Protein AF-0000000072905328 (afdb_homodimer)

Solvent-accessible surface area (backbone atoms only — not comparable to full-atom values): 63061 Å² total; per-residue (Å²): 120,47,77,48,78,42,77,59,81,60,21,40,37,37,37,38,32,49,63,63,34,45,45,54,24,75,35,46,38,36,38,40,32,35,24,63,40,64,42,49,45,56,19,30,41,36,38,36,53,57,36,56,66,81,63,55,36,60,49,29,56,39,65,44,51,59,70,41,43,29,25,42,48,71,50,39,85,79,60,77,48,44,69,48,79,46,72,36,63,63,89,68,86,43,66,69,54,66,68,38,40,53,22,30,29,32,39,36,45,31,27,73,31,56,34,53,54,65,41,42,41,37,36,41,37,26,34,30,54,48,77,65,40,72,18,69,27,47,66,12,58,50,48,54,78,34,65,39,86,89,57,30,52,48,53,52,46,47,27,40,17,52,46,95,47,87,64,66,43,77,63,82,72,63,72,65,27,36,40,38,54,56,67,77,38,31,36,42,40,45,50,62,43,50,48,58,70,76,41,80,44,68,50,48,71,36,40,11,10,67,46,59,14,49,42,81,82,61,76,76,78,73,53,31,31,42,31,34,72,81,80,65,49,71,44,78,41,93,55,57,52,51,66,44,82,61,74,46,40,35,35,43,44,65,72,64,94,48,52,68,43,50,20,39,30,35,24,50,88,91,61,75,35,53,48,40,22,19,72,33,19,31,43,50,84,15,33,76,36,43,76,42,44,54,75,73,51,60,64,40,24,55,46,26,20,48,64,60,53,56,39,40,32,41,22,48,27,32,45,22,56,43,39,44,81,48,61,67,58,21,45,16,71,68,52,51,52,50,45,32,51,54,29,55,72,62,40,34,75,75,67,28,27,44,28,31,42,29,26,40,50,25,74,64,44,42,31,36,33,43,34,44,52,65,51,84,81,48,77,80,60,62,76,38,61,39,70,67,47,48,52,64,72,49,60,97,53,63,48,36,36,29,45,42,70,75,57,35,40,43,83,54,88,71,75,47,72,50,42,70,52,66,76,52,80,47,74,78,64,62,67,77,81,55,91,38,49,26,35,31,40,33,29,28,60,58,57,31,75,28,50,44,89,83,54,88,69,72,31,44,28,71,29,77,55,86,71,61,24,50,36,45,40,42,74,72,64,51,76,48,15,37,31,12,10,14,51,24,72,78,37,48,32,51,71,14,11,25,23,34,28,42,23,90,46,55,31,48,60,38,44,41,49,14,52,67,53,11,29,21,25,21,18,40,49,70,75,62,49,76,48,50,28,49,72,83,38,47,33,30,34,77,42,52,46,91,78,51,74,54,44,44,34,39,37,39,39,44,38,69,52,45,28,39,36,41,31,37,28,47,74,76,36,80,72,45,77,48,78,65,76,32,38,65,47,77,46,80,45,77,44,55,44,90,81,52,61,80,68,35,37,36,31,44,39,36,35,32,70,73,63,32,41,37,39,46,8,33,32,33,28,72,121,47,78,48,80,42,75,59,80,61,21,41,37,38,38,38,32,49,61,62,34,46,45,53,26,74,36,46,39,36,39,40,32,35,23,63,40,65,42,47,45,56,19,30,40,35,39,38,52,57,38,52,60,80,62,56,39,58,49,31,56,40,64,45,49,60,68,41,44,29,24,42,48,73,51,39,84,79,60,75,49,46,67,48,78,47,72,37,62,63,90,70,86,43,66,70,55,65,67,37,42,53,22,31,30,31,38,36,44,30,27,72,31,57,35,52,55,65,42,43,40,39,38,41,36,27,34,30,54,48,77,64,40,72,17,69,27,45,66,13,59,49,51,54,78,34,64,41,86,90,57,30,51,49,53,53,47,46,27,37,17,52,47,95,46,87,64,67,43,80,63,82,72,64,72,66,28,36,41,38,52,56,67,75,38,31,34,43,40,45,50,62,43,50,48,57,69,77,42,80,46,68,50,47,68,36,40,12,12,68,46,60,15,50,41,80,82,62,76,76,78,73,54,32,31,42,30,33,72,82,81,65,51,72,45,79,41,93,55,58,53,50,67,45,82,60,75,46,41,33,34,43,44,63,74,66,93,49,52,68,44,50,20,41,29,36,24,52,88,90,59,75,34,52,47,41,21,18,72,32,19,30,44,50,83,14,33,76,36,44,76,40,43,55,74,73,51,60,64,38,24,56,46,27,20,48,64,60,54,56,39,40,33,41,22,49,27,33,44,22,56,44,38,44,81,49,58,67,59,20,44,16,71,68,51,52,52,51,45,32,52,55,30,54,72,61,41,34,76,75,67,29,28,43,28,32,42,30,26,39,51,24,74,65,45,42,30,36,33,43,33,45,52,65,51,84,80,48,77,82,60,61,76,39,61,39,70,66,47,48,53,64,72,49,61,97,54,62,48,37,36,28,45,42,70,74,55,34,42,40,84,54,87,71,74,47,71,52,42,68,57,59,77,53,80,47,74,77,65,62,67,76,82,55,93,38,49,28,37,30,40,34,29,29,59,60,52,31,76,30,52,43,89,84,54,90,76,76,32,35,30,74,29,78,56,86,71,63,24,50,37,44,40,42,74,73,65,50,76,48,14,37,30,11,10,14,51,23,74,78,35,50,33,51,72,14,8,25,23,33,29,42,22,89,48,54,32,46,62,38,42,40,50,14,54,68,52,11,28,21,26,21,19,41,49,68,74,62,48,77,48,50,29,48,73,83,38,47,33,28,37,76,42,52,45,91,78,50,74,54,43,44,33,39,39,39,39,43,39,70,51,46,29,38,36,42,33,37,29,47,75,78,36,82,72,45,77,48,77,62,75,34,39,68,46,76,47,81,45,77,43,56,42,91,79,52,62,79,68,35,38,36,31,43,39,36,35,31,69,74,65,35,43,36,38,46,10,33,33,32,30,73

Structure (mmCIF, N/CA/C/O backbone):
data_AF-0000000072905328-model_v1
#
loop_
_entity.id
_entity.type
_entity.pdbx_description
1 polymer 'DUF3604 domain-containing protein'
#
loop_
_atom_site.group_PDB
_atom_site.id
_atom_site.type_symbol
_atom_site.label_atom_id
_atom_site.label_alt_id
_atom_site.label_comp_id
_atom_site.label_asym_id
_atom_site.label_entity_id
_atom_site.label_seq_id
_atom_site.pdbx_PDB_ins_code
_atom_site.Cartn_x
_atom_site.Cartn_y
_atom_site.Cartn_z
_atom_site.occupancy
_atom_site.B_iso_or_equiv
_atom_site.auth_seq_id
_atom_site.auth_comp_id
_atom_site.auth_asym_id
_atom_site.auth_atom_id
_atom_site.pdbx_PDB_model_num
ATOM 1 N N . MET A 1 1 ? 15.164 1.699 16.25 1 87.31 1 MET A N 1
ATOM 2 C CA . MET A 1 1 ? 16.047 2.297 15.25 1 87.31 1 MET A CA 1
ATOM 3 C C . MET A 1 1 ? 17.469 2.424 15.781 1 87.31 1 MET A C 1
ATOM 5 O O . MET A 1 1 ? 17.672 2.711 16.969 1 87.31 1 MET A O 1
ATOM 9 N N . GLU A 1 2 ? 18.469 2.102 14.961 1 93.75 2 GLU A N 1
ATOM 10 C CA . GLU A 1 2 ? 19.891 2.271 15.234 1 93.75 2 GLU A CA 1
ATOM 11 C C . GLU A 1 2 ? 20.438 3.525 14.562 1 93.75 2 GLU A C 1
ATOM 13 O O . GLU A 1 2 ? 19.812 4.07 13.648 1 93.75 2 GLU A O 1
ATOM 18 N N . SER A 1 3 ? 21.578 3.99 15.125 1 96.94 3 SER A N 1
ATOM 19 C CA . SER A 1 3 ? 22.25 5.156 14.57 1 96.94 3 SER A CA 1
ATOM 20 C C . SER A 1 3 ? 23.703 4.852 14.25 1 96.94 3 SER A C 1
ATOM 22 O O . SER A 1 3 ? 24.391 4.207 15.047 1 96.94 3 SER A O 1
ATOM 24 N N . ILE A 1 4 ? 24.172 5.219 13.102 1 97.56 4 ILE A N 1
ATOM 25 C CA . ILE A 1 4 ? 25.578 5.113 12.75 1 97.56 4 ILE A CA 1
ATOM 26 C C . ILE A 1 4 ? 26.109 6.477 12.32 1 97.56 4 ILE A C 1
ATOM 28 O O . ILE A 1 4 ? 25.359 7.309 11.812 1 97.56 4 ILE A O 1
ATOM 32 N N . LYS A 1 5 ? 27.375 6.652 12.539 1 97.88 5 LYS A N 1
ATOM 33 C CA . LYS A 1 5 ? 28.047 7.898 12.188 1 97.88 5 LYS A CA 1
ATOM 34 C C . LYS A 1 5 ? 29.188 7.656 11.203 1 97.88 5 LYS A C 1
ATOM 36 O O . LYS A 1 5 ? 30.016 6.762 11.406 1 97.88 5 LYS A O 1
ATOM 41 N N . LYS A 1 6 ? 29.172 8.336 10.109 1 97.69 6 LYS A N 1
ATOM 42 C CA . LYS A 1 6 ? 30.25 8.344 9.117 1 97.69 6 LYS A CA 1
ATOM 43 C C . LYS A 1 6 ? 30.719 9.766 8.828 1 97.69 6 LYS A C 1
ATOM 45 O O . LYS A 1 6 ? 29.922 10.695 8.773 1 97.69 6 LYS A O 1
ATOM 50 N N . ILE A 1 7 ? 32.094 9.898 8.695 1 97.75 7 ILE A N 1
ATOM 51 C CA . ILE A 1 7 ? 32.656 11.227 8.445 1 97.75 7 ILE A CA 1
ATOM 52 C C . ILE A 1 7 ? 33.5 11.195 7.176 1 97.75 7 ILE A C 1
ATOM 54 O O . ILE A 1 7 ? 34.25 10.25 6.953 1 97.75 7 ILE A O 1
ATOM 58 N N . ASN A 1 8 ? 33.312 12.117 6.293 1 96.75 8 ASN A N 1
ATOM 59 C CA . ASN A 1 8 ? 34.156 12.32 5.129 1 96.75 8 ASN A CA 1
ATOM 60 C C . ASN A 1 8 ? 34.375 13.805 4.848 1 96.75 8 ASN A C 1
ATOM 62 O O . ASN A 1 8 ? 34.156 14.641 5.723 1 96.75 8 ASN A O 1
ATOM 66 N N . GLU A 1 9 ? 34.906 14.148 3.719 1 96.56 9 GLU A N 1
ATOM 67 C CA . GLU A 1 9 ? 35.281 15.523 3.424 1 96.56 9 GLU A CA 1
ATOM 68 C C . GLU A 1 9 ? 34.062 16.422 3.312 1 96.56 9 GLU A C 1
ATOM 70 O O . GLU A 1 9 ? 34.156 17.641 3.512 1 96.56 9 GLU A O 1
ATOM 75 N N . PHE A 1 10 ? 32.906 15.82 3.057 1 97 10 PHE A N 1
ATOM 76 C CA . PHE A 1 10 ? 31.703 16.625 2.801 1 97 10 PHE A CA 1
ATOM 77 C C . PHE A 1 10 ? 30.938 16.875 4.09 1 97 10 PHE A C 1
ATOM 79 O O . PHE A 1 10 ? 30.219 17.875 4.211 1 97 10 PHE A O 1
ATOM 86 N N . GLY A 1 11 ? 31.062 15.922 5 1 97.56 11 GLY A N 1
ATOM 87 C CA . GLY A 1 11 ? 30.312 16.172 6.227 1 97.56 11 GLY A CA 1
ATOM 88 C C . GLY A 1 11 ? 30.312 14.977 7.168 1 97.56 11 GLY A C 1
ATOM 89 O O . GLY A 1 11 ? 30.953 13.961 6.895 1 97.56 11 GLY A O 1
ATOM 90 N N . GLU A 1 12 ? 29.734 15.242 8.289 1 98.38 12 GLU A N 1
ATOM 91 C CA . GLU A 1 12 ? 29.391 14.203 9.25 1 98.38 12 GLU A CA 1
ATOM 92 C C . GLU A 1 12 ? 27.969 13.68 9.016 1 98.38 12 GLU A C 1
ATOM 94 O O . GLU A 1 12 ? 27 14.43 9.141 1 98.38 12 GLU A O 1
ATOM 99 N N . PHE A 1 13 ? 27.859 12.375 8.672 1 98.38 13 PHE A N 1
ATOM 100 C CA . PHE A 1 13 ? 26.594 11.727 8.367 1 98.38 13 PHE A CA 1
ATOM 101 C C . PHE A 1 13 ? 26.125 10.875 9.547 1 98.38 13 PHE A C 1
ATOM 103 O O . PHE A 1 13 ? 26.812 9.93 9.945 1 98.38 13 PHE A O 1
ATOM 110 N N . ILE A 1 14 ? 25.031 11.25 10.094 1 98.5 14 ILE A N 1
ATOM 111 C CA . ILE A 1 14 ? 24.359 10.406 11.07 1 98.5 14 ILE A CA 1
ATOM 112 C C . ILE A 1 14 ? 23.125 9.758 10.43 1 98.5 14 ILE A C 1
ATOM 114 O O . ILE A 1 14 ? 22.203 10.453 10.016 1 98.5 14 ILE A O 1
ATOM 118 N N . ILE A 1 15 ? 23.109 8.477 10.344 1 98.25 15 ILE A N 1
ATOM 119 C CA . ILE A 1 15 ? 22.031 7.742 9.703 1 98.25 15 ILE A CA 1
ATOM 120 C C . ILE A 1 15 ? 21.25 6.949 10.75 1 98.25 15 ILE A C 1
ATOM 122 O O . ILE A 1 15 ? 21.828 6.141 11.484 1 98.25 15 ILE A O 1
ATOM 126 N N . ASN A 1 16 ? 20 7.227 10.875 1 98.31 16 ASN A N 1
ATOM 127 C CA . ASN A 1 16 ? 19.078 6.449 11.695 1 98.31 16 ASN A CA 1
ATOM 128 C C . ASN A 1 16 ? 18.25 5.488 10.859 1 98.31 16 ASN A C 1
ATOM 130 O O . ASN A 1 16 ? 17.609 5.902 9.883 1 98.31 16 ASN A O 1
ATOM 134 N N . TYR A 1 17 ? 18.281 4.203 11.148 1 97.75 17 TYR A N 1
ATOM 135 C CA . TYR A 1 17 ? 17.609 3.176 10.352 1 97.75 17 TYR A CA 1
ATOM 136 C C . TYR A 1 17 ? 17.391 1.914 11.18 1 97.75 17 TYR A C 1
ATOM 138 O O . TYR A 1 17 ? 17.891 1.796 12.297 1 97.75 17 TYR A O 1
ATOM 146 N N . ASN A 1 18 ? 16.531 1.029 10.773 1 97.44 18 ASN A N 1
ATOM 147 C CA . ASN A 1 18 ? 16.422 -0.316 11.32 1 97.44 18 ASN A CA 1
ATOM 148 C C . ASN A 1 18 ? 17.344 -1.299 10.602 1 97.44 18 ASN A C 1
ATOM 150 O O . ASN A 1 18 ? 17.203 -1.506 9.391 1 97.44 18 ASN A O 1
ATOM 154 N N . LYS A 1 19 ? 18.234 -1.873 11.344 1 97.31 19 LYS A N 1
ATOM 155 C CA . LYS A 1 19 ? 19.203 -2.795 10.766 1 97.31 19 LYS A CA 1
ATOM 156 C C . LYS A 1 19 ? 18.516 -3.992 10.117 1 97.31 19 LYS A C 1
ATOM 158 O O . LYS A 1 19 ? 18.969 -4.516 9.102 1 97.31 19 LYS A O 1
ATOM 163 N N . GLU A 1 20 ? 17.469 -4.441 10.742 1 97.62 20 GLU A N 1
ATOM 164 C CA . GLU A 1 20 ? 16.656 -5.551 10.25 1 97.62 20 GLU A CA 1
ATOM 165 C C . GLU A 1 20 ? 15.172 -5.18 10.211 1 97.62 20 GLU A C 1
ATOM 167 O O . GLU A 1 20 ? 14.672 -4.523 11.125 1 97.62 20 GLU A O 1
ATOM 172 N N . ILE A 1 21 ? 14.562 -5.516 9.172 1 97.19 21 ILE A N 1
ATOM 173 C CA . ILE A 1 21 ? 13.125 -5.316 9.023 1 97.19 21 ILE A CA 1
ATOM 174 C C . ILE A 1 21 ? 12.461 -6.625 8.594 1 97.19 21 ILE A C 1
ATOM 176 O O . ILE A 1 21 ? 13 -7.352 7.75 1 97.19 21 ILE A O 1
ATOM 180 N N . ILE A 1 22 ? 11.391 -6.984 9.172 1 97.5 22 ILE A N 1
ATOM 181 C CA . ILE A 1 22 ? 10.641 -8.172 8.781 1 97.5 22 ILE A CA 1
ATOM 182 C C . ILE A 1 22 ? 9.961 -7.934 7.438 1 97.5 22 ILE A C 1
ATOM 184 O O . ILE A 1 22 ? 9.539 -6.816 7.133 1 97.5 22 ILE A O 1
ATOM 188 N N . ALA A 1 23 ? 9.82 -9 6.605 1 96.44 23 ALA A N 1
ATOM 189 C CA . ALA A 1 23 ? 9.141 -8.914 5.316 1 96.44 23 ALA A CA 1
ATOM 190 C C . ALA A 1 23 ? 7.801 -8.188 5.453 1 96.44 23 ALA A C 1
ATOM 192 O O . ALA A 1 23 ? 7.012 -8.492 6.352 1 96.44 23 ALA A O 1
ATOM 193 N N . ASP A 1 24 ? 7.559 -7.195 4.539 1 94.94 24 ASP A N 1
ATOM 194 C CA . ASP A 1 24 ? 6.352 -6.375 4.531 1 94.94 24 ASP A CA 1
ATOM 195 C C . ASP A 1 24 ? 6.281 -5.488 5.773 1 94.94 24 ASP A C 1
ATOM 197 O O . ASP A 1 24 ? 5.199 -5.059 6.18 1 94.94 24 ASP A O 1
ATOM 201 N N . GLY A 1 25 ? 7.406 -5.277 6.402 1 95.62 25 GLY A N 1
ATOM 202 C CA . GLY A 1 25 ? 7.477 -4.422 7.574 1 95.62 25 GLY A CA 1
ATOM 203 C C . GLY A 1 25 ? 7.605 -2.949 7.23 1 95.62 25 GLY A C 1
ATOM 204 O O . GLY A 1 25 ? 7.824 -2.594 6.07 1 95.62 25 GLY A O 1
ATOM 205 N N . GLU A 1 26 ? 7.465 -2.129 8.188 1 95.75 26 GLU A N 1
ATOM 206 C CA . GLU A 1 26 ? 7.555 -0.684 8.008 1 95.75 26 GLU A CA 1
ATOM 207 C C . GLU A 1 26 ? 9 -0.243 7.789 1 95.75 26 GLU A C 1
ATOM 209 O O . GLU A 1 26 ? 9.914 -0.753 8.438 1 95.75 26 GLU A O 1
ATOM 214 N N . LEU A 1 27 ? 9.148 0.641 6.84 1 96.69 27 LEU A N 1
ATOM 215 C CA . LEU A 1 27 ? 10.469 1.124 6.434 1 96.69 27 LEU A CA 1
ATOM 216 C C . LEU A 1 27 ? 10.578 2.633 6.629 1 96.69 27 LEU A C 1
ATOM 218 O O . LEU A 1 27 ? 9.727 3.389 6.148 1 96.69 27 LEU A O 1
ATOM 222 N N . GLU A 1 28 ? 11.578 3.062 7.355 1 97.38 28 GLU A N 1
ATOM 223 C CA . GLU A 1 28 ? 11.898 4.473 7.535 1 97.38 28 GLU A CA 1
ATOM 224 C C . GLU A 1 28 ? 13.383 4.668 7.828 1 97.38 28 GLU A C 1
ATOM 226 O O . GLU A 1 28 ? 14.023 3.805 8.438 1 97.38 28 GLU A O 1
ATOM 231 N N . TRP A 1 29 ? 13.922 5.707 7.371 1 98.12 29 TRP A N 1
ATOM 232 C CA . TRP A 1 29 ? 15.266 6.125 7.766 1 98.12 29 TRP A CA 1
ATOM 233 C C . TRP A 1 29 ? 15.422 7.637 7.625 1 98.12 29 TRP A C 1
ATOM 235 O O . TRP A 1 29 ? 14.602 8.297 6.984 1 98.12 29 TRP A O 1
ATOM 245 N N . ASN A 1 30 ? 16.375 8.203 8.227 1 98 30 ASN A N 1
ATOM 246 C CA . ASN A 1 30 ? 16.75 9.602 8.023 1 98 30 ASN A CA 1
ATOM 247 C C . ASN A 1 30 ? 18.266 9.789 8.102 1 98 30 ASN A C 1
ATOM 249 O O . ASN A 1 30 ? 18.969 8.969 8.688 1 98 30 ASN A O 1
ATOM 253 N N . ILE A 1 31 ? 18.75 10.758 7.465 1 98.25 31 ILE A N 1
ATOM 254 C CA . ILE A 1 31 ? 20.156 11.156 7.422 1 98.25 31 ILE A CA 1
ATOM 255 C C . ILE A 1 31 ? 20.297 12.602 7.902 1 98.25 31 ILE A C 1
ATOM 257 O O . ILE A 1 31 ? 19.641 13.5 7.383 1 98.25 31 ILE A O 1
ATOM 261 N N . ARG A 1 32 ? 21.109 12.797 8.852 1 98.06 32 ARG A N 1
ATOM 262 C CA . ARG A 1 32 ? 21.531 14.125 9.289 1 98.06 32 ARG A CA 1
ATOM 263 C C . ARG A 1 32 ? 22.953 14.414 8.852 1 98.06 32 ARG A C 1
ATOM 265 O O . ARG A 1 32 ? 23.891 13.703 9.242 1 98.06 32 ARG A O 1
ATOM 272 N N . ILE A 1 33 ? 23.156 15.422 8.055 1 98.44 33 ILE A N 1
ATOM 273 C CA . ILE A 1 33 ? 24.469 15.758 7.516 1 98.44 33 ILE A CA 1
ATOM 274 C C . ILE A 1 33 ? 24.922 17.125 8.047 1 98.44 33 ILE A C 1
ATOM 276 O O . ILE A 1 33 ? 24.344 18.156 7.695 1 98.44 33 ILE A O 1
ATOM 280 N N . LYS A 1 34 ? 25.875 17.109 8.852 1 98.31 34 LYS A N 1
ATOM 281 C CA . LYS A 1 34 ? 26.578 18.344 9.172 1 98.31 34 LYS A CA 1
ATOM 282 C C . LYS A 1 34 ? 27.703 18.609 8.172 1 98.31 34 LYS A C 1
ATOM 284 O O . LYS A 1 34 ? 28.688 17.875 8.133 1 98.31 34 LYS A O 1
ATOM 289 N N . LEU A 1 35 ? 27.609 19.672 7.406 1 98.19 35 LEU A N 1
ATOM 290 C CA . LEU A 1 35 ? 28.562 19.938 6.336 1 98.19 35 LEU A CA 1
ATOM 291 C C . LEU A 1 35 ? 29.922 20.344 6.898 1 98.19 35 LEU A C 1
ATOM 293 O O . LEU A 1 35 ? 30 21.188 7.797 1 98.19 35 LEU A O 1
ATOM 297 N N . ASN A 1 36 ? 30.969 19.781 6.355 1 97.94 36 ASN A N 1
ATOM 298 C CA . ASN A 1 36 ? 32.344 20.094 6.797 1 97.94 36 ASN A CA 1
ATOM 299 C C . ASN A 1 36 ? 32.969 21.172 5.934 1 97.94 36 ASN A C 1
ATOM 301 O O . ASN A 1 36 ? 34.031 21.688 6.266 1 97.94 36 ASN A O 1
ATOM 305 N N . LYS A 1 37 ? 32.375 21.5 4.844 1 97.38 37 LYS A N 1
ATOM 306 C CA . LYS A 1 37 ? 32.781 22.578 3.967 1 97.38 37 LYS A CA 1
ATOM 307 C C . LYS A 1 37 ? 31.609 23.219 3.254 1 97.38 37 LYS A C 1
ATOM 309 O O . LYS A 1 37 ? 30.5 22.672 3.277 1 97.38 37 LYS A O 1
ATOM 314 N N . SER A 1 38 ? 31.875 24.312 2.73 1 97.81 38 SER A N 1
ATOM 315 C CA . SER A 1 38 ? 30.844 24.953 1.923 1 97.81 38 SER A CA 1
ATOM 316 C C . SER A 1 38 ? 30.672 24.234 0.586 1 97.81 38 SER A C 1
ATOM 318 O O . SER A 1 38 ? 31.641 23.781 -0.017 1 97.81 38 SER A O 1
ATOM 320 N N . LEU A 1 39 ? 29.484 24.156 0.172 1 97.94 39 LEU A N 1
ATOM 321 C CA . LEU A 1 39 ? 29.141 23.578 -1.126 1 97.94 39 LEU A CA 1
ATOM 322 C C . LEU A 1 39 ? 28.438 24.609 -2.008 1 97.94 39 LEU A C 1
ATOM 324 O O . LEU A 1 39 ? 27.484 25.25 -1.581 1 97.94 39 LEU A O 1
ATOM 328 N N . LYS A 1 40 ? 28.891 24.703 -3.15 1 97.94 40 LYS A N 1
ATOM 329 C CA . LYS A 1 40 ? 28.406 25.75 -4.047 1 97.94 40 LYS A CA 1
ATOM 330 C C . LYS A 1 40 ? 27.031 25.391 -4.617 1 97.94 40 LYS A C 1
ATOM 332 O O . LYS A 1 40 ? 26.688 24.219 -4.723 1 97.94 40 LYS A O 1
ATOM 337 N N . LYS A 1 41 ? 26.312 26.453 -5.012 1 97.5 41 LYS A N 1
ATOM 338 C CA . LYS A 1 41 ? 25.078 26.266 -5.758 1 97.5 41 LYS A CA 1
ATOM 339 C C . LYS A 1 41 ? 25.266 25.312 -6.93 1 97.5 41 LYS A C 1
ATOM 341 O O . LYS A 1 41 ? 26.266 25.391 -7.648 1 97.5 41 LYS A O 1
ATOM 346 N N . GLY A 1 42 ? 24.281 24.375 -7.074 1 97.06 42 GLY A N 1
ATOM 347 C CA . GLY A 1 42 ? 24.375 23.391 -8.148 1 97.06 42 GLY A CA 1
ATOM 348 C C . GLY A 1 42 ? 24.891 22.047 -7.68 1 97.06 42 GLY A C 1
ATOM 349 O O . GLY A 1 42 ? 24.781 21.062 -8.398 1 97.06 42 GLY A O 1
ATOM 350 N N . THR A 1 43 ? 25.438 22.031 -6.434 1 98.06 43 THR A N 1
ATOM 351 C CA . THR A 1 43 ? 25.828 20.75 -5.867 1 98.06 43 THR A CA 1
ATOM 352 C C . THR A 1 43 ? 24.609 19.844 -5.695 1 98.06 43 THR A C 1
ATOM 354 O O . THR A 1 43 ? 23.547 20.312 -5.309 1 98.06 43 THR A O 1
ATOM 357 N N . LYS A 1 44 ? 24.812 18.562 -5.984 1 97.94 44 LYS A N 1
ATOM 358 C CA . LYS A 1 44 ? 23.719 17.609 -5.926 1 97.94 44 LYS A CA 1
ATOM 359 C C . LYS A 1 44 ? 24.078 16.391 -5.078 1 97.94 44 LYS A C 1
ATOM 361 O O . LYS A 1 44 ? 25.156 15.805 -5.246 1 97.94 44 LYS A O 1
ATOM 366 N N . PHE A 1 45 ? 23.266 16.109 -4.102 1 98.06 45 PHE A N 1
ATOM 367 C CA . PHE A 1 45 ? 23.25 14.766 -3.514 1 98.06 45 PHE A CA 1
ATOM 368 C C . PHE A 1 45 ? 22.266 13.867 -4.246 1 98.06 45 PHE A C 1
ATOM 370 O 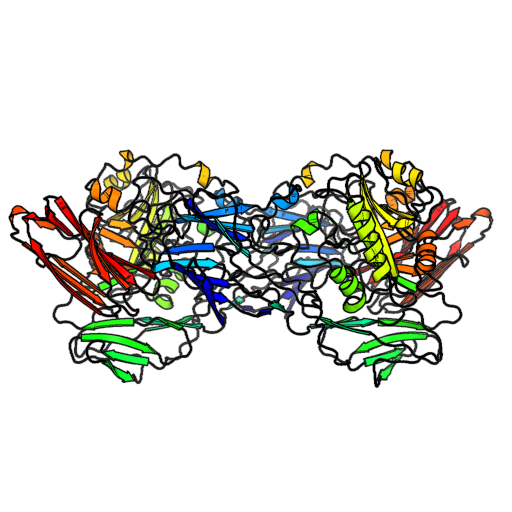O . PHE A 1 45 ? 21.109 14.242 -4.461 1 98.06 45 PHE A O 1
ATOM 377 N N . LYS A 1 46 ? 22.703 12.75 -4.648 1 98.06 46 LYS A N 1
ATOM 378 C CA . LYS A 1 46 ? 21.891 11.766 -5.344 1 98.06 46 LYS A CA 1
ATOM 379 C C . LYS A 1 46 ? 21.703 10.5 -4.504 1 98.06 46 LYS A C 1
ATOM 381 O O . LYS A 1 46 ? 22.688 9.914 -4.035 1 98.06 46 LYS A O 1
ATOM 386 N N . ILE A 1 47 ? 20.484 10.148 -4.238 1 98.31 47 ILE A N 1
ATOM 387 C CA . ILE A 1 47 ? 20.172 8.906 -3.547 1 98.31 47 ILE A CA 1
ATOM 388 C C . ILE A 1 47 ? 19.484 7.941 -4.512 1 98.31 47 ILE A C 1
ATOM 390 O O . ILE A 1 47 ? 18.422 8.242 -5.051 1 98.31 47 ILE A O 1
ATOM 394 N N . THR A 1 48 ? 20.062 6.828 -4.754 1 96.75 48 THR A N 1
ATOM 395 C CA . THR A 1 48 ? 19.453 5.773 -5.555 1 96.75 48 THR A CA 1
ATOM 396 C C . THR A 1 48 ? 18.812 4.711 -4.664 1 96.75 48 THR A C 1
ATOM 398 O O . THR A 1 48 ? 19.5 4.105 -3.828 1 96.75 48 THR A O 1
ATOM 401 N N . PHE A 1 49 ? 17.594 4.551 -4.855 1 96.19 49 PHE A N 1
ATOM 402 C CA . PHE A 1 49 ? 16.812 3.596 -4.074 1 96.19 49 PHE A CA 1
ATOM 403 C C . PHE A 1 49 ? 16.844 2.215 -4.715 1 96.19 49 PHE A C 1
ATOM 405 O O . PHE A 1 49 ? 16.969 2.094 -5.934 1 96.19 49 PHE A O 1
ATOM 412 N N . PRO A 1 50 ? 16.75 1.185 -3.83 1 93.81 50 PRO A N 1
ATOM 413 C CA . PRO A 1 50 ? 16.688 -0.167 -4.391 1 93.81 50 PRO A CA 1
ATOM 414 C C . PRO A 1 50 ? 15.367 -0.438 -5.117 1 93.81 50 PRO A C 1
ATOM 416 O O . PRO A 1 50 ? 14.367 0.244 -4.871 1 93.81 50 PRO A O 1
ATOM 419 N N . ALA A 1 51 ? 15.414 -1.428 -5.996 1 89.62 51 ALA A N 1
ATOM 420 C CA . ALA A 1 51 ? 14.18 -1.868 -6.641 1 89.62 51 ALA A CA 1
ATOM 421 C C . ALA A 1 51 ? 13.266 -2.576 -5.648 1 89.62 51 ALA A C 1
ATOM 423 O O . ALA A 1 51 ? 13.734 -3.33 -4.789 1 89.62 51 ALA A O 1
ATOM 424 N N . TYR A 1 52 ? 12.039 -2.242 -5.555 1 77.06 52 TYR A N 1
ATOM 425 C CA . TYR A 1 52 ? 11.062 -2.855 -4.656 1 77.06 52 TYR A CA 1
ATOM 426 C C . TYR A 1 52 ? 10.531 -4.16 -5.238 1 77.06 52 TYR A C 1
ATOM 428 O O . TYR A 1 52 ? 10.289 -5.121 -4.5 1 77.06 52 TYR A O 1
ATOM 436 N N . ALA A 1 53 ? 10.656 -4.398 -6.352 1 64.56 53 ALA A N 1
ATOM 437 C CA . ALA A 1 53 ? 10.078 -5.527 -7.074 1 64.56 53 ALA A CA 1
ATOM 438 C C . ALA A 1 53 ? 8.57 -5.617 -6.828 1 64.56 53 ALA A C 1
ATOM 440 O O . ALA A 1 53 ? 8.133 -6.227 -5.848 1 64.56 53 ALA A O 1
ATOM 441 N N . HIS A 1 54 ? 7.715 -4.969 -7.48 1 71.06 54 HIS A N 1
ATOM 442 C CA . HIS A 1 54 ? 6.258 -4.984 -7.488 1 71.06 54 HIS A CA 1
ATOM 443 C C . HIS A 1 54 ? 5.691 -4.031 -6.438 1 71.06 54 HIS A C 1
ATOM 445 O O . HIS A 1 54 ? 4.973 -4.457 -5.531 1 71.06 54 HIS A O 1
ATOM 451 N N . GLN A 1 55 ? 5.938 -2.826 -6.605 1 76.12 55 GLN A N 1
ATOM 452 C CA . GLN A 1 55 ? 5.461 -1.765 -5.723 1 76.12 55 GLN A CA 1
ATOM 453 C C . GLN A 1 55 ? 3.936 -1.76 -5.645 1 76.12 55 GLN A C 1
ATOM 455 O O . GLN A 1 55 ? 3.256 -1.846 -6.668 1 76.12 55 GLN A O 1
ATOM 460 N N . ARG A 1 56 ? 3.465 -1.685 -4.434 1 80.62 56 ARG A N 1
ATOM 461 C CA . ARG A 1 56 ? 2.031 -1.771 -4.18 1 80.62 56 ARG A CA 1
ATOM 462 C C . ARG A 1 56 ? 1.413 -0.383 -4.051 1 80.62 56 ARG A C 1
ATOM 464 O O . ARG A 1 56 ? 0.211 -0.21 -4.262 1 80.62 56 ARG A O 1
ATOM 471 N N . SER A 1 57 ? 2.27 0.498 -3.787 1 85.62 57 SER A N 1
ATOM 472 C CA . SER A 1 57 ? 1.771 1.855 -3.592 1 85.62 57 SER A CA 1
ATOM 473 C C . SER A 1 57 ? 1.561 2.564 -4.926 1 85.62 57 SER A C 1
ATOM 475 O O . SER A 1 57 ? 2.131 2.168 -5.941 1 85.62 57 SER A O 1
ATOM 477 N N . ILE A 1 58 ? 0.806 3.564 -4.891 1 83.12 58 ILE A N 1
ATOM 478 C CA . ILE A 1 58 ? 0.516 4.375 -6.066 1 83.12 58 ILE A CA 1
ATOM 479 C C . ILE A 1 58 ? 1.812 4.953 -6.629 1 83.12 58 ILE A C 1
ATOM 481 O O . ILE A 1 58 ? 1.95 5.121 -7.844 1 83.12 58 ILE A O 1
ATOM 485 N N . GLU A 1 59 ? 2.688 5.258 -5.754 1 86.94 59 GLU A N 1
ATOM 486 C CA . GLU A 1 59 ? 4.023 5.758 -6.07 1 86.94 59 GLU A CA 1
ATOM 487 C C . GLU A 1 59 ? 5.086 5.078 -5.215 1 86.94 59 GLU A C 1
ATOM 489 O O . GLU A 1 59 ? 4.785 4.562 -4.137 1 86.94 59 GLU A O 1
ATOM 494 N N . TYR A 1 60 ? 6.273 5.102 -5.824 1 92.06 60 TYR A N 1
ATOM 495 C CA . TYR A 1 60 ? 7.41 4.699 -5.004 1 92.06 60 TYR A CA 1
ATOM 496 C C . TYR A 1 60 ? 8.078 5.91 -4.363 1 92.06 60 TYR A C 1
ATOM 498 O O . TYR A 1 60 ? 7.441 6.645 -3.602 1 92.06 60 TYR A O 1
ATOM 506 N N . VAL A 1 61 ? 9.234 6.285 -4.773 1 94.62 61 VAL A N 1
ATOM 507 C CA . VAL A 1 61 ? 9.836 7.461 -4.152 1 94.62 61 VAL A CA 1
ATOM 508 C C . VAL A 1 61 ? 9.148 8.727 -4.66 1 94.62 61 VAL A C 1
ATOM 510 O O . VAL A 1 61 ? 9.055 8.945 -5.871 1 94.62 61 VAL A O 1
ATOM 513 N N . GLN A 1 62 ? 8.602 9.539 -3.738 1 90.81 62 GLN A N 1
ATOM 514 C CA . GLN A 1 62 ? 7.91 10.766 -4.121 1 90.81 62 GLN A CA 1
ATOM 515 C C . GLN A 1 62 ? 8.094 11.852 -3.066 1 90.81 62 GLN A C 1
ATOM 517 O O . GLN A 1 62 ? 8.352 11.555 -1.897 1 90.81 62 GLN A O 1
ATOM 522 N N . ASN A 1 63 ? 8.062 13.039 -3.5 1 89.75 63 ASN A N 1
ATOM 523 C CA . ASN A 1 63 ? 8.25 14.18 -2.604 1 89.75 63 ASN A CA 1
ATOM 524 C C . ASN A 1 63 ? 7.121 15.195 -2.738 1 89.75 63 ASN A C 1
ATOM 526 O O . ASN A 1 63 ? 7.301 16.375 -2.426 1 89.75 63 ASN A O 1
ATOM 530 N N . ILE A 1 64 ? 5.949 14.719 -3.174 1 83.62 64 ILE A N 1
ATOM 531 C CA . ILE A 1 64 ? 4.879 15.656 -3.49 1 83.62 64 ILE A CA 1
ATOM 532 C C . ILE A 1 64 ? 3.787 15.57 -2.428 1 83.62 64 ILE A C 1
ATOM 534 O O . ILE A 1 64 ? 3.316 16.594 -1.929 1 83.62 64 ILE A O 1
ATOM 538 N N . ASP A 1 65 ? 3.371 14.359 -2.156 1 85.75 65 ASP A N 1
ATOM 539 C CA . ASP A 1 65 ? 2.244 14.18 -1.245 1 85.75 65 ASP A CA 1
ATOM 540 C C . ASP A 1 65 ? 2.695 13.539 0.064 1 85.75 65 ASP A C 1
ATOM 542 O O . ASP A 1 65 ? 2.801 12.312 0.155 1 85.75 65 ASP A O 1
ATOM 546 N N . TYR A 1 66 ? 2.809 14.32 1.105 1 87.81 66 TYR A N 1
ATOM 547 C CA . TYR A 1 66 ? 3.322 13.797 2.369 1 87.81 66 TYR A CA 1
ATOM 548 C C . TYR A 1 66 ? 2.271 12.953 3.078 1 87.81 66 TYR A C 1
ATOM 550 O O . TYR A 1 66 ? 2.555 12.336 4.109 1 87.81 66 TYR A O 1
ATOM 558 N N . TRP A 1 67 ? 1.002 12.875 2.537 1 87.62 67 TRP A N 1
ATOM 559 C CA . TRP A 1 67 ? -0.039 12.016 3.094 1 87.62 67 TRP A CA 1
ATOM 560 C C . TRP A 1 67 ? 0.056 10.609 2.523 1 87.62 67 TRP A C 1
ATOM 562 O O . TRP A 1 67 ? -0.729 9.727 2.889 1 87.62 67 TRP A O 1
ATOM 572 N N . LYS A 1 68 ? 0.96 10.391 1.639 1 89.94 68 LYS A N 1
ATOM 573 C CA . LYS A 1 68 ? 1.122 9.086 1.008 1 89.94 68 LYS A CA 1
ATOM 574 C C . LYS A 1 68 ? 2.424 8.422 1.445 1 89.94 68 LYS A C 1
ATOM 576 O O . LYS A 1 68 ? 3.332 9.086 1.942 1 89.94 68 LYS A O 1
ATOM 581 N N . PRO A 1 69 ? 2.514 7.086 1.258 1 92.81 69 PRO A N 1
ATOM 582 C CA . PRO A 1 69 ? 3.768 6.406 1.588 1 92.81 69 PRO A CA 1
ATOM 583 C C . PRO A 1 69 ? 4.906 6.773 0.637 1 92.81 69 PRO A C 1
ATOM 585 O O . PRO A 1 69 ? 4.676 7.426 -0.384 1 92.81 69 PRO A O 1
ATOM 588 N N . HIS A 1 70 ? 6.113 6.367 1.009 1 94.19 70 HIS A N 1
ATOM 589 C CA . HIS A 1 70 ? 7.32 6.508 0.2 1 94.19 70 HIS A CA 1
ATOM 590 C C . HIS A 1 70 ? 7.668 7.977 -0.021 1 94.19 70 HIS A C 1
ATOM 592 O O . HIS A 1 70 ? 8.086 8.359 -1.115 1 94.19 70 HIS A O 1
ATOM 598 N N . PHE A 1 71 ? 7.379 8.758 0.954 1 94 71 PHE A N 1
ATOM 599 C CA . PHE A 1 71 ? 7.645 10.195 0.913 1 94 71 PHE A CA 1
ATOM 600 C C . PHE A 1 71 ? 9.078 10.492 1.353 1 94 71 PHE A C 1
ATOM 602 O O . PHE A 1 71 ? 9.539 9.961 2.361 1 94 71 PHE A O 1
ATOM 609 N N . ILE A 1 72 ? 9.781 11.336 0.547 1 95.75 72 ILE A N 1
ATOM 610 C CA . ILE A 1 72 ? 11.109 11.82 0.908 1 95.75 72 ILE A CA 1
ATOM 611 C C . ILE A 1 72 ? 11.102 13.344 0.977 1 95.75 72 ILE A C 1
ATOM 613 O O . ILE A 1 72 ? 10.453 14.008 0.158 1 95.75 72 ILE A O 1
ATOM 617 N N . TYR A 1 73 ? 11.781 13.867 1.95 1 93.88 73 TYR A N 1
ATOM 618 C CA . TYR A 1 73 ? 11.953 15.312 2.008 1 93.88 73 TYR A CA 1
ATOM 619 C C . TYR A 1 73 ? 13.266 15.68 2.68 1 93.88 73 TYR A C 1
ATOM 621 O O . TYR A 1 73 ? 13.836 14.883 3.428 1 93.88 73 TYR A O 1
ATOM 629 N N . ALA A 1 74 ? 13.773 16.844 2.322 1 95.31 74 ALA A N 1
ATOM 630 C CA . ALA A 1 74 ? 15.031 17.375 2.838 1 95.31 74 ALA A CA 1
ATOM 631 C C . ALA A 1 74 ? 14.875 18.844 3.238 1 95.31 74 ALA A C 1
ATOM 633 O O . ALA A 1 74 ? 14.086 19.578 2.639 1 95.31 74 ALA A O 1
ATOM 634 N N . TYR A 1 75 ? 15.57 19.234 4.262 1 93.5 75 TYR A N 1
ATOM 635 C CA . TYR A 1 75 ? 15.531 20.609 4.723 1 93.5 75 TYR A CA 1
ATOM 636 C C . TYR A 1 75 ? 16.75 20.938 5.578 1 93.5 75 TYR A C 1
ATOM 638 O O . TYR A 1 75 ? 17.438 20.031 6.047 1 93.5 75 TYR A O 1
ATOM 646 N N . PHE A 1 76 ? 17.047 22.234 5.723 1 94.25 76 PHE A N 1
ATOM 647 C CA . PHE A 1 76 ? 18.062 22.703 6.648 1 94.25 76 PHE A CA 1
ATOM 648 C C . PHE A 1 76 ? 17.438 23.141 7.969 1 94.25 76 PHE A C 1
ATOM 650 O O . PHE A 1 76 ? 16.391 23.781 7.98 1 94.25 76 PHE A O 1
ATOM 657 N N . ASP A 1 77 ? 18.047 22.859 9.062 1 90 77 ASP A N 1
ATOM 658 C CA . ASP A 1 77 ? 17.531 23.109 10.398 1 90 77 ASP A CA 1
ATOM 659 C C . ASP A 1 77 ? 17.156 24.594 10.562 1 90 77 ASP A C 1
ATOM 661 O O . ASP A 1 77 ? 16.141 24.906 11.18 1 90 77 ASP A O 1
ATOM 665 N N . TYR A 1 78 ? 17.953 25.469 9.969 1 88.5 78 TYR A N 1
ATOM 666 C CA . TYR A 1 78 ? 17.734 26.891 10.172 1 88.5 78 TYR A CA 1
ATOM 667 C C . TYR A 1 78 ? 17.203 27.547 8.906 1 88.5 78 TYR A C 1
ATOM 669 O O . TYR A 1 78 ? 17 28.75 8.859 1 88.5 78 TYR A O 1
ATOM 677 N N . GLU A 1 79 ? 16.969 26.812 7.875 1 86.88 79 GLU A N 1
ATOM 678 C CA . GLU A 1 79 ? 16.328 27.203 6.625 1 86.88 79 GLU A CA 1
ATOM 679 C C . GLU A 1 79 ? 17.062 28.359 5.949 1 86.88 79 GLU A C 1
ATOM 681 O O . GLU A 1 79 ? 16.453 29.156 5.254 1 86.88 79 GLU A O 1
ATOM 686 N N . LYS A 1 80 ? 18.281 28.531 6.281 1 87.62 80 LYS A N 1
ATOM 687 C CA . LYS A 1 80 ? 19.078 29.594 5.66 1 87.62 80 LYS A CA 1
ATOM 688 C C . LYS A 1 80 ? 19.516 29.203 4.25 1 87.62 80 LYS A C 1
ATOM 690 O O . LYS A 1 80 ? 19.391 30 3.314 1 87.62 80 LYS A O 1
ATOM 695 N N . SER A 1 81 ? 20.047 28 4.219 1 91.94 81 SER A N 1
ATOM 696 C CA . SER A 1 81 ? 20.406 27.453 2.914 1 91.94 81 SER A CA 1
ATOM 697 C C . SER A 1 81 ? 19.172 26.875 2.213 1 91.94 81 SER A C 1
ATOM 699 O O . SER A 1 81 ? 18.25 26.391 2.867 1 91.94 81 SER A O 1
ATOM 701 N N . LYS A 1 82 ? 19.219 27.016 0.901 1 91.94 82 LYS A N 1
ATOM 702 C CA . LYS A 1 82 ? 18.062 26.578 0.13 1 91.94 82 LYS A CA 1
ATOM 703 C C . LYS A 1 82 ? 18.406 25.375 -0.741 1 91.94 82 LYS A C 1
ATOM 705 O O . LYS A 1 82 ? 19.531 25.25 -1.221 1 91.94 82 LYS A O 1
ATOM 710 N N . LEU A 1 83 ? 17.391 24.531 -0.834 1 93.62 83 LEU A N 1
ATOM 711 C CA . LEU A 1 83 ? 17.562 23.328 -1.64 1 93.62 83 LEU A CA 1
ATOM 712 C C . LEU A 1 83 ? 16.281 23 -2.406 1 93.62 83 LEU A C 1
ATOM 714 O O . LEU A 1 83 ? 15.242 23.609 -2.166 1 93.62 83 LEU A O 1
ATOM 718 N N . LYS A 1 84 ? 16.391 22.172 -3.379 1 90.19 84 LYS A N 1
ATOM 719 C CA . LYS A 1 84 ? 15.266 21.562 -4.086 1 90.19 84 LYS A CA 1
ATOM 720 C C . LYS A 1 84 ? 15.43 20.047 -4.176 1 90.19 84 LYS A C 1
ATOM 722 O O . LYS A 1 84 ? 16.547 19.547 -4.371 1 90.19 84 LYS A O 1
ATOM 727 N N . THR A 1 85 ? 14.367 19.375 -3.908 1 91.94 85 THR A N 1
ATOM 728 C CA . THR A 1 85 ? 14.352 17.922 -4.035 1 91.94 85 THR A CA 1
ATOM 729 C C . THR A 1 85 ? 13.57 17.484 -5.277 1 91.94 85 THR A C 1
ATOM 731 O O . THR A 1 85 ? 12.438 17.922 -5.488 1 91.94 85 THR A O 1
ATOM 734 N N . LYS A 1 86 ? 14.172 16.688 -6.078 1 91.19 86 LYS A N 1
ATOM 735 C CA . LYS A 1 86 ? 13.539 16.172 -7.297 1 91.19 86 LYS A CA 1
ATOM 736 C C . LYS A 1 86 ? 13.617 14.648 -7.359 1 91.19 86 LYS A C 1
ATOM 738 O O . LYS A 1 86 ? 14.562 14.047 -6.855 1 91.19 86 LYS A O 1
ATOM 743 N N . ILE A 1 87 ? 12.609 14.102 -7.969 1 93.5 87 ILE A N 1
ATOM 744 C CA . ILE A 1 87 ? 12.57 12.664 -8.18 1 93.5 87 ILE A CA 1
ATOM 745 C C . ILE A 1 87 ? 12.75 12.352 -9.664 1 93.5 87 ILE A C 1
ATOM 747 O O . ILE A 1 87 ? 12.188 13.039 -10.516 1 93.5 87 ILE A O 1
ATOM 751 N N . GLU A 1 88 ? 13.57 11.391 -9.945 1 93.94 88 GLU A N 1
ATOM 752 C CA . GLU A 1 88 ? 13.82 10.961 -11.312 1 93.94 88 GLU A CA 1
ATOM 753 C C . GLU A 1 88 ? 13.625 9.461 -11.469 1 93.94 88 GLU A C 1
ATOM 755 O O . GLU A 1 88 ? 13.703 8.711 -10.492 1 93.94 88 GLU A O 1
ATOM 760 N N . LYS A 1 89 ? 13.312 9.078 -12.68 1 92.31 89 LYS A N 1
ATOM 761 C CA . LYS A 1 89 ? 13.227 7.66 -13.016 1 92.31 89 LYS A CA 1
ATOM 762 C C . LYS A 1 89 ? 14.609 7.082 -13.32 1 92.31 89 LYS A C 1
ATOM 764 O O . LYS A 1 89 ? 15.523 7.816 -13.695 1 92.31 89 LYS A O 1
ATOM 769 N N . ILE A 1 90 ? 14.68 5.816 -13.117 1 90.19 90 ILE A N 1
ATOM 770 C CA . ILE A 1 90 ? 15.883 5.121 -13.57 1 90.19 90 ILE A CA 1
ATOM 771 C C . ILE A 1 90 ? 15.914 5.098 -15.102 1 90.19 90 ILE A C 1
ATOM 773 O O . ILE A 1 90 ? 14.922 5.438 -15.758 1 90.19 90 ILE A O 1
ATOM 777 N N . ASN A 1 91 ? 17.062 4.77 -15.57 1 86.56 91 ASN A N 1
ATOM 778 C CA . ASN A 1 91 ? 17.172 4.551 -17.016 1 86.56 91 ASN A CA 1
ATOM 779 C C . ASN A 1 91 ? 16.875 3.104 -17.391 1 86.56 91 ASN A C 1
ATOM 781 O O . ASN A 1 91 ? 17.375 2.174 -16.766 1 86.56 91 ASN A O 1
ATOM 785 N N . SER A 1 92 ? 15.891 2.92 -18.266 1 86.12 92 SER A N 1
ATOM 786 C CA . SER A 1 92 ? 15.562 1.6 -18.797 1 86.12 92 SER A CA 1
ATOM 787 C C . SER A 1 92 ? 15.109 1.68 -20.25 1 86.12 92 SER A C 1
ATOM 789 O O . SER A 1 92 ? 14.5 2.668 -20.656 1 86.12 92 SER A O 1
ATOM 791 N N . GLU A 1 93 ? 15.469 0.656 -21.047 1 82.88 93 GLU A N 1
ATOM 792 C CA . GLU A 1 93 ? 15.008 0.576 -22.438 1 82.88 93 GLU A CA 1
ATOM 793 C C . GLU A 1 93 ? 13.594 0.004 -22.5 1 82.88 93 GLU A C 1
ATOM 795 O O . GLU A 1 93 ? 13 -0.05 -23.578 1 82.88 93 GLU A O 1
ATOM 800 N N . PHE A 1 94 ? 13.18 -0.406 -21.391 1 82.31 94 PHE A N 1
ATOM 801 C CA . PHE A 1 94 ? 11.859 -1.028 -21.344 1 82.31 94 PHE A CA 1
ATOM 802 C C . PHE A 1 94 ? 10.812 -0.036 -20.859 1 82.31 94 PHE A C 1
ATOM 804 O O . PHE A 1 94 ? 10.789 0.338 -19.688 1 82.31 94 PHE A O 1
ATOM 811 N N . SER A 1 95 ? 9.93 0.216 -21.719 1 78.94 95 SER A N 1
ATOM 812 C CA . SER A 1 95 ? 8.922 1.231 -21.438 1 78.94 95 SER A CA 1
ATOM 813 C C . SER A 1 95 ? 8.016 0.812 -20.281 1 78.94 95 SER A C 1
ATOM 815 O O . SER A 1 95 ? 7.559 1.654 -19.516 1 78.94 95 SER A O 1
ATOM 817 N N . HIS A 1 96 ? 7.738 -0.493 -20.219 1 77.44 96 HIS A N 1
ATOM 818 C CA . HIS A 1 96 ? 6.852 -0.933 -19.156 1 77.44 96 HIS A CA 1
ATOM 819 C C . HIS A 1 96 ? 7.496 -0.737 -17.781 1 77.44 96 HIS A C 1
ATOM 821 O O . HIS A 1 96 ? 6.812 -0.433 -16.812 1 77.44 96 HIS A O 1
ATOM 827 N N . VAL A 1 97 ? 8.781 -0.854 -17.734 1 80.06 97 VAL A N 1
ATOM 828 C CA . VAL A 1 97 ? 9.5 -0.601 -16.5 1 80.06 97 VAL A CA 1
ATOM 829 C C . VAL A 1 97 ? 9.375 0.873 -16.109 1 80.06 97 VAL A C 1
ATOM 831 O O . VAL A 1 97 ? 9.133 1.203 -14.953 1 80.06 97 VAL A O 1
ATOM 834 N N . LEU A 1 98 ? 9.445 1.677 -17.094 1 84.38 98 LEU A N 1
ATOM 835 C CA . LEU A 1 98 ? 9.391 3.115 -16.859 1 84.38 98 LEU A CA 1
ATOM 836 C C . LEU A 1 98 ? 7.988 3.541 -16.438 1 84.38 98 LEU A C 1
ATOM 838 O O . LEU A 1 98 ? 7.809 4.613 -15.852 1 84.38 98 LEU A O 1
ATOM 842 N N . ARG A 1 99 ? 7.082 2.707 -16.672 1 79.62 99 ARG A N 1
ATOM 843 C CA . ARG A 1 99 ? 5.703 3.037 -16.312 1 79.62 99 ARG A CA 1
ATOM 844 C C . ARG A 1 99 ? 5.367 2.539 -14.914 1 79.62 99 ARG A C 1
ATOM 846 O O . ARG A 1 99 ? 4.383 2.979 -14.312 1 79.62 99 ARG A O 1
ATOM 853 N N . TRP A 1 100 ? 6.125 1.658 -14.438 1 83.06 100 TRP A N 1
ATOM 854 C CA . TRP A 1 100 ? 5.891 1.154 -13.094 1 83.06 100 TRP A CA 1
ATOM 855 C C . TRP A 1 100 ? 6.238 2.211 -12.047 1 83.06 100 TRP A C 1
ATOM 857 O O . TRP A 1 100 ? 7.172 2.992 -12.234 1 83.06 100 TRP A O 1
ATOM 867 N N . PRO A 1 101 ? 5.496 2.207 -10.969 1 83 101 PRO A N 1
ATOM 868 C CA . PRO A 1 101 ? 5.789 3.172 -9.906 1 83 101 PRO A CA 1
ATOM 869 C C . PRO A 1 101 ? 7.219 3.057 -9.383 1 83 101 PRO A C 1
ATOM 871 O O . PRO A 1 101 ? 7.824 4.062 -9 1 83 101 PRO A O 1
ATOM 874 N N . ASP A 1 102 ? 7.73 1.852 -9.375 1 85.38 102 ASP A N 1
ATOM 875 C CA . ASP A 1 102 ? 9.031 1.675 -8.734 1 85.38 102 ASP A CA 1
ATOM 876 C C . ASP A 1 102 ? 10.156 2.143 -9.656 1 85.38 102 ASP A C 1
ATOM 878 O O . ASP A 1 102 ? 11.336 1.953 -9.352 1 85.38 102 ASP A O 1
ATOM 882 N N . SER A 1 103 ? 9.797 2.77 -10.797 1 88.88 103 SER A N 1
ATOM 883 C CA . SER A 1 103 ? 10.844 3.332 -11.648 1 88.88 103 SER A CA 1
ATOM 884 C C . SER A 1 103 ? 11.359 4.652 -11.086 1 88.88 103 SER A C 1
ATOM 886 O O . SER A 1 103 ? 12.453 5.098 -11.445 1 88.88 103 SER A O 1
ATOM 888 N N . THR A 1 104 ? 10.586 5.301 -10.328 1 91.62 104 THR A N 1
ATOM 889 C CA . THR A 1 104 ? 11.023 6.527 -9.672 1 91.62 104 THR A CA 1
ATOM 890 C C . THR A 1 104 ? 11.914 6.215 -8.477 1 91.62 104 THR A C 1
ATOM 892 O O . THR A 1 104 ? 11.461 6.285 -7.328 1 91.62 104 THR A O 1
ATOM 895 N N . ARG A 1 105 ? 13.273 5.988 -8.789 1 95 105 ARG A N 1
ATOM 896 C CA . ARG A 1 105 ? 14.156 5.449 -7.762 1 95 105 ARG A CA 1
ATOM 897 C C . ARG A 1 105 ? 15.32 6.395 -7.488 1 95 105 ARG A C 1
ATOM 899 O O . ARG A 1 105 ? 16.25 6.047 -6.766 1 95 105 ARG A O 1
ATOM 906 N N . ILE A 1 106 ? 15.242 7.594 -8.031 1 96.5 106 ILE A N 1
ATOM 907 C CA . ILE A 1 106 ? 16.344 8.516 -7.828 1 96.5 106 ILE A CA 1
ATOM 908 C C . ILE A 1 106 ? 15.836 9.812 -7.199 1 96.5 106 ILE A C 1
ATOM 910 O O . ILE A 1 106 ? 14.938 10.461 -7.75 1 96.5 106 ILE A O 1
ATOM 914 N N . ALA A 1 107 ? 16.359 10.109 -6.113 1 97.06 107 ALA A N 1
ATOM 915 C CA . ALA A 1 107 ? 16.109 11.414 -5.5 1 97.06 107 ALA A CA 1
ATOM 916 C C . ALA A 1 107 ? 17.344 12.312 -5.582 1 97.06 107 ALA A C 1
ATOM 918 O O . ALA A 1 107 ? 18.453 11.875 -5.273 1 97.06 107 ALA A O 1
ATOM 919 N N . ILE A 1 108 ? 17.141 13.531 -6.012 1 96.94 108 ILE A N 1
ATOM 920 C CA . ILE A 1 108 ? 18.219 14.523 -6.09 1 96.94 108 ILE A CA 1
ATOM 921 C C . ILE A 1 108 ? 17.922 15.672 -5.133 1 96.94 108 ILE A C 1
ATOM 923 O O . ILE A 1 108 ? 16.875 16.312 -5.23 1 96.94 108 ILE A O 1
ATOM 927 N N . VAL A 1 109 ? 18.766 15.875 -4.207 1 97 109 VAL A N 1
ATOM 928 C CA . VAL A 1 109 ? 18.75 17.078 -3.377 1 97 109 VAL A CA 1
ATOM 929 C C . VAL A 1 109 ? 19.781 18.078 -3.895 1 97 109 VAL A C 1
ATOM 931 O O . VAL A 1 109 ? 20.984 17.875 -3.738 1 97 109 VAL A O 1
ATOM 934 N N . GLU A 1 110 ? 19.312 19.141 -4.445 1 96.56 110 GLU A N 1
ATOM 935 C CA . GLU A 1 110 ? 20.172 20.094 -5.152 1 96.56 110 GLU A CA 1
ATOM 936 C C . GLU A 1 110 ? 20.281 21.406 -4.402 1 96.56 110 GLU A C 1
ATOM 938 O O . GLU A 1 110 ? 19.266 21.938 -3.916 1 96.56 110 GLU A O 1
ATOM 943 N N . ALA A 1 111 ? 21.5 21.938 -4.359 1 97.06 111 ALA A N 1
ATOM 944 C CA . ALA A 1 111 ? 21.719 23.25 -3.773 1 97.06 111 ALA A CA 1
ATOM 945 C C . ALA A 1 111 ? 21.25 24.359 -4.711 1 97.06 111 ALA A C 1
ATOM 947 O O . ALA A 1 111 ? 21.781 24.516 -5.812 1 97.06 111 ALA A O 1
ATOM 948 N N . ILE A 1 112 ? 20.359 25.172 -4.188 1 94 112 ILE A N 1
ATOM 949 C CA . ILE A 1 112 ? 19.891 26.297 -4.996 1 94 112 ILE A CA 1
ATOM 950 C C . ILE A 1 112 ? 20.578 27.578 -4.535 1 94 112 ILE A C 1
ATOM 952 O O . ILE A 1 112 ? 20.5 28.609 -5.215 1 94 112 ILE A O 1
ATOM 956 N N . THR A 1 113 ? 21.172 27.578 -3.41 1 95.38 113 THR A N 1
ATOM 957 C CA . THR A 1 113 ? 22.125 28.547 -2.906 1 95.38 113 THR A CA 1
ATOM 958 C C . THR A 1 113 ? 23.406 27.859 -2.443 1 95.38 113 THR A C 1
ATOM 960 O O . THR A 1 113 ? 23.469 26.625 -2.393 1 95.38 113 THR A O 1
ATOM 963 N N . ASP A 1 114 ? 24.391 28.688 -2.213 1 97.69 114 ASP A N 1
ATOM 964 C CA . ASP A 1 114 ? 25.547 28.078 -1.539 1 97.69 114 ASP A CA 1
ATOM 965 C C . ASP A 1 114 ? 25.156 27.562 -0.155 1 97.69 114 ASP A C 1
ATOM 967 O O . ASP A 1 114 ? 24.391 28.203 0.565 1 97.69 114 ASP A O 1
ATOM 971 N N . TRP A 1 115 ? 25.625 26.375 0.096 1 97.88 115 TRP A N 1
ATOM 972 C CA . TRP A 1 115 ? 25.453 25.812 1.433 1 97.88 115 TRP A CA 1
ATOM 973 C C . TRP A 1 115 ? 26.672 26.094 2.301 1 97.88 115 TRP A C 1
ATOM 975 O O . TRP A 1 115 ? 27.812 25.891 1.871 1 97.88 115 TRP A O 1
ATOM 985 N N . ALA A 1 116 ? 26.438 26.531 3.475 1 97.12 116 ALA A N 1
ATOM 986 C CA . ALA A 1 116 ? 27.531 26.969 4.332 1 97.12 116 ALA A CA 1
ATOM 987 C C . ALA A 1 116 ? 28.109 25.797 5.121 1 97.12 116 ALA A C 1
ATOM 989 O O . ALA A 1 116 ? 27.406 24.828 5.41 1 97.12 116 ALA A O 1
ATOM 990 N N . LYS A 1 117 ? 29.406 25.953 5.426 1 97.19 117 LYS A N 1
ATOM 991 C CA . LYS A 1 117 ? 30.016 25.031 6.387 1 97.19 117 LYS A CA 1
ATOM 992 C C . LYS A 1 117 ? 29.234 25.016 7.695 1 97.19 117 LYS A C 1
ATOM 994 O O . LYS A 1 117 ? 28.719 26.047 8.141 1 97.19 117 LYS A O 1
ATOM 999 N N . ASP A 1 118 ? 28.984 23.812 8.234 1 96.06 118 ASP A N 1
ATOM 1000 C CA . ASP A 1 118 ? 28.375 23.562 9.539 1 96.06 118 ASP A CA 1
ATOM 1001 C C . ASP A 1 118 ? 26.844 23.609 9.445 1 96.06 118 ASP A C 1
ATOM 1003 O O . ASP A 1 118 ? 26.156 23.359 10.43 1 96.06 118 ASP A O 1
ATOM 1007 N N . ASP A 1 119 ? 26.328 23.969 8.203 1 96.25 119 ASP A N 1
ATOM 1008 C CA . ASP A 1 119 ? 24.891 23.766 8.023 1 96.25 119 ASP A CA 1
ATOM 1009 C C . ASP A 1 119 ? 24.5 22.312 8.25 1 96.25 119 ASP A C 1
ATOM 1011 O O . ASP A 1 119 ? 25.281 21.406 7.984 1 96.25 119 ASP A O 1
ATOM 1015 N N . ILE A 1 120 ? 23.344 22.141 8.75 1 96.81 120 ILE A N 1
ATOM 1016 C CA . ILE A 1 120 ? 22.859 20.781 9 1 96.81 120 ILE A CA 1
ATOM 1017 C C . ILE A 1 120 ? 21.734 20.453 8.023 1 96.81 120 ILE A C 1
ATOM 1019 O O . ILE A 1 120 ? 20.641 21.031 8.117 1 96.81 120 ILE A O 1
ATOM 1023 N N . LEU A 1 121 ? 21.953 19.516 7.148 1 97.19 121 LEU A N 1
ATOM 1024 C CA . LEU A 1 121 ? 20.969 19.016 6.188 1 97.19 121 LEU A CA 1
ATOM 1025 C C . LEU A 1 121 ? 20.297 17.75 6.711 1 97.19 121 LEU A C 1
ATOM 1027 O O . LEU A 1 121 ? 20.984 16.797 7.086 1 97.19 121 LEU A O 1
ATOM 1031 N N . ASN A 1 122 ? 18.984 17.797 6.746 1 96.5 122 ASN A N 1
ATOM 1032 C CA . ASN A 1 122 ? 18.203 16.625 7.125 1 96.5 122 ASN A CA 1
ATOM 1033 C C . ASN A 1 122 ? 17.484 16.031 5.926 1 96.5 122 ASN A C 1
ATOM 1035 O O . ASN A 1 122 ? 16.859 16.75 5.145 1 96.5 122 ASN A O 1
ATOM 1039 N N . ILE A 1 123 ? 17.594 14.766 5.762 1 97.31 123 ILE A N 1
ATOM 1040 C CA . ILE A 1 123 ? 16.844 14.016 4.754 1 97.31 123 ILE A CA 1
ATOM 1041 C C . ILE A 1 123 ? 16.047 12.898 5.422 1 97.31 123 ILE A C 1
ATOM 1043 O O . ILE A 1 123 ? 16.609 12.102 6.184 1 97.31 123 ILE A O 1
ATOM 1047 N N . TYR A 1 124 ? 14.773 12.852 5.168 1 96.69 124 TYR A N 1
ATOM 1048 C CA . TYR A 1 124 ? 13.891 11.836 5.727 1 96.69 124 TYR A CA 1
ATOM 1049 C C . TYR A 1 124 ? 13.227 11.023 4.621 1 96.69 124 TYR A C 1
ATOM 1051 O O . TYR A 1 124 ? 12.852 11.578 3.582 1 96.69 124 TYR A O 1
ATOM 1059 N N . TYR A 1 125 ? 13.109 9.695 4.855 1 97.31 125 TYR A N 1
ATOM 1060 C CA . TYR A 1 125 ? 12.359 8.852 3.938 1 97.31 125 TYR A CA 1
ATOM 1061 C C . TYR A 1 125 ? 11.477 7.867 4.699 1 97.31 125 TYR A C 1
ATOM 1063 O O . TYR A 1 125 ? 11.93 7.23 5.656 1 97.31 125 TYR A O 1
ATOM 1071 N N . GLY A 1 126 ? 10.242 7.773 4.164 1 96.06 126 GLY A N 1
ATOM 1072 C CA . GLY A 1 126 ? 9.312 6.762 4.645 1 96.06 126 GLY A CA 1
ATOM 1073 C C . GLY A 1 126 ? 8.75 7.07 6.02 1 96.06 126 GLY A C 1
ATOM 1074 O O . GLY A 1 126 ? 8.539 8.234 6.359 1 96.06 126 GLY A O 1
ATOM 1075 N N . GLY A 1 127 ? 8.391 6.023 6.75 1 95.12 127 GLY A N 1
ATOM 1076 C CA . GLY A 1 127 ? 7.789 6.168 8.062 1 95.12 127 GLY A CA 1
ATOM 1077 C C . GLY A 1 127 ? 6.375 6.723 8.016 1 95.12 127 GLY A C 1
ATOM 1078 O O . GLY A 1 127 ? 5.781 6.816 6.941 1 95.12 127 GLY A O 1
ATOM 1079 N N . ILE A 1 128 ? 5.832 6.98 9.195 1 95.19 128 ILE A N 1
ATOM 1080 C CA . ILE A 1 128 ? 4.461 7.469 9.297 1 95.19 128 ILE A CA 1
ATOM 1081 C C . ILE A 1 128 ? 4.461 8.914 9.773 1 95.19 128 ILE A C 1
ATOM 1083 O O . ILE A 1 128 ? 3.406 9.547 9.859 1 95.19 128 ILE A O 1
ATOM 1087 N N . ASN A 1 129 ? 5.625 9.43 10.141 1 94.06 129 ASN A N 1
ATOM 1088 C CA . ASN A 1 129 ? 5.77 10.797 10.625 1 94.06 129 ASN A CA 1
ATOM 1089 C C . ASN A 1 129 ? 6.242 11.734 9.523 1 94.06 129 ASN A C 1
ATOM 1091 O O . ASN A 1 129 ? 7.086 11.367 8.703 1 94.06 129 ASN A O 1
ATOM 1095 N N . ARG A 1 130 ? 5.66 12.914 9.516 1 92.25 130 ARG A N 1
ATOM 1096 C CA . ARG A 1 130 ? 6.113 14.031 8.703 1 92.25 130 ARG A CA 1
ATOM 1097 C C . ARG A 1 130 ? 6.598 15.188 9.578 1 92.25 130 ARG A C 1
ATOM 1099 O O . ARG A 1 130 ? 6.551 15.102 10.805 1 92.25 130 ARG A O 1
ATOM 1106 N N . MET A 1 131 ? 7.082 16.172 8.914 1 88.44 131 MET A N 1
ATOM 1107 C CA . MET A 1 131 ? 7.656 17.281 9.664 1 88.44 131 MET A CA 1
ATOM 1108 C C . MET A 1 131 ? 6.645 17.859 10.648 1 88.44 131 MET A C 1
ATOM 1110 O O . MET A 1 131 ? 6.945 18.031 11.828 1 88.44 131 MET A O 1
ATOM 1114 N N . TRP A 1 132 ? 5.391 18.125 10.219 1 89.81 132 TRP A N 1
ATOM 1115 C CA . TRP A 1 132 ? 4.406 18.766 11.078 1 89.81 132 TRP A CA 1
ATOM 1116 C C . TRP A 1 132 ? 3.191 17.875 11.289 1 89.81 132 TRP A C 1
ATOM 1118 O O . TRP A 1 132 ? 2.135 18.344 11.727 1 89.81 132 TRP A O 1
ATOM 1128 N N . LEU A 1 133 ? 3.279 16.625 10.859 1 89.19 133 LEU A N 1
ATOM 1129 C CA . LEU A 1 133 ? 2.201 15.648 10.969 1 89.19 133 LEU A CA 1
ATOM 1130 C C . LEU A 1 133 ? 2.734 14.305 11.445 1 89.19 133 LEU A C 1
ATOM 1132 O O . LEU A 1 133 ? 2.967 13.398 10.633 1 89.19 133 LEU A O 1
ATOM 1136 N N . LYS A 1 134 ? 2.742 14.125 12.727 1 91.31 134 LYS A N 1
ATOM 1137 C CA . LYS A 1 134 ? 3.297 12.891 13.273 1 91.31 134 LYS A CA 1
ATOM 1138 C C . LYS A 1 134 ? 2.209 11.836 13.484 1 91.31 134 LYS A C 1
ATOM 1140 O O . LYS A 1 134 ? 1.238 12.078 14.203 1 91.31 134 LYS A O 1
ATOM 1145 N N . GLY A 1 135 ? 2.369 10.742 12.797 1 92.5 135 GLY A N 1
ATOM 1146 C CA . GLY A 1 135 ? 1.508 9.602 13.055 1 92.5 135 GLY A CA 1
ATOM 1147 C C . GLY A 1 135 ? 0.257 9.594 12.195 1 92.5 135 GLY A C 1
ATOM 1148 O O . GLY A 1 135 ? -0.715 8.898 12.508 1 92.5 135 GLY A O 1
ATOM 1149 N N . TYR A 1 136 ? 0.202 10.305 11.109 1 91.94 136 TYR A N 1
ATOM 1150 C CA . TYR A 1 136 ? -1.063 10.414 10.391 1 91.94 136 TYR A CA 1
ATOM 1151 C C . TYR A 1 136 ? -0.94 9.836 8.984 1 91.94 136 TYR A C 1
ATOM 1153 O O . TYR A 1 136 ? -1.946 9.516 8.344 1 91.94 136 TYR A O 1
ATOM 1161 N N . ALA A 1 137 ? 0.234 9.734 8.477 1 92 137 ALA A N 1
ATOM 1162 C CA . ALA A 1 137 ? 0.422 9.156 7.148 1 92 137 ALA A CA 1
ATOM 1163 C C . ALA A 1 137 ? 0.479 7.633 7.219 1 92 137 ALA A C 1
ATOM 1165 O O . ALA A 1 137 ? 0.865 7.066 8.25 1 92 137 ALA A O 1
ATOM 1166 N N . PRO A 1 138 ? 0.051 6.988 6.168 1 92.5 138 PRO A N 1
ATOM 1167 C CA . PRO A 1 138 ? 0.239 5.535 6.137 1 92.5 138 PRO A CA 1
ATOM 1168 C C . PRO A 1 138 ? 1.712 5.133 6.086 1 92.5 138 PRO A C 1
ATOM 1170 O O . PRO A 1 138 ? 2.549 5.898 5.605 1 92.5 138 PRO A O 1
ATOM 1173 N N . ALA A 1 139 ? 1.97 3.975 6.5 1 92.88 139 ALA A N 1
ATOM 1174 C CA . ALA A 1 139 ? 3.348 3.502 6.613 1 92.88 139 ALA A CA 1
ATOM 1175 C C . ALA A 1 139 ? 3.93 3.178 5.238 1 92.88 139 ALA A C 1
ATOM 1177 O O . ALA A 1 139 ? 3.227 2.662 4.367 1 92.88 139 ALA A O 1
ATOM 1178 N N . THR A 1 140 ? 5.188 3.5 5.012 1 94.81 140 THR A N 1
ATOM 1179 C CA . THR A 1 140 ? 5.996 2.908 3.951 1 94.81 140 THR A CA 1
ATOM 1180 C C . THR A 1 140 ? 6.461 1.509 4.34 1 94.81 140 THR A C 1
ATOM 1182 O O . THR A 1 140 ? 6.918 1.292 5.465 1 94.81 140 THR A O 1
ATOM 1185 N N . ARG A 1 141 ? 6.309 0.569 3.459 1 94.12 141 ARG A N 1
ATOM 1186 C CA . ARG A 1 141 ? 6.672 -0.807 3.779 1 94.12 141 ARG A CA 1
ATOM 1187 C C . ARG A 1 141 ? 7.664 -1.362 2.762 1 94.12 141 ARG A C 1
ATOM 1189 O O . ARG A 1 141 ? 7.684 -0.93 1.607 1 94.12 141 ARG A O 1
ATOM 1196 N N . CYS A 1 142 ? 8.508 -2.287 3.238 1 94.25 142 CYS A N 1
ATOM 1197 C CA . CYS A 1 142 ? 9.445 -2.961 2.352 1 94.25 142 CYS A CA 1
ATOM 1198 C C . CYS A 1 142 ? 8.789 -4.137 1.644 1 94.25 142 CYS A C 1
ATOM 1200 O O . CYS A 1 142 ? 7.574 -4.336 1.76 1 94.25 142 CYS A O 1
ATOM 1202 N N . MET A 1 143 ? 9.5 -4.836 0.834 1 93.19 143 MET A N 1
ATOM 1203 C CA . MET A 1 143 ? 9 -5.922 -0.002 1 93.19 143 MET A CA 1
ATOM 1204 C C . MET A 1 143 ? 8.562 -7.105 0.851 1 93.19 143 MET A C 1
ATOM 1206 O O . MET A 1 143 ? 9.055 -7.293 1.963 1 93.19 143 MET A O 1
ATOM 1210 N N . ASN A 1 144 ? 7.68 -7.91 0.335 1 93.75 144 ASN A N 1
ATOM 1211 C CA . ASN A 1 144 ? 7.219 -9.086 1.062 1 93.75 144 ASN A CA 1
ATOM 1212 C C . ASN A 1 144 ? 8.016 -10.328 0.678 1 93.75 144 ASN A C 1
ATOM 1214 O O . ASN A 1 144 ? 7.977 -11.344 1.38 1 93.75 144 ASN A O 1
ATOM 1218 N N . HIS A 1 145 ? 8.781 -10.32 -0.442 1 94.75 145 HIS A N 1
ATOM 1219 C CA . HIS A 1 145 ? 9.57 -11.469 -0.869 1 94.75 145 HIS A CA 1
ATOM 1220 C C . HIS A 1 145 ? 11.031 -11.312 -0.471 1 94.75 145 HIS A C 1
ATOM 1222 O O . HIS A 1 145 ? 11.719 -10.414 -0.959 1 94.75 145 HIS A O 1
ATOM 1228 N N . VAL A 1 146 ? 11.477 -12.156 0.384 1 95.06 146 VAL A N 1
ATOM 1229 C CA . VAL A 1 146 ? 12.836 -12.172 0.909 1 95.06 146 VAL A CA 1
ATOM 1230 C C . VAL A 1 146 ? 13.406 -13.586 0.836 1 95.06 146 VAL A C 1
ATOM 1232 O O . VAL A 1 146 ? 13.602 -14.234 1.864 1 95.06 146 VAL A O 1
ATOM 1235 N N . THR A 1 147 ? 13.875 -13.961 -0.318 1 95 147 THR A N 1
ATOM 1236 C CA . THR A 1 147 ? 14.023 -15.398 -0.558 1 95 147 THR A CA 1
ATOM 1237 C C . THR A 1 147 ? 15.492 -15.773 -0.682 1 95 147 THR A C 1
ATOM 1239 O O . THR A 1 147 ? 15.828 -16.953 -0.83 1 95 147 THR A O 1
ATOM 1242 N N . PHE A 1 148 ? 16.438 -14.805 -0.601 1 96.38 148 PHE A N 1
ATOM 1243 C CA . PHE A 1 148 ? 17.828 -15.102 -0.892 1 96.38 148 PHE A CA 1
ATOM 1244 C C . PHE A 1 148 ? 18.5 -15.773 0.302 1 96.38 148 PHE A C 1
ATOM 1246 O O . PHE A 1 148 ? 18.391 -15.289 1.431 1 96.38 148 PHE A O 1
ATOM 1253 N N . LYS A 1 149 ? 19.219 -16.812 0.03 1 95.56 149 LYS A N 1
ATOM 1254 C CA . LYS A 1 149 ? 19.875 -17.609 1.062 1 95.56 149 LYS A CA 1
ATOM 1255 C C . LYS A 1 149 ? 20.906 -16.781 1.829 1 95.56 149 LYS A C 1
ATOM 1257 O O . LYS A 1 149 ? 21.078 -16.969 3.035 1 95.56 149 LYS A O 1
ATOM 1262 N N . ASN A 1 150 ? 21.578 -15.914 1.127 1 94.62 150 ASN A N 1
ATOM 1263 C CA . ASN A 1 150 ? 22.609 -15.094 1.763 1 94.62 150 ASN A CA 1
ATOM 1264 C C . ASN A 1 150 ? 22.031 -13.781 2.291 1 94.62 150 ASN A C 1
ATOM 1266 O O . ASN A 1 150 ? 22.766 -12.883 2.691 1 94.62 150 ASN A O 1
ATOM 1270 N N . GLY A 1 151 ? 20.781 -13.711 2.256 1 94.69 151 GLY A N 1
ATOM 1271 C CA . GLY A 1 151 ? 20.094 -12.539 2.789 1 94.69 151 GLY A CA 1
ATOM 1272 C C . GLY A 1 151 ? 19.609 -11.586 1.71 1 94.69 151 GLY A C 1
ATOM 1273 O O . GLY A 1 151 ? 20.203 -11.516 0.628 1 94.69 151 GLY A O 1
ATOM 1274 N N . THR A 1 152 ? 18.531 -10.977 1.976 1 94.56 152 THR A N 1
ATOM 1275 C CA . THR A 1 152 ? 17.984 -9.906 1.143 1 94.56 152 THR A CA 1
ATOM 1276 C C . THR A 1 152 ? 18.234 -8.547 1.782 1 94.56 152 THR A C 1
ATOM 1278 O O . THR A 1 152 ? 17.891 -8.328 2.949 1 94.56 152 THR A O 1
ATOM 1281 N N . TYR A 1 153 ? 18.781 -7.637 1.002 1 96.06 153 TYR A N 1
ATOM 1282 C CA . TYR A 1 153 ? 19.203 -6.367 1.579 1 96.06 153 TYR A CA 1
ATOM 1283 C C . TYR A 1 153 ? 18.703 -5.191 0.753 1 96.06 153 TYR A C 1
ATOM 1285 O O . TYR A 1 153 ? 18.672 -5.25 -0.478 1 96.06 153 TYR A O 1
ATOM 1293 N N . LEU A 1 154 ? 18.203 -4.211 1.404 1 95.69 154 LEU A N 1
ATOM 1294 C CA . LEU A 1 154 ? 17.984 -2.902 0.791 1 95.69 154 LEU A CA 1
ATOM 1295 C C . LEU A 1 154 ? 19.281 -2.09 0.78 1 95.69 154 LEU A C 1
ATOM 1297 O O . LEU A 1 154 ? 19.828 -1.778 1.838 1 95.69 154 LEU A O 1
ATOM 1301 N N . LYS A 1 155 ? 19.734 -1.786 -0.416 1 95.38 155 LYS A N 1
ATOM 1302 C CA . LYS A 1 155 ? 20.984 -1.042 -0.581 1 95.38 155 LYS A CA 1
ATOM 1303 C C . LYS A 1 155 ? 20.719 0.338 -1.179 1 95.38 155 LYS A C 1
ATOM 1305 O O . LYS A 1 155 ? 20.281 0.451 -2.322 1 95.38 155 LYS A O 1
ATOM 1310 N N . TYR A 1 156 ? 20.938 1.323 -0.437 1 96.56 156 TYR A N 1
ATOM 1311 C CA . TYR A 1 156 ? 20.844 2.705 -0.891 1 96.56 156 TYR A CA 1
ATOM 1312 C C . TYR A 1 156 ? 22.203 3.242 -1.297 1 96.56 156 TYR A C 1
ATOM 1314 O O . TYR A 1 156 ? 23.203 3.01 -0.607 1 96.56 156 TYR A O 1
ATOM 1322 N N . LYS A 1 157 ? 22.281 3.885 -2.428 1 96.12 157 LYS A N 1
ATOM 1323 C CA . LYS A 1 157 ? 23.516 4.527 -2.875 1 96.12 157 LYS A CA 1
ATOM 1324 C C . LYS A 1 157 ? 23.422 6.047 -2.74 1 96.12 157 LYS A C 1
ATOM 1326 O O . LYS A 1 157 ? 22.531 6.672 -3.314 1 96.12 157 LYS A O 1
ATOM 1331 N N . ILE A 1 158 ? 24.234 6.578 -2 1 97.88 158 ILE A N 1
ATOM 1332 C CA . ILE A 1 158 ? 24.312 8.031 -1.856 1 97.88 158 ILE A CA 1
ATOM 1333 C C . ILE A 1 158 ? 25.562 8.547 -2.572 1 97.88 158 ILE A C 1
ATOM 1335 O O . ILE A 1 158 ? 26.688 8.109 -2.287 1 97.88 158 ILE A O 1
ATOM 1339 N N . GLU A 1 159 ? 25.328 9.453 -3.477 1 98.19 159 GLU A N 1
ATOM 1340 C CA . GLU A 1 159 ? 26.406 10.055 -4.273 1 98.19 159 GLU A CA 1
ATOM 1341 C C . GLU A 1 159 ? 26.328 11.578 -4.234 1 98.19 159 GLU A C 1
ATOM 1343 O O . GLU A 1 159 ? 25.312 12.148 -3.848 1 98.19 159 GLU A O 1
ATOM 13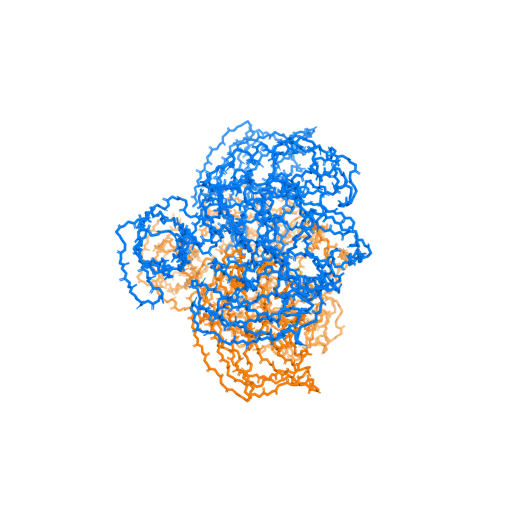48 N N . ILE A 1 160 ? 27.438 12.203 -4.605 1 98.12 160 ILE A N 1
ATOM 1349 C CA . ILE A 1 160 ? 27.469 13.656 -4.645 1 98.12 160 ILE A CA 1
ATOM 1350 C C . ILE A 1 160 ? 28.172 14.125 -5.918 1 98.12 160 ILE A C 1
ATOM 1352 O O . ILE A 1 160 ? 29.125 13.484 -6.375 1 98.12 160 ILE A O 1
ATOM 1356 N N . ALA A 1 161 ? 27.641 15.141 -6.523 1 98 161 ALA A N 1
ATOM 1357 C CA . ALA A 1 161 ? 28.281 15.891 -7.598 1 98 161 ALA A CA 1
ATOM 1358 C C . ALA A 1 161 ? 28.375 17.375 -7.246 1 98 161 ALA A C 1
ATOM 1360 O O . ALA A 1 161 ? 27.359 18.062 -7.148 1 98 161 ALA A O 1
ATOM 1361 N N . GLU A 1 162 ? 29.562 17.844 -7.082 1 96.94 162 GLU A N 1
ATOM 1362 C CA . GLU A 1 162 ? 29.75 19.25 -6.773 1 96.94 162 GLU A CA 1
ATOM 1363 C C . GLU A 1 162 ? 29.406 20.125 -7.98 1 96.94 162 GLU A C 1
ATOM 1365 O O . GLU A 1 162 ? 29.391 19.656 -9.117 1 96.94 162 GLU A O 1
ATOM 1370 N N . SER A 1 163 ? 29.25 21.344 -7.652 1 95.06 163 SER A N 1
ATOM 1371 C CA . SER A 1 163 ? 28.859 22.297 -8.688 1 95.06 163 SER A CA 1
ATOM 1372 C C . SER A 1 163 ? 29.797 22.219 -9.891 1 95.06 163 SER A C 1
ATOM 1374 O O . SER A 1 163 ? 31.016 22.234 -9.727 1 95.06 163 SER A O 1
ATOM 1376 N N . GLY A 1 164 ? 29.203 22.188 -11.047 1 90.38 164 GLY A N 1
ATOM 1377 C CA . GLY A 1 164 ? 29.969 22.188 -12.281 1 90.38 164 GLY A CA 1
ATOM 1378 C C . GLY A 1 164 ? 30.438 20.797 -12.68 1 90.38 164 GLY A C 1
ATOM 1379 O O . GLY A 1 164 ? 30.922 20.594 -13.797 1 90.38 164 GLY A O 1
ATOM 1380 N N . ASN A 1 165 ? 30.359 19.828 -11.766 1 88.5 165 ASN A N 1
ATOM 1381 C CA . ASN A 1 165 ? 30.734 18.453 -12.055 1 88.5 165 ASN A CA 1
ATOM 1382 C C . ASN A 1 165 ? 29.531 17.609 -12.422 1 88.5 165 ASN A C 1
ATOM 1384 O O . ASN A 1 165 ? 28.469 17.734 -11.797 1 88.5 165 ASN A O 1
ATOM 1388 N N . GLU A 1 166 ? 29.609 16.906 -13.445 1 87.44 166 GLU A N 1
ATOM 1389 C CA . GLU A 1 166 ? 28.516 16.031 -13.852 1 87.44 166 GLU A CA 1
ATOM 1390 C C . GLU A 1 166 ? 28.688 14.625 -13.289 1 87.44 166 GLU A C 1
ATOM 1392 O O . GLU A 1 166 ? 27.734 13.844 -13.25 1 87.44 166 GLU A O 1
ATOM 1397 N N . GLU A 1 167 ? 29.859 14.336 -12.859 1 93 167 GLU A N 1
ATOM 1398 C CA . GLU A 1 167 ? 30.125 12.984 -12.383 1 93 167 GLU A CA 1
ATOM 1399 C C . GLU A 1 167 ? 29.844 12.859 -10.891 1 93 167 GLU A C 1
ATOM 1401 O O . GLU A 1 167 ? 30.312 13.672 -10.086 1 93 167 GLU A O 1
ATOM 1406 N N . PHE A 1 168 ? 29.094 11.875 -10.547 1 96.44 168 PHE A N 1
ATOM 1407 C CA . PHE A 1 168 ? 28.75 11.602 -9.156 1 96.44 168 PHE A CA 1
ATOM 1408 C C . PHE A 1 168 ? 29.797 10.711 -8.5 1 96.44 168 PHE A C 1
ATOM 1410 O O . PHE A 1 168 ? 30.25 9.742 -9.102 1 96.44 168 PHE A O 1
ATOM 1417 N N . LYS A 1 169 ? 30.156 11.078 -7.328 1 96.5 169 LYS A N 1
ATOM 1418 C CA . LYS A 1 169 ? 31.047 10.289 -6.492 1 96.5 169 LYS A CA 1
ATOM 1419 C C . LYS A 1 169 ? 30.281 9.547 -5.402 1 96.5 169 LYS A C 1
ATOM 1421 O O . LYS A 1 169 ? 29.484 10.148 -4.688 1 96.5 169 LYS A O 1
ATOM 1426 N N . GLN A 1 170 ? 30.578 8.305 -5.277 1 96.88 170 GLN A N 1
ATOM 1427 C CA . GLN A 1 170 ? 29.922 7.504 -4.246 1 96.88 170 GLN A CA 1
ATOM 1428 C C . GLN A 1 170 ? 30.469 7.832 -2.863 1 96.88 170 GLN A C 1
ATOM 1430 O O . GLN A 1 170 ? 31.688 7.902 -2.684 1 96.88 170 GLN A O 1
ATOM 1435 N N . LEU A 1 171 ? 29.609 8.031 -1.906 1 97.06 171 LEU A N 1
ATOM 1436 C CA . LEU A 1 171 ? 30.031 8.43 -0.568 1 97.06 171 LEU A CA 1
ATOM 1437 C C . LEU A 1 171 ? 30.125 7.223 0.356 1 97.06 171 LEU A C 1
ATOM 1439 O O . LEU A 1 171 ? 30.828 7.27 1.375 1 97.06 171 LEU A O 1
ATOM 1443 N N . ASN A 1 172 ? 29.484 6.109 0.104 1 95.75 172 ASN A N 1
ATOM 1444 C CA . ASN A 1 172 ? 29.484 4.859 0.861 1 95.75 172 ASN A CA 1
ATOM 1445 C C . ASN A 1 172 ? 29.188 5.102 2.338 1 95.75 172 ASN A C 1
ATOM 1447 O O . ASN A 1 172 ? 29.922 4.613 3.209 1 95.75 172 ASN A O 1
ATOM 1451 N N . VAL A 1 173 ? 28.188 5.848 2.648 1 96.44 173 VAL A N 1
ATOM 1452 C CA . VAL A 1 173 ? 27.891 6.227 4.027 1 96.44 173 VAL A CA 1
ATOM 1453 C C . VAL A 1 173 ? 26.641 5.488 4.516 1 96.44 173 VAL A C 1
ATOM 1455 O O . VAL A 1 173 ? 26.422 5.387 5.723 1 96.44 173 VAL A O 1
ATOM 1458 N N . PHE A 1 174 ? 25.844 5.004 3.686 1 96.62 174 PHE A N 1
ATOM 1459 C CA . PHE A 1 174 ? 24.594 4.391 4.09 1 96.62 174 PHE A CA 1
ATOM 1460 C C . PHE A 1 174 ? 24.75 2.883 4.25 1 96.62 174 PHE A C 1
ATOM 1462 O O . PHE A 1 174 ? 25.219 2.201 3.34 1 96.62 174 PHE A O 1
ATOM 1469 N N . PRO A 1 175 ? 24.312 2.328 5.363 1 96.81 175 PRO A N 1
ATOM 1470 C CA . PRO A 1 175 ? 24.406 0.882 5.578 1 96.81 175 PRO A CA 1
ATOM 1471 C C . PRO A 1 175 ? 23.328 0.099 4.84 1 96.81 175 PRO A C 1
ATOM 1473 O O . PRO A 1 175 ? 22.328 0.677 4.406 1 96.81 175 PRO A O 1
ATOM 1476 N N . GLU A 1 176 ? 23.594 -1.146 4.68 1 96 176 GLU A N 1
ATOM 1477 C CA . GLU A 1 176 ? 22.562 -2.031 4.148 1 96 176 GLU A CA 1
ATOM 1478 C C . GLU A 1 176 ? 21.5 -2.344 5.207 1 96 176 GLU A C 1
ATOM 1480 O O . GLU A 1 176 ? 21.812 -2.445 6.395 1 96 176 GLU A O 1
ATOM 1485 N N . ILE A 1 177 ? 20.297 -2.453 4.785 1 97.12 177 ILE A N 1
ATOM 1486 C CA . ILE A 1 177 ? 19.203 -2.889 5.648 1 97.12 177 ILE A CA 1
ATOM 1487 C C . ILE A 1 177 ? 18.797 -4.316 5.289 1 97.12 177 ILE A C 1
ATOM 1489 O O . ILE A 1 177 ? 18.422 -4.594 4.145 1 97.12 177 ILE A O 1
ATOM 1493 N N . LYS A 1 178 ? 18.891 -5.195 6.23 1 97.06 178 LYS A N 1
ATOM 1494 C CA . LYS A 1 178 ? 18.516 -6.582 5.984 1 97.06 178 LYS A CA 1
ATOM 1495 C C . LYS A 1 178 ? 17 -6.777 6.156 1 97.06 178 LYS A C 1
ATOM 1497 O O . LYS A 1 178 ? 16.422 -6.336 7.152 1 97.06 178 LYS A O 1
ATOM 1502 N N . VAL A 1 179 ? 16.375 -7.34 5.188 1 96.88 179 VAL A N 1
ATOM 1503 C CA . VAL A 1 179 ? 14.984 -7.746 5.316 1 96.88 179 VAL A CA 1
ATOM 1504 C C . VAL A 1 179 ? 14.906 -9.25 5.586 1 96.88 179 VAL A C 1
ATOM 1506 O O . VAL A 1 179 ? 15.508 -10.047 4.867 1 96.88 179 VAL A O 1
ATOM 1509 N N . ILE A 1 180 ? 14.195 -9.656 6.633 1 97.81 180 ILE A N 1
ATOM 1510 C CA . ILE A 1 180 ? 14.188 -11.047 7.059 1 97.81 180 ILE A CA 1
ATOM 1511 C C . ILE A 1 180 ? 12.773 -11.609 6.98 1 97.81 180 ILE A C 1
ATOM 1513 O O . ILE A 1 180 ? 11.797 -10.852 7 1 97.81 180 ILE A O 1
ATOM 1517 N N . PRO A 1 181 ? 12.625 -12.93 6.824 1 97.75 181 PRO A N 1
ATOM 1518 C CA . PRO A 1 181 ? 11.297 -13.531 6.867 1 97.75 181 PRO A CA 1
ATOM 1519 C C . PRO A 1 181 ? 10.602 -13.336 8.211 1 97.75 181 PRO A C 1
ATOM 1521 O O . PRO A 1 181 ? 11.258 -13.109 9.227 1 97.75 181 PRO A O 1
ATOM 1524 N N . ASP A 1 182 ? 9.281 -13.391 8.211 1 96.38 182 ASP A N 1
ATOM 1525 C CA . ASP A 1 182 ? 8.492 -13.461 9.438 1 96.38 182 ASP A CA 1
ATOM 1526 C C . ASP A 1 182 ? 8.617 -14.836 10.094 1 96.38 182 ASP A C 1
ATOM 1528 O O . ASP A 1 182 ? 9.445 -15.656 9.68 1 96.38 182 ASP A O 1
ATOM 1532 N N . LYS A 1 183 ? 7.84 -15.078 11.141 1 96.75 183 LYS A N 1
ATOM 1533 C CA . LYS A 1 183 ? 7.836 -16.375 11.82 1 96.75 183 LYS A CA 1
ATOM 1534 C C . LYS A 1 183 ? 7.301 -17.469 10.914 1 96.75 183 LYS A C 1
ATOM 1536 O O . LYS A 1 183 ? 6.582 -17.203 9.953 1 96.75 183 LYS A O 1
ATOM 1541 N N . GLU A 1 184 ? 7.676 -18.688 11.211 1 97.56 184 GLU A N 1
ATOM 1542 C CA . GLU A 1 184 ? 7.258 -19.828 10.406 1 97.56 184 GLU A CA 1
ATOM 1543 C C . GLU A 1 184 ? 5.738 -19.984 10.398 1 97.56 184 GLU A C 1
ATOM 1545 O O . GLU A 1 184 ? 5.094 -19.859 11.445 1 97.56 184 GLU A O 1
ATOM 1550 N N . LYS A 1 185 ? 5.27 -20.203 9.273 1 97.75 185 LYS A N 1
ATOM 1551 C CA . LYS A 1 185 ? 3.84 -20.438 9.078 1 97.75 185 LYS A CA 1
ATOM 1552 C C . LYS A 1 185 ? 3.59 -21.688 8.25 1 97.75 185 LYS A C 1
ATOM 1554 O O . LYS A 1 185 ? 2.564 -22.359 8.414 1 97.75 185 LYS A O 1
ATOM 1559 N N . TYR A 1 186 ? 4.547 -22.031 7.41 1 97.75 186 TYR A N 1
ATOM 1560 C CA . TYR A 1 186 ? 4.402 -23.172 6.504 1 97.75 186 TYR A CA 1
ATOM 1561 C C . TYR A 1 186 ? 5.543 -24.156 6.688 1 97.75 186 TYR A C 1
ATOM 1563 O O . TYR A 1 186 ? 6.641 -23.781 7.102 1 97.75 186 TYR A O 1
ATOM 1571 N N . LEU A 1 187 ? 5.227 -25.406 6.414 1 98.38 187 LEU A N 1
ATOM 1572 C CA . LEU A 1 187 ? 6.199 -26.484 6.309 1 98.38 187 LEU A CA 1
ATOM 1573 C C . LEU A 1 187 ? 6.004 -27.281 5.016 1 98.38 187 LEU A C 1
ATOM 1575 O O . LEU A 1 187 ? 4.934 -27.844 4.781 1 98.38 187 LEU A O 1
ATOM 1579 N N . LEU A 1 188 ? 6.996 -27.266 4.152 1 97.94 188 LEU A N 1
ATOM 1580 C CA . LEU A 1 188 ? 6.977 -28.047 2.922 1 97.94 188 LEU A CA 1
ATOM 1581 C C . LEU A 1 188 ? 7.781 -29.344 3.08 1 97.94 188 LEU A C 1
ATOM 1583 O O . LEU A 1 188 ? 8.938 -29.312 3.502 1 97.94 188 LEU A O 1
ATOM 1587 N N . ILE A 1 189 ? 7.16 -30.484 2.764 1 98.38 189 ILE A N 1
ATOM 1588 C CA . ILE A 1 189 ? 7.812 -31.781 2.842 1 98.38 189 ILE A CA 1
ATOM 1589 C C . ILE A 1 189 ? 7.957 -32.375 1.441 1 98.38 189 ILE A C 1
ATOM 1591 O O . ILE A 1 189 ? 7.031 -32.281 0.628 1 98.38 189 ILE A O 1
ATOM 1595 N N . LYS A 1 190 ? 9.109 -32.969 1.147 1 98.12 190 LYS A N 1
ATOM 1596 C CA . LYS A 1 190 ? 9.352 -33.562 -0.164 1 98.12 190 LYS A CA 1
ATOM 1597 C C . LYS A 1 190 ? 9.945 -34.969 -0.031 1 98.12 190 LYS A C 1
ATOM 1599 O O . LYS A 1 190 ? 10.953 -35.156 0.661 1 98.12 190 LYS A O 1
ATOM 1604 N N . THR A 1 191 ? 9.344 -35.938 -0.614 1 98.38 191 THR A N 1
ATOM 1605 C CA . THR A 1 191 ? 9.867 -37.281 -0.873 1 98.38 191 THR A CA 1
ATOM 1606 C C . THR A 1 191 ? 9.812 -37.594 -2.363 1 98.38 191 THR A C 1
ATOM 1608 O O . THR A 1 191 ? 9.117 -36.938 -3.125 1 98.38 191 THR A O 1
ATOM 1611 N N . PRO A 1 192 ? 10.602 -38.594 -2.779 1 97.62 192 PRO A N 1
ATOM 1612 C CA . PRO A 1 192 ? 10.391 -39.031 -4.164 1 97.62 192 PRO A CA 1
ATOM 1613 C C . PRO A 1 192 ? 8.977 -39.531 -4.418 1 97.62 192 PRO A C 1
ATOM 1615 O O . PRO A 1 192 ? 8.406 -40.219 -3.561 1 97.62 192 PRO A O 1
ATOM 1618 N N . LEU A 1 193 ? 8.469 -39.25 -5.574 1 98 193 LEU A N 1
ATOM 1619 C CA . LEU A 1 193 ? 7.113 -39.688 -5.914 1 98 193 LEU A CA 1
ATOM 1620 C C . LEU A 1 193 ? 7.051 -41.219 -6.059 1 98 193 LEU A C 1
ATOM 1622 O O . LEU A 1 193 ? 6.027 -41.812 -5.75 1 98 193 LEU A O 1
ATOM 1626 N N . VAL A 1 194 ? 8.062 -41.781 -6.629 1 98.19 194 VAL A N 1
ATOM 1627 C CA . VAL A 1 194 ? 8.141 -43.219 -6.828 1 98.19 194 VAL A CA 1
ATOM 1628 C C . VAL A 1 194 ? 9.289 -43.781 -6.004 1 98.19 194 VAL A C 1
ATOM 1630 O O . VAL A 1 194 ? 10.43 -43.344 -6.125 1 98.19 194 VAL A O 1
ATOM 1633 N N . ILE A 1 195 ? 8.969 -44.781 -5.207 1 97.69 195 ILE A N 1
ATOM 1634 C CA . ILE A 1 195 ? 9.969 -45.375 -4.332 1 97.69 195 ILE A CA 1
ATOM 1635 C C . ILE A 1 195 ? 9.961 -46.906 -4.492 1 97.69 195 ILE A C 1
ATOM 1637 O O . ILE A 1 195 ? 9.078 -47.469 -5.156 1 97.69 195 ILE A O 1
ATOM 1641 N N . GLU A 1 196 ? 10.969 -47.531 -3.908 1 96.56 196 GLU A N 1
ATOM 1642 C CA . GLU A 1 196 ? 11.125 -49 -3.969 1 96.56 196 GLU A CA 1
ATOM 1643 C C . GLU A 1 196 ? 11.086 -49.625 -2.574 1 96.56 196 GLU A C 1
ATOM 1645 O O . GLU A 1 196 ? 11.438 -48.969 -1.591 1 96.56 196 GLU A O 1
ATOM 1650 N N . LYS A 1 197 ? 10.719 -50.875 -2.584 1 95.88 197 LYS A N 1
ATOM 1651 C CA . LYS A 1 197 ? 10.695 -51.625 -1.32 1 95.88 197 LYS A CA 1
ATOM 1652 C C . LYS A 1 197 ? 12.109 -51.781 -0.766 1 95.88 197 LYS A C 1
ATOM 1654 O O . LYS A 1 197 ? 13.055 -52 -1.523 1 95.88 197 LYS A O 1
ATOM 1659 N N . ASN A 1 198 ? 12.18 -51.688 0.537 1 96.31 198 ASN A N 1
ATOM 1660 C CA . ASN A 1 198 ? 13.391 -52 1.288 1 96.31 198 ASN A CA 1
ATOM 1661 C C . ASN A 1 198 ? 14.523 -51.031 0.967 1 96.31 198 ASN A C 1
ATOM 1663 O O . ASN A 1 198 ? 15.703 -51.375 1.089 1 96.31 198 ASN A O 1
ATOM 1667 N N . LYS A 1 199 ? 14.242 -49.938 0.464 1 96.81 199 LYS A N 1
ATOM 1668 C CA . LYS A 1 199 ? 15.211 -48.875 0.235 1 96.81 199 LYS A CA 1
ATOM 1669 C C . LYS A 1 199 ? 14.93 -47.656 1.126 1 96.81 199 LYS A C 1
ATOM 1671 O O . LYS A 1 199 ? 13.773 -47.281 1.318 1 96.81 199 LYS A O 1
ATOM 1676 N N . GLU A 1 200 ? 15.977 -47.125 1.672 1 97.5 200 GLU A N 1
ATOM 1677 C CA . GLU A 1 200 ? 15.82 -45.969 2.537 1 97.5 200 GLU A CA 1
ATOM 1678 C C . GLU A 1 200 ? 15.82 -44.688 1.727 1 97.5 200 GLU A C 1
ATOM 1680 O O . GLU A 1 200 ? 16.641 -44.5 0.826 1 97.5 200 GLU A O 1
ATOM 1685 N N . TYR A 1 201 ? 14.922 -43.781 2.047 1 97.94 201 TYR A N 1
ATOM 1686 C CA . TYR A 1 201 ? 14.812 -42.5 1.384 1 97.94 201 TYR A CA 1
ATOM 1687 C C . TYR A 1 201 ? 14.891 -41.375 2.395 1 97.94 201 TYR A C 1
ATOM 1689 O O . TYR A 1 201 ? 14.461 -41.5 3.539 1 97.94 201 TYR A O 1
ATOM 1697 N N . GLU A 1 202 ? 15.461 -40.281 1.964 1 97.5 202 GLU A N 1
ATOM 1698 C CA . GLU A 1 202 ? 15.523 -39.062 2.771 1 97.5 202 GLU A CA 1
ATOM 1699 C C . GLU A 1 202 ? 14.281 -38.219 2.566 1 97.5 202 GLU A C 1
ATOM 1701 O O . GLU A 1 202 ? 13.789 -38.094 1.443 1 97.5 202 GLU A O 1
ATOM 1706 N N . ILE A 1 203 ? 13.742 -37.656 3.688 1 98.31 203 ILE A N 1
ATOM 1707 C CA . ILE A 1 203 ? 12.664 -36.656 3.65 1 98.31 203 ILE A CA 1
ATOM 1708 C C . ILE A 1 203 ? 13.25 -35.25 3.754 1 98.31 203 ILE A C 1
ATOM 1710 O O . ILE A 1 203 ? 13.891 -34.906 4.746 1 98.31 203 ILE A O 1
ATOM 1714 N N . LYS A 1 204 ? 13.062 -34.469 2.715 1 98 204 LYS A N 1
ATOM 1715 C CA . LYS A 1 204 ? 13.461 -33.062 2.76 1 98 204 LYS A CA 1
ATOM 1716 C C . LYS A 1 204 ? 12.32 -32.156 3.262 1 98 204 LYS A C 1
ATOM 1718 O O . LYS A 1 204 ? 11.148 -32.531 3.131 1 98 204 LYS A O 1
ATOM 1723 N N . TYR A 1 205 ? 12.641 -31.062 3.924 1 98.31 205 TYR A N 1
ATOM 1724 C CA . TYR A 1 205 ? 11.633 -30.141 4.434 1 98.31 205 TYR A CA 1
ATOM 1725 C C . TYR A 1 205 ? 12.156 -28.719 4.438 1 98.31 205 TYR A C 1
ATOM 1727 O O . TYR A 1 205 ? 13.367 -28.484 4.461 1 98.31 205 TYR A O 1
ATOM 1735 N N . MET A 1 206 ? 11.297 -27.703 4.379 1 98.25 206 MET A N 1
ATOM 1736 C CA . MET A 1 206 ? 11.617 -26.281 4.398 1 98.25 206 MET A CA 1
ATOM 1737 C C . MET A 1 206 ? 10.555 -25.5 5.164 1 98.25 206 MET A C 1
ATOM 1739 O O . MET A 1 206 ? 9.367 -25.578 4.84 1 98.25 206 MET A O 1
ATOM 1743 N N . TYR A 1 207 ? 10.984 -24.828 6.234 1 98.5 207 TYR A N 1
ATOM 1744 C CA . TYR A 1 207 ? 10.125 -23.875 6.93 1 98.5 207 TYR A CA 1
ATOM 1745 C C . TYR A 1 207 ? 10.047 -22.562 6.176 1 98.5 207 TYR A C 1
ATOM 1747 O O . TYR A 1 207 ? 11.047 -22.094 5.633 1 98.5 207 TYR A O 1
ATOM 1755 N N . SER A 1 208 ? 8.898 -21.969 6.086 1 98.31 208 SER A N 1
ATOM 1756 C CA . SER A 1 208 ? 8.742 -20.672 5.457 1 98.31 208 SER A CA 1
ATOM 1757 C C . SER A 1 208 ? 7.742 -19.797 6.215 1 98.31 208 SER A C 1
ATOM 1759 O O . SER A 1 208 ? 6.949 -20.312 7.012 1 98.31 208 SER A O 1
ATOM 1761 N N . ASP A 1 209 ? 7.824 -18.531 6.039 1 98 209 ASP A N 1
ATOM 1762 C CA . ASP A 1 209 ? 6.887 -17.625 6.691 1 98 209 ASP A CA 1
ATOM 1763 C C . ASP A 1 209 ? 5.59 -17.516 5.895 1 98 209 ASP A C 1
ATOM 1765 O O . ASP A 1 209 ? 5.34 -18.312 4.988 1 98 209 ASP A O 1
ATOM 1769 N N . LYS A 1 210 ? 4.727 -16.594 6.199 1 96.88 210 LYS A N 1
ATOM 1770 C CA . LYS A 1 210 ? 3.398 -16.484 5.605 1 96.88 210 LYS A CA 1
ATOM 1771 C C . LYS A 1 210 ? 3.488 -16.094 4.129 1 96.88 210 LYS A C 1
ATOM 1773 O O . LYS A 1 210 ? 2.549 -16.328 3.365 1 96.88 210 LYS A O 1
ATOM 1778 N N . PHE A 1 211 ? 4.605 -15.469 3.676 1 96.56 211 PHE A N 1
ATOM 1779 C CA . PHE A 1 211 ? 4.805 -15.102 2.281 1 96.56 211 PHE A CA 1
ATOM 1780 C C . PHE A 1 211 ? 5.652 -16.141 1.56 1 96.56 211 PHE A C 1
ATOM 1782 O O . PHE A 1 211 ? 6.227 -15.859 0.507 1 96.56 211 PHE A O 1
ATOM 1789 N N . LYS A 1 212 ? 5.809 -17.281 2.188 1 96.94 212 LYS A N 1
ATOM 1790 C CA . LYS A 1 212 ? 6.57 -18.406 1.646 1 96.94 212 LYS A CA 1
ATOM 1791 C C . LYS A 1 212 ? 8.055 -18.062 1.534 1 96.94 212 LYS A C 1
ATOM 1793 O O . LYS A 1 212 ? 8.758 -18.625 0.692 1 96.94 212 LYS A O 1
ATOM 1798 N N . ASN A 1 213 ? 8.484 -17.078 2.26 1 97.81 213 ASN A N 1
ATOM 1799 C CA . ASN A 1 213 ? 9.922 -16.859 2.379 1 97.81 213 ASN A CA 1
ATOM 1800 C C . ASN A 1 213 ? 10.602 -17.984 3.158 1 97.81 213 ASN A C 1
ATOM 1802 O O . ASN A 1 213 ? 10.211 -18.281 4.289 1 97.81 213 ASN A O 1
ATOM 1806 N N . PRO A 1 214 ? 11.609 -18.594 2.539 1 98.25 214 PRO A N 1
ATOM 1807 C CA . PRO A 1 214 ? 12.281 -19.672 3.266 1 98.25 214 PRO A CA 1
ATOM 1808 C C . PRO A 1 214 ? 13.016 -19.188 4.508 1 98.25 214 PRO A C 1
ATOM 1810 O O . PRO A 1 214 ? 13.656 -18.141 4.477 1 98.25 214 PRO A O 1
ATOM 1813 N N . ILE A 1 215 ? 12.867 -19.906 5.551 1 98.38 215 ILE A N 1
ATOM 1814 C CA . ILE A 1 215 ? 13.688 -19.672 6.734 1 98.38 215 ILE A CA 1
ATOM 1815 C C . ILE A 1 215 ? 14.922 -20.578 6.703 1 98.38 215 ILE A C 1
ATOM 1817 O O . ILE A 1 215 ? 14.953 -21.609 7.371 1 98.38 215 ILE A O 1
ATOM 1821 N N . TRP A 1 216 ? 15.914 -20.125 6.004 1 97.75 216 TRP A N 1
ATOM 1822 C CA . TRP A 1 216 ? 17.078 -20.922 5.602 1 97.75 216 TRP A CA 1
ATOM 1823 C C . TRP A 1 216 ? 17.797 -21.469 6.824 1 97.75 216 TRP A C 1
ATOM 1825 O O . TRP A 1 216 ? 18.391 -22.562 6.766 1 97.75 216 TRP A O 1
ATOM 1835 N N . ASP A 1 217 ? 17.734 -20.797 7.938 1 95.38 217 ASP A N 1
ATOM 1836 C CA . ASP A 1 217 ? 18.531 -21.156 9.102 1 95.38 217 ASP A CA 1
ATOM 1837 C C . ASP A 1 217 ? 17.797 -22.141 9.992 1 95.38 217 ASP A C 1
ATOM 1839 O O . ASP A 1 217 ? 18.391 -22.734 10.898 1 95.38 217 ASP A O 1
ATOM 1843 N N . ASN A 1 218 ? 16.562 -22.344 9.758 1 95 218 ASN A N 1
ATOM 1844 C CA . ASN A 1 218 ? 15.82 -23.344 10.531 1 95 218 ASN A CA 1
ATOM 1845 C C . ASN A 1 218 ? 16.031 -24.75 9.984 1 95 218 ASN A C 1
ATOM 1847 O O . ASN A 1 218 ? 15.445 -25.125 8.969 1 95 218 ASN A O 1
ATOM 1851 N N . LYS A 1 219 ? 16.828 -25.531 10.734 1 91.56 219 LYS A N 1
ATOM 1852 C CA . LYS A 1 219 ? 17.141 -26.891 10.312 1 91.56 219 LYS A CA 1
ATOM 1853 C C . LYS A 1 219 ? 16.516 -27.906 11.242 1 91.56 219 LYS A C 1
ATOM 1855 O O . LYS A 1 219 ? 16.844 -29.094 11.188 1 91.56 219 LYS A O 1
ATOM 1860 N N . GLU A 1 220 ? 15.648 -27.453 12.086 1 95.5 220 GLU A N 1
ATOM 1861 C CA . GLU A 1 220 ? 15.008 -28.375 13.016 1 95.5 220 GLU A CA 1
ATOM 1862 C C . GLU A 1 220 ? 14.148 -29.391 12.281 1 95.5 220 GLU A C 1
ATOM 1864 O O . GLU A 1 220 ? 13.266 -29.016 11.508 1 95.5 220 GLU A O 1
ATOM 1869 N N . CYS A 1 221 ? 14.438 -30.609 12.523 1 97.19 221 CYS A N 1
ATOM 1870 C CA . CYS A 1 221 ? 13.633 -31.656 11.906 1 97.19 221 CYS A CA 1
ATOM 1871 C C . CYS A 1 221 ? 12.227 -31.688 12.5 1 97.19 221 CYS A C 1
ATOM 1873 O O . CYS A 1 221 ? 12.062 -31.812 13.711 1 97.19 221 CYS A O 1
ATOM 1875 N N . PRO A 1 222 ? 11.266 -31.594 11.703 1 97.69 222 PRO A N 1
ATOM 1876 C CA . PRO A 1 222 ? 9.898 -31.703 12.234 1 97.69 222 PRO A CA 1
ATOM 1877 C C . PRO A 1 222 ? 9.555 -33.125 12.672 1 97.69 222 PRO A C 1
ATOM 1879 O O . PRO A 1 222 ? 10.242 -34.062 12.297 1 97.69 222 PRO A O 1
ATOM 1882 N N . LYS A 1 223 ? 8.531 -33.219 13.578 1 97.94 223 LYS A N 1
ATOM 1883 C CA . LYS A 1 223 ? 7.984 -34.562 13.898 1 97.94 223 LYS A CA 1
ATOM 1884 C C . LYS A 1 223 ? 7.199 -35.125 12.719 1 97.94 223 LYS A C 1
ATOM 1886 O O . LYS A 1 223 ? 6.074 -34.688 12.453 1 97.94 223 LYS A O 1
ATOM 1891 N N . LEU A 1 224 ? 7.777 -36.125 12.125 1 98.38 224 LEU A N 1
ATOM 1892 C CA . LEU A 1 224 ? 7.234 -36.656 10.875 1 98.38 224 LEU A CA 1
ATOM 1893 C C . LEU A 1 224 ? 6.445 -37.938 11.117 1 98.38 224 LEU A C 1
ATOM 1895 O O . LEU A 1 224 ? 6.699 -38.656 12.086 1 98.38 224 LEU A O 1
ATOM 1899 N N . MET A 1 225 ? 5.516 -38.188 10.25 1 98.25 225 MET A N 1
ATOM 1900 C CA . MET A 1 225 ? 4.711 -39.406 10.258 1 98.25 225 MET A CA 1
ATOM 1901 C C . MET A 1 225 ? 4.582 -39.969 8.852 1 98.25 225 MET A C 1
ATOM 1903 O O . MET A 1 225 ? 4.535 -39.219 7.871 1 98.25 225 MET A O 1
ATOM 1907 N N . LEU A 1 226 ? 4.547 -41.25 8.781 1 98.12 226 LEU A N 1
ATOM 1908 C CA . LEU A 1 226 ? 4.297 -42 7.555 1 98.12 226 LEU A CA 1
ATOM 1909 C C . LEU A 1 226 ? 2.945 -42.688 7.605 1 98.12 226 LEU A C 1
ATOM 1911 O O . LEU A 1 226 ? 2.652 -43.406 8.562 1 98.12 226 LEU A O 1
ATOM 1915 N N . LYS A 1 227 ? 2.143 -42.438 6.625 1 97.75 227 LYS A N 1
ATOM 1916 C CA . LYS A 1 227 ? 0.813 -43.062 6.555 1 97.75 227 LYS A CA 1
ATOM 1917 C C . LYS A 1 227 ? 0.655 -43.875 5.285 1 97.75 227 LYS A C 1
ATOM 1919 O O . LYS A 1 227 ? 0.978 -43.406 4.191 1 97.75 227 LYS A O 1
ATOM 1924 N N . ASN A 1 228 ? 0.238 -45.094 5.441 1 96.94 228 ASN A N 1
ATOM 1925 C CA . ASN A 1 228 ? -0.193 -45.906 4.309 1 96.94 228 ASN A CA 1
ATOM 1926 C C . ASN A 1 228 ? -1.63 -45.594 3.906 1 96.94 228 ASN A C 1
ATOM 1928 O O . ASN A 1 228 ? -2.566 -45.875 4.656 1 96.94 228 ASN A O 1
ATOM 1932 N N . LEU A 1 229 ? -1.817 -45.094 2.723 1 96.62 229 LEU A N 1
ATOM 1933 C CA . LEU A 1 229 ? -3.123 -44.562 2.314 1 96.62 229 LEU A CA 1
ATOM 1934 C C . LEU A 1 229 ? -4.078 -45.719 2.006 1 96.62 229 LEU A C 1
ATOM 1936 O O . LEU A 1 229 ? -5.293 -45.531 1.934 1 96.62 229 LEU A O 1
ATOM 1940 N N . LEU A 1 230 ? -3.555 -46.906 1.804 1 93.81 230 LEU A N 1
ATOM 1941 C CA . LEU A 1 230 ? -4.398 -48.094 1.548 1 93.81 230 LEU A CA 1
ATOM 1942 C C . LEU A 1 230 ? -4.945 -48.656 2.852 1 93.81 230 LEU A C 1
ATOM 1944 O O . LEU A 1 230 ? -6.133 -48.969 2.947 1 93.81 230 LEU A O 1
ATOM 1948 N N . THR A 1 231 ? -4.098 -48.812 3.877 1 93.69 231 THR A N 1
ATOM 1949 C CA . THR A 1 231 ? -4.473 -49.469 5.113 1 93.69 231 THR A CA 1
ATOM 1950 C C . THR A 1 231 ? -4.875 -48.469 6.184 1 93.69 231 THR A C 1
ATOM 1952 O O . THR A 1 231 ? -5.559 -48.812 7.148 1 93.69 231 THR A O 1
ATOM 1955 N N . GLY A 1 232 ? -4.395 -47.281 6.09 1 93.81 232 GLY A N 1
ATOM 1956 C CA . GLY A 1 232 ? -4.648 -46.281 7.102 1 93.81 232 GLY A CA 1
ATOM 1957 C C . GLY A 1 232 ? -3.645 -46.281 8.234 1 93.81 232 GLY A C 1
ATOM 1958 O O . GLY A 1 232 ? -3.686 -45.438 9.133 1 93.81 232 GLY A O 1
ATOM 1959 N N . GLU A 1 233 ? -2.688 -47.156 8.148 1 95.31 233 GLU A N 1
ATOM 1960 C CA . GLU A 1 233 ? -1.693 -47.312 9.203 1 95.31 233 GLU A CA 1
ATOM 1961 C C . GLU A 1 233 ? -0.775 -46.094 9.258 1 95.31 233 GLU A C 1
ATOM 1963 O O . GLU A 1 233 ? -0.3 -45.625 8.227 1 95.31 233 GLU A O 1
ATOM 1968 N N . ILE A 1 234 ? -0.616 -45.594 10.484 1 96.44 234 ILE A N 1
ATOM 1969 C CA . ILE A 1 234 ? 0.235 -44.438 10.703 1 96.44 234 ILE A CA 1
ATOM 1970 C C . ILE A 1 234 ? 1.404 -44.812 11.609 1 96.44 234 ILE A C 1
ATOM 1972 O O . ILE A 1 234 ? 1.221 -45.5 12.617 1 96.44 234 ILE A O 1
ATOM 1976 N N . SER A 1 235 ? 2.578 -44.406 11.258 1 95.69 235 SER A N 1
ATOM 1977 C CA . SER A 1 235 ? 3.77 -44.625 12.078 1 95.69 235 SER A CA 1
ATOM 1978 C C . SER A 1 235 ? 4.555 -43.312 12.219 1 95.69 235 SER A C 1
ATOM 1980 O O . SER A 1 235 ? 4.742 -42.594 11.25 1 95.69 235 SER A O 1
ATOM 1982 N N . GLU A 1 236 ? 5.016 -43.062 13.391 1 96.31 236 GLU A N 1
ATOM 1983 C CA . GLU A 1 236 ? 5.895 -41.938 13.617 1 96.31 236 GLU A CA 1
ATOM 1984 C C . GLU A 1 236 ? 7.328 -42.219 13.195 1 96.31 236 GLU A C 1
ATOM 1986 O O . GLU A 1 236 ? 7.824 -43.344 13.422 1 96.31 236 GLU A O 1
ATOM 1991 N N . LEU A 1 237 ? 7.879 -41.25 12.578 1 96.56 237 LEU A N 1
ATOM 1992 C CA . LEU A 1 237 ? 9.258 -41.438 12.133 1 96.56 237 LEU A CA 1
ATOM 1993 C C . LEU A 1 237 ? 10.234 -40.844 13.141 1 96.56 237 LEU A C 1
ATOM 1995 O O . LEU A 1 237 ? 9.969 -39.781 13.719 1 96.56 237 LEU A O 1
ATOM 1999 N N . VAL A 1 238 ? 11.391 -41.438 13.289 1 92.12 238 VAL A N 1
ATOM 2000 C CA . VAL A 1 238 ? 12.383 -41.062 14.289 1 92.12 238 VAL A CA 1
ATOM 2001 C C . VAL A 1 238 ? 13.281 -39.969 13.719 1 92.12 238 VAL A C 1
ATOM 2003 O O . VAL A 1 238 ? 13.852 -39.156 14.469 1 92.12 238 VAL A O 1
ATOM 2006 N N . ASN A 1 239 ? 13.484 -40 12.516 1 94.81 239 ASN A N 1
ATOM 2007 C CA . ASN A 1 239 ? 14.281 -39 11.797 1 94.81 239 ASN A CA 1
ATOM 2008 C C . ASN A 1 239 ? 13.688 -38.688 10.422 1 94.81 239 ASN A C 1
ATOM 2010 O O . ASN A 1 239 ? 12.516 -38.969 10.172 1 94.81 239 ASN A O 1
ATOM 2014 N N . ASN A 1 240 ? 14.461 -38 9.625 1 97.75 240 ASN A N 1
ATOM 2015 C CA . ASN A 1 240 ? 13.93 -37.594 8.336 1 97.75 240 ASN A CA 1
ATOM 2016 C C . ASN A 1 240 ? 14.211 -38.625 7.254 1 97.75 240 ASN A C 1
ATOM 2018 O O . ASN A 1 240 ? 14.469 -38.281 6.102 1 97.75 240 ASN A O 1
ATOM 2022 N N . LYS A 1 241 ? 14.25 -39.906 7.617 1 97.81 241 LYS A N 1
ATOM 2023 C CA . LYS A 1 241 ? 14.391 -41.031 6.695 1 97.81 241 LYS A CA 1
ATOM 2024 C C . LYS A 1 241 ? 13.25 -42.031 6.871 1 97.81 241 LYS A C 1
ATOM 2026 O O . LYS A 1 241 ? 12.641 -42.094 7.938 1 97.81 241 LYS A O 1
ATOM 2031 N N . PHE A 1 242 ? 13 -42.781 5.832 1 97.56 242 PHE A N 1
ATOM 2032 C CA . PHE A 1 242 ? 11.961 -43.781 5.945 1 97.56 242 PHE A CA 1
ATOM 2033 C C . PHE A 1 242 ? 12.203 -44.938 4.965 1 97.56 242 PHE A C 1
ATOM 2035 O O . PHE A 1 242 ? 12.93 -44.75 3.982 1 97.56 242 PHE A O 1
ATOM 2042 N N . THR A 1 243 ? 11.711 -46.094 5.242 1 97.19 243 THR A N 1
ATOM 2043 C CA . THR A 1 243 ? 11.711 -47.281 4.418 1 97.19 243 THR A CA 1
ATOM 2044 C C . THR A 1 243 ? 10.32 -47.938 4.398 1 97.19 243 THR A C 1
ATOM 2046 O O . THR A 1 243 ? 9.633 -47.938 5.418 1 97.19 243 THR A O 1
ATOM 2049 N N . VAL A 1 244 ? 9.93 -48.344 3.287 1 96.94 244 VAL A N 1
ATOM 2050 C CA . VAL A 1 244 ? 8.672 -49.062 3.215 1 96.94 244 VAL A CA 1
ATOM 2051 C C . VAL A 1 244 ? 8.945 -50.5 2.803 1 96.94 244 VAL A C 1
ATOM 2053 O O . VAL A 1 244 ? 9.883 -50.781 2.053 1 96.94 244 VAL A O 1
ATOM 2056 N N . TYR A 1 245 ? 8.062 -51.406 3.209 1 94.94 245 TYR A N 1
ATOM 2057 C CA . TYR A 1 245 ? 8.336 -52.812 3.004 1 94.94 245 TYR A CA 1
ATOM 2058 C C . TYR A 1 245 ? 7.25 -53.469 2.146 1 94.94 245 TYR A C 1
ATOM 2060 O O . TYR A 1 245 ? 7.406 -54.594 1.692 1 94.94 245 TYR A O 1
ATOM 2068 N N . ASN A 1 246 ? 6.23 -52.812 1.935 1 94.88 246 ASN A N 1
ATOM 2069 C CA . ASN A 1 246 ? 5.129 -53.281 1.107 1 94.88 246 ASN A CA 1
ATOM 2070 C C . ASN A 1 246 ? 4.777 -52.281 0.008 1 94.88 246 ASN A C 1
ATOM 2072 O O . ASN A 1 246 ? 4.949 -51.062 0.181 1 94.88 246 ASN A O 1
ATOM 2076 N N . SER A 1 247 ? 4.297 -52.875 -1.104 1 95.69 247 SER A N 1
ATOM 2077 C CA . SER A 1 247 ? 3.727 -52 -2.117 1 95.69 247 SER A CA 1
ATOM 2078 C C . SER A 1 247 ? 2.531 -51.219 -1.568 1 95.69 247 SER A C 1
ATOM 2080 O O . SER A 1 247 ? 1.811 -51.719 -0.7 1 95.69 247 SER A O 1
ATOM 2082 N N . GLY A 1 248 ? 2.432 -50 -2.07 1 96.38 248 GLY A N 1
ATOM 2083 C CA . GLY A 1 248 ? 1.328 -49.188 -1.591 1 96.38 248 GLY A CA 1
ATOM 2084 C C . GLY A 1 248 ? 1.486 -47.719 -1.923 1 96.38 248 GLY A C 1
ATOM 2085 O O . GLY A 1 248 ? 2.301 -47.344 -2.773 1 96.38 248 GLY A O 1
ATOM 2086 N N . TYR A 1 249 ? 0.579 -46.969 -1.412 1 98.12 249 TYR A N 1
ATOM 2087 C CA . TYR A 1 249 ? 0.558 -45.5 -1.501 1 98.12 249 TYR A CA 1
ATOM 2088 C C . TYR A 1 249 ? 0.803 -44.875 -0.137 1 98.12 249 TYR A C 1
ATOM 2090 O O . TYR A 1 249 ? 0.084 -45.156 0.824 1 98.12 249 TYR A O 1
ATOM 2098 N N . TYR A 1 250 ? 1.836 -44 -0.063 1 98.38 250 TYR A N 1
ATOM 2099 C CA . TYR A 1 250 ? 2.271 -43.5 1.232 1 98.38 250 TYR A CA 1
ATOM 2100 C C . TYR A 1 250 ? 2.232 -41.969 1.262 1 98.38 250 TYR A C 1
ATOM 2102 O O . TYR A 1 250 ? 2.477 -41.312 0.244 1 98.38 250 TYR A O 1
ATOM 2110 N N . GLU A 1 251 ? 1.901 -41.438 2.412 1 98.5 251 GLU A N 1
ATOM 2111 C CA . GLU A 1 251 ? 1.913 -40.031 2.703 1 98.5 251 GLU A CA 1
ATOM 2112 C C . GLU A 1 251 ? 2.863 -39.688 3.854 1 98.5 251 GLU A C 1
ATOM 2114 O O . GLU A 1 251 ? 2.885 -40.406 4.863 1 98.5 251 GLU A O 1
ATOM 2119 N N . VAL A 1 252 ? 3.73 -38.75 3.645 1 98.5 252 VAL A N 1
ATOM 2120 C CA . VAL A 1 252 ? 4.527 -38.188 4.742 1 98.5 252 VAL A CA 1
ATOM 2121 C C . VAL A 1 252 ? 3.957 -36.844 5.184 1 98.5 252 VAL A C 1
ATOM 2123 O O . VAL A 1 252 ? 3.781 -35.938 4.363 1 98.5 252 VAL A O 1
ATOM 2126 N N . ASP A 1 253 ? 3.641 -36.75 6.41 1 97.88 253 ASP A N 1
ATOM 2127 C CA . ASP A 1 253 ? 3.08 -35.562 7.059 1 97.88 253 ASP A CA 1
ATOM 2128 C C . ASP A 1 253 ? 3.865 -35.219 8.32 1 97.88 253 ASP A C 1
ATOM 2130 O O . ASP A 1 253 ? 4.875 -35.844 8.625 1 97.88 253 ASP A O 1
ATOM 2134 N N . ALA A 1 254 ? 3.557 -34.094 8.93 1 98 254 ALA A N 1
ATOM 2135 C CA . ALA A 1 254 ? 4.211 -33.688 10.164 1 98 254 ALA A CA 1
ATOM 2136 C C . ALA A 1 254 ? 3.182 -33.344 11.242 1 98 254 ALA A C 1
ATOM 2138 O O . ALA A 1 254 ? 2.076 -32.906 10.938 1 98 254 ALA A O 1
ATOM 2139 N N . ILE A 1 255 ? 3.506 -33.625 12.461 1 96.81 255 ILE A N 1
ATOM 2140 C CA . ILE A 1 255 ? 2.75 -33.156 13.617 1 96.81 255 ILE A CA 1
ATOM 2141 C C . ILE A 1 255 ? 3.178 -31.719 13.961 1 96.81 255 ILE A C 1
ATOM 2143 O O . ILE A 1 255 ? 4.168 -31.516 14.664 1 96.81 255 ILE A O 1
ATOM 2147 N N . THR A 1 256 ? 2.449 -30.828 13.539 1 96.31 256 THR A N 1
ATOM 2148 C CA . THR A 1 256 ? 2.818 -29.422 13.688 1 96.31 256 THR A CA 1
ATOM 2149 C C . THR A 1 256 ? 1.579 -28.531 13.68 1 96.31 256 THR A C 1
ATOM 2151 O O . THR A 1 256 ? 0.499 -28.969 13.273 1 96.31 256 THR A O 1
ATOM 2154 N N . ASP A 1 257 ? 1.68 -27.312 14.219 1 96.38 257 ASP A N 1
ATOM 2155 C CA . ASP A 1 257 ? 0.621 -26.312 14.141 1 96.38 257 ASP A CA 1
ATOM 2156 C C . ASP A 1 257 ? 0.742 -25.484 12.867 1 96.38 257 ASP A C 1
ATOM 2158 O O . ASP A 1 257 ? -0.125 -24.656 12.57 1 96.38 257 ASP A O 1
ATOM 2162 N N . LEU A 1 258 ? 1.839 -25.75 12.109 1 97.62 258 LEU A N 1
ATOM 2163 C CA . LEU A 1 258 ? 2.049 -25.047 10.844 1 97.62 258 LEU A CA 1
ATOM 2164 C C . LEU A 1 258 ? 1.161 -25.641 9.75 1 97.62 258 LEU A C 1
ATOM 2166 O O . LEU A 1 258 ? 0.642 -26.75 9.891 1 97.62 258 LEU A O 1
ATOM 2170 N N . ILE A 1 259 ? 0.939 -24.828 8.773 1 96.56 259 ILE A N 1
ATOM 2171 C CA . ILE A 1 259 ? 0.319 -25.375 7.566 1 96.56 259 ILE A CA 1
ATOM 2172 C C . ILE A 1 259 ? 1.319 -26.266 6.824 1 96.56 259 ILE A C 1
ATOM 2174 O O . ILE A 1 259 ? 2.33 -25.781 6.312 1 96.56 259 ILE A O 1
ATOM 2178 N N . CYS A 1 260 ? 1.001 -27.5 6.707 1 97.56 260 CYS A N 1
ATOM 2179 C CA . CYS A 1 260 ? 1.944 -28.469 6.16 1 97.56 260 CYS A CA 1
ATOM 2180 C C . CYS A 1 260 ? 1.555 -28.859 4.742 1 97.56 260 CYS A C 1
ATOM 2182 O O . CYS A 1 260 ? 0.417 -29.266 4.5 1 97.56 260 CYS A O 1
ATOM 2184 N N . GLU A 1 261 ? 2.453 -28.703 3.834 1 96.75 261 GLU A N 1
ATOM 2185 C CA . GLU A 1 261 ? 2.334 -29.328 2.52 1 96.75 261 GLU A CA 1
ATOM 2186 C C . GLU A 1 261 ? 2.936 -30.719 2.518 1 96.75 261 GLU A C 1
ATOM 2188 O O . GLU A 1 261 ? 4.148 -30.891 2.365 1 96.75 261 GLU A O 1
ATOM 2193 N N . LYS A 1 262 ? 2.102 -31.688 2.539 1 97.69 262 LYS A N 1
ATOM 2194 C CA . LYS A 1 262 ? 2.484 -33.094 2.672 1 97.69 262 LYS A CA 1
ATOM 2195 C C . LYS A 1 262 ? 3.059 -33.625 1.365 1 97.69 262 LYS A C 1
ATOM 2197 O O . LYS A 1 262 ? 2.947 -33 0.319 1 97.69 262 LYS A O 1
ATOM 2202 N N . SER A 1 263 ? 3.693 -34.75 1.525 1 98.25 263 SER A N 1
ATOM 2203 C CA . SER A 1 263 ? 4.246 -35.438 0.348 1 98.25 263 SER A CA 1
ATOM 2204 C C . SER A 1 263 ? 3.641 -36.812 0.164 1 98.25 263 SER A C 1
ATOM 2206 O O . SER A 1 263 ? 3.209 -37.438 1.133 1 98.25 263 SER A O 1
ATOM 2208 N N . ILE A 1 264 ? 3.594 -37.25 -1.084 1 98.31 264 ILE A N 1
ATOM 2209 C CA . ILE A 1 264 ? 3.113 -38.594 -1.396 1 98.31 264 ILE A CA 1
ATOM 2210 C C . ILE A 1 264 ? 4.223 -39.406 -2.074 1 98.31 264 ILE A C 1
ATOM 2212 O O . ILE A 1 264 ? 5.043 -38.844 -2.807 1 98.31 264 ILE A O 1
ATOM 2216 N N . SER A 1 265 ? 4.23 -40.719 -1.837 1 98.56 265 SER A N 1
ATOM 2217 C CA . SER A 1 265 ? 5.129 -41.656 -2.486 1 98.56 265 SER A CA 1
ATOM 2218 C C . SER A 1 265 ? 4.402 -42.938 -2.867 1 98.56 265 SER A C 1
ATOM 2220 O O . SER A 1 265 ? 3.613 -43.469 -2.08 1 98.56 265 SER A O 1
ATOM 2222 N N . VAL A 1 266 ? 4.68 -43.375 -4.012 1 98.44 266 VAL A N 1
ATOM 2223 C CA . VAL A 1 266 ? 4.051 -44.594 -4.508 1 98.44 266 VAL A CA 1
ATOM 2224 C C . VAL A 1 266 ? 5.098 -45.688 -4.633 1 98.44 266 VAL A C 1
ATOM 2226 O O . VAL A 1 266 ? 6.148 -45.5 -5.25 1 98.44 266 VAL A O 1
ATOM 2229 N N . CYS A 1 267 ? 4.832 -46.812 -4.055 1 97.62 267 CYS A N 1
ATOM 2230 C CA . CYS A 1 267 ? 5.668 -48 -4.156 1 97.62 267 CYS A CA 1
ATOM 2231 C C . CYS A 1 267 ? 4.953 -49.125 -4.926 1 97.62 267 CYS A C 1
ATOM 2233 O O . CYS A 1 267 ? 4.074 -49.781 -4.387 1 97.62 267 CYS A O 1
ATOM 2235 N N . LYS A 1 268 ? 5.309 -49.25 -6.098 1 94.56 268 LYS A N 1
ATOM 2236 C CA . LYS A 1 268 ? 4.758 -50.25 -6.988 1 94.56 268 LYS A CA 1
ATOM 2237 C C . LYS A 1 268 ? 5.859 -50.938 -7.801 1 94.56 268 LYS A C 1
ATOM 2239 O O . LYS A 1 268 ? 6.801 -50.281 -8.25 1 94.56 268 LYS A O 1
ATOM 2244 N N . ASP A 1 269 ? 5.609 -52.188 -8.047 1 90.5 269 ASP A N 1
ATOM 2245 C CA . ASP A 1 269 ? 6.594 -52.938 -8.828 1 90.5 269 ASP A CA 1
ATOM 2246 C C . ASP A 1 269 ? 6.668 -52.406 -10.258 1 90.5 269 ASP A C 1
ATOM 2248 O O . ASP A 1 269 ? 5.641 -52.156 -10.898 1 90.5 269 ASP A O 1
ATOM 2252 N N . ASN A 1 270 ? 7.801 -52.188 -10.789 1 88.12 270 ASN A N 1
ATOM 2253 C CA . ASN A 1 270 ? 8.086 -51.781 -12.164 1 88.12 270 ASN A CA 1
ATOM 2254 C C . ASN A 1 270 ? 7.504 -50.406 -12.484 1 88.12 270 ASN A C 1
ATOM 2256 O O . ASN A 1 270 ? 7.207 -50.125 -13.641 1 88.12 270 ASN A O 1
ATOM 2260 N N . GLN A 1 271 ? 7.23 -49.688 -11.477 1 92.19 271 GLN A N 1
ATOM 2261 C CA . GLN A 1 271 ? 6.75 -48.312 -11.695 1 92.19 271 GLN A CA 1
ATOM 2262 C C . GLN A 1 271 ? 7.867 -47.406 -12.195 1 92.19 271 GLN A C 1
ATOM 2264 O O . GLN A 1 271 ? 8.93 -47.312 -11.57 1 92.19 271 GLN A O 1
ATOM 2269 N N . LYS A 1 272 ? 7.605 -46.75 -13.367 1 94.5 272 LYS A N 1
ATOM 2270 C CA . LYS A 1 272 ? 8.57 -45.781 -13.883 1 94.5 272 LYS A CA 1
ATOM 2271 C C . LYS A 1 272 ? 8.703 -44.594 -12.953 1 94.5 272 LYS A C 1
ATOM 2273 O O . LYS A 1 272 ? 7.711 -44.125 -12.367 1 94.5 272 LYS A O 1
ATOM 2278 N N . LYS A 1 273 ? 9.906 -44.094 -12.875 1 97.44 273 LYS A N 1
ATOM 2279 C CA . LYS A 1 273 ? 10.141 -42.906 -12.031 1 97.44 273 LYS A CA 1
ATOM 2280 C C . LYS A 1 273 ? 9.508 -41.656 -12.641 1 97.44 273 LYS A C 1
ATOM 2282 O O . LYS A 1 273 ? 9.328 -41.594 -13.859 1 97.44 273 LYS A O 1
ATOM 2287 N N . ILE A 1 274 ? 9.094 -40.781 -11.789 1 98.62 274 ILE A N 1
ATOM 2288 C CA . ILE A 1 274 ? 8.508 -39.5 -12.164 1 98.62 274 ILE A CA 1
ATOM 2289 C C . ILE A 1 274 ? 9.219 -38.375 -11.43 1 98.62 274 ILE A C 1
ATOM 2291 O O . ILE A 1 274 ? 9.414 -38.438 -10.211 1 98.62 274 ILE A O 1
ATOM 2295 N N . TYR A 1 275 ? 9.648 -37.375 -12.125 1 98.75 275 TYR A N 1
ATOM 2296 C CA . TYR A 1 275 ? 10.266 -36.188 -11.57 1 98.75 275 TYR A CA 1
ATOM 2297 C C . TYR A 1 275 ? 9.445 -34.938 -11.922 1 98.75 275 TYR A C 1
ATOM 2299 O O . TYR A 1 275 ? 8.648 -34.969 -12.859 1 98.75 275 TYR A O 1
ATOM 2307 N N . PHE A 1 276 ? 9.516 -33.938 -11.125 1 98.62 276 PHE A N 1
ATOM 2308 C CA . PHE A 1 276 ? 8.758 -32.719 -11.406 1 98.62 276 PHE A CA 1
ATOM 2309 C C . PHE A 1 276 ? 9.648 -31.5 -11.273 1 98.62 276 PHE A C 1
ATOM 2311 O O . PHE A 1 276 ? 10.609 -31.5 -10.508 1 98.62 276 PHE A O 1
ATOM 2318 N N . GLY A 1 277 ? 9.375 -30.516 -12.07 1 98.69 277 GLY A N 1
ATOM 2319 C CA . GLY A 1 277 ? 10.164 -29.297 -12.117 1 98.69 277 GLY A CA 1
ATOM 2320 C C . GLY A 1 277 ? 9.453 -28.141 -12.805 1 98.69 277 GLY A C 1
ATOM 2321 O O . GLY A 1 277 ? 8.227 -28.141 -12.898 1 98.69 277 GLY A O 1
ATOM 2322 N N . ASP A 1 278 ? 10.18 -27.078 -13.078 1 98.69 278 ASP A N 1
ATOM 2323 C CA . ASP A 1 278 ? 9.727 -25.828 -13.672 1 98.69 278 ASP A CA 1
ATOM 2324 C C . ASP A 1 278 ? 10.398 -25.594 -15.023 1 98.69 278 ASP A C 1
ATOM 2326 O O . ASP A 1 278 ? 11.617 -25.391 -15.094 1 98.69 278 ASP A O 1
ATOM 2330 N N . THR A 1 279 ? 9.594 -25.516 -16.078 1 98.69 279 THR A N 1
ATOM 2331 C CA . THR A 1 279 ? 10.133 -25.469 -17.438 1 98.69 279 THR A CA 1
ATOM 2332 C C . THR A 1 279 ? 10.234 -24.031 -17.922 1 98.69 279 THR A C 1
ATOM 2334 O O . THR A 1 279 ? 10.703 -23.781 -19.031 1 98.69 279 THR A O 1
ATOM 2337 N N . HIS A 1 280 ? 9.781 -23.078 -17.156 1 98.44 280 HIS A N 1
ATOM 2338 C CA . HIS A 1 280 ? 9.703 -21.688 -17.609 1 98.44 280 HIS A CA 1
ATOM 2339 C C . HIS A 1 280 ? 9.875 -20.719 -16.453 1 98.44 280 HIS A C 1
ATOM 2341 O O . HIS A 1 280 ? 8.906 -20.422 -15.75 1 98.44 280 HIS A O 1
ATOM 2347 N N . ALA A 1 281 ? 11.039 -20.203 -16.266 1 98.06 281 ALA A N 1
ATOM 2348 C CA . ALA A 1 281 ? 11.367 -19.156 -15.312 1 98.06 281 ALA A CA 1
ATOM 2349 C C . ALA A 1 281 ? 12.523 -18.297 -15.82 1 98.06 281 ALA A C 1
ATOM 2351 O O . ALA A 1 281 ? 13.227 -18.672 -16.766 1 98.06 281 ALA A O 1
ATOM 2352 N N . HIS A 1 282 ? 12.688 -17.156 -15.203 1 97.19 282 HIS A N 1
ATOM 2353 C CA . HIS A 1 282 ? 13.711 -16.219 -15.664 1 97.19 282 HIS A CA 1
ATOM 2354 C C . HIS A 1 282 ? 14.641 -15.82 -14.523 1 97.19 282 HIS A C 1
ATOM 2356 O O . HIS A 1 282 ? 14.344 -16.062 -13.359 1 97.19 282 HIS A O 1
ATOM 2362 N N . SER A 1 283 ? 15.758 -15.297 -14.891 1 96.69 283 SER A N 1
ATOM 2363 C CA . SER A 1 283 ? 16.719 -14.75 -13.93 1 96.69 283 SER A CA 1
ATOM 2364 C C . SER A 1 283 ? 17.094 -13.312 -14.289 1 96.69 283 SER A C 1
ATOM 2366 O O . SER A 1 283 ? 16.453 -12.688 -15.133 1 96.69 283 SER A O 1
ATOM 2368 N N . ILE A 1 284 ? 18.109 -12.805 -13.617 1 94.5 284 ILE A N 1
ATOM 2369 C CA . ILE A 1 284 ? 18.531 -11.422 -13.781 1 94.5 284 ILE A CA 1
ATOM 2370 C C . ILE A 1 284 ? 19.266 -11.258 -15.109 1 94.5 284 ILE A C 1
ATOM 2372 O O . ILE A 1 284 ? 19.578 -10.133 -15.516 1 94.5 284 ILE A O 1
ATOM 2376 N N . LEU A 1 285 ? 19.5 -12.352 -15.812 1 95.62 285 LEU A N 1
ATOM 2377 C CA . LEU A 1 285 ? 20.141 -12.258 -17.125 1 95.62 285 LEU A CA 1
ATOM 2378 C C . LEU A 1 285 ? 19.172 -11.695 -18.156 1 95.62 285 LEU A C 1
ATOM 2380 O O . LEU A 1 285 ? 19.578 -11.273 -19.234 1 95.62 285 LEU A O 1
ATOM 2384 N N . THR A 1 286 ? 17.859 -11.781 -17.828 1 92.44 286 THR A N 1
ATOM 2385 C CA . THR A 1 286 ? 16.875 -11.062 -18.609 1 92.44 286 THR A CA 1
ATOM 2386 C C . THR A 1 286 ? 16.953 -9.555 -18.344 1 92.44 286 THR A C 1
ATOM 2388 O O . THR A 1 286 ? 16.844 -9.117 -17.203 1 92.44 286 THR A O 1
ATOM 2391 N N . PRO A 1 287 ? 17.031 -8.758 -19.344 1 86.69 287 PRO A N 1
ATOM 2392 C CA . PRO A 1 287 ? 17.328 -7.336 -19.141 1 86.69 287 PRO A CA 1
ATOM 2393 C C . PRO A 1 287 ? 16.25 -6.613 -18.344 1 86.69 287 PRO A C 1
ATOM 2395 O O . PRO A 1 287 ? 16.562 -5.801 -17.469 1 86.69 287 PRO A O 1
ATOM 2398 N N . ASN A 1 288 ? 15.016 -6.867 -18.625 1 84.94 288 ASN A N 1
ATOM 2399 C CA . ASN A 1 288 ? 13.977 -6.16 -17.891 1 84.94 288 ASN A CA 1
ATOM 2400 C C . ASN A 1 288 ? 13.969 -6.547 -16.422 1 84.94 288 ASN A C 1
ATOM 2402 O O . ASN A 1 288 ? 13.57 -5.75 -15.562 1 84.94 288 ASN A O 1
ATOM 2406 N N . ILE A 1 289 ? 14.336 -7.734 -16.141 1 90.25 289 ILE A N 1
ATOM 2407 C CA . ILE A 1 289 ? 14.438 -8.18 -14.75 1 90.25 289 ILE A CA 1
ATOM 2408 C C . ILE A 1 289 ? 15.68 -7.578 -14.102 1 90.25 289 ILE A C 1
ATOM 2410 O O . ILE A 1 289 ? 15.641 -7.184 -12.93 1 90.25 289 ILE A O 1
ATOM 2414 N N . LYS A 1 290 ? 16.672 -7.438 -14.828 1 88.44 290 LYS A N 1
ATOM 2415 C CA . LYS A 1 290 ? 17.906 -6.82 -14.352 1 88.44 290 LYS A CA 1
ATOM 2416 C C . LYS A 1 290 ? 17.672 -5.383 -13.906 1 88.44 290 LYS A C 1
ATOM 2418 O O . LYS A 1 290 ? 18.188 -4.949 -12.875 1 88.44 290 LYS A O 1
ATOM 2423 N N . ASP A 1 291 ? 16.828 -4.699 -14.633 1 84.56 291 ASP A N 1
ATOM 2424 C CA . ASP A 1 291 ? 16.562 -3.289 -14.359 1 84.56 291 ASP A CA 1
ATOM 2425 C C . ASP A 1 291 ? 15.758 -3.119 -13.078 1 84.56 291 ASP A C 1
ATOM 2427 O O . ASP A 1 291 ? 15.75 -2.043 -12.477 1 84.56 291 ASP A O 1
ATOM 2431 N N . ASN A 1 292 ? 15.102 -4.195 -12.617 1 84.12 292 ASN A N 1
ATOM 2432 C CA . ASN A 1 292 ? 14.273 -4.141 -11.414 1 84.12 292 ASN A CA 1
ATOM 2433 C C . ASN A 1 292 ? 14.703 -5.184 -10.391 1 84.12 292 ASN A C 1
ATOM 2435 O O . ASN A 1 292 ? 13.883 -5.684 -9.625 1 84.12 292 ASN A O 1
ATOM 2439 N N . ASN A 1 293 ? 15.945 -5.395 -10.43 1 83.38 293 ASN A N 1
ATOM 2440 C CA . ASN A 1 293 ? 16.516 -6.434 -9.578 1 83.38 293 ASN A CA 1
ATOM 2441 C C . ASN A 1 293 ? 16.688 -5.945 -8.148 1 83.38 293 ASN A C 1
ATOM 2443 O O . ASN A 1 293 ? 17.234 -4.859 -7.918 1 83.38 293 ASN A O 1
ATOM 2447 N N . LYS A 1 294 ? 16.203 -6.758 -7.207 1 81.75 294 LYS A N 1
ATOM 2448 C CA . LYS A 1 294 ? 16.281 -6.371 -5.801 1 81.75 294 LYS A CA 1
ATOM 2449 C C . LYS A 1 294 ? 17.562 -6.879 -5.16 1 81.75 294 LYS A C 1
ATOM 2451 O O . LYS A 1 294 ? 17.578 -7.215 -3.975 1 81.75 294 LYS A O 1
ATOM 2456 N N . GLY A 1 295 ? 18.547 -7.105 -5.984 1 88.38 295 GLY A N 1
ATOM 2457 C CA . GLY A 1 295 ? 19.859 -7.473 -5.449 1 88.38 295 GLY A CA 1
ATOM 2458 C C . GLY A 1 295 ? 20.172 -8.945 -5.598 1 88.38 295 GLY A C 1
ATOM 2459 O O . GLY A 1 295 ? 21.141 -9.445 -5.016 1 88.38 295 GLY A O 1
ATOM 2460 N N . GLY A 1 296 ? 19.406 -9.656 -6.305 1 92.81 296 GLY A N 1
ATOM 2461 C CA . GLY A 1 296 ? 19.641 -11.078 -6.496 1 92.81 296 GLY A CA 1
ATOM 2462 C C . GLY A 1 296 ? 20.562 -11.391 -7.656 1 92.81 296 GLY A C 1
ATOM 2463 O O . GLY A 1 296 ? 20.906 -10.492 -8.438 1 92.81 296 GLY A O 1
ATOM 2464 N N . CYS A 1 297 ? 21.078 -12.547 -7.648 1 95.62 297 CYS A N 1
ATOM 2465 C CA . CYS A 1 297 ? 21.891 -13.055 -8.742 1 95.62 297 CYS A CA 1
ATOM 2466 C C . CYS A 1 297 ? 21.328 -14.367 -9.281 1 95.62 297 CYS A C 1
ATOM 2468 O O . CYS A 1 297 ? 20.297 -14.844 -8.797 1 95.62 297 CYS A O 1
ATOM 2470 N N . VAL A 1 298 ? 21.938 -14.875 -10.352 1 97.19 298 VAL A N 1
ATOM 2471 C CA . VAL A 1 298 ? 21.438 -16.078 -11.016 1 97.19 298 VAL A CA 1
ATOM 2472 C C . VAL A 1 298 ? 21.422 -17.234 -10.031 1 97.19 298 VAL A C 1
ATOM 2474 O O . VAL A 1 298 ? 20.5 -18.062 -10.039 1 97.19 298 VAL A O 1
ATOM 2477 N N . ASP A 1 299 ? 22.406 -17.297 -9.109 1 97.88 299 ASP A N 1
ATOM 2478 C CA . ASP A 1 299 ? 22.5 -18.344 -8.102 1 97.88 299 ASP A CA 1
ATOM 2479 C C . ASP A 1 299 ? 21.234 -18.422 -7.258 1 97.88 299 ASP A C 1
ATOM 2481 O O . ASP A 1 299 ? 20.781 -19.516 -6.91 1 97.88 299 ASP A O 1
ATOM 2485 N N . ASP A 1 300 ? 20.719 -17.312 -6.977 1 97.5 300 ASP A N 1
ATOM 2486 C CA . ASP A 1 300 ? 19.562 -17.234 -6.086 1 97.5 300 ASP A CA 1
ATOM 2487 C C . ASP A 1 300 ? 18.359 -17.969 -6.68 1 97.5 300 ASP A C 1
ATOM 2489 O O . ASP A 1 300 ? 17.594 -18.578 -5.953 1 97.5 300 ASP A O 1
ATOM 2493 N N . ALA A 1 301 ? 18.203 -17.875 -7.953 1 97.75 301 ALA A N 1
ATOM 2494 C CA . ALA A 1 301 ? 17.109 -18.562 -8.609 1 97.75 301 ALA A CA 1
ATOM 2495 C C . ALA A 1 301 ? 17.266 -20.078 -8.523 1 97.75 301 ALA A C 1
ATOM 2497 O O . ALA A 1 301 ? 16.328 -20.797 -8.164 1 97.75 301 ALA A O 1
ATOM 2498 N N . TYR A 1 302 ? 18.453 -20.594 -8.844 1 98.5 302 TYR A N 1
ATOM 2499 C CA . TYR A 1 302 ? 18.734 -22.016 -8.781 1 98.5 302 TYR A CA 1
ATOM 2500 C C . TYR A 1 302 ? 18.609 -22.531 -7.355 1 98.5 302 TYR A C 1
ATOM 2502 O O . TYR A 1 302 ? 18.031 -23.594 -7.121 1 98.5 302 TYR A O 1
ATOM 2510 N N . GLU A 1 303 ? 19.125 -21.75 -6.418 1 98 303 GLU A N 1
ATOM 2511 C CA . GLU A 1 303 ? 19.094 -22.156 -5.02 1 98 303 GLU A CA 1
ATOM 2512 C C . GLU A 1 303 ? 17.672 -22.203 -4.484 1 98 303 GLU A C 1
ATOM 2514 O O . GLU A 1 303 ? 17.297 -23.109 -3.74 1 98 303 GLU A O 1
ATOM 2519 N N . PHE A 1 304 ? 16.938 -21.219 -4.844 1 97.88 304 PHE A N 1
ATOM 2520 C CA . PHE A 1 304 ? 15.555 -21.203 -4.402 1 97.88 304 PHE A CA 1
ATOM 2521 C C . PHE A 1 304 ? 14.805 -22.422 -4.93 1 97.88 304 PHE A C 1
ATOM 2523 O O . PHE A 1 304 ? 14.109 -23.094 -4.176 1 97.88 304 PHE A O 1
ATOM 2530 N N . ALA A 1 305 ? 14.945 -22.719 -6.191 1 98.44 305 ALA A N 1
ATOM 2531 C CA . ALA A 1 305 ? 14.258 -23.828 -6.82 1 98.44 305 ALA A CA 1
ATOM 2532 C C . ALA A 1 305 ? 14.695 -25.156 -6.207 1 98.44 305 ALA A C 1
ATOM 2534 O O . ALA A 1 305 ? 13.859 -25.984 -5.844 1 98.44 305 ALA A O 1
ATOM 2535 N N . ARG A 1 306 ? 15.945 -25.328 -6.082 1 98.25 306 ARG A N 1
ATOM 2536 C CA . ARG A 1 306 ? 16.531 -26.594 -5.637 1 98.25 306 ARG A CA 1
ATOM 2537 C C . ARG A 1 306 ? 16.281 -26.812 -4.148 1 98.25 306 ARG A C 1
ATOM 2539 O O . ARG A 1 306 ? 15.891 -27.906 -3.73 1 98.25 306 ARG A O 1
ATOM 2546 N N . ASP A 1 307 ? 16.484 -25.75 -3.328 1 97.88 307 ASP A N 1
ATOM 2547 C CA . ASP A 1 307 ? 16.578 -25.953 -1.886 1 97.88 307 ASP A CA 1
ATOM 2548 C C . ASP A 1 307 ? 15.289 -25.531 -1.182 1 97.88 307 ASP A C 1
ATOM 2550 O O . ASP A 1 307 ? 14.914 -26.125 -0.162 1 97.88 307 ASP A O 1
ATOM 2554 N N . ALA A 1 308 ? 14.648 -24.531 -1.655 1 97.62 308 ALA A N 1
ATOM 2555 C CA . ALA A 1 308 ? 13.445 -24.031 -0.989 1 97.62 308 ALA A CA 1
ATOM 2556 C C . ALA A 1 308 ? 12.195 -24.703 -1.535 1 97.62 308 ALA A C 1
ATOM 2558 O O . ALA A 1 308 ? 11.336 -25.156 -0.769 1 97.62 308 ALA A O 1
ATOM 2559 N N . ARG A 1 309 ? 12.148 -24.812 -2.816 1 97.75 309 ARG A N 1
ATOM 2560 C CA . ARG A 1 309 ? 10.984 -25.438 -3.432 1 97.75 309 ARG A CA 1
ATOM 2561 C C . ARG A 1 309 ? 11.234 -26.922 -3.672 1 97.75 309 ARG A C 1
ATOM 2563 O O . ARG A 1 309 ? 10.289 -27.688 -3.912 1 97.75 309 ARG A O 1
ATOM 2570 N N . MET A 1 310 ? 12.422 -27.328 -3.717 1 98.06 310 MET A N 1
ATOM 2571 C CA . MET A 1 310 ? 12.859 -28.719 -3.787 1 98.06 310 MET A CA 1
ATOM 2572 C C . MET A 1 310 ? 12.266 -29.422 -5 1 98.06 310 MET A C 1
ATOM 2574 O O . MET A 1 310 ? 11.727 -30.516 -4.883 1 98.06 310 MET A O 1
ATOM 2578 N N . ILE A 1 311 ? 12.32 -28.766 -6.133 1 98.5 311 ILE A N 1
ATOM 2579 C CA . ILE A 1 311 ? 11.93 -29.406 -7.391 1 98.5 311 ILE A CA 1
ATOM 2580 C C . ILE A 1 311 ? 13.117 -30.156 -7.98 1 98.5 311 ILE A C 1
ATOM 2582 O O . ILE A 1 311 ? 14.25 -29.969 -7.543 1 98.5 311 ILE A O 1
ATOM 2586 N N . ASP A 1 312 ? 12.867 -30.969 -8.961 1 98.75 312 ASP A N 1
ATOM 2587 C CA . ASP A 1 312 ? 13.891 -31.891 -9.477 1 98.75 312 ASP A CA 1
ATOM 2588 C C . ASP A 1 312 ? 14.633 -31.266 -10.648 1 98.75 312 ASP A C 1
ATOM 2590 O O . ASP A 1 312 ? 15.797 -31.594 -10.906 1 98.75 312 ASP A O 1
ATOM 2594 N N . PHE A 1 313 ? 14 -30.391 -11.375 1 98.88 313 PHE A N 1
ATOM 2595 C CA . PHE A 1 313 ? 14.672 -29.781 -12.516 1 98.88 313 PHE A CA 1
ATOM 2596 C C . PHE A 1 313 ? 14.133 -28.375 -12.766 1 98.88 313 PHE A C 1
ATOM 2598 O O . PHE A 1 313 ? 13.016 -28.047 -12.367 1 98.88 313 PHE A O 1
ATOM 2605 N N . LEU A 1 314 ? 14.945 -27.547 -13.367 1 98.88 314 LEU A N 1
ATOM 2606 C CA . LEU A 1 314 ? 14.594 -26.156 -13.656 1 98.88 314 LEU A CA 1
ATOM 2607 C C . LEU A 1 314 ? 15.172 -25.719 -15 1 98.88 314 LEU A C 1
ATOM 2609 O O . LEU A 1 314 ? 16.328 -26.016 -15.312 1 98.88 314 LEU A O 1
ATOM 2613 N N . ALA A 1 315 ? 14.305 -25.109 -15.781 1 98.69 315 ALA A N 1
ATOM 2614 C CA . ALA A 1 315 ? 14.781 -24.391 -16.953 1 98.69 315 ALA A CA 1
ATOM 2615 C C . ALA A 1 315 ? 14.766 -22.891 -16.719 1 98.69 315 ALA A C 1
ATOM 2617 O O . ALA A 1 315 ? 13.703 -22.297 -16.469 1 98.69 315 ALA A O 1
ATOM 2618 N N . LEU A 1 316 ? 15.891 -22.234 -16.688 1 98.31 316 LEU A N 1
ATOM 2619 C CA . LEU A 1 316 ? 15.945 -20.781 -16.766 1 98.31 316 LEU A CA 1
ATOM 2620 C C . LEU A 1 316 ? 16.062 -20.328 -18.219 1 98.31 316 LEU A C 1
ATOM 2622 O O . LEU A 1 316 ? 17.078 -20.531 -18.859 1 98.31 316 LEU A O 1
ATOM 2626 N N . VAL A 1 317 ? 14.977 -19.734 -18.688 1 98 317 VAL A N 1
ATOM 2627 C CA . VAL A 1 317 ? 14.844 -19.375 -20.094 1 98 317 VAL A CA 1
ATOM 2628 C C . VAL A 1 317 ? 14.734 -17.844 -20.234 1 98 317 VAL A C 1
ATOM 2630 O O . VAL A 1 317 ? 13.641 -17.297 -20.156 1 98 317 VAL A O 1
ATOM 2633 N N . GLU A 1 318 ? 15.82 -17.219 -20.578 1 97.56 318 GLU A N 1
ATOM 2634 C CA . GLU A 1 318 ? 15.914 -15.758 -20.562 1 97.56 318 GLU A CA 1
ATOM 2635 C C . GLU A 1 318 ? 15.172 -15.141 -21.75 1 97.56 318 GLU A C 1
ATOM 2637 O O . GLU A 1 318 ? 15.203 -15.688 -22.844 1 97.56 318 GLU A O 1
ATOM 2642 N N . GLN A 1 319 ? 14.602 -14.008 -21.547 1 95.81 319 GLN A N 1
ATOM 2643 C CA . GLN A 1 319 ? 13.766 -13.359 -22.562 1 95.81 319 GLN A CA 1
ATOM 2644 C C . GLN A 1 319 ? 14.625 -12.68 -23.625 1 95.81 319 GLN A C 1
ATOM 2646 O O . GLN A 1 319 ? 15.656 -12.086 -23.312 1 95.81 319 GLN A O 1
ATOM 2651 N N . THR A 1 320 ? 14.133 -12.734 -24.812 1 95.56 320 THR A N 1
ATOM 2652 C CA . THR A 1 320 ? 14.789 -12.031 -25.922 1 95.56 320 THR A CA 1
ATOM 2653 C C . THR A 1 320 ? 13.805 -11.766 -27.047 1 95.56 320 THR A C 1
ATOM 2655 O O . THR A 1 320 ? 12.883 -12.555 -27.281 1 95.56 320 THR A O 1
ATOM 2658 N N . PHE A 1 321 ? 13.961 -10.664 -27.719 1 93.19 321 PHE A N 1
ATOM 2659 C CA . PHE A 1 321 ? 13.172 -10.328 -28.891 1 93.19 321 PHE A CA 1
ATOM 2660 C C . PHE A 1 321 ? 13.938 -10.672 -30.172 1 93.19 321 PHE A C 1
ATOM 2662 O O . PHE A 1 321 ? 13.336 -10.992 -31.188 1 93.19 321 PHE A O 1
ATOM 2669 N N . LEU A 1 322 ? 15.18 -10.438 -30.078 1 95 322 LEU A N 1
ATOM 2670 C CA . LEU A 1 322 ? 16.156 -10.742 -31.125 1 95 322 LEU A CA 1
ATOM 2671 C C . LEU A 1 322 ? 17.422 -11.336 -30.516 1 95 322 LEU A C 1
ATOM 2673 O O . LEU A 1 322 ? 17.562 -11.422 -29.297 1 95 322 LEU A O 1
ATOM 2677 N N . PHE A 1 323 ? 18.203 -11.789 -31.406 1 96.69 323 PHE A N 1
ATOM 2678 C CA . PHE A 1 323 ? 19.531 -12.234 -31.016 1 96.69 323 PHE A CA 1
ATOM 2679 C C . PHE A 1 323 ? 20.609 -11.344 -31.625 1 96.69 323 PHE A C 1
ATOM 2681 O O . PHE A 1 323 ? 21.125 -11.633 -32.688 1 96.69 323 PHE A O 1
ATOM 2688 N N . ASP A 1 324 ? 20.891 -10.273 -30.891 1 95.56 324 ASP A N 1
ATOM 2689 C CA . ASP A 1 324 ? 21.906 -9.312 -31.281 1 95.56 324 ASP A CA 1
ATOM 2690 C C . ASP A 1 324 ? 22.688 -8.805 -30.062 1 95.56 324 ASP A C 1
ATOM 2692 O O . ASP A 1 324 ? 22.609 -9.406 -28.984 1 95.56 324 ASP A O 1
ATOM 2696 N N . GLU A 1 325 ? 23.484 -7.824 -30.203 1 94.44 325 GLU A N 1
ATOM 2697 C CA . GLU A 1 325 ? 24.406 -7.43 -29.141 1 94.44 325 GLU A CA 1
ATOM 2698 C C . GLU A 1 325 ? 23.844 -6.273 -28.328 1 94.44 325 GLU A C 1
ATOM 2700 O O . GLU A 1 325 ? 24.578 -5.594 -27.609 1 94.44 325 GLU A O 1
ATOM 2705 N N . ASN A 1 326 ? 22.516 -6.098 -28.453 1 92.38 326 ASN A N 1
ATOM 2706 C CA . ASN A 1 326 ? 21.859 -5.137 -27.578 1 92.38 326 ASN A CA 1
ATOM 2707 C C . ASN A 1 326 ? 21.562 -5.742 -26.203 1 92.38 326 ASN A C 1
ATOM 2709 O O . ASN A 1 326 ? 20.469 -6.281 -25.984 1 92.38 326 ASN A O 1
ATOM 2713 N N . GLU A 1 327 ? 22.406 -5.512 -25.266 1 88.56 327 GLU A N 1
ATOM 2714 C CA . GLU A 1 327 ? 22.328 -6.125 -23.938 1 88.56 327 GLU A CA 1
ATOM 2715 C C . GLU A 1 327 ? 21.172 -5.547 -23.141 1 88.56 327 GLU A C 1
ATOM 2717 O O . GLU A 1 327 ? 20.734 -6.145 -22.156 1 88.56 327 GLU A O 1
ATOM 2722 N N . ARG A 1 328 ? 20.625 -4.48 -23.547 1 88 328 ARG A N 1
ATOM 2723 C CA . ARG A 1 328 ? 19.547 -3.824 -22.812 1 88 328 ARG A CA 1
ATOM 2724 C C . ARG A 1 328 ? 18.203 -4.438 -23.156 1 88 328 ARG A C 1
ATOM 2726 O O . ARG A 1 328 ? 17.219 -4.219 -22.438 1 88 328 ARG A O 1
ATOM 2733 N N . GLN A 1 329 ? 18.234 -5.305 -24.156 1 88.44 329 GLN A N 1
ATOM 2734 C CA . GLN A 1 329 ? 16.922 -5.797 -24.578 1 88.44 329 GLN A CA 1
ATOM 2735 C C . GLN A 1 329 ? 16.953 -7.301 -24.828 1 88.44 329 GLN A C 1
ATOM 2737 O O . GLN A 1 329 ? 15.93 -7.977 -24.734 1 88.44 329 GLN A O 1
ATOM 2742 N N . ASN A 1 330 ? 18.156 -7.766 -25.219 1 94.44 330 ASN A N 1
ATOM 2743 C CA . ASN A 1 330 ? 18.188 -9.109 -25.781 1 94.44 330 ASN A CA 1
ATOM 2744 C C . ASN A 1 330 ? 19.281 -9.969 -25.156 1 94.44 330 ASN A C 1
ATOM 2746 O O . ASN A 1 330 ? 20.141 -9.453 -24.453 1 94.44 330 ASN A O 1
ATOM 2750 N N . VAL A 1 331 ? 19.156 -11.258 -25.406 1 96.06 331 VAL A N 1
ATOM 2751 C CA . VAL A 1 331 ? 20.234 -12.203 -25.078 1 96.06 331 VAL A CA 1
ATOM 2752 C C . VAL A 1 331 ? 21.391 -12.008 -26.047 1 96.06 331 VAL A C 1
ATOM 2754 O O . VAL A 1 331 ? 21.297 -12.375 -27.219 1 96.06 331 VAL A O 1
ATOM 2757 N N . THR A 1 332 ? 22.469 -11.492 -25.594 1 96.62 332 THR A N 1
ATOM 2758 C CA . THR A 1 332 ? 23.688 -11.328 -26.375 1 96.62 332 THR A CA 1
ATOM 2759 C C . THR A 1 332 ? 24.5 -12.617 -26.375 1 96.62 332 THR A C 1
ATOM 2761 O O . THR A 1 332 ? 24.188 -13.57 -25.656 1 96.62 332 THR A O 1
ATOM 2764 N N . LYS A 1 333 ? 25.516 -12.57 -27.203 1 96.62 333 LYS A N 1
ATOM 2765 C CA . LYS A 1 333 ? 26.422 -13.719 -27.203 1 96.62 333 LYS A CA 1
ATOM 2766 C C . LYS A 1 333 ? 27.031 -13.945 -25.828 1 96.62 333 LYS A C 1
ATOM 2768 O O . LYS A 1 333 ? 27.188 -15.094 -25.406 1 96.62 333 LYS A O 1
ATOM 2773 N N . LYS A 1 334 ? 27.406 -12.852 -25.219 1 96.25 334 LYS A N 1
ATOM 2774 C CA . LYS A 1 334 ? 27.969 -12.945 -23.875 1 96.25 334 LYS A CA 1
ATOM 2775 C C . LYS A 1 334 ? 26.969 -13.555 -22.906 1 96.25 334 LYS A C 1
ATOM 2777 O O . LYS A 1 334 ? 27.328 -14.445 -22.125 1 96.25 334 LYS A O 1
ATOM 2782 N N . ILE A 1 335 ? 25.781 -13.086 -22.922 1 96.5 335 ILE A N 1
ATOM 2783 C CA . ILE A 1 335 ? 24.734 -13.609 -22.031 1 96.5 335 ILE A CA 1
ATOM 2784 C C . ILE A 1 335 ? 24.484 -15.078 -22.344 1 96.5 335 ILE A C 1
ATOM 2786 O O . ILE A 1 335 ? 24.281 -15.891 -21.438 1 96.5 335 ILE A O 1
ATOM 2790 N N . TRP A 1 336 ? 24.516 -15.383 -23.656 1 97.31 336 TRP A N 1
ATOM 2791 C CA . TRP A 1 336 ? 24.375 -16.766 -24.125 1 97.31 336 TRP A CA 1
ATOM 2792 C C . TRP A 1 336 ? 25.375 -17.672 -23.422 1 97.31 336 TRP A C 1
ATOM 2794 O O . TRP A 1 336 ? 25 -18.734 -22.906 1 97.31 336 TRP A O 1
ATOM 2804 N N . GLU A 1 337 ? 26.562 -17.25 -23.297 1 97.19 337 GLU A N 1
ATOM 2805 C CA . GLU A 1 337 ? 27.625 -18.016 -22.656 1 97.19 337 GLU A CA 1
ATOM 2806 C C . GLU A 1 337 ? 27.406 -18.109 -21.156 1 97.19 337 GLU A C 1
ATOM 2808 O O . GLU A 1 337 ? 27.609 -19.172 -20.547 1 97.19 337 GLU A O 1
ATOM 2813 N N . VAL A 1 338 ? 26.984 -17.031 -20.562 1 97.5 338 VAL A N 1
ATOM 2814 C CA . VAL A 1 338 ? 26.766 -16.984 -19.125 1 97.5 338 VAL A CA 1
ATOM 2815 C C . VAL A 1 338 ? 25.609 -17.906 -18.734 1 97.5 338 VAL A C 1
ATOM 2817 O O . VAL A 1 338 ? 25.672 -18.578 -17.703 1 97.5 338 VAL A O 1
ATOM 2820 N N . MET A 1 339 ? 24.594 -17.938 -19.562 1 97.75 339 MET A N 1
ATOM 2821 C CA . MET A 1 339 ? 23.469 -18.859 -19.344 1 97.75 339 MET A CA 1
ATOM 2822 C C . MET A 1 339 ? 23.969 -20.297 -19.25 1 97.75 339 MET A C 1
ATOM 2824 O O . MET A 1 339 ? 23.562 -21.031 -18.344 1 97.75 339 MET A O 1
ATOM 2828 N N . GLY A 1 340 ? 24.797 -20.656 -20.203 1 97.5 340 GLY A N 1
ATOM 2829 C CA . GLY A 1 340 ? 25.344 -22 -20.203 1 97.5 340 GLY A CA 1
ATOM 2830 C C . GLY A 1 340 ? 26.188 -22.297 -18.969 1 97.5 340 GLY A C 1
ATOM 2831 O O . GLY A 1 340 ? 26.078 -23.375 -18.375 1 97.5 340 GLY A O 1
ATOM 2832 N N . LYS A 1 341 ? 27 -21.328 -18.609 1 97.75 341 LYS A N 1
ATOM 2833 C CA . LYS A 1 341 ? 27.891 -21.484 -17.469 1 97.75 341 LYS A CA 1
ATOM 2834 C C . LYS A 1 341 ? 27.094 -21.781 -16.203 1 97.75 341 LYS A C 1
ATOM 2836 O O . LYS A 1 341 ? 27.375 -22.75 -15.492 1 97.75 341 LYS A O 1
ATOM 2841 N N . TYR A 1 342 ? 26.109 -21.031 -15.914 1 97.88 342 TYR A N 1
ATOM 2842 C CA . TYR A 1 342 ? 25.344 -21.203 -14.688 1 97.88 342 TYR A CA 1
ATOM 2843 C C . TYR A 1 342 ? 24.516 -22.484 -14.734 1 97.88 342 TYR A C 1
ATOM 2845 O O . TYR A 1 342 ? 24.375 -23.188 -13.727 1 97.88 342 TYR A O 1
ATOM 2853 N N . SER A 1 343 ? 23.922 -22.781 -15.898 1 98.25 343 SER A N 1
ATOM 2854 C CA . SER A 1 343 ? 23.188 -24.031 -16.031 1 98.25 343 SER A CA 1
ATOM 2855 C C . SER A 1 343 ? 24.078 -25.234 -15.695 1 98.25 343 SER A C 1
ATOM 2857 O O . SER A 1 343 ? 23.656 -26.141 -14.992 1 98.25 343 SER A O 1
ATOM 2859 N N . ASN A 1 344 ? 25.297 -25.203 -16.109 1 98.19 344 ASN A N 1
ATOM 2860 C CA . ASN A 1 344 ? 26.219 -26.312 -15.883 1 98.19 344 ASN A CA 1
ATOM 2861 C C . ASN A 1 344 ? 26.688 -26.359 -14.43 1 98.19 344 ASN A C 1
ATOM 2863 O O . ASN A 1 344 ? 26.875 -27.453 -13.875 1 98.19 344 ASN A O 1
ATOM 2867 N N . ILE A 1 345 ? 26.891 -25.219 -13.867 1 98.06 345 ILE A N 1
ATOM 2868 C CA . ILE A 1 345 ? 27.344 -25.156 -12.477 1 98.06 345 ILE A CA 1
ATOM 2869 C C . ILE A 1 345 ? 26.312 -25.859 -11.578 1 98.06 345 ILE A C 1
ATOM 2871 O O . ILE A 1 345 ? 26.688 -26.562 -10.641 1 98.06 345 ILE A O 1
ATOM 2875 N N . TYR A 1 346 ? 25.078 -25.781 -11.828 1 98.38 346 TYR A N 1
ATOM 2876 C CA . TYR A 1 346 ? 24.047 -26.25 -10.906 1 98.38 346 TYR A CA 1
ATOM 2877 C C . TYR A 1 346 ? 23.5 -27.594 -11.336 1 98.38 346 TYR A C 1
ATOM 2879 O O . TYR A 1 346 ? 22.75 -28.234 -10.594 1 98.38 346 TYR A O 1
ATOM 2887 N N . ASN A 1 347 ? 23.828 -28 -12.562 1 98.56 347 ASN A N 1
ATOM 2888 C CA . ASN A 1 347 ? 23.359 -29.312 -13.016 1 98.56 347 ASN A CA 1
ATOM 2889 C C . ASN A 1 347 ? 24.094 -30.438 -12.297 1 98.56 347 ASN A C 1
ATOM 2891 O O . ASN A 1 347 ? 25.328 -30.562 -12.391 1 98.56 347 ASN A O 1
ATOM 2895 N N . GLU A 1 348 ? 23.375 -31.219 -11.586 1 98.12 348 GLU A N 1
ATOM 2896 C CA . GLU A 1 348 ? 23.938 -32.344 -10.852 1 98.12 348 GLU A CA 1
ATOM 2897 C C . GLU A 1 348 ? 23.094 -33.594 -11.039 1 98.12 348 GLU A C 1
ATOM 2899 O O . GLU A 1 348 ? 21.953 -33.656 -10.555 1 98.12 348 GLU A O 1
ATOM 2904 N N . ASP A 1 349 ? 23.656 -34.656 -11.594 1 97.69 349 ASP A N 1
ATOM 2905 C CA . ASP A 1 349 ? 22.953 -35.906 -11.82 1 97.69 349 ASP A CA 1
ATOM 2906 C C . ASP A 1 349 ? 22.453 -36.5 -10.508 1 97.69 349 ASP A C 1
ATOM 2908 O O . ASP A 1 349 ? 23.156 -36.438 -9.484 1 97.69 349 ASP A O 1
ATOM 2912 N N . ASP A 1 350 ? 21.219 -36.938 -10.547 1 96.81 350 ASP A N 1
ATOM 2913 C CA . ASP A 1 350 ? 20.562 -37.656 -9.461 1 96.81 350 ASP A CA 1
ATOM 2914 C C . ASP A 1 350 ? 20.234 -36.719 -8.305 1 96.81 350 ASP A C 1
ATOM 2916 O O . ASP A 1 350 ? 19.922 -37.156 -7.203 1 96.81 350 ASP A O 1
ATOM 2920 N N . LYS A 1 351 ? 20.375 -35.438 -8.539 1 97 351 LYS A N 1
ATOM 2921 C CA . LYS A 1 351 ? 20.047 -34.469 -7.492 1 97 351 LYS A CA 1
ATOM 2922 C C . LYS A 1 351 ? 19.203 -33.312 -8.039 1 97 351 LYS A C 1
ATOM 2924 O O . LYS A 1 351 ? 18.125 -33.031 -7.512 1 97 351 LYS A O 1
ATOM 2929 N N . PHE A 1 352 ? 19.719 -32.656 -9.031 1 98.56 352 PHE A N 1
ATOM 2930 C CA . PHE A 1 352 ? 19.062 -31.469 -9.594 1 98.56 352 PHE A CA 1
ATOM 2931 C C . PHE A 1 352 ? 19.469 -31.25 -11.039 1 98.56 352 PHE A C 1
ATOM 2933 O O . PHE A 1 352 ? 20.656 -31.094 -11.336 1 98.56 352 PHE A O 1
ATOM 2940 N N . VAL A 1 353 ? 18.484 -31.203 -11.914 1 98.75 353 VAL A N 1
ATOM 2941 C CA . VAL A 1 353 ? 18.766 -31.078 -13.344 1 98.75 353 VAL A CA 1
ATOM 2942 C C . VAL A 1 353 ? 18.422 -29.656 -13.812 1 98.75 353 VAL A C 1
ATOM 2944 O O . VAL A 1 353 ? 17.406 -29.094 -13.398 1 98.75 353 VAL A O 1
ATOM 2947 N N . THR A 1 354 ? 19.297 -29.094 -14.656 1 98.69 354 THR A N 1
ATOM 2948 C CA . THR A 1 354 ? 19.047 -27.75 -15.188 1 98.69 354 THR A CA 1
ATOM 2949 C C . THR A 1 354 ? 19.016 -27.766 -16.719 1 98.69 354 THR A C 1
ATOM 2951 O O . THR A 1 354 ? 19.672 -28.609 -17.328 1 98.69 354 THR A O 1
ATOM 2954 N N . PHE A 1 355 ? 18.266 -26.922 -17.281 1 98.62 355 PHE A N 1
ATOM 2955 C CA . PHE A 1 355 ? 18.219 -26.688 -18.719 1 98.62 355 PHE A CA 1
ATOM 2956 C C . PHE A 1 355 ? 18.422 -25.219 -19.047 1 98.62 355 PHE A C 1
ATOM 2958 O O . PHE A 1 355 ? 17.672 -24.359 -18.562 1 98.62 355 PHE A O 1
ATOM 2965 N N . PRO A 1 356 ? 19.438 -24.875 -19.812 1 98.12 356 PRO A N 1
ATOM 2966 C CA . PRO A 1 356 ? 19.469 -23.516 -20.359 1 98.12 356 PRO A CA 1
ATOM 2967 C C . PRO A 1 356 ? 18.484 -23.312 -21.5 1 98.12 356 PRO A C 1
ATOM 2969 O O . PRO A 1 356 ? 17.969 -24.297 -22.062 1 98.12 356 PRO A O 1
ATOM 2972 N N . GLY A 1 357 ? 18.188 -22.094 -21.812 1 98.12 357 GLY A N 1
ATOM 2973 C CA . GLY A 1 357 ? 17.281 -21.781 -22.906 1 98.12 357 GLY A CA 1
ATOM 2974 C C . GLY A 1 357 ? 16.859 -20.328 -22.938 1 98.12 357 GLY A C 1
ATOM 2975 O O . GLY A 1 357 ? 17.516 -19.469 -22.344 1 98.12 357 GLY A O 1
ATOM 2976 N N . PHE A 1 358 ? 15.836 -20.031 -23.734 1 98 358 PHE A N 1
ATOM 2977 C CA . PHE A 1 358 ? 15.367 -18.656 -23.875 1 98 358 PHE A CA 1
ATOM 2978 C C . PHE A 1 358 ? 13.875 -18.625 -24.172 1 98 358 PHE A C 1
ATOM 2980 O O . PHE A 1 358 ? 13.305 -19.609 -24.641 1 98 358 PHE A O 1
ATOM 2987 N N . GLU A 1 359 ? 13.273 -17.609 -23.75 1 97.38 359 GLU A N 1
ATOM 2988 C CA . GLU A 1 359 ? 11.93 -17.281 -24.219 1 97.38 359 GLU A CA 1
ATOM 2989 C C . GLU A 1 359 ? 11.969 -16.281 -25.359 1 97.38 359 GLU A C 1
ATOM 2991 O O . GLU A 1 359 ? 12.359 -15.125 -25.172 1 97.38 359 GLU A O 1
ATOM 2996 N N . PHE A 1 360 ? 11.516 -16.703 -26.469 1 95.88 360 PHE A N 1
ATOM 2997 C CA . PHE A 1 360 ? 11.578 -15.891 -27.688 1 95.88 360 PHE A CA 1
ATOM 2998 C C . PHE A 1 360 ? 10.273 -15.125 -27.891 1 95.88 360 PHE A C 1
ATOM 3000 O O . PHE A 1 360 ? 9.219 -15.734 -28.078 1 95.88 360 PHE A O 1
ATOM 3007 N N . HIS A 1 361 ? 10.414 -13.836 -27.781 1 91.62 361 HIS A N 1
ATOM 3008 C CA . HIS A 1 361 ? 9.297 -12.969 -28.125 1 91.62 361 HIS A CA 1
ATOM 3009 C C . HIS A 1 361 ? 9.234 -12.695 -29.625 1 91.62 361 HIS A C 1
ATOM 3011 O O . HIS A 1 361 ? 9.703 -11.656 -30.078 1 91.62 361 HIS A O 1
ATOM 3017 N N . SER A 1 362 ? 8.602 -13.555 -30.328 1 88.75 362 SER A N 1
ATOM 3018 C CA . SER A 1 362 ? 8.586 -13.461 -31.781 1 88.75 362 SER A CA 1
ATOM 3019 C C . SER A 1 362 ? 7.219 -13.016 -32.281 1 88.75 362 SER A C 1
ATOM 3021 O O . SER A 1 362 ? 6.258 -12.953 -31.516 1 88.75 362 SER A O 1
ATOM 3023 N N . PRO A 1 363 ? 7.082 -12.727 -33.562 1 84.44 363 PRO A N 1
ATOM 3024 C CA . PRO A 1 363 ? 5.812 -12.266 -34.125 1 84.44 363 PRO A CA 1
ATOM 3025 C C . PRO A 1 363 ? 4.68 -13.266 -33.906 1 84.44 363 PRO A C 1
ATOM 3027 O O . PRO A 1 363 ? 3.512 -12.875 -33.844 1 84.44 363 PRO A O 1
ATOM 3030 N N . ARG A 1 364 ? 4.973 -14.531 -33.812 1 86.62 364 ARG A N 1
ATOM 3031 C CA . ARG A 1 364 ? 3.924 -15.523 -33.594 1 86.62 364 ARG A CA 1
ATOM 3032 C C . ARG A 1 364 ? 3.383 -15.445 -32.188 1 86.62 364 ARG A C 1
ATOM 3034 O O . ARG A 1 364 ? 2.225 -15.781 -31.938 1 86.62 364 ARG A O 1
ATOM 3041 N N . GLY A 1 365 ? 4.141 -15.023 -31.328 1 87.31 365 GLY A N 1
ATOM 3042 C CA . GLY A 1 365 ? 3.904 -15.07 -29.891 1 87.31 365 GLY A CA 1
ATOM 3043 C C . GLY A 1 365 ? 5.09 -15.602 -29.109 1 87.31 365 GLY A C 1
ATOM 3044 O O . GLY A 1 365 ? 6.156 -15.852 -29.672 1 87.31 365 GLY A O 1
ATOM 3045 N N . ASP A 1 366 ? 4.871 -15.805 -27.891 1 91.31 366 ASP A N 1
ATOM 3046 C CA . ASP A 1 366 ? 5.988 -16.188 -27.031 1 91.31 366 ASP A CA 1
ATOM 3047 C C . ASP A 1 366 ? 6.176 -17.703 -27.047 1 91.31 366 ASP A C 1
ATOM 3049 O O . ASP A 1 366 ? 5.199 -18.469 -27.016 1 91.31 366 ASP A O 1
ATOM 3053 N N . THR A 1 367 ? 7.379 -18.078 -27.172 1 95.88 367 THR A N 1
ATOM 3054 C CA . THR A 1 367 ? 7.742 -19.5 -27.172 1 95.88 367 THR A CA 1
ATOM 3055 C C . THR A 1 367 ? 8.961 -19.734 -26.281 1 95.88 367 THR A C 1
ATOM 3057 O O . THR A 1 367 ? 9.977 -19.047 -26.422 1 95.88 367 THR A O 1
ATOM 3060 N N . VAL A 1 368 ? 8.852 -20.672 -25.406 1 97.88 368 VAL A N 1
ATOM 3061 C CA . VAL A 1 368 ? 9.969 -21.109 -24.562 1 97.88 368 VAL A CA 1
ATOM 3062 C C . VAL A 1 368 ? 10.789 -22.156 -25.297 1 97.88 368 VAL A C 1
ATOM 3064 O O . VAL A 1 368 ? 10.242 -23.125 -25.828 1 97.88 368 VAL A O 1
ATOM 3067 N N . VAL A 1 369 ? 12.055 -21.953 -25.359 1 98.44 369 VAL A N 1
ATOM 3068 C CA . VAL A 1 369 ? 12.953 -22.938 -25.953 1 98.44 369 VAL A CA 1
ATOM 3069 C C . VAL A 1 369 ? 13.891 -23.484 -24.875 1 98.44 369 VAL A C 1
ATOM 3071 O O . VAL A 1 369 ? 14.617 -22.719 -24.219 1 98.44 369 VAL A O 1
ATOM 3074 N N . ILE A 1 370 ? 13.828 -24.75 -24.703 1 98.19 370 ILE A N 1
ATOM 3075 C CA . ILE A 1 370 ? 14.688 -25.453 -23.75 1 98.19 370 ILE A CA 1
ATOM 3076 C C . ILE A 1 370 ? 15.766 -26.219 -24.516 1 98.19 370 ILE A C 1
ATOM 3078 O O . ILE A 1 370 ? 15.461 -26.969 -25.438 1 98.19 370 ILE A O 1
ATOM 3082 N N . LEU A 1 371 ? 17.031 -26.031 -24.109 1 98.44 371 LEU A N 1
ATOM 3083 C CA . LEU A 1 371 ? 18.141 -26.766 -24.719 1 98.44 371 LEU A CA 1
ATOM 3084 C C . LEU A 1 371 ? 18.484 -28 -23.906 1 98.44 371 LEU A C 1
ATOM 3086 O O . LEU A 1 371 ? 18.812 -27.891 -22.719 1 98.44 371 LEU A O 1
ATOM 3090 N N . GLY A 1 372 ? 18.453 -29.141 -24.547 1 97.69 372 GLY A N 1
ATOM 3091 C CA . GLY A 1 372 ? 18.578 -30.406 -23.875 1 97.69 372 GLY A CA 1
ATOM 3092 C C . GLY A 1 372 ? 20.031 -30.812 -23.625 1 97.69 372 GLY A C 1
ATOM 3093 O O . GLY A 1 372 ? 20.297 -31.844 -23.016 1 97.69 372 GLY A O 1
ATOM 3094 N N . GLU A 1 373 ? 20.953 -30.031 -24.109 1 95.06 373 GLU A N 1
ATOM 3095 C CA . GLU A 1 373 ? 22.391 -30.203 -23.906 1 95.06 373 GLU A CA 1
ATOM 3096 C C . GLU A 1 373 ? 23.062 -28.875 -23.578 1 95.06 373 GLU A C 1
ATOM 3098 O O . GLU A 1 373 ? 22.406 -27.859 -23.422 1 95.06 373 GLU A O 1
ATOM 3103 N N . ASP A 1 374 ? 24.344 -29 -23.375 1 95.06 374 ASP A N 1
ATOM 3104 C CA . ASP A 1 374 ? 25.109 -27.781 -23.094 1 95.06 374 ASP A CA 1
ATOM 3105 C C . ASP A 1 374 ? 24.891 -26.75 -24.203 1 95.06 374 ASP A C 1
ATOM 3107 O O . ASP A 1 374 ? 24.922 -27.078 -25.391 1 95.06 374 ASP A O 1
ATOM 3111 N N . ILE A 1 375 ? 24.672 -25.547 -23.766 1 95.44 375 ILE A N 1
ATOM 3112 C CA . ILE A 1 375 ? 24.344 -24.469 -24.688 1 95.44 375 ILE A CA 1
ATOM 3113 C C . ILE A 1 375 ? 25.5 -24.266 -25.656 1 95.44 375 ILE A C 1
ATOM 3115 O O . ILE A 1 375 ? 25.312 -23.75 -26.766 1 95.44 375 ILE A O 1
ATOM 3119 N N . GLU A 1 376 ? 26.688 -24.656 -25.297 1 94.12 376 GLU A N 1
ATOM 3120 C CA . GLU A 1 376 ? 27.859 -24.547 -26.172 1 94.12 376 GLU A CA 1
ATOM 3121 C C . GLU A 1 376 ? 27.688 -25.359 -27.438 1 94.12 376 GLU A C 1
ATOM 3123 O O . GLU A 1 376 ? 28.344 -25.078 -28.453 1 94.12 376 GLU A O 1
ATOM 3128 N N . ASN A 1 377 ? 26.844 -26.312 -27.406 1 95.5 377 ASN A N 1
ATOM 3129 C CA . ASN A 1 377 ? 26.609 -27.156 -28.562 1 95.5 377 ASN A CA 1
ATOM 3130 C C . ASN A 1 377 ? 25.609 -26.531 -29.531 1 95.5 377 ASN A C 1
ATOM 3132 O O . ASN A 1 377 ? 25.328 -27.094 -30.594 1 95.5 377 ASN A O 1
ATOM 3136 N N . PHE A 1 378 ? 25.094 -25.406 -29.203 1 97 378 PHE A N 1
ATOM 3137 C CA . PHE A 1 378 ? 24.156 -24.688 -30.062 1 97 378 PHE A CA 1
ATOM 3138 C C . PHE A 1 378 ? 24.766 -23.375 -30.562 1 97 378 PHE A C 1
ATOM 3140 O O . PHE A 1 378 ? 25.328 -22.609 -29.766 1 97 378 PHE A O 1
ATOM 3147 N N . GLU A 1 379 ? 24.672 -23.172 -31.828 1 95.81 379 GLU A N 1
ATOM 3148 C CA . GLU A 1 379 ? 25.125 -21.906 -32.375 1 95.81 379 GLU A CA 1
ATOM 3149 C C . GLU A 1 379 ? 24.234 -20.75 -31.922 1 95.81 379 GLU A C 1
ATOM 3151 O O . GLU A 1 379 ? 23 -20.891 -31.906 1 95.81 379 GLU A O 1
ATOM 3156 N N . TYR A 1 380 ? 24.875 -19.672 -31.469 1 97.19 380 TYR A N 1
ATOM 3157 C CA . TYR A 1 380 ? 24.109 -18.469 -31.172 1 97.19 380 TYR A CA 1
ATOM 3158 C C . TYR A 1 380 ? 23.234 -18.078 -32.375 1 97.19 380 TYR A C 1
ATOM 3160 O O . TYR A 1 380 ? 23.75 -17.891 -33.469 1 97.19 380 TYR A O 1
ATOM 3168 N N . PRO A 1 381 ? 21.953 -17.984 -32.188 1 96.94 381 PRO A N 1
ATOM 3169 C CA . PRO A 1 381 ? 21.078 -17.875 -33.375 1 96.94 381 PRO A CA 1
ATOM 3170 C C . PRO A 1 381 ? 20.922 -16.438 -33.844 1 96.94 381 PRO A C 1
ATOM 3172 O O . PRO A 1 381 ? 19.797 -15.953 -34 1 96.94 381 PRO A O 1
ATOM 3175 N N . LYS A 1 382 ? 21.969 -15.867 -34.188 1 95.81 382 LYS A N 1
ATOM 3176 C CA . LYS A 1 382 ? 21.969 -14.5 -34.719 1 95.81 382 LYS A CA 1
ATOM 3177 C C . LYS A 1 382 ? 21.031 -14.352 -35.906 1 95.81 382 LYS A C 1
ATOM 3179 O O . LYS A 1 382 ? 20.969 -15.219 -36.75 1 95.81 382 LYS A O 1
ATOM 3184 N N . GLY A 1 383 ? 20.25 -13.336 -35.906 1 92.69 383 GLY A N 1
ATOM 3185 C CA . GLY A 1 383 ? 19.406 -13.008 -37.062 1 92.69 383 GLY A CA 1
ATOM 3186 C C . GLY A 1 383 ? 18.062 -13.695 -37 1 92.69 383 GLY A C 1
ATOM 3187 O O . GLY A 1 383 ? 17.203 -13.438 -37.875 1 92.69 383 GLY A O 1
ATOM 3188 N N . ALA A 1 384 ? 17.844 -14.609 -36.094 1 96 384 ALA A N 1
ATOM 3189 C CA . ALA A 1 384 ? 16.531 -15.25 -36 1 96 384 ALA A CA 1
ATOM 3190 C C . ALA A 1 384 ? 15.438 -14.227 -35.75 1 96 384 ALA A C 1
ATOM 3192 O O . ALA A 1 384 ? 15.586 -13.328 -34.906 1 96 384 ALA A O 1
ATOM 3193 N N . ILE A 1 385 ? 14.32 -14.352 -36.469 1 94.44 385 ILE A N 1
ATOM 3194 C CA . ILE A 1 385 ? 13.227 -13.398 -36.406 1 94.44 385 ILE A CA 1
ATOM 3195 C C . ILE A 1 385 ? 12.008 -14.062 -35.75 1 94.44 385 ILE A C 1
ATOM 3197 O O . ILE A 1 385 ? 11.289 -13.43 -34.969 1 94.44 385 ILE A O 1
ATOM 3201 N N . ASP A 1 386 ? 11.82 -15.312 -36.125 1 94.25 386 ASP A N 1
ATOM 3202 C CA . ASP A 1 386 ? 10.688 -16.062 -35.625 1 94.25 386 ASP A CA 1
ATOM 3203 C C . ASP A 1 386 ? 11.109 -17.469 -35.188 1 94.25 386 ASP A C 1
ATOM 3205 O O . ASP A 1 386 ? 12.234 -17.891 -35.469 1 94.25 386 ASP A O 1
ATOM 3209 N N . ILE A 1 387 ? 10.227 -18.203 -34.562 1 95.44 387 ILE A N 1
ATOM 3210 C CA . ILE A 1 387 ? 10.555 -19.5 -34 1 95.44 387 ILE A CA 1
ATOM 3211 C C . ILE A 1 387 ? 10.953 -20.469 -35.094 1 95.44 387 ILE A C 1
ATOM 3213 O O . ILE A 1 387 ? 11.781 -21.359 -34.906 1 95.44 387 ILE A O 1
ATOM 3217 N N . GLY A 1 388 ? 10.414 -20.281 -36.312 1 95.69 388 GLY A N 1
ATOM 3218 C CA . GLY A 1 388 ? 10.781 -21.109 -37.438 1 95.69 388 GLY A CA 1
ATOM 3219 C C . GLY A 1 388 ? 12.258 -21.047 -37.781 1 95.69 388 GLY A C 1
ATOM 3220 O O . GLY A 1 388 ? 12.859 -22.031 -38.219 1 95.69 388 GLY A O 1
ATOM 3221 N N . ASP A 1 389 ? 12.844 -19.844 -37.625 1 96.75 389 ASP A N 1
ATOM 3222 C CA . ASP A 1 389 ? 14.273 -19.688 -37.844 1 96.75 389 ASP A CA 1
ATOM 3223 C C . ASP A 1 389 ? 15.086 -20.516 -36.844 1 96.75 389 ASP A C 1
ATOM 3225 O O . ASP A 1 389 ? 16.141 -21.047 -37.188 1 96.75 389 ASP A O 1
ATOM 3229 N N . ILE A 1 390 ? 14.602 -20.609 -35.656 1 97.44 390 ILE A N 1
ATOM 3230 C CA . ILE A 1 390 ? 15.266 -21.406 -34.625 1 97.44 390 ILE A CA 1
ATOM 3231 C C . ILE A 1 390 ? 15.18 -22.891 -35 1 97.44 390 ILE A C 1
ATOM 3233 O O . ILE A 1 390 ? 16.172 -23.609 -34.906 1 97.44 390 ILE A O 1
ATOM 3237 N N . TRP A 1 391 ? 14.031 -23.312 -35.469 1 97.19 391 TRP A N 1
ATOM 3238 C CA . TRP A 1 391 ? 13.844 -24.703 -35.875 1 97.19 391 TRP A CA 1
ATOM 3239 C C . TRP A 1 391 ? 14.828 -25.078 -37 1 97.19 391 TRP A C 1
ATOM 3241 O O . TRP A 1 391 ? 15.406 -26.172 -36.969 1 97.19 391 TRP A O 1
ATOM 3251 N N . ASP A 1 392 ? 14.992 -24.172 -37.875 1 96.81 392 ASP A N 1
ATOM 3252 C CA . ASP A 1 392 ? 15.906 -24.422 -38.969 1 96.81 392 ASP A CA 1
ATOM 3253 C C . ASP A 1 392 ? 17.359 -24.484 -38.5 1 96.81 392 ASP A C 1
ATOM 3255 O O . ASP A 1 392 ? 18.125 -25.359 -38.906 1 96.81 392 ASP A O 1
ATOM 3259 N N . LYS A 1 393 ? 17.672 -23.609 -37.625 1 96.38 393 LYS A N 1
ATOM 3260 C CA . LYS A 1 393 ? 19.047 -23.484 -37.156 1 96.38 393 LYS A CA 1
ATOM 3261 C C . LYS A 1 393 ? 19.438 -24.656 -36.25 1 96.38 393 LYS A C 1
ATOM 3263 O O . LYS A 1 393 ? 20.594 -25.078 -36.25 1 96.38 393 LYS A O 1
ATOM 3268 N N . PHE A 1 394 ? 18.516 -25.094 -35.438 1 97.25 394 PHE A N 1
ATOM 3269 C CA . PHE A 1 394 ? 18.812 -26.125 -34.469 1 97.25 394 PHE A CA 1
ATOM 3270 C C . PHE A 1 394 ? 18.344 -27.484 -34.938 1 97.25 394 PHE A C 1
ATOM 3272 O O . PHE A 1 394 ? 18.141 -28.406 -34.156 1 97.25 394 PHE A O 1
ATOM 3279 N N . LYS A 1 395 ? 18.188 -27.625 -36.219 1 93.69 395 LYS A N 1
ATOM 3280 C CA . LYS A 1 395 ? 17.734 -28.891 -36.781 1 93.69 395 LYS A CA 1
ATOM 3281 C C . LYS A 1 395 ? 18.609 -30.062 -36.344 1 93.69 395 LYS A C 1
ATOM 3283 O O . LYS A 1 395 ? 19.844 -29.953 -36.344 1 93.69 395 LYS A O 1
ATOM 3288 N N . ASN A 1 396 ? 18.031 -31.188 -35.844 1 91.75 396 ASN A N 1
ATOM 3289 C CA . ASN A 1 396 ? 18.672 -32.438 -35.469 1 91.75 396 ASN A CA 1
ATOM 3290 C C . ASN A 1 396 ? 19.422 -32.281 -34.125 1 91.75 396 ASN A C 1
ATOM 3292 O O . ASN A 1 396 ? 20.281 -33.094 -33.781 1 91.75 396 ASN A O 1
ATOM 3296 N N . LYS A 1 397 ? 19.188 -31.219 -33.438 1 95.69 397 LYS A N 1
ATOM 3297 C CA . LYS A 1 397 ? 19.75 -31.047 -32.094 1 95.69 397 LYS A CA 1
ATOM 3298 C C . LYS A 1 397 ? 18.719 -31.375 -31.016 1 95.69 397 LYS A C 1
ATOM 3300 O O . LYS A 1 397 ? 17.562 -31.609 -31.328 1 95.69 397 LYS A O 1
ATOM 3305 N N . LYS A 1 398 ? 19.219 -31.453 -29.812 1 96.94 398 LYS A N 1
ATOM 3306 C CA . LYS A 1 398 ? 18.344 -31.766 -28.688 1 96.94 398 LYS A CA 1
ATOM 3307 C C . LYS A 1 398 ? 17.812 -30.5 -28.031 1 96.94 398 LYS A C 1
ATOM 3309 O O . LYS A 1 398 ? 18.375 -30.016 -27.047 1 96.94 398 LYS A O 1
ATOM 3314 N N . TYR A 1 399 ? 16.703 -30.078 -28.531 1 98 399 TYR A N 1
ATOM 3315 C CA . TYR A 1 399 ? 16.016 -28.922 -27.953 1 98 399 TYR A CA 1
ATOM 3316 C C . TYR A 1 399 ? 14.508 -29.078 -28.094 1 98 399 TYR A C 1
ATOM 3318 O O . TYR A 1 399 ? 14.023 -29.953 -28.812 1 98 399 TYR A O 1
ATOM 3326 N N . LEU A 1 400 ? 13.805 -28.281 -27.297 1 98.31 400 LEU A N 1
ATOM 3327 C CA . LEU A 1 400 ? 12.344 -28.234 -27.344 1 98.31 400 LEU A CA 1
ATOM 3328 C C . LEU A 1 400 ? 11.852 -26.797 -27.469 1 98.31 400 LEU A C 1
ATOM 3330 O O . LEU A 1 400 ? 12.484 -25.875 -26.953 1 98.31 400 LEU A O 1
ATOM 3334 N N . SER A 1 401 ? 10.805 -26.594 -28.219 1 98 401 SER A N 1
ATOM 3335 C CA . SER A 1 401 ? 10.047 -25.344 -28.219 1 98 401 SER A CA 1
ATOM 3336 C C . SER A 1 401 ? 8.664 -25.547 -27.594 1 98 401 SER A C 1
ATOM 3338 O O . SER A 1 401 ? 7.945 -26.469 -27.953 1 98 401 SER A O 1
ATOM 3340 N N . ILE A 1 402 ? 8.336 -24.75 -26.609 1 98.31 402 ILE A N 1
ATOM 3341 C CA . ILE A 1 402 ? 7.098 -24.859 -25.859 1 98.31 402 ILE A CA 1
ATOM 3342 C C . ILE A 1 402 ? 6.309 -23.547 -25.953 1 98.31 402 ILE A C 1
ATOM 3344 O O . ILE A 1 402 ? 6.633 -22.578 -25.281 1 98.31 402 ILE A O 1
ATOM 3348 N N . PRO A 1 403 ? 5.25 -23.531 -26.781 1 95.19 403 PRO A N 1
ATOM 3349 C CA . PRO A 1 403 ? 4.41 -22.328 -26.828 1 95.19 403 PRO A CA 1
ATOM 3350 C C . PRO A 1 403 ? 3.9 -21.906 -25.453 1 95.19 403 PRO A C 1
ATOM 3352 O O . PRO A 1 403 ? 3.443 -22.734 -24.672 1 95.19 403 PRO A O 1
ATOM 3355 N N . HIS A 1 404 ? 4.102 -20.75 -25.188 1 89.12 404 HIS A N 1
ATOM 3356 C CA . HIS A 1 404 ? 3.578 -20.062 -24.016 1 89.12 404 HIS A CA 1
ATOM 3357 C C . HIS A 1 404 ? 2.445 -19.109 -24.406 1 89.12 404 HIS A C 1
ATOM 3359 O O . HIS A 1 404 ? 2.68 -18.078 -25.031 1 89.12 404 HIS A O 1
ATOM 3365 N N . PHE A 1 405 ? 1.262 -19.5 -24 1 82.81 405 PHE A N 1
ATOM 3366 C CA . PHE A 1 405 ? 0.097 -18.719 -24.391 1 82.81 405 PHE A CA 1
ATOM 3367 C C . PHE A 1 405 ? -0.045 -17.484 -23.516 1 82.81 405 PHE A C 1
ATOM 3369 O O . PHE A 1 405 ? 0.295 -17.516 -22.328 1 82.81 405 PHE A O 1
ATOM 3376 N N . HIS A 1 406 ? -0.169 -16.422 -24.094 1 72.69 406 HIS A N 1
ATOM 3377 C CA . HIS A 1 406 ? -0.349 -15.219 -23.312 1 72.69 406 HIS A CA 1
ATOM 3378 C C . HIS A 1 406 ? -1.593 -14.453 -23.75 1 72.69 406 HIS A C 1
ATOM 3380 O O . HIS A 1 406 ? -2.119 -14.68 -24.828 1 72.69 406 HIS A O 1
ATOM 3386 N N . ARG A 1 407 ? -2.074 -13.797 -22.734 1 65.88 407 ARG A N 1
ATOM 3387 C CA . ARG A 1 407 ? -3.256 -12.969 -22.953 1 65.88 407 ARG A CA 1
ATOM 3388 C C . ARG A 1 407 ? -2.887 -11.492 -23 1 65.88 407 ARG A C 1
ATOM 3390 O O . ARG A 1 407 ? -1.756 -11.117 -22.688 1 65.88 407 ARG A O 1
ATOM 3397 N N . TYR A 1 408 ? -3.689 -10.859 -23.781 1 60.84 408 TYR A N 1
ATOM 3398 C CA . TYR A 1 408 ? -3.535 -9.406 -23.719 1 60.84 408 TYR A CA 1
ATOM 3399 C C . TYR A 1 408 ? -4.379 -8.812 -22.594 1 60.84 408 TYR A C 1
ATOM 3401 O O . TYR A 1 408 ? -5.48 -9.289 -22.328 1 60.84 408 TYR A O 1
ATOM 3409 N N . CYS A 1 409 ? -3.643 -8.117 -21.719 1 55.38 409 CYS A N 1
ATOM 3410 C CA . CYS A 1 409 ? -4.355 -7.461 -20.625 1 55.38 409 CYS A CA 1
ATOM 3411 C C . CYS A 1 409 ? -5.512 -6.621 -21.156 1 55.38 409 CYS A C 1
ATOM 3413 O O . CYS A 1 409 ? -5.336 -5.82 -22.078 1 55.38 409 CYS A O 1
ATOM 3415 N N . GLY A 1 410 ? -6.809 -7.199 -21.078 1 59.19 410 GLY A N 1
ATOM 3416 C CA . GLY A 1 410 ? -8.008 -6.426 -21.375 1 59.19 410 GLY A CA 1
ATOM 3417 C C . GLY A 1 410 ? -8.883 -6.203 -20.156 1 59.19 410 GLY A C 1
ATOM 3418 O O . GLY A 1 410 ? -8.688 -6.848 -19.125 1 59.19 410 GLY A O 1
ATOM 3419 N N . GLY A 1 411 ? -9.555 -5.082 -20.016 1 58 411 GLY A N 1
ATOM 3420 C CA . GLY A 1 411 ? -10.617 -4.82 -19.062 1 58 411 GLY A CA 1
ATOM 3421 C C . GLY A 1 411 ? -10.219 -3.832 -17.984 1 58 411 GLY A C 1
ATOM 3422 O O . GLY A 1 411 ? -11.008 -3.521 -17.094 1 58 411 GLY A O 1
ATOM 3423 N N . ARG A 1 412 ? -8.945 -3.439 -18.125 1 60.09 412 ARG A N 1
ATOM 3424 C CA . ARG A 1 412 ? -8.609 -2.432 -17.125 1 60.09 412 ARG A CA 1
ATOM 3425 C C . ARG A 1 412 ? -9.375 -1.137 -17.375 1 60.09 412 ARG A C 1
ATOM 3427 O O . ARG A 1 412 ? -9.609 -0.756 -18.531 1 60.09 412 ARG A O 1
ATOM 3434 N N . LEU A 1 413 ? -9.836 -0.694 -16.328 1 54.38 413 LEU A N 1
ATOM 3435 C CA . LEU A 1 413 ? -10.477 0.609 -16.438 1 54.38 413 LEU A CA 1
ATOM 3436 C C . LEU A 1 413 ? -9.523 1.636 -17.031 1 54.38 413 LEU A C 1
ATOM 3438 O O . LEU A 1 413 ? -9.93 2.469 -17.844 1 54.38 413 LEU A O 1
ATOM 3442 N N . HIS A 1 414 ? -8.281 1.571 -16.531 1 52.03 414 HIS A N 1
ATOM 3443 C CA . HIS A 1 414 ? -7.273 2.43 -17.141 1 52.03 414 HIS A CA 1
ATOM 3444 C C . HIS A 1 414 ? -6.434 1.656 -18.156 1 52.03 414 HIS A C 1
ATOM 3446 O O . HIS A 1 414 ? -5.793 0.662 -17.812 1 52.03 414 HIS A O 1
ATOM 3452 N N . LYS A 1 415 ? -6.824 1.824 -19.484 1 50.38 415 LYS A N 1
ATOM 3453 C CA . LYS A 1 415 ? -6.227 1.102 -20.609 1 50.38 415 LYS A CA 1
ATOM 3454 C C . LYS A 1 415 ? -4.703 1.195 -20.562 1 50.38 415 LYS A C 1
ATOM 3456 O O . LYS A 1 415 ? -4.148 2.271 -20.344 1 50.38 415 LYS A O 1
ATOM 3461 N N . ASP A 1 416 ? -4.137 0.118 -20.281 1 50.84 416 ASP A N 1
ATOM 3462 C CA . ASP A 1 416 ? -2.689 0.114 -20.469 1 50.84 416 ASP A CA 1
ATOM 3463 C C . ASP A 1 416 ? -2.311 -0.378 -21.859 1 50.84 416 ASP A C 1
ATOM 3465 O O . ASP A 1 416 ? -3.184 -0.715 -22.672 1 50.84 416 ASP A O 1
ATOM 3469 N N . GLU A 1 417 ? -1.153 -0.079 -22.25 1 46.25 417 GLU A N 1
ATOM 3470 C CA . GLU A 1 417 ? -0.629 -0.382 -23.578 1 46.25 417 GLU A CA 1
ATOM 3471 C C . GLU A 1 417 ? -0.887 -1.839 -23.953 1 46.25 417 GLU A C 1
ATOM 3473 O O . GLU A 1 417 ? -1.099 -2.154 -25.125 1 46.25 417 GLU A O 1
ATOM 3478 N N . GLN A 1 418 ? -0.925 -2.592 -23.031 1 49.09 418 GLN A N 1
ATOM 3479 C CA . GLN A 1 418 ? -1.088 -4.008 -23.344 1 49.09 418 GLN A CA 1
ATOM 3480 C C . GLN A 1 418 ? -2.498 -4.301 -23.844 1 49.09 418 GLN A C 1
ATOM 3482 O O . GLN A 1 418 ? -2.707 -5.254 -24.609 1 49.09 418 GLN A O 1
ATOM 3487 N N . ASP A 1 419 ? -3.43 -3.471 -23.328 1 50.69 419 ASP A N 1
ATOM 3488 C CA . ASP A 1 419 ? -4.805 -3.6 -23.797 1 50.69 419 ASP A CA 1
ATOM 3489 C C . ASP A 1 419 ? -4.926 -3.191 -25.266 1 50.69 419 ASP A C 1
ATOM 3491 O O . ASP A 1 419 ? -5.832 -3.639 -25.969 1 50.69 419 ASP A O 1
ATOM 3495 N N . GLN A 1 420 ? -4.129 -2.312 -25.625 1 48.19 420 GLN A N 1
ATOM 3496 C CA . GLN A 1 420 ? -4.246 -1.795 -26.984 1 48.19 420 GLN A CA 1
ATOM 3497 C C . GLN A 1 420 ? -3.713 -2.799 -28 1 48.19 420 GLN A C 1
ATOM 3499 O O . GLN A 1 420 ? -3.939 -2.652 -29.203 1 48.19 420 GLN A O 1
ATOM 3504 N N . LYS A 1 421 ? -2.766 -3.504 -27.594 1 46.66 421 LYS A N 1
ATOM 3505 C CA . LYS A 1 421 ? -2.039 -4.254 -28.609 1 46.66 421 LYS A CA 1
ATOM 3506 C C . LYS A 1 421 ? -2.707 -5.602 -28.875 1 46.66 421 LYS A C 1
ATOM 3508 O O . LYS A 1 421 ? -2.193 -6.648 -28.484 1 46.66 421 LYS A O 1
ATOM 3513 N N . ASN A 1 422 ? -3.939 -5.762 -28.578 1 48.56 422 ASN A N 1
ATOM 3514 C CA . ASN A 1 422 ? -4.523 -7.016 -29.031 1 48.56 422 ASN A CA 1
ATOM 3515 C C . ASN A 1 422 ? -4.016 -7.402 -30.422 1 48.56 422 ASN A C 1
ATOM 3517 O O . ASN A 1 422 ? -4.613 -8.242 -31.094 1 48.56 422 ASN A O 1
ATOM 3521 N N . THR A 1 423 ? -3.139 -6.629 -31 1 51.94 423 THR A N 1
ATOM 3522 C CA . THR A 1 423 ? -3.045 -6.594 -32.469 1 51.94 423 THR A CA 1
ATOM 3523 C C . THR A 1 423 ? -2.195 -7.754 -32.969 1 51.94 423 THR A C 1
ATOM 3525 O O . THR A 1 423 ? -2.135 -7.996 -34.188 1 51.94 423 THR A O 1
ATOM 3528 N N . GLY A 1 424 ? -1.902 -8.773 -32.188 1 58.56 424 GLY A N 1
ATOM 3529 C CA . GLY A 1 424 ? -0.898 -9.422 -33.031 1 58.56 424 GLY A CA 1
ATOM 3530 C C . GLY A 1 424 ? -1.072 -10.93 -33.094 1 58.56 424 GLY A C 1
ATOM 3531 O O . GLY A 1 424 ? -0.309 -11.609 -33.781 1 58.56 424 GLY A O 1
ATOM 3532 N N . PHE A 1 425 ? -2.203 -11.469 -32.5 1 75.06 425 PHE A N 1
ATOM 3533 C CA . PHE A 1 425 ? -2.268 -12.922 -32.625 1 75.06 425 PHE A CA 1
ATOM 3534 C C . PHE A 1 425 ? -2.752 -13.32 -34.031 1 75.06 425 PHE A C 1
ATOM 35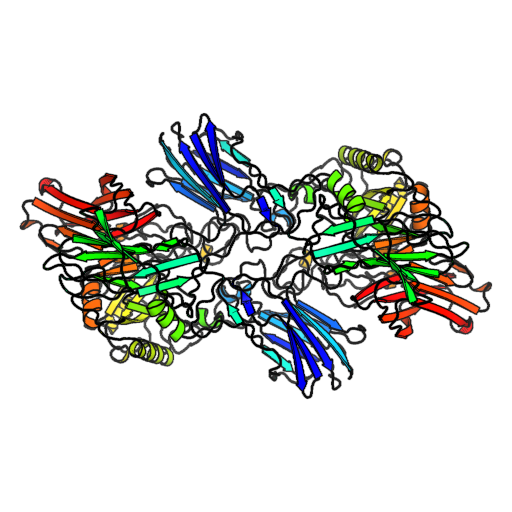36 O O . PHE A 1 425 ? -3.828 -12.906 -34.469 1 75.06 425 PHE A O 1
ATOM 3543 N N . ASP A 1 426 ? -1.993 -13.992 -34.781 1 81.81 426 ASP A N 1
ATOM 3544 C CA . ASP A 1 426 ? -2.285 -14.477 -36.125 1 81.81 426 ASP A CA 1
ATOM 3545 C C . ASP A 1 426 ? -2.078 -15.992 -36.219 1 81.81 426 ASP A C 1
ATOM 3547 O O . ASP A 1 426 ? -0.94 -16.469 -36.25 1 81.81 426 ASP A O 1
ATOM 3551 N N . LEU A 1 427 ? -3.219 -16.688 -36.312 1 85.44 427 LEU A N 1
ATOM 3552 C CA . LEU A 1 427 ? -3.229 -18.156 -36.344 1 85.44 427 LEU A CA 1
ATOM 3553 C C . LEU A 1 427 ? -2.4 -18.672 -37.5 1 85.44 427 LEU A C 1
ATOM 3555 O O . LEU A 1 427 ? -1.879 -19.797 -37.469 1 85.44 427 LEU A O 1
ATOM 3559 N N . LYS A 1 428 ? -2.24 -17.906 -38.531 1 86.81 428 LYS A N 1
ATOM 3560 C CA . LYS A 1 428 ? -1.482 -18.328 -39.719 1 86.81 428 LYS A CA 1
ATOM 3561 C C . LYS A 1 428 ? -0.018 -18.578 -39.375 1 86.81 428 LYS A C 1
ATOM 3563 O O . LYS A 1 428 ? 0.644 -19.422 -39.969 1 86.81 428 LYS A O 1
ATOM 3568 N N . LYS A 1 429 ? 0.378 -17.969 -38.344 1 87.5 429 LYS A N 1
ATOM 3569 C CA . LYS A 1 429 ? 1.775 -18.062 -37.938 1 87.5 429 LYS A CA 1
ATOM 3570 C C . LYS A 1 429 ? 2.029 -19.359 -37.156 1 87.5 429 LYS A C 1
ATOM 3572 O O . LYS A 1 429 ? 3.178 -19.703 -36.875 1 87.5 429 LYS A O 1
ATOM 3577 N N . TRP A 1 430 ? 0.97 -20.094 -36.938 1 89.88 430 TRP A N 1
ATOM 3578 C CA . TRP A 1 430 ? 1.074 -21.281 -36.125 1 89.88 430 TRP A CA 1
ATOM 3579 C C . TRP A 1 430 ? 0.958 -22.547 -36.969 1 89.88 430 TRP A C 1
ATOM 3581 O O . TRP A 1 430 ? 0.893 -23.656 -36.438 1 89.88 430 TRP A O 1
ATOM 3591 N N . GLU A 1 431 ? 0.945 -22.422 -38.25 1 89.69 431 GLU A N 1
ATOM 3592 C CA . GLU A 1 431 ? 0.704 -23.547 -39.125 1 89.69 431 GLU A CA 1
ATOM 3593 C C . GLU A 1 431 ? 1.939 -24.438 -39.25 1 89.69 431 GLU A C 1
ATOM 3595 O O . GLU A 1 431 ? 1.825 -25.656 -39.312 1 89.69 431 GLU A O 1
ATOM 3600 N N . ARG A 1 432 ? 3.096 -23.828 -39.219 1 89.75 432 ARG A N 1
ATOM 3601 C CA . ARG A 1 432 ? 4.32 -24.609 -39.344 1 89.75 432 ARG A CA 1
ATOM 3602 C C . ARG A 1 432 ? 4.496 -25.516 -38.125 1 89.75 432 ARG A C 1
ATOM 3604 O O . ARG A 1 432 ? 4.152 -25.141 -37 1 89.75 432 ARG A O 1
ATOM 3611 N N . ASN A 1 433 ? 4.945 -26.734 -38.406 1 88.81 433 ASN A N 1
ATOM 3612 C CA . ASN A 1 433 ? 5.211 -27.734 -37.375 1 88.81 433 ASN A CA 1
ATOM 3613 C C . ASN A 1 433 ? 6.688 -28.125 -37.344 1 88.81 433 ASN A C 1
ATOM 3615 O O . ASN A 1 433 ? 7.363 -28.078 -38.375 1 88.81 433 ASN A O 1
ATOM 3619 N N . ASP A 1 434 ? 7.137 -28.391 -36.219 1 91.12 434 ASP A N 1
ATOM 3620 C CA . ASP A 1 434 ? 8.484 -28.906 -36.031 1 91.12 434 ASP A CA 1
ATOM 3621 C C . ASP A 1 434 ? 8.508 -30.016 -35 1 91.12 434 ASP A C 1
ATOM 3623 O O . ASP A 1 434 ? 7.695 -30.031 -34.062 1 91.12 434 ASP A O 1
ATOM 3627 N N . GLU A 1 435 ? 9.477 -30.922 -35.156 1 94.88 435 GLU A N 1
ATOM 3628 C CA . GLU A 1 435 ? 9.594 -32.062 -34.25 1 94.88 435 GLU A CA 1
ATOM 3629 C C . GLU A 1 435 ? 10 -31.578 -32.844 1 94.88 435 GLU A C 1
ATOM 3631 O O . GLU A 1 435 ? 9.859 -32.344 -31.875 1 94.88 435 GLU A O 1
ATOM 3636 N N . ALA A 1 436 ? 10.477 -30.359 -32.719 1 96.81 436 ALA A N 1
ATOM 3637 C CA . ALA A 1 436 ? 10.898 -29.812 -31.438 1 96.81 436 ALA A CA 1
ATOM 3638 C C . ALA A 1 436 ? 9.695 -29.297 -30.656 1 96.81 436 ALA A C 1
ATOM 3640 O O . ALA A 1 436 ? 9.789 -29.078 -29.438 1 96.81 436 ALA A O 1
ATOM 3641 N N . GLU A 1 437 ? 8.625 -29.031 -31.297 1 97.69 437 GLU A N 1
ATOM 3642 C CA . GLU A 1 437 ? 7.449 -28.469 -30.625 1 97.69 437 GLU A CA 1
ATOM 3643 C C . GLU A 1 437 ? 6.422 -29.547 -30.312 1 97.69 437 GLU A C 1
ATOM 3645 O O . GLU A 1 437 ? 5.387 -29.641 -30.969 1 97.69 437 GLU A O 1
ATOM 3650 N N . VAL A 1 438 ? 6.691 -30.219 -29.219 1 98 438 VAL A N 1
ATOM 3651 C CA . VAL A 1 438 ? 5.879 -31.391 -28.891 1 98 438 VAL A CA 1
ATOM 3652 C C . VAL A 1 438 ? 5.141 -31.141 -27.562 1 98 438 VAL A C 1
ATOM 3654 O O . VAL A 1 438 ? 4.418 -32 -27.078 1 98 438 VAL A O 1
ATOM 3657 N N . LEU A 1 439 ? 5.344 -30 -26.938 1 98.56 439 LEU A N 1
ATOM 3658 C CA . LEU A 1 439 ? 4.695 -29.625 -25.688 1 98.56 439 LEU A CA 1
ATOM 3659 C C . LEU A 1 439 ? 4.098 -28.219 -25.781 1 98.56 439 LEU A C 1
ATOM 3661 O O . LEU A 1 439 ? 4.5 -27.438 -26.641 1 98.56 439 LEU A O 1
ATOM 3665 N N . CYS A 1 440 ? 3.178 -27.891 -24.938 1 97.81 440 CYS A N 1
ATOM 3666 C CA . CYS A 1 440 ? 2.654 -26.547 -24.75 1 97.81 440 CYS A CA 1
ATOM 3667 C C . CYS A 1 440 ? 2.355 -26.266 -23.281 1 97.81 440 CYS A C 1
ATOM 3669 O O . CYS A 1 440 ? 2.197 -27.188 -22.5 1 97.81 440 CYS A O 1
ATOM 3671 N N . GLU A 1 441 ? 2.312 -25.031 -22.953 1 96.25 441 GLU A N 1
ATOM 3672 C CA . GLU A 1 441 ? 2.086 -24.609 -21.562 1 96.25 441 GLU A CA 1
ATOM 3673 C C . GLU A 1 441 ? 0.604 -24.359 -21.297 1 96.25 441 GLU A C 1
ATOM 3675 O O . GLU A 1 441 ? 0.029 -23.406 -21.812 1 96.25 441 GLU A O 1
ATOM 3680 N N . PHE A 1 442 ? -0.001 -25.172 -20.469 1 94.31 442 PHE A N 1
ATOM 3681 C CA . PHE A 1 442 ? -1.425 -24.984 -20.219 1 94.31 442 PHE A CA 1
ATOM 3682 C C . PHE A 1 442 ? -1.649 -23.953 -19.109 1 94.31 442 PHE A C 1
ATOM 3684 O O . PHE A 1 442 ? -2.73 -23.375 -19 1 94.31 442 PHE A O 1
ATOM 3691 N N . TYR A 1 443 ? -0.561 -23.781 -18.219 1 93.31 443 TYR A N 1
ATOM 3692 C CA . TYR A 1 443 ? -0.657 -22.875 -17.078 1 93.31 443 TYR A CA 1
ATOM 3693 C C . TYR A 1 443 ? 0.684 -22.203 -16.797 1 93.31 443 TYR A C 1
ATOM 3695 O O . TYR A 1 443 ? 1.732 -22.859 -16.859 1 93.31 443 TYR A O 1
ATOM 3703 N N . SER A 1 444 ? 0.707 -21.016 -16.562 1 91.81 444 SER A N 1
ATOM 3704 C CA . SER A 1 444 ? 1.851 -20.328 -15.984 1 91.81 444 SER A CA 1
ATOM 3705 C C . SER A 1 444 ? 1.44 -19.516 -14.758 1 91.81 444 SER A C 1
ATOM 3707 O O . SER A 1 444 ? 0.367 -18.906 -14.734 1 91.81 444 SER A O 1
ATOM 3709 N N . GLY A 1 445 ? 2.219 -19.484 -13.766 1 90.44 445 GLY A N 1
ATOM 3710 C CA . GLY A 1 445 ? 1.944 -18.734 -12.555 1 90.44 445 GLY A CA 1
ATOM 3711 C C . GLY A 1 445 ? 1.755 -17.25 -12.805 1 90.44 445 GLY A C 1
ATOM 3712 O O . GLY A 1 445 ? 1.074 -16.562 -12.031 1 90.44 445 GLY A O 1
ATOM 3713 N N . GLN A 1 446 ? 2.244 -16.766 -13.922 1 86.06 446 GLN A N 1
ATOM 3714 C CA . GLN A 1 446 ? 2.168 -15.344 -14.234 1 86.06 446 GLN A CA 1
ATOM 3715 C C . GLN A 1 446 ? 0.896 -15.016 -15.016 1 86.06 446 GLN A C 1
ATOM 3717 O O . GLN A 1 446 ? 0.301 -13.953 -14.82 1 86.06 446 GLN A O 1
ATOM 3722 N N . TRP A 1 447 ? 0.397 -15.953 -15.891 1 83.56 447 TRP A N 1
ATOM 3723 C CA . TRP A 1 447 ? -0.646 -15.578 -16.844 1 83.56 447 TRP A CA 1
ATOM 3724 C C . TRP A 1 447 ? -1.91 -16.406 -16.609 1 83.56 447 TRP A C 1
ATOM 3726 O O . TRP A 1 447 ? -2.986 -16.047 -17.094 1 83.56 447 TRP A O 1
ATOM 3736 N N . GLY A 1 448 ? -1.739 -17.516 -15.969 1 86.62 448 GLY A N 1
ATOM 3737 C CA . GLY A 1 448 ? -2.939 -18.266 -15.648 1 86.62 448 GLY A CA 1
ATOM 3738 C C . GLY A 1 448 ? -3.109 -19.516 -16.5 1 86.62 448 GLY A C 1
ATOM 3739 O O . GLY A 1 448 ? -2.127 -20.156 -16.891 1 86.62 448 GLY A O 1
ATOM 3740 N N . ARG A 1 449 ? -4.371 -19.922 -16.641 1 89.31 449 ARG A N 1
ATOM 3741 C CA . ARG A 1 449 ? -4.75 -21.188 -17.266 1 89.31 449 ARG A CA 1
ATOM 3742 C C . ARG A 1 449 ? -5.18 -20.984 -18.719 1 89.31 449 ARG A C 1
ATOM 3744 O O . ARG A 1 449 ? -5.922 -20.047 -19.016 1 89.31 449 ARG A O 1
ATOM 3751 N N . PHE A 1 450 ? -4.734 -21.891 -19.625 1 90.06 450 PHE A N 1
ATOM 3752 C CA . PHE A 1 450 ? -5.035 -21.781 -21.047 1 90.06 450 PHE A CA 1
ATOM 3753 C C . PHE A 1 450 ? -5.512 -23.125 -21.609 1 90.06 450 PHE A C 1
ATOM 3755 O O . PHE A 1 450 ? -5.215 -23.469 -22.75 1 90.06 450 PHE A O 1
ATOM 3762 N N . GLU A 1 451 ? -6.246 -23.828 -20.859 1 92.31 451 GLU A N 1
ATOM 3763 C CA . GLU A 1 451 ? -6.625 -25.188 -21.25 1 92.31 451 GLU A CA 1
ATOM 3764 C C . GLU A 1 451 ? -7.629 -25.172 -22.406 1 92.31 451 GLU A C 1
ATOM 3766 O O . GLU A 1 451 ? -7.402 -25.797 -23.438 1 92.31 451 GLU A O 1
ATOM 3771 N N . TYR A 1 452 ? -8.766 -24.531 -22.234 1 90.38 452 TYR A N 1
ATOM 3772 C CA . TYR A 1 452 ? -9.828 -24.484 -23.234 1 90.38 452 TYR A CA 1
ATOM 3773 C C . TYR A 1 452 ? -10.469 -23.109 -23.297 1 90.38 452 TYR A C 1
ATOM 3775 O O . TYR A 1 452 ? -10.305 -22.297 -22.375 1 90.38 452 TYR A O 1
ATOM 3783 N N . PRO A 1 453 ? -11.219 -22.938 -24.375 1 82 453 PRO A N 1
ATOM 3784 C CA . PRO A 1 453 ? -11.859 -21.609 -24.5 1 82 453 PRO A CA 1
ATOM 3785 C C . PRO A 1 453 ? -12.844 -21.328 -23.375 1 82 453 PRO A C 1
ATOM 3787 O O . PRO A 1 453 ? -13.664 -22.172 -23.047 1 82 453 PRO A O 1
ATOM 3790 N N . LYS A 1 454 ? -12.781 -20.25 -22.75 1 75.25 454 LYS A N 1
ATOM 3791 C CA . LYS A 1 454 ? -13.719 -19.719 -21.766 1 75.25 454 LYS A CA 1
ATOM 3792 C C . LYS A 1 454 ? -13.539 -20.406 -20.406 1 75.25 454 LYS A C 1
ATOM 3794 O O . LYS A 1 454 ? -14.453 -20.391 -19.578 1 75.25 454 LYS A O 1
ATOM 3799 N N . ASN A 1 455 ? -12.445 -21.156 -20.266 1 79.88 455 ASN A N 1
ATOM 3800 C CA . ASN A 1 455 ? -12.18 -21.594 -18.906 1 79.88 455 ASN A CA 1
ATOM 3801 C C . ASN A 1 455 ? -12.133 -20.422 -17.938 1 79.88 455 ASN A C 1
ATOM 3803 O O . ASN A 1 455 ? -11.844 -19.297 -18.328 1 79.88 455 ASN A O 1
ATOM 3807 N N . PRO A 1 456 ? -12.555 -20.656 -16.641 1 75.31 456 PRO A N 1
ATOM 3808 C CA . PRO A 1 456 ? -12.547 -19.531 -15.695 1 75.31 456 PRO A CA 1
ATOM 3809 C C . PRO A 1 456 ? -11.18 -18.859 -15.594 1 75.31 456 PRO A C 1
ATOM 3811 O O . PRO A 1 456 ? -10.156 -19.547 -15.484 1 75.31 456 PRO A O 1
ATOM 3814 N N . MET A 1 457 ? -11.258 -17.516 -15.812 1 63.41 457 MET A N 1
ATOM 3815 C CA . MET A 1 457 ? -10.047 -16.688 -15.797 1 63.41 457 MET A CA 1
ATOM 3816 C C . MET A 1 457 ? -9.891 -15.984 -14.453 1 63.41 457 MET A C 1
ATOM 3818 O O . MET A 1 457 ? -10.664 -15.078 -14.133 1 63.41 457 MET A O 1
ATOM 3822 N N . LEU A 1 458 ? -9.109 -16.375 -13.602 1 63.59 458 LEU A N 1
ATOM 3823 C CA . LEU A 1 458 ? -8.992 -15.75 -12.289 1 63.59 458 LEU A CA 1
ATOM 3824 C C . LEU A 1 458 ? -7.699 -14.945 -12.188 1 63.59 458 LEU A C 1
ATOM 3826 O O . LEU A 1 458 ? -7.477 -14.25 -11.195 1 63.59 458 LEU A O 1
ATOM 3830 N N . LEU A 1 459 ? -6.895 -15.008 -13.211 1 63.09 459 LEU A N 1
ATOM 3831 C CA . LEU A 1 459 ? -5.578 -14.414 -13.039 1 63.09 459 LEU A CA 1
ATOM 3832 C C . LEU A 1 459 ? -5.375 -13.25 -14.008 1 63.09 459 LEU A C 1
ATOM 3834 O O . LEU A 1 459 ? -6.32 -12.812 -14.672 1 63.09 459 LEU A O 1
ATOM 3838 N N . LYS A 1 460 ? -4.043 -12.75 -14.32 1 60.94 460 LYS A N 1
ATOM 3839 C CA . LYS A 1 460 ? -3.467 -11.547 -14.922 1 60.94 460 LYS A CA 1
ATOM 3840 C C . LYS A 1 460 ? -3.936 -11.375 -16.359 1 60.94 460 LYS A C 1
ATOM 3842 O O . LYS A 1 460 ? -3.801 -10.297 -16.938 1 60.94 460 LYS A O 1
ATOM 3847 N N . ALA A 1 461 ? -5.309 -11.625 -16.891 1 57.84 461 ALA A N 1
ATOM 3848 C CA . ALA A 1 461 ? -5.672 -11.25 -18.25 1 57.84 461 ALA A CA 1
ATOM 3849 C C . ALA A 1 461 ? -7.047 -11.797 -18.625 1 57.84 461 ALA A C 1
ATOM 3851 O O . ALA A 1 461 ? -7.238 -13.008 -18.703 1 57.84 461 ALA A O 1
ATOM 3852 N N . MET A 1 462 ? -7.996 -10.938 -18.578 1 62.28 462 MET A N 1
ATOM 3853 C CA . MET A 1 462 ? -9.375 -11.359 -18.781 1 62.28 462 MET A CA 1
ATOM 3854 C C . MET A 1 462 ? -9.703 -11.477 -20.266 1 62.28 462 MET A C 1
ATOM 3856 O O . MET A 1 462 ? -10.75 -11.992 -20.641 1 62.28 462 MET A O 1
ATOM 3860 N N . SER A 1 463 ? -8.648 -11.125 -21.094 1 62.84 463 SER A N 1
ATOM 3861 C CA . SER A 1 463 ? -9.023 -11.164 -22.5 1 62.84 463 SER A CA 1
ATOM 3862 C C . SER A 1 463 ? -8.414 -12.383 -23.203 1 62.84 463 SER A C 1
ATOM 3864 O O . SER A 1 463 ? -7.215 -12.422 -23.469 1 62.84 463 SER A O 1
ATOM 3866 N N . ASN A 1 464 ? -9.32 -13.375 -23.297 1 62.47 464 ASN A N 1
ATOM 3867 C CA . ASN A 1 464 ? -8.883 -14.539 -24.062 1 62.47 464 ASN A CA 1
ATOM 3868 C C . ASN A 1 464 ? -8.898 -14.258 -25.562 1 62.47 464 ASN A C 1
ATOM 3870 O O . ASN A 1 464 ? -9.758 -13.531 -26.062 1 62.47 464 ASN A O 1
ATOM 3874 N N . ILE A 1 465 ? -7.844 -14.609 -26.078 1 72.81 465 ILE A N 1
ATOM 3875 C CA . ILE A 1 465 ? -7.793 -14.617 -27.531 1 72.81 465 ILE A CA 1
ATOM 3876 C C . ILE A 1 465 ? -8.438 -15.891 -28.062 1 72.81 465 ILE A C 1
ATOM 3878 O O . ILE A 1 465 ? -8.062 -17 -27.656 1 72.81 465 ILE A O 1
ATOM 3882 N N . ASP A 1 466 ? -9.344 -15.695 -28.875 1 75.56 466 ASP A N 1
ATOM 3883 C CA . ASP A 1 466 ? -10.023 -16.844 -29.453 1 75.56 466 ASP A CA 1
ATOM 3884 C C . ASP A 1 466 ? -9.023 -17.828 -30.078 1 75.56 466 ASP A C 1
ATOM 3886 O O . ASP A 1 466 ? -8.07 -17.406 -30.734 1 75.56 466 ASP A O 1
ATOM 3890 N N . ASP A 1 467 ? -9.133 -19.094 -29.781 1 83.19 467 ASP A N 1
ATOM 3891 C CA . ASP A 1 467 ? -8.398 -20.188 -30.406 1 83.19 467 ASP A CA 1
ATOM 3892 C C . ASP A 1 467 ? -6.988 -20.297 -29.844 1 83.19 467 ASP A C 1
ATOM 3894 O O . ASP A 1 467 ? -6.172 -21.078 -30.344 1 83.19 467 ASP A O 1
ATOM 3898 N N . ASN A 1 468 ? -6.691 -19.484 -28.875 1 87.44 468 ASN A N 1
ATOM 3899 C CA . ASN A 1 468 ? -5.359 -19.516 -28.281 1 87.44 468 ASN A CA 1
ATOM 3900 C C . ASN A 1 468 ? -5.344 -20.328 -26.984 1 87.44 468 ASN A C 1
ATOM 3902 O O . ASN A 1 468 ? -4.93 -19.828 -25.938 1 87.44 468 ASN A O 1
ATOM 3906 N N . THR A 1 469 ? -5.766 -21.594 -27.109 1 90.88 469 THR A N 1
ATOM 3907 C CA . THR A 1 469 ? -5.816 -22.5 -25.969 1 90.88 469 THR A CA 1
ATOM 3908 C C . THR A 1 469 ? -5.273 -23.875 -26.359 1 90.88 469 THR A C 1
ATOM 3910 O O . THR A 1 469 ? -5.121 -24.172 -27.547 1 90.88 469 THR A O 1
ATOM 3913 N N . VAL A 1 470 ? -5.012 -24.672 -25.406 1 95.31 470 VAL A N 1
ATOM 3914 C CA . VAL A 1 470 ? -4.48 -26.016 -25.609 1 95.31 470 VAL A CA 1
ATOM 3915 C C . VAL A 1 470 ? -5.426 -26.812 -26.5 1 95.31 470 VAL A C 1
ATOM 3917 O O . VAL A 1 470 ? -5.012 -27.344 -27.547 1 95.31 470 VAL A O 1
ATOM 3920 N N . THR A 1 471 ? -6.684 -26.859 -26.156 1 96 471 THR A N 1
ATOM 3921 C CA . THR A 1 471 ? -7.625 -27.688 -26.906 1 96 471 THR A CA 1
ATOM 3922 C C . THR A 1 471 ? -7.84 -27.125 -28.312 1 96 471 THR A C 1
ATOM 3924 O O . THR A 1 471 ? -8.055 -27.875 -29.266 1 96 471 THR A O 1
ATOM 3927 N N . SER A 1 472 ? -7.762 -25.781 -28.438 1 93.75 472 SER A N 1
ATOM 3928 C CA . SER A 1 472 ? -7.887 -25.203 -29.766 1 93.75 472 SER A CA 1
ATOM 3929 C C . SER A 1 472 ? -6.793 -25.703 -30.703 1 93.75 472 SER A C 1
ATOM 3931 O O . SER A 1 472 ? -7.066 -26.047 -31.859 1 93.75 472 SER A O 1
ATOM 3933 N N . PHE A 1 473 ? -5.613 -25.766 -30.266 1 95.38 473 PHE A N 1
ATOM 3934 C CA . PHE A 1 473 ? -4.508 -26.203 -31.109 1 95.38 473 PHE A CA 1
ATOM 3935 C C . PHE A 1 473 ? -4.527 -27.719 -31.297 1 95.38 473 PHE A C 1
ATOM 3937 O O . PHE A 1 473 ? -4.199 -28.234 -32.375 1 95.38 473 PHE A O 1
ATOM 3944 N N . LEU A 1 474 ? -4.879 -28.469 -30.234 1 97 474 LEU A N 1
ATOM 3945 C CA . LEU A 1 474 ? -5.027 -29.906 -30.391 1 97 474 LEU A CA 1
ATOM 3946 C C . LEU A 1 474 ? -6.074 -30.234 -31.453 1 97 474 LEU A C 1
ATOM 3948 O O . LEU A 1 474 ? -5.875 -31.141 -32.25 1 97 474 LEU A O 1
ATOM 3952 N N . ASN A 1 475 ? -7.148 -29.531 -31.422 1 95.88 475 ASN A N 1
ATOM 3953 C CA . ASN A 1 475 ? -8.227 -29.734 -32.375 1 95.88 475 ASN A CA 1
ATOM 3954 C C . ASN A 1 475 ? -7.793 -29.375 -33.812 1 95.88 475 ASN A C 1
ATOM 3956 O O . ASN A 1 475 ? -8.406 -29.828 -34.781 1 95.88 475 ASN A O 1
ATOM 3960 N N . ARG A 1 476 ? -6.785 -28.625 -33.906 1 93.62 476 ARG A N 1
ATOM 3961 C CA . ARG A 1 476 ? -6.25 -28.25 -35.219 1 93.62 476 ARG A CA 1
ATOM 3962 C C . ARG A 1 476 ? -5.191 -29.25 -35.688 1 93.62 476 ARG A C 1
ATOM 3964 O O . ARG A 1 476 ? -4.594 -29.078 -36.75 1 93.62 476 ARG A O 1
ATOM 3971 N N . GLY A 1 477 ? -4.898 -30.156 -34.812 1 94.19 477 GLY A N 1
ATOM 3972 C CA . GLY A 1 477 ? -4.043 -31.25 -35.219 1 94.19 477 GLY A CA 1
ATOM 3973 C C . GLY A 1 477 ? -2.666 -31.219 -34.594 1 94.19 477 GLY A C 1
ATOM 3974 O O . GLY A 1 477 ? -1.843 -32.094 -34.844 1 94.19 477 GLY A O 1
ATOM 3975 N N . LYS A 1 478 ? -2.404 -30.203 -33.812 1 96.31 478 LYS A N 1
ATOM 3976 C CA . LYS A 1 478 ? -1.126 -30.203 -33.125 1 96.31 478 LYS A CA 1
ATOM 3977 C C . LYS A 1 478 ? -1.05 -31.344 -32.094 1 96.31 478 LYS A C 1
ATOM 3979 O O . LYS A 1 478 ? -2.006 -31.578 -31.359 1 96.31 478 LYS A O 1
ATOM 3984 N N . MET A 1 479 ? -0.039 -32.094 -32.094 1 97 479 MET A N 1
ATOM 3985 C CA . MET A 1 479 ? 0.165 -33.188 -31.141 1 97 479 MET A CA 1
ATOM 3986 C C . MET A 1 479 ? 1.108 -32.75 -30.016 1 97 479 MET A C 1
ATOM 3988 O O . MET A 1 479 ? 2.271 -33.156 -30 1 97 479 MET A O 1
ATOM 3992 N N . TRP A 1 480 ? 0.587 -32 -29.141 1 98.25 480 TRP A N 1
ATOM 3993 C CA . TRP A 1 480 ? 1.372 -31.422 -28.047 1 98.25 480 TRP A CA 1
ATOM 3994 C C . TRP A 1 480 ? 1.003 -32.062 -26.719 1 98.25 480 TRP A C 1
ATOM 3996 O O . TRP A 1 480 ? -0.179 -32.25 -26.406 1 98.25 480 TRP A O 1
ATOM 4006 N N . GLY A 1 481 ? 2.059 -32.5 -25.922 1 98.62 481 GLY A N 1
ATOM 4007 C CA . GLY A 1 481 ? 1.852 -32.75 -24.5 1 98.62 481 GLY A CA 1
ATOM 4008 C C . GLY A 1 481 ? 1.723 -31.484 -23.688 1 98.62 481 GLY A C 1
ATOM 4009 O O . GLY A 1 481 ? 1.624 -30.391 -24.25 1 98.62 481 GLY A O 1
ATOM 4010 N N . VAL A 1 482 ? 1.689 -31.609 -22.344 1 98.56 482 VAL A N 1
ATOM 4011 C CA . VAL A 1 482 ? 1.384 -30.406 -21.562 1 98.56 482 VAL A CA 1
ATOM 4012 C C . VAL A 1 482 ? 2.51 -30.141 -20.578 1 98.56 482 VAL A C 1
ATOM 4014 O O . VAL A 1 482 ? 3.166 -31.062 -20.094 1 98.56 482 VAL A O 1
ATOM 4017 N N . THR A 1 483 ? 2.715 -28.859 -20.281 1 98.56 483 THR A N 1
ATOM 4018 C CA . THR A 1 483 ? 3.564 -28.375 -19.203 1 98.56 483 THR A CA 1
ATOM 4019 C C . THR A 1 483 ? 2.838 -27.297 -18.375 1 98.56 483 THR A C 1
ATOM 4021 O O . THR A 1 483 ? 1.787 -26.812 -18.797 1 98.56 483 THR A O 1
ATOM 4024 N N . ALA A 1 484 ? 3.256 -27.062 -17.219 1 97.69 484 ALA A N 1
ATOM 4025 C CA . ALA A 1 484 ? 2.932 -25.922 -16.375 1 97.69 484 ALA A CA 1
ATOM 4026 C C . ALA A 1 484 ? 4.184 -25.359 -15.703 1 97.69 484 ALA A C 1
ATOM 4028 O O . ALA A 1 484 ? 5.129 -26.094 -15.414 1 97.69 484 ALA A O 1
ATOM 4029 N N . SER A 1 485 ? 4.23 -24.109 -15.555 1 97.56 485 SER A N 1
ATOM 4030 C CA . SER A 1 485 ? 5.453 -23.5 -15.047 1 97.56 485 SER A CA 1
ATOM 4031 C C . SER A 1 485 ? 5.137 -22.266 -14.211 1 97.56 485 SER A C 1
ATOM 4033 O O . SER A 1 485 ? 3.99 -21.812 -14.164 1 97.56 485 SER A O 1
ATOM 4035 N N . SER A 1 486 ? 6.113 -21.734 -13.57 1 96.44 486 SER A N 1
ATOM 4036 C CA . SER A 1 486 ? 5.949 -20.531 -12.773 1 96.44 486 SER A CA 1
ATOM 4037 C C . SER A 1 486 ? 5.934 -19.281 -13.664 1 96.44 486 SER A C 1
ATOM 4039 O O . SER A 1 486 ? 5.16 -18.359 -13.422 1 96.44 486 SER A O 1
ATOM 4041 N N . ASP A 1 487 ? 6.773 -19.312 -14.695 1 95.88 487 ASP A N 1
ATOM 4042 C CA . ASP A 1 487 ? 7.039 -18.078 -15.453 1 95.88 487 ASP A CA 1
ATOM 4043 C C . ASP A 1 487 ? 7.492 -16.953 -14.523 1 95.88 487 ASP A C 1
ATOM 4045 O O . ASP A 1 487 ? 7.008 -15.828 -14.625 1 95.88 487 ASP A O 1
ATOM 4049 N N . ASP A 1 488 ? 8.391 -17.297 -13.633 1 95.06 488 ASP A N 1
ATOM 4050 C CA . ASP A 1 488 ? 8.805 -16.375 -12.57 1 95.06 488 ASP A CA 1
ATOM 4051 C C . ASP A 1 488 ? 9.766 -15.32 -13.102 1 95.06 488 ASP A C 1
ATOM 4053 O O . ASP A 1 488 ? 10.625 -15.617 -13.945 1 95.06 488 ASP A O 1
ATOM 4057 N N . HIS A 1 489 ? 9.641 -14.141 -12.516 1 93.06 489 HIS A N 1
ATOM 4058 C CA . HIS A 1 489 ? 10.516 -13.023 -12.875 1 93.06 489 HIS A CA 1
ATOM 4059 C C . HIS A 1 489 ? 11.219 -12.461 -11.641 1 93.06 489 HIS A C 1
ATOM 4061 O O . HIS A 1 489 ? 11.836 -11.398 -11.711 1 93.06 489 HIS A O 1
ATOM 4067 N N . ASP A 1 490 ? 11.109 -13.156 -10.523 1 91.94 490 ASP A N 1
ATOM 4068 C CA . ASP A 1 490 ? 11.578 -12.57 -9.273 1 91.94 490 ASP A CA 1
ATOM 4069 C C . ASP A 1 490 ? 12.578 -13.484 -8.578 1 91.94 490 ASP A C 1
ATOM 4071 O O . ASP A 1 490 ? 12.812 -13.359 -7.371 1 91.94 490 ASP A O 1
ATOM 4075 N N . LEU A 1 491 ? 13.078 -14.484 -9.305 1 95.62 491 LEU A N 1
ATOM 4076 C CA . LEU A 1 491 ? 14.07 -15.438 -8.82 1 95.62 491 LEU A CA 1
ATOM 4077 C C . LEU A 1 491 ? 13.461 -16.391 -7.809 1 95.62 491 LEU A C 1
ATOM 4079 O O . LEU A 1 491 ? 14.102 -16.734 -6.812 1 95.62 491 LEU A O 1
ATOM 4083 N N . MET A 1 492 ? 12.219 -16.703 -8.07 1 95.62 492 MET A N 1
ATOM 4084 C CA . MET A 1 492 ? 11.508 -17.672 -7.23 1 95.62 492 MET A CA 1
ATOM 4085 C C . MET A 1 492 ? 10.891 -18.781 -8.078 1 95.62 492 MET A C 1
ATOM 4087 O O . MET A 1 492 ? 9.695 -19.047 -7.973 1 95.62 492 MET A O 1
ATOM 4091 N N . PRO A 1 493 ? 11.695 -19.422 -8.844 1 97.31 493 PRO A N 1
ATOM 4092 C CA . PRO A 1 493 ? 11.117 -20.5 -9.641 1 97.31 493 PRO A CA 1
ATOM 4093 C C . PRO A 1 493 ? 10.539 -21.641 -8.781 1 97.31 493 PRO A C 1
ATOM 4095 O O . PRO A 1 493 ? 11.008 -21.859 -7.664 1 97.31 493 PRO A O 1
ATOM 4098 N N . GLY A 1 494 ? 9.562 -22.328 -9.312 1 96.5 494 GLY A N 1
ATOM 4099 C CA . GLY A 1 494 ? 8.977 -23.469 -8.633 1 96.5 494 GLY A CA 1
ATOM 4100 C C . GLY A 1 494 ? 7.852 -23.094 -7.691 1 96.5 494 GLY A C 1
ATOM 4101 O O . GLY A 1 494 ? 7.27 -23.953 -7.027 1 96.5 494 GLY A O 1
ATOM 4102 N N . HIS A 1 495 ? 7.461 -21.797 -7.66 1 93.31 495 HIS A N 1
ATOM 4103 C CA . HIS A 1 495 ? 6.449 -21.375 -6.695 1 93.31 495 HIS A CA 1
ATOM 4104 C C . HIS A 1 495 ? 5.047 -21.734 -7.176 1 93.31 495 HIS A C 1
ATOM 4106 O O . HIS A 1 495 ? 4.105 -21.766 -6.383 1 93.31 495 HIS A O 1
ATOM 4112 N N . ALA A 1 496 ? 4.949 -21.969 -8.484 1 92.75 496 ALA A N 1
ATOM 4113 C CA . ALA A 1 496 ? 3.662 -22.328 -9.078 1 92.75 496 ALA A CA 1
ATOM 4114 C C . ALA A 1 496 ? 3.857 -23.062 -10.406 1 92.75 496 ALA A C 1
ATOM 4116 O O . ALA A 1 496 ? 4.918 -22.953 -11.023 1 92.75 496 ALA A O 1
ATOM 4117 N N . GLY A 1 497 ? 2.844 -23.766 -10.781 1 96.12 497 GLY A N 1
ATOM 4118 C CA . GLY A 1 497 ? 2.961 -24.484 -12.039 1 96.12 497 GLY A CA 1
ATOM 4119 C C . GLY A 1 497 ? 4.094 -25.5 -12.039 1 96.12 497 GLY A C 1
ATOM 4120 O O . GLY A 1 497 ? 5.262 -25.125 -11.883 1 96.12 497 GLY A O 1
ATOM 4121 N N . LEU A 1 498 ? 3.789 -26.75 -12.18 1 98.12 498 LEU A N 1
ATOM 4122 C CA . LEU A 1 498 ? 4.793 -27.812 -12.188 1 98.12 498 LEU A CA 1
ATOM 4123 C C . LEU A 1 498 ? 4.543 -28.781 -13.336 1 98.12 498 LEU A C 1
ATOM 4125 O O . LEU A 1 498 ? 3.395 -29.109 -13.648 1 98.12 498 LEU A O 1
ATOM 4129 N N . THR A 1 499 ? 5.609 -29.109 -13.906 1 98.81 499 THR A N 1
ATOM 4130 C CA . THR A 1 499 ? 5.594 -30.141 -14.93 1 98.81 499 THR A CA 1
ATOM 4131 C C . THR A 1 499 ? 6.176 -31.453 -14.391 1 98.81 499 THR A C 1
ATOM 4133 O O . THR A 1 499 ? 7.258 -31.453 -13.797 1 98.81 499 THR A O 1
ATOM 4136 N N . PHE A 1 500 ? 5.438 -32.5 -14.547 1 98.88 500 PHE A N 1
ATOM 4137 C CA . PHE A 1 500 ? 5.879 -33.812 -14.156 1 98.88 500 PHE A CA 1
ATOM 4138 C C . PHE A 1 500 ? 6.305 -34.625 -15.383 1 98.88 500 PHE A C 1
ATOM 4140 O O . PHE A 1 500 ? 5.652 -34.562 -16.422 1 98.88 500 PHE A O 1
ATOM 4147 N N . VAL A 1 501 ? 7.426 -35.375 -15.258 1 98.81 501 VAL A N 1
ATOM 4148 C CA . VAL A 1 501 ? 7.996 -36.094 -16.406 1 98.81 501 VAL A CA 1
ATOM 4149 C C . VAL A 1 501 ? 8.344 -37.531 -16 1 98.81 501 VAL A C 1
ATOM 4151 O O . VAL A 1 501 ? 8.969 -37.75 -14.953 1 98.81 501 VAL A O 1
ATOM 4154 N N . TYR A 1 502 ? 7.93 -38.469 -16.766 1 98.69 502 TYR A N 1
ATOM 4155 C CA . TYR A 1 502 ? 8.422 -39.844 -16.641 1 98.69 502 TYR A CA 1
ATOM 4156 C C . TYR A 1 502 ? 9.844 -39.938 -17.156 1 98.69 502 TYR A C 1
ATOM 4158 O O . TYR A 1 502 ? 10.133 -39.562 -18.281 1 98.69 502 TYR A O 1
ATOM 4166 N N . SER A 1 503 ? 10.68 -40.344 -16.344 1 97.62 503 SER A N 1
ATOM 4167 C CA . SER A 1 503 ? 12.078 -40.5 -16.703 1 97.62 503 SER A CA 1
ATOM 4168 C C . SER A 1 503 ? 12.742 -41.625 -15.914 1 97.62 503 SER A C 1
ATOM 4170 O O . SER A 1 503 ? 12.438 -41.812 -14.734 1 97.62 503 SER A O 1
ATOM 4172 N N . ASP A 1 504 ? 13.68 -42.281 -16.578 1 92.44 504 ASP A N 1
ATOM 4173 C CA . ASP A 1 504 ? 14.367 -43.375 -15.906 1 92.44 504 ASP A CA 1
ATOM 4174 C C . ASP A 1 504 ? 15.32 -42.875 -14.836 1 92.44 504 ASP A C 1
ATOM 4176 O O . ASP A 1 504 ? 15.445 -43.469 -13.766 1 92.44 504 ASP A O 1
ATOM 4180 N N . LYS A 1 505 ? 15.984 -41.812 -15.18 1 96.94 505 LYS A N 1
ATOM 4181 C CA . LYS A 1 505 ? 16.953 -41.219 -14.273 1 96.94 505 LYS A CA 1
ATOM 4182 C C . LYS A 1 505 ? 16.766 -39.688 -14.219 1 96.94 505 LYS A C 1
ATOM 4184 O O . LYS A 1 505 ? 16.094 -39.094 -15.07 1 96.94 505 LYS A O 1
ATOM 4189 N N . LEU A 1 506 ? 17.344 -39.188 -13.164 1 98.25 506 LEU A N 1
ATOM 4190 C CA . LEU A 1 506 ? 17.359 -37.719 -13.016 1 98.25 506 LEU A CA 1
ATOM 4191 C C . LEU A 1 506 ? 18.625 -37.125 -13.594 1 98.25 506 LEU A C 1
ATOM 4193 O O . LEU A 1 506 ? 19.516 -36.688 -12.859 1 98.25 506 LEU A O 1
ATOM 4197 N N . ARG A 1 507 ? 18.781 -37.219 -14.844 1 97.94 507 ARG A N 1
ATOM 4198 C CA . ARG A 1 507 ? 19.844 -36.625 -15.633 1 97.94 507 ARG A CA 1
ATOM 4199 C C . ARG A 1 507 ? 19.281 -35.812 -16.797 1 97.94 507 ARG A C 1
ATOM 4201 O O . ARG A 1 507 ? 18.203 -36.094 -17.297 1 97.94 507 ARG A O 1
ATOM 4208 N N . ARG A 1 508 ? 20.094 -34.812 -17.203 1 97.88 508 ARG A N 1
ATOM 4209 C CA . ARG A 1 508 ? 19.641 -33.875 -18.203 1 97.88 508 ARG A CA 1
ATOM 4210 C C . ARG A 1 508 ? 19.141 -34.594 -19.453 1 97.88 508 ARG A C 1
ATOM 4212 O O . ARG A 1 508 ? 18.016 -34.344 -19.891 1 97.88 508 ARG A O 1
ATOM 4219 N N . PRO A 1 509 ? 19.875 -35.594 -19.984 1 97.69 509 PRO A N 1
ATOM 4220 C CA . PRO A 1 509 ? 19.375 -36.25 -21.188 1 97.69 509 PRO A CA 1
ATOM 4221 C C . PRO A 1 509 ? 18.109 -37.062 -20.922 1 97.69 509 PRO A C 1
ATOM 4223 O O . PRO A 1 509 ? 17.234 -37.156 -21.797 1 97.69 509 PRO A O 1
ATOM 4226 N N . ASP A 1 510 ? 18 -37.719 -19.781 1 98.38 510 ASP A N 1
ATOM 4227 C CA . ASP A 1 510 ? 16.859 -38.562 -19.453 1 98.38 510 ASP A CA 1
ATOM 4228 C C . ASP A 1 510 ? 15.586 -37.719 -19.281 1 98.38 510 ASP A C 1
ATOM 4230 O O . ASP A 1 510 ? 14.531 -38.094 -19.797 1 98.38 510 ASP A O 1
ATOM 4234 N N . ILE A 1 511 ? 15.711 -36.656 -18.5 1 98.69 511 ILE A N 1
ATOM 4235 C CA . ILE A 1 511 ? 14.57 -35.75 -18.312 1 98.69 511 ILE A CA 1
ATOM 4236 C C . ILE A 1 511 ? 14.148 -35.188 -19.672 1 98.69 511 ILE A C 1
ATOM 4238 O O . ILE A 1 511 ? 12.961 -35.125 -19.984 1 98.69 511 ILE A O 1
ATOM 4242 N N . PHE A 1 512 ? 15.148 -34.719 -20.453 1 98.5 512 PHE A N 1
ATOM 4243 C CA . PHE A 1 512 ? 14.867 -34.188 -21.781 1 98.5 512 PHE A CA 1
ATOM 4244 C C . PHE A 1 512 ? 14.086 -35.188 -22.625 1 98.5 512 PHE A C 1
ATOM 4246 O O . PHE A 1 512 ? 13.117 -34.844 -23.297 1 98.5 512 PHE A O 1
ATOM 4253 N N . ASN A 1 513 ? 14.484 -36.438 -22.594 1 98.25 513 ASN A N 1
ATOM 4254 C CA . ASN A 1 513 ? 13.828 -37.5 -23.375 1 98.25 513 ASN A CA 1
ATOM 4255 C C . ASN A 1 513 ? 12.367 -37.656 -22.953 1 98.25 513 ASN A C 1
ATOM 4257 O O . ASN A 1 513 ? 11.492 -37.844 -23.812 1 98.25 513 ASN A O 1
ATOM 4261 N N . GLY A 1 514 ? 12.141 -37.656 -21.656 1 98.62 514 GLY A N 1
ATOM 4262 C CA . GLY A 1 514 ? 10.773 -37.719 -21.188 1 98.62 514 GLY A CA 1
ATOM 4263 C C . GLY A 1 514 ? 9.914 -36.594 -21.672 1 98.62 514 GLY A C 1
ATOM 4264 O O . GLY A 1 514 ? 8.758 -36.781 -22.062 1 98.62 514 GLY A O 1
ATOM 4265 N N . LEU A 1 515 ? 10.5 -35.375 -21.641 1 98.75 515 LEU A N 1
ATOM 4266 C CA . LEU A 1 515 ? 9.812 -34.219 -22.172 1 98.75 515 LEU A CA 1
ATOM 4267 C C . LEU A 1 515 ? 9.539 -34.344 -23.656 1 98.75 515 LEU A C 1
ATOM 4269 O O . LEU A 1 515 ? 8.422 -34.125 -24.125 1 98.75 515 LEU A O 1
ATOM 4273 N N . LYS A 1 516 ? 10.523 -34.781 -24.391 1 98.19 516 LYS A N 1
ATOM 4274 C CA . LYS A 1 516 ? 10.445 -34.938 -25.844 1 98.19 516 LYS A CA 1
ATOM 4275 C C . LYS A 1 516 ? 9.391 -35.938 -26.25 1 98.19 516 LYS A C 1
ATOM 4277 O O . LYS A 1 516 ? 8.727 -35.781 -27.266 1 98.19 516 LYS A O 1
ATOM 4282 N N . ARG A 1 517 ? 9.195 -36.938 -25.453 1 98.06 517 ARG A N 1
ATOM 4283 C CA . ARG A 1 517 ? 8.25 -38.031 -25.734 1 98.06 517 ARG A CA 1
ATOM 4284 C C . ARG A 1 517 ? 6.848 -37.656 -25.25 1 98.06 517 ARG A C 1
ATOM 4286 O O . ARG A 1 517 ? 5.918 -38.469 -25.359 1 98.06 517 ARG A O 1
ATOM 4293 N N . ARG A 1 518 ? 6.676 -36.5 -24.719 1 98.62 518 ARG A N 1
ATOM 4294 C CA . ARG A 1 518 ? 5.414 -36.031 -24.172 1 98.62 518 ARG A CA 1
ATOM 4295 C C . ARG A 1 518 ? 4.941 -36.875 -23.016 1 98.62 518 ARG A C 1
ATOM 4297 O O . ARG A 1 518 ? 3.74 -37 -22.781 1 98.62 518 ARG A O 1
ATOM 4304 N N . ASN A 1 519 ? 5.855 -37.594 -22.359 1 98.81 519 ASN A N 1
ATOM 4305 C CA . ASN A 1 519 ? 5.504 -38.344 -21.156 1 98.81 519 ASN A CA 1
ATOM 4306 C C . ASN A 1 519 ? 5.434 -37.438 -19.938 1 98.81 519 ASN A C 1
ATOM 4308 O O . ASN A 1 519 ? 6.176 -37.625 -18.969 1 98.81 519 ASN A O 1
ATOM 4312 N N . THR A 1 520 ? 4.457 -36.469 -20.062 1 98.88 520 THR A N 1
ATOM 4313 C CA . THR A 1 520 ? 4.367 -35.438 -19.047 1 98.88 520 THR A CA 1
ATOM 4314 C C . THR A 1 520 ? 2.926 -35.25 -18.594 1 98.88 520 THR A C 1
ATOM 4316 O O . THR A 1 520 ? 1.987 -35.594 -19.312 1 98.88 520 THR A O 1
ATOM 4319 N N . TYR A 1 521 ? 2.729 -34.812 -17.391 1 98.88 521 TYR A N 1
ATOM 4320 C CA . TYR A 1 521 ? 1.513 -34.156 -16.891 1 98.88 521 TYR A CA 1
ATOM 4321 C C . TYR A 1 521 ? 1.839 -32.875 -16.125 1 98.88 521 TYR A C 1
ATOM 4323 O O . TYR A 1 521 ? 3.01 -32.562 -15.906 1 98.88 521 TYR A O 1
ATOM 4331 N N . ALA A 1 522 ? 0.85 -32.125 -15.906 1 98.69 522 ALA A N 1
ATOM 4332 C CA . ALA A 1 522 ? 1.088 -30.797 -15.352 1 98.69 522 ALA A CA 1
ATOM 4333 C C . ALA A 1 522 ? 0.107 -30.484 -14.219 1 98.69 522 ALA A C 1
ATOM 4335 O O . ALA A 1 522 ? -1.016 -31 -14.211 1 98.69 522 ALA A O 1
ATOM 4336 N N . SER A 1 523 ? 0.553 -29.734 -13.266 1 97.94 523 SER A N 1
ATOM 4337 C CA . SER A 1 523 ? -0.217 -29.281 -12.117 1 97.94 523 SER A CA 1
ATOM 4338 C C . SER A 1 523 ? -0.087 -27.781 -11.93 1 97.94 523 SER A C 1
ATOM 4340 O O . SER A 1 523 ? 0.987 -27.203 -12.141 1 97.94 523 SER A O 1
ATOM 4342 N N . THR A 1 524 ? -1.173 -27.156 -11.484 1 95.75 524 THR A N 1
ATOM 4343 C CA . THR A 1 524 ? -1.067 -25.734 -11.18 1 95.75 524 THR A CA 1
ATOM 4344 C C . THR A 1 524 ? -0.194 -25.516 -9.953 1 95.75 524 THR A C 1
ATOM 4346 O O . THR A 1 524 ? 0.33 -24.422 -9.75 1 95.75 524 THR A O 1
ATOM 4349 N N . TYR A 1 525 ? -0.033 -26.562 -9.148 1 94.38 525 TYR A N 1
ATOM 4350 C CA . TYR A 1 525 ? 0.958 -26.406 -8.086 1 94.38 525 TYR A CA 1
ATOM 4351 C C . TYR A 1 525 ? 1.175 -27.719 -7.352 1 94.38 525 TYR A C 1
ATOM 4353 O O . TYR A 1 525 ? 2.314 -28.156 -7.16 1 94.38 525 TYR A O 1
ATOM 4361 N N . THR A 1 526 ? 0.116 -28.438 -6.953 1 96 526 THR A N 1
ATOM 4362 C CA . THR A 1 526 ? 0.173 -29.562 -6.039 1 96 526 THR A CA 1
ATOM 4363 C C . THR A 1 526 ? 0.992 -30.703 -6.641 1 96 526 THR A C 1
ATOM 4365 O O . THR A 1 526 ? 0.866 -31 -7.828 1 96 526 THR A O 1
ATOM 4368 N N . ARG A 1 527 ? 1.772 -31.297 -5.852 1 97.69 527 ARG A N 1
ATOM 4369 C CA . ARG A 1 527 ? 2.619 -32.406 -6.262 1 97.69 527 ARG A CA 1
ATOM 4370 C C . ARG A 1 527 ? 1.884 -33.75 -6.121 1 97.69 527 ARG A C 1
ATOM 4372 O O . ARG A 1 527 ? 1.665 -34.219 -5.004 1 97.69 527 ARG A O 1
ATOM 4379 N N . VAL A 1 528 ? 1.557 -34.344 -7.23 1 98.44 528 VAL A N 1
ATOM 4380 C CA . VAL A 1 528 ? 0.733 -35.531 -7.227 1 98.44 528 VAL A CA 1
ATOM 4381 C C . VAL A 1 528 ? 1.4 -36.625 -8.062 1 98.44 528 VAL A C 1
ATOM 4383 O O . VAL A 1 528 ? 2.293 -36.344 -8.867 1 98.44 528 VAL A O 1
ATOM 4386 N N . PHE A 1 529 ? 1.002 -37.875 -7.773 1 98.69 529 PHE A N 1
ATOM 4387 C CA . PHE A 1 529 ? 1.325 -39 -8.648 1 98.69 529 PHE A CA 1
ATOM 4388 C C . PHE A 1 529 ? 0.186 -39.25 -9.617 1 98.69 529 PHE A C 1
ATOM 4390 O O . PHE A 1 529 ? -0.979 -39.312 -9.219 1 98.69 529 PHE A O 1
ATOM 4397 N N . LEU A 1 530 ? 0.485 -39.375 -10.875 1 98.81 530 LEU A N 1
ATOM 4398 C CA . LEU A 1 530 ? -0.513 -39.719 -11.883 1 98.81 530 LEU A CA 1
ATOM 4399 C C . LEU A 1 530 ? 0.044 -40.75 -12.867 1 98.81 530 LEU A C 1
ATOM 4401 O O . LEU A 1 530 ? 1.101 -40.531 -13.461 1 98.81 530 LEU A O 1
ATOM 4405 N N . ASP A 1 531 ? -0.561 -41.875 -12.961 1 98.38 531 ASP A N 1
ATOM 4406 C CA . ASP A 1 531 ? -0.33 -42.875 -13.992 1 98.38 531 ASP A CA 1
ATOM 4407 C C . ASP A 1 531 ? -1.546 -43 -14.906 1 98.38 531 ASP A C 1
ATOM 4409 O O . ASP A 1 531 ? -2.625 -43.406 -14.453 1 98.38 531 ASP A O 1
ATOM 4413 N N . TYR A 1 532 ? -1.413 -42.688 -16.141 1 98.5 532 TYR A N 1
ATOM 4414 C CA . TYR A 1 532 ? -2.479 -42.688 -17.141 1 98.5 532 TYR A CA 1
ATOM 4415 C C . TYR A 1 532 ? -2.027 -43.406 -18.406 1 98.5 532 TYR A C 1
ATOM 4417 O O . TYR A 1 532 ? -1.071 -43 -19.062 1 98.5 532 TYR A O 1
ATOM 4425 N N . ARG A 1 533 ? -2.801 -44.438 -18.766 1 98.25 533 ARG A N 1
ATOM 4426 C CA . ARG A 1 533 ? -2.473 -45.281 -19.906 1 98.25 533 ARG A CA 1
ATOM 4427 C C . ARG A 1 533 ? -3.732 -45.688 -20.656 1 98.25 533 ARG A C 1
ATOM 4429 O O . ARG A 1 533 ? -4.793 -45.875 -20.062 1 98.25 533 ARG A O 1
ATOM 4436 N N . ILE A 1 534 ? -3.561 -45.875 -21.938 1 98.5 534 ILE A N 1
ATOM 4437 C CA . ILE A 1 534 ? -4.57 -46.531 -22.766 1 98.5 534 ILE A CA 1
ATOM 4438 C C . ILE A 1 534 ? -3.945 -47.688 -23.516 1 98.5 534 ILE A C 1
ATOM 4440 O O . ILE A 1 534 ? -3.008 -47.5 -24.297 1 98.5 534 ILE A O 1
ATOM 4444 N N . ASN A 1 535 ? -4.504 -48.938 -23.328 1 97.62 535 ASN A N 1
ATOM 4445 C CA . ASN A 1 535 ? -3.926 -50.125 -23.906 1 97.62 535 ASN A CA 1
ATOM 4446 C C . ASN A 1 535 ? -2.426 -50.219 -23.641 1 97.62 535 ASN A C 1
ATOM 4448 O O . ASN A 1 535 ? -1.641 -50.438 -24.562 1 97.62 535 ASN A O 1
ATOM 4452 N N . GLU A 1 536 ? -1.973 -49.812 -22.516 1 95.69 536 GLU A N 1
ATOM 4453 C CA . GLU A 1 536 ? -0.622 -49.938 -21.969 1 95.69 536 GLU A CA 1
ATOM 4454 C C . GLU A 1 536 ? 0.286 -48.844 -22.531 1 95.69 536 GLU A C 1
ATOM 4456 O O . GLU A 1 536 ? 1.456 -48.75 -22.156 1 95.69 536 GLU A O 1
ATOM 4461 N N . VAL A 1 537 ? -0.321 -47.969 -23.391 1 97.56 537 VAL A N 1
ATOM 4462 C CA . VAL A 1 537 ? 0.44 -46.844 -23.891 1 97.56 537 VAL A CA 1
ATOM 4463 C C . VAL A 1 537 ? 0.385 -45.688 -22.891 1 97.56 537 VAL A C 1
ATOM 4465 O O . VAL A 1 537 ? -0.697 -45.312 -22.453 1 97.56 537 VAL A O 1
ATOM 4468 N N . LEU A 1 538 ? 1.521 -45.219 -22.547 1 98 538 LEU A N 1
ATOM 4469 C CA . LEU A 1 538 ? 1.639 -44.156 -21.562 1 98 538 LEU A CA 1
ATOM 4470 C C . LEU A 1 538 ? 1.214 -42.812 -22.172 1 98 538 LEU A C 1
ATOM 4472 O O . LEU A 1 538 ? 1.324 -42.625 -23.375 1 98 538 LEU A O 1
ATOM 4476 N N . MET A 1 539 ? 0.699 -41.906 -21.312 1 98.56 539 MET A N 1
ATOM 4477 C CA . MET A 1 539 ? 0.354 -40.562 -21.766 1 98.56 539 MET A CA 1
ATOM 4478 C C . MET A 1 539 ? 1.438 -40 -22.672 1 98.56 539 MET A C 1
ATOM 4480 O O . MET A 1 539 ? 2.629 -40.219 -22.438 1 98.56 539 MET A O 1
ATOM 4484 N N . GLY A 1 540 ? 1.044 -39.25 -23.656 1 98.5 540 GLY A N 1
ATOM 4485 C CA . GLY A 1 540 ? 1.933 -38.719 -24.656 1 98.5 540 GLY A CA 1
ATOM 4486 C C . GLY A 1 540 ? 2.107 -39.625 -25.859 1 98.5 540 GLY A C 1
ATOM 4487 O O . GLY A 1 540 ? 2.643 -39.219 -26.891 1 98.5 540 GLY A O 1
ATOM 4488 N N . GLY A 1 541 ? 1.593 -40.812 -25.766 1 98 541 GLY A N 1
ATOM 4489 C CA . GLY A 1 541 ? 1.806 -41.781 -26.812 1 98 541 GLY A CA 1
ATOM 4490 C C . GLY A 1 541 ? 0.73 -41.781 -27.875 1 98 541 GLY A C 1
ATOM 4491 O O . GLY A 1 541 ? -0.151 -40.906 -27.859 1 98 541 GLY A O 1
ATOM 4492 N N . ILE A 1 542 ? 0.918 -42.719 -28.859 1 97.5 542 ILE A N 1
ATOM 4493 C CA . ILE A 1 542 ? 0.022 -42.812 -30.016 1 97.5 542 ILE A CA 1
ATOM 4494 C C . ILE A 1 542 ? -0.426 -44.281 -30.172 1 97.5 542 ILE A C 1
ATOM 4496 O O . ILE A 1 542 ? 0.398 -45.188 -30.156 1 97.5 542 ILE A O 1
ATOM 4500 N N . LEU A 1 543 ? -1.707 -44.438 -30.234 1 97.06 543 LEU A N 1
ATOM 4501 C CA . LEU A 1 543 ? -2.307 -45.75 -30.547 1 97.06 543 LEU A CA 1
ATOM 4502 C C . LEU A 1 543 ? -2.803 -45.75 -32 1 97.06 543 LEU A C 1
ATOM 4504 O O . LEU A 1 543 ? -3.344 -44.781 -32.5 1 97.06 543 LEU A O 1
ATOM 4508 N N . LYS A 1 544 ? -2.711 -46.938 -32.625 1 95.81 544 LYS A N 1
ATOM 4509 C CA . LYS A 1 544 ? -3.217 -47.094 -34 1 95.81 544 LYS A CA 1
ATOM 4510 C C . LYS A 1 544 ? -4.676 -47.562 -33.969 1 95.81 544 LYS A C 1
ATOM 4512 O O . LYS A 1 544 ? -4.996 -48.625 -33.469 1 95.81 544 LYS A O 1
ATOM 4517 N N . TYR A 1 545 ? -5.434 -46.781 -34.562 1 94.06 545 TYR A N 1
ATOM 4518 C CA . TYR A 1 545 ? -6.875 -47 -34.594 1 94.06 545 TYR A CA 1
ATOM 4519 C C . TYR A 1 545 ? -7.203 -48.375 -35.156 1 94.06 545 TYR A C 1
ATOM 4521 O O . TYR A 1 545 ? -8.055 -49.094 -34.625 1 94.06 545 TYR A O 1
ATOM 4529 N N . ASP A 1 546 ? -6.516 -48.812 -36.188 1 93.19 546 ASP A N 1
ATOM 4530 C CA . ASP A 1 546 ? -6.828 -50.031 -36.906 1 93.19 546 ASP A CA 1
ATOM 4531 C C . ASP A 1 546 ? -6.371 -51.281 -36.125 1 93.19 546 ASP A C 1
ATOM 4533 O O . ASP A 1 546 ? -6.777 -52.406 -36.438 1 93.19 546 ASP A O 1
ATOM 4537 N N . GLU A 1 547 ? -5.629 -51.031 -35.094 1 92.75 547 GLU A N 1
ATOM 4538 C CA . GLU A 1 547 ? -5.078 -52.125 -34.344 1 92.75 547 GLU A CA 1
ATOM 4539 C C . GLU A 1 547 ? -5.809 -52.312 -33 1 92.75 547 GLU A C 1
ATOM 4541 O O . GLU A 1 547 ? -5.473 -53.219 -32.219 1 92.75 547 GLU A O 1
ATOM 4546 N N . ILE A 1 548 ? -6.816 -51.469 -32.844 1 91 548 ILE A N 1
ATOM 4547 C CA . ILE A 1 548 ? -7.492 -51.594 -31.562 1 91 548 ILE A CA 1
ATOM 4548 C C . ILE A 1 548 ? -8.922 -52.062 -31.766 1 91 548 ILE A C 1
ATOM 4550 O O . ILE A 1 548 ? -9.539 -51.781 -32.781 1 91 548 ILE A O 1
ATOM 4554 N N . ASN A 1 549 ? -9.383 -52.906 -30.781 1 91.69 549 ASN A N 1
ATOM 4555 C CA . ASN A 1 549 ? -10.789 -53.312 -30.75 1 91.69 549 ASN A CA 1
ATOM 4556 C C . ASN A 1 549 ? -11.57 -52.562 -29.688 1 91.69 549 ASN A C 1
ATOM 4558 O O . ASN A 1 549 ? -12.773 -52.344 -29.844 1 91.69 549 ASN A O 1
ATOM 4562 N N . LYS A 1 550 ? -10.836 -52.25 -28.703 1 95.38 550 LYS A N 1
ATOM 4563 C CA . LYS A 1 550 ? -11.383 -51.469 -27.594 1 95.38 550 LYS A CA 1
ATOM 4564 C C . LYS A 1 550 ? -10.281 -50.656 -26.891 1 95.38 550 LYS A C 1
ATOM 4566 O O . LYS A 1 550 ? -9.102 -51 -27 1 95.38 550 LYS A O 1
ATOM 4571 N N . LEU A 1 551 ? -10.727 -49.594 -26.281 1 96.94 551 LEU A N 1
ATOM 4572 C CA . LEU A 1 551 ? -9.805 -48.844 -25.453 1 96.94 551 LEU A CA 1
ATOM 4573 C C . LEU A 1 551 ? -9.898 -49.25 -24 1 96.94 551 LEU A C 1
ATOM 4575 O O . LEU A 1 551 ? -10.984 -49.219 -23.406 1 96.94 551 LEU A O 1
ATOM 4579 N N . ASN A 1 552 ? -8.812 -49.75 -23.453 1 97.81 552 ASN A N 1
ATOM 4580 C CA . ASN A 1 552 ? -8.672 -50 -22.031 1 97.81 552 ASN A CA 1
ATOM 4581 C C . ASN A 1 552 ? -7.883 -48.906 -21.344 1 97.81 552 ASN A C 1
ATOM 4583 O O . ASN A 1 552 ? -6.656 -48.844 -21.422 1 97.81 552 ASN A O 1
ATOM 4587 N N . ILE A 1 553 ? -8.617 -48.062 -20.609 1 98.38 553 ILE A N 1
ATOM 4588 C CA . ILE A 1 553 ? -8.023 -46.875 -19.984 1 98.38 553 ILE A CA 1
ATOM 4589 C C . ILE A 1 553 ? -7.75 -47.156 -18.5 1 98.38 553 ILE A C 1
ATOM 4591 O O . ILE A 1 553 ? -8.664 -47.5 -17.75 1 98.38 553 ILE A O 1
ATOM 4595 N N . LYS A 1 554 ? -6.527 -47.094 -18.078 1 98.25 554 LYS A N 1
ATOM 4596 C CA . LYS A 1 554 ? -6.113 -47.219 -16.688 1 98.25 554 LYS A CA 1
ATOM 4597 C C . LYS A 1 554 ? -5.598 -45.906 -16.125 1 98.25 554 LYS A C 1
ATOM 4599 O O . LYS A 1 554 ? -4.727 -45.281 -16.734 1 98.25 554 LYS A O 1
ATOM 4604 N N . ILE A 1 555 ? -6.176 -45.5 -15.047 1 98.56 555 ILE A N 1
ATOM 4605 C CA . ILE A 1 555 ? -5.801 -44.25 -14.398 1 98.56 555 ILE A CA 1
ATOM 4606 C C . ILE A 1 555 ? -5.539 -44.469 -12.914 1 98.56 555 ILE A C 1
ATOM 4608 O O . ILE A 1 555 ? -6.273 -45.219 -12.258 1 98.56 555 ILE A O 1
ATOM 4612 N N . ASN A 1 556 ? -4.465 -43.969 -12.406 1 98.19 556 ASN A N 1
ATOM 4613 C CA . ASN A 1 556 ? -4.145 -43.969 -10.984 1 98.19 556 ASN A CA 1
ATOM 4614 C C . ASN A 1 556 ? -3.605 -42.625 -10.539 1 98.19 556 ASN A C 1
ATOM 4616 O O . ASN A 1 556 ? -2.545 -42.188 -11 1 98.19 556 ASN A O 1
ATOM 4620 N N . LEU A 1 557 ? -4.352 -41.844 -9.727 1 98.62 557 LEU A N 1
ATOM 4621 C CA . LEU A 1 557 ? -3.902 -40.562 -9.156 1 98.62 557 LEU A CA 1
ATOM 4622 C C . LEU A 1 557 ? -3.834 -40.656 -7.637 1 98.62 557 LEU A C 1
ATOM 4624 O O . LEU A 1 557 ? -4.766 -41.125 -6.996 1 98.62 557 LEU A O 1
ATOM 4628 N N . VAL A 1 558 ? -2.738 -40.25 -7.023 1 98.62 558 VAL A N 1
ATOM 4629 C CA . VAL A 1 558 ? -2.537 -40.125 -5.582 1 98.62 558 VAL A CA 1
ATOM 4630 C C . VAL A 1 558 ? -2.201 -38.688 -5.234 1 98.62 558 VAL A C 1
ATOM 4632 O O . VAL A 1 558 ? -1.285 -38.094 -5.812 1 98.62 558 VAL A O 1
ATOM 4635 N N . SER A 1 559 ? -2.936 -38.094 -4.336 1 98.5 559 SER A N 1
ATOM 4636 C CA . SER A 1 559 ? -2.818 -36.688 -4.016 1 98.5 559 SER A CA 1
ATOM 4637 C C . SER A 1 559 ? -2.689 -36.469 -2.514 1 98.5 559 SER A C 1
ATOM 4639 O O . SER A 1 559 ? -3.32 -37.188 -1.721 1 98.5 559 SER A O 1
ATOM 4641 N N . PRO A 1 560 ? -1.809 -35.531 -2.119 1 97.81 560 PRO A N 1
ATOM 4642 C CA . PRO A 1 560 ? -1.756 -35.188 -0.696 1 97.81 560 PRO A CA 1
ATOM 4643 C C . PRO A 1 560 ? -3.004 -34.438 -0.222 1 97.81 560 PRO A C 1
ATOM 4645 O O . PRO A 1 560 ? -3.213 -34.281 0.984 1 97.81 560 PRO A O 1
ATOM 4648 N N . VAL A 1 561 ? -3.785 -33.969 -1.103 1 96.75 561 VAL A N 1
ATOM 4649 C CA . VAL A 1 561 ? -5.047 -33.281 -0.839 1 96.75 561 VAL A CA 1
ATOM 4650 C C . VAL A 1 561 ? -6.203 -34.094 -1.435 1 96.75 561 VAL A C 1
ATOM 4652 O O . VAL A 1 561 ? -6.023 -34.812 -2.412 1 96.75 561 VAL A O 1
ATOM 4655 N N . GLU A 1 562 ? -7.355 -33.906 -0.831 1 97.69 562 GLU A N 1
ATOM 4656 C CA . GLU A 1 562 ? -8.523 -34.625 -1.339 1 97.69 562 GLU A CA 1
ATOM 4657 C C . GLU A 1 562 ? -8.828 -34.219 -2.781 1 97.69 562 GLU A C 1
ATOM 4659 O O . GLU A 1 562 ? -8.75 -33.062 -3.135 1 97.69 562 GLU A O 1
ATOM 4664 N N . ILE A 1 563 ? -9.141 -35.281 -3.59 1 98.44 563 ILE A N 1
ATOM 4665 C CA . ILE A 1 563 ? -9.516 -35.062 -4.98 1 98.44 563 ILE A CA 1
ATOM 4666 C C . ILE A 1 563 ? -11.008 -34.75 -5.066 1 98.44 563 ILE A C 1
ATOM 4668 O O . ILE A 1 563 ? -11.844 -35.469 -4.531 1 98.44 563 ILE A O 1
ATOM 4672 N N . ARG A 1 564 ? -11.352 -33.656 -5.738 1 96.94 564 ARG A N 1
ATOM 4673 C CA . ARG A 1 564 ? -12.75 -33.281 -5.887 1 96.94 564 ARG A CA 1
ATOM 4674 C C . ARG A 1 564 ? -13.383 -33.969 -7.094 1 96.94 564 ARG A C 1
ATOM 4676 O O . ARG A 1 564 ? -14.312 -34.781 -6.945 1 96.94 564 ARG A O 1
ATOM 4683 N N . THR A 1 565 ? -12.797 -33.719 -8.297 1 97.38 565 THR A N 1
ATOM 4684 C CA . THR A 1 565 ? -13.438 -34.25 -9.5 1 97.38 565 THR A CA 1
ATOM 4685 C C . THR A 1 565 ? -12.406 -34.938 -10.398 1 97.38 565 THR A C 1
ATOM 4687 O O . THR A 1 565 ? -11.227 -34.594 -10.367 1 97.38 565 THR A O 1
ATOM 4690 N N . PHE A 1 566 ? -12.891 -35.938 -11.133 1 98.31 566 PHE A N 1
ATOM 4691 C CA . PHE A 1 566 ? -12.242 -36.562 -12.273 1 98.31 566 PHE A CA 1
ATOM 4692 C C . PHE A 1 566 ? -13.008 -36.281 -13.562 1 98.31 566 PHE A C 1
ATOM 4694 O O . PHE A 1 566 ? -14.234 -36.375 -13.586 1 98.31 566 PHE A O 1
ATOM 4701 N N . GLU A 1 567 ? -12.242 -35.969 -14.617 1 98.06 567 GLU A N 1
ATOM 4702 C CA . GLU A 1 567 ? -12.836 -35.844 -15.945 1 98.06 567 GLU A CA 1
ATOM 4703 C C . GLU A 1 567 ? -11.977 -36.5 -17 1 98.06 567 GLU A C 1
ATOM 4705 O O . GLU A 1 567 ? -10.75 -36.375 -17 1 98.06 567 GLU A O 1
ATOM 4710 N N . LEU A 1 568 ? -12.617 -37.312 -17.812 1 98.56 568 LEU A N 1
ATOM 4711 C CA . LEU A 1 568 ? -12.008 -37.812 -19.047 1 98.56 568 LEU A CA 1
ATOM 4712 C C . LEU A 1 568 ? -12.391 -36.938 -20.234 1 98.56 568 LEU A C 1
ATOM 4714 O O . LEU A 1 568 ? -13.57 -36.75 -20.531 1 98.56 568 LEU A O 1
ATOM 4718 N N . ILE A 1 569 ? -11.406 -36.406 -20.875 1 98.19 569 ILE A N 1
ATOM 4719 C CA . ILE A 1 569 ? -11.648 -35.469 -21.969 1 98.19 569 ILE A CA 1
ATOM 4720 C C . ILE A 1 569 ? -11.336 -36.125 -23.312 1 98.19 569 ILE A C 1
ATOM 4722 O O . ILE A 1 569 ? -10.258 -36.688 -23.484 1 98.19 569 ILE A O 1
ATOM 4726 N N . VAL A 1 570 ? -12.234 -36.094 -24.234 1 97.75 570 VAL A N 1
ATOM 4727 C CA . VAL A 1 570 ? -12.062 -36.594 -25.594 1 97.75 570 VAL A CA 1
ATOM 4728 C C . VAL A 1 570 ? -12.297 -35.438 -26.578 1 97.75 570 VAL A C 1
ATOM 4730 O O . VAL A 1 570 ? -13.383 -34.875 -26.641 1 97.75 570 VAL A O 1
ATOM 4733 N N . ASN A 1 571 ? -11.289 -35.094 -27.328 1 97.56 571 ASN A N 1
ATOM 4734 C CA . ASN A 1 571 ? -11.344 -34.031 -28.344 1 97.56 571 ASN A CA 1
ATOM 4735 C C . ASN A 1 571 ? -11.859 -32.719 -27.75 1 97.56 571 ASN A C 1
ATOM 4737 O O . ASN A 1 571 ? -12.703 -32.062 -28.359 1 97.56 571 ASN A O 1
ATOM 4741 N N . GLY A 1 572 ? -11.359 -32.469 -26.547 1 95.75 572 GLY A N 1
ATOM 4742 C CA . GLY A 1 572 ? -11.625 -31.188 -25.922 1 95.75 572 GLY A CA 1
ATOM 4743 C C . GLY A 1 572 ? -12.953 -31.141 -25.172 1 95.75 572 GLY A C 1
ATOM 4744 O O . GLY A 1 572 ? -13.297 -30.141 -24.562 1 95.75 572 GLY A O 1
ATOM 4745 N N . GLU A 1 573 ? -13.672 -32.219 -25.188 1 95.38 573 GLU A N 1
ATOM 4746 C CA . GLU A 1 573 ? -14.977 -32.281 -24.531 1 95.38 573 GLU A CA 1
ATOM 4747 C C . GLU A 1 573 ? -14.984 -33.281 -23.406 1 95.38 573 GLU A C 1
ATOM 4749 O O . GLU A 1 573 ? -14.367 -34.344 -23.516 1 95.38 573 GLU A O 1
ATOM 4754 N N . ILE A 1 574 ? -15.727 -33.031 -22.438 1 95.81 574 ILE A N 1
ATOM 4755 C CA . ILE A 1 574 ? -15.844 -33.938 -21.312 1 95.81 574 ILE A CA 1
ATOM 4756 C C . ILE A 1 574 ? -16.641 -35.188 -21.734 1 95.81 574 ILE A C 1
ATOM 4758 O O . ILE A 1 574 ? -17.797 -35.062 -22.141 1 95.81 574 ILE A O 1
ATOM 4762 N N . PHE A 1 575 ? -16.062 -36.281 -21.625 1 97.06 575 PHE A N 1
ATOM 4763 C CA . PHE A 1 575 ? -16.688 -37.562 -21.984 1 97.06 575 PHE A CA 1
ATOM 4764 C C . PHE A 1 575 ? -17.203 -38.281 -20.75 1 97.06 575 PHE A C 1
ATOM 4766 O O . PHE A 1 575 ? -18.281 -38.875 -20.781 1 97.06 575 PHE A O 1
ATOM 4773 N N . ILE A 1 576 ? -16.422 -38.344 -19.672 1 97.44 576 ILE A N 1
ATOM 4774 C CA . ILE A 1 576 ? -16.781 -38.875 -18.375 1 97.44 576 ILE A CA 1
ATOM 4775 C C . ILE A 1 576 ? -16.453 -37.875 -17.281 1 97.44 576 ILE A C 1
ATOM 4777 O O . ILE A 1 576 ? -15.406 -37.219 -17.328 1 97.44 576 ILE A O 1
ATOM 4781 N N . GLU A 1 577 ? -17.328 -37.719 -16.359 1 96.69 577 GLU A N 1
ATOM 4782 C CA . GLU A 1 577 ? -17.109 -36.875 -15.188 1 96.69 577 GLU A CA 1
ATOM 4783 C C . GLU A 1 577 ? -17.562 -37.562 -13.906 1 96.69 577 GLU A C 1
ATOM 4785 O O . GLU A 1 577 ? -18.625 -38.219 -13.891 1 96.69 577 GLU A O 1
ATOM 4790 N N . ASP A 1 578 ? -16.781 -37.438 -12.812 1 97.06 578 ASP A N 1
ATOM 4791 C CA . ASP A 1 578 ? -17.125 -38.062 -11.547 1 97.06 578 ASP A CA 1
ATOM 4792 C C . ASP A 1 578 ? -16.594 -37.25 -10.367 1 97.06 578 ASP A C 1
ATOM 4794 O O . ASP A 1 578 ? -15.562 -36.594 -10.469 1 97.06 578 ASP A O 1
ATOM 4798 N N . ASN A 1 579 ? -17.312 -37.344 -9.258 1 96 579 ASN A N 1
ATOM 4799 C CA . ASN A 1 579 ? -16.797 -36.875 -7.98 1 96 579 ASN A CA 1
ATOM 4800 C C . ASN A 1 579 ? -15.984 -37.938 -7.266 1 96 579 ASN A C 1
ATOM 4802 O O . ASN A 1 579 ? -16.406 -39.125 -7.211 1 96 579 ASN A O 1
ATOM 4806 N N . VAL A 1 580 ? -14.859 -37.656 -6.742 1 97.25 580 VAL A N 1
ATOM 4807 C CA . VAL A 1 580 ? -13.961 -38.656 -6.188 1 97.25 580 VAL A CA 1
ATOM 4808 C C . VAL A 1 580 ? -14.031 -38.625 -4.66 1 97.25 580 VAL A C 1
ATOM 4810 O O . VAL A 1 580 ? -14.359 -39.625 -4.027 1 97.25 580 VAL A O 1
ATOM 4813 N N . LYS A 1 581 ? -13.781 -37.5 -3.953 1 95.38 581 LYS A N 1
ATOM 4814 C CA . LYS A 1 581 ? -13.805 -37.25 -2.514 1 95.38 581 LYS A CA 1
ATOM 4815 C C . LYS A 1 581 ? -12.867 -38.188 -1.782 1 95.38 581 LYS A C 1
ATOM 4817 O O . LYS A 1 581 ? -13.266 -38.875 -0.826 1 95.38 581 LYS A O 1
ATOM 4822 N N . ASN A 1 582 ? -11.727 -38.406 -2.256 1 96.75 582 ASN A N 1
ATOM 4823 C CA . ASN A 1 582 ? -10.648 -39.219 -1.715 1 96.75 582 ASN A CA 1
ATOM 4824 C C . ASN A 1 582 ? -9.281 -38.75 -2.195 1 96.75 582 ASN A C 1
ATOM 4826 O O . ASN A 1 582 ? -9.195 -37.938 -3.107 1 96.75 582 ASN A O 1
ATOM 4830 N N . GLN A 1 583 ? -8.227 -39.25 -1.499 1 97.88 583 GLN A N 1
ATOM 4831 C CA . GLN A 1 583 ? -6.875 -38.906 -1.905 1 97.88 583 GLN A CA 1
ATOM 4832 C C . GLN A 1 583 ? -6.363 -39.844 -2.994 1 97.88 583 GLN A C 1
ATOM 4834 O O . GLN A 1 583 ? -5.367 -39.562 -3.656 1 97.88 583 GLN A O 1
ATOM 4839 N N . LEU A 1 584 ? -7.008 -41 -3.104 1 97.69 584 LEU A N 1
ATOM 4840 C CA . LEU A 1 584 ? -6.652 -42.031 -4.082 1 97.69 584 LEU A CA 1
ATOM 4841 C C . LEU A 1 584 ? -7.777 -42.219 -5.09 1 97.69 584 LEU A C 1
ATOM 4843 O O . LEU A 1 584 ? -8.945 -42.312 -4.711 1 97.69 584 LEU A O 1
ATOM 4847 N N . ASP A 1 585 ? -7.457 -42.219 -6.328 1 98.25 585 ASP A N 1
ATOM 4848 C CA . ASP A 1 585 ? -8.406 -42.531 -7.387 1 98.25 585 ASP A CA 1
ATOM 4849 C C . ASP A 1 585 ? -7.816 -43.531 -8.375 1 98.25 585 ASP A C 1
ATOM 4851 O O . ASP A 1 585 ? -6.812 -43.25 -9.031 1 98.25 585 ASP A O 1
ATOM 4855 N N . LYS A 1 586 ? -8.344 -44.719 -8.445 1 97.31 586 LYS A N 1
ATOM 4856 C CA . LYS A 1 586 ? -7.965 -45.75 -9.391 1 97.31 586 LYS A CA 1
ATOM 4857 C C . LYS A 1 586 ? -9.133 -46.094 -10.312 1 97.31 586 LYS A C 1
ATOM 4859 O O . LYS A 1 586 ? -10.234 -46.406 -9.836 1 97.31 586 LYS A O 1
ATOM 4864 N N . ARG A 1 587 ? -8.805 -46.125 -11.586 1 97.88 587 ARG A N 1
ATOM 4865 C CA . ARG A 1 587 ? -9.883 -46.375 -12.539 1 97.88 587 ARG A CA 1
ATOM 4866 C C . ARG A 1 587 ? -9.43 -47.344 -13.633 1 97.88 587 ARG A C 1
ATOM 4868 O O . ARG A 1 587 ? -8.281 -47.281 -14.086 1 97.88 587 ARG A O 1
ATOM 4875 N N . ASP A 1 588 ? -10.344 -48.188 -13.992 1 97.88 588 ASP A N 1
ATOM 4876 C CA . ASP A 1 588 ? -10.297 -49 -15.188 1 97.88 588 ASP A CA 1
ATOM 4877 C C . ASP A 1 588 ? -11.523 -48.781 -16.062 1 97.88 588 ASP A C 1
ATOM 4879 O O . ASP A 1 588 ? -12.609 -49.281 -15.766 1 97.88 588 ASP A O 1
ATOM 4883 N N . ILE A 1 589 ? -11.328 -48.094 -17.156 1 97.88 589 ILE A N 1
ATOM 4884 C CA . ILE A 1 589 ? -12.422 -47.688 -18.031 1 97.88 589 ILE A CA 1
ATOM 4885 C C . ILE A 1 589 ? -12.273 -48.344 -19.391 1 97.88 589 ILE A C 1
ATOM 4887 O O . ILE A 1 589 ? -11.18 -48.375 -19.969 1 97.88 589 ILE A O 1
ATOM 4891 N N . GLU A 1 590 ? -13.367 -48.875 -19.859 1 97 590 GLU A N 1
ATOM 4892 C CA . GLU A 1 590 ? -13.391 -49.438 -21.203 1 97 590 GLU A CA 1
ATOM 4893 C C . GLU A 1 590 ? -14.289 -48.594 -22.125 1 97 590 GLU A C 1
ATOM 4895 O O . GLU A 1 590 ? -15.398 -48.25 -21.75 1 97 590 GLU A O 1
ATOM 4900 N N . ILE A 1 591 ? -13.766 -48.281 -23.281 1 96.25 591 ILE A N 1
ATOM 4901 C CA . ILE A 1 591 ? -14.539 -47.594 -24.312 1 96.25 591 ILE A CA 1
ATOM 4902 C C . ILE A 1 591 ? -14.508 -48.406 -25.609 1 96.25 591 ILE A C 1
ATOM 4904 O O . ILE A 1 591 ? -13.438 -48.781 -26.094 1 96.25 591 ILE A O 1
ATOM 4908 N N . ASP A 1 592 ? -15.695 -48.625 -26.141 1 95.12 592 ASP A N 1
ATOM 4909 C CA . ASP A 1 592 ? -15.773 -49.375 -27.406 1 95.12 592 ASP A CA 1
ATOM 4910 C C . ASP A 1 592 ? -15.219 -48.531 -28.562 1 95.12 592 ASP A C 1
ATOM 4912 O O . ASP A 1 592 ? -15.43 -47.344 -28.625 1 95.12 592 ASP A O 1
ATOM 4916 N N . LYS A 1 593 ? -14.562 -49.25 -29.453 1 92.94 593 LYS A N 1
ATOM 4917 C CA . LYS A 1 593 ? -14 -48.594 -30.625 1 92.94 593 LYS A CA 1
ATOM 4918 C C . LYS A 1 593 ? -15.055 -47.781 -31.359 1 92.94 593 LYS A C 1
ATOM 4920 O O . LYS A 1 593 ? -14.766 -46.719 -31.891 1 92.94 593 LYS A O 1
ATOM 4925 N N . LYS A 1 594 ? -16.297 -48.219 -31.406 1 93 594 LYS A N 1
ATOM 4926 C CA . LYS A 1 594 ? -17.375 -47.562 -32.156 1 93 594 LYS A CA 1
ATOM 4927 C C . LYS A 1 594 ? -17.688 -46.188 -31.562 1 93 594 LYS A C 1
ATOM 4929 O O . LYS A 1 594 ? -18.266 -45.344 -32.219 1 93 594 LYS A O 1
ATOM 4934 N N . ASP A 1 595 ? -17.266 -46 -30.328 1 93.38 595 ASP A N 1
ATOM 4935 C CA . ASP A 1 595 ? -17.578 -44.75 -29.641 1 93.38 595 ASP A CA 1
ATOM 4936 C C . ASP A 1 595 ? -16.438 -43.75 -29.766 1 93.38 595 ASP A C 1
ATOM 4938 O O . ASP A 1 595 ? -16.5 -42.656 -29.219 1 93.38 595 ASP A O 1
ATOM 4942 N N . ILE A 1 596 ? -15.383 -44.156 -30.453 1 93.06 596 ILE A N 1
ATOM 4943 C CA . ILE A 1 596 ? -14.234 -43.281 -30.641 1 93.06 596 ILE A CA 1
ATOM 4944 C C . ILE A 1 596 ? -13.938 -43.125 -32.125 1 93.06 596 ILE A C 1
ATOM 4946 O O . ILE A 1 596 ? -13.945 -44.125 -32.875 1 93.06 596 ILE A O 1
ATOM 4950 N N . VAL A 1 597 ? -13.68 -41.938 -32.531 1 93.56 597 VAL A N 1
ATOM 4951 C CA . VAL A 1 597 ? -13.383 -41.688 -33.938 1 93.56 597 VAL A CA 1
ATOM 4952 C C . VAL A 1 597 ? -11.875 -41.688 -34.156 1 93.56 597 VAL A C 1
ATOM 4954 O O . VAL A 1 597 ? -11.102 -41.406 -33.219 1 93.56 597 VAL A O 1
ATOM 4957 N N . LYS A 1 598 ? -11.477 -42 -35.344 1 94.31 598 LYS A N 1
ATOM 4958 C CA . LYS A 1 598 ? -10.07 -41.938 -35.719 1 94.31 598 LYS A CA 1
ATOM 4959 C C . LYS A 1 598 ? -9.539 -40.5 -35.562 1 94.31 598 LYS A C 1
ATOM 4961 O O . LYS A 1 598 ? -10.25 -39.531 -35.844 1 94.31 598 LYS A O 1
ATOM 4966 N N . ASN A 1 599 ? -8.305 -40.344 -35.062 1 95.31 599 ASN A N 1
ATOM 4967 C CA . ASN A 1 599 ? -7.598 -39.094 -34.844 1 95.31 599 ASN A CA 1
ATOM 4968 C C . ASN A 1 599 ? -8.102 -38.375 -33.594 1 95.31 599 ASN A C 1
ATOM 4970 O O . ASN A 1 599 ? -7.98 -37.125 -33.5 1 95.31 599 ASN A O 1
ATOM 4974 N N . SER A 1 600 ? -8.648 -39.125 -32.719 1 97.31 600 SER A N 1
ATOM 4975 C CA . SER A 1 600 ? -9.039 -38.562 -31.422 1 97.31 600 SER A CA 1
ATOM 4976 C C . SER A 1 600 ? -7.836 -38.406 -30.5 1 97.31 600 SER A C 1
ATOM 4978 O O . SER A 1 600 ? -6.824 -39.094 -30.672 1 97.31 600 SER A O 1
ATOM 4980 N N . TYR A 1 601 ? -7.879 -37.469 -29.672 1 98.31 601 TYR A N 1
ATOM 4981 C CA . TYR A 1 601 ? -6.973 -37.406 -28.531 1 98.31 601 TYR A CA 1
ATOM 4982 C C . TYR A 1 601 ? -7.742 -37.438 -27.203 1 98.31 601 TYR A C 1
ATOM 4984 O O . TYR A 1 601 ? -8.859 -36.938 -27.125 1 98.31 601 TYR A O 1
ATOM 4992 N N . ILE A 1 602 ? -7.195 -38.125 -26.172 1 98.56 602 ILE A N 1
ATOM 4993 C CA . ILE A 1 602 ? -7.844 -38.312 -24.891 1 98.56 602 ILE A CA 1
ATOM 4994 C C . ILE A 1 602 ? -6.883 -37.938 -23.75 1 98.56 602 ILE A C 1
ATOM 4996 O O . ILE A 1 602 ? -5.715 -38.344 -23.766 1 98.56 602 ILE A O 1
ATOM 5000 N N . TYR A 1 603 ? -7.305 -37.125 -22.859 1 98.75 603 TYR A N 1
ATOM 5001 C CA . TYR A 1 603 ? -6.52 -36.844 -21.672 1 98.75 603 TYR A CA 1
ATOM 5002 C C . TYR A 1 603 ? -7.41 -36.75 -20.438 1 98.75 603 TYR A C 1
ATOM 5004 O O . TYR A 1 603 ? -8.641 -36.812 -20.547 1 98.75 603 TYR A O 1
ATOM 5012 N N . VAL A 1 604 ? -6.855 -36.719 -19.266 1 98.81 604 VAL A N 1
ATOM 5013 C CA . VAL A 1 604 ? -7.605 -36.656 -18.016 1 98.81 604 VAL A CA 1
ATOM 5014 C C . VAL A 1 604 ? -7.359 -35.344 -17.312 1 98.81 604 VAL A C 1
ATOM 5016 O O . VAL A 1 604 ? -6.289 -34.75 -17.453 1 98.81 604 VAL A O 1
ATOM 5019 N N . ARG A 1 605 ? -8.328 -34.875 -16.609 1 98.25 605 ARG A N 1
ATOM 5020 C CA . ARG A 1 605 ? -8.266 -33.688 -15.758 1 98.25 605 ARG A CA 1
ATOM 5021 C C . ARG A 1 605 ? -8.797 -33.969 -14.359 1 98.25 605 ARG A C 1
ATOM 5023 O O . ARG A 1 605 ? -9.844 -34.594 -14.211 1 98.25 605 ARG A O 1
ATOM 5030 N N . TYR A 1 606 ? -8.039 -33.625 -13.367 1 98.44 606 TYR A N 1
ATOM 5031 C CA . TYR A 1 606 ? -8.469 -33.688 -11.977 1 98.44 606 TYR A CA 1
ATOM 5032 C C . TYR A 1 606 ? -8.508 -32.281 -11.359 1 98.44 606 TYR A C 1
ATOM 5034 O O . TYR A 1 606 ? -7.672 -31.438 -11.672 1 98.44 606 TYR A O 1
ATOM 5042 N N . LYS A 1 607 ? -9.453 -32.031 -10.562 1 96.75 607 LYS A N 1
ATOM 5043 C CA . LYS A 1 607 ? -9.492 -30.859 -9.68 1 96.75 607 LYS A CA 1
ATOM 5044 C C . LYS A 1 607 ? -9.438 -31.281 -8.211 1 96.75 607 LYS A C 1
ATOM 5046 O O . LYS A 1 607 ? -10.141 -32.219 -7.801 1 96.75 607 LYS A O 1
ATOM 5051 N N . LEU A 1 608 ? -8.609 -30.625 -7.488 1 97 608 LEU A N 1
ATOM 5052 C CA . LEU A 1 608 ? -8.43 -30.953 -6.078 1 97 608 LEU A CA 1
ATOM 5053 C C . LEU A 1 608 ? -9.242 -30.016 -5.191 1 97 608 LEU A C 1
ATOM 5055 O O . LEU A 1 608 ? -9.75 -29 -5.664 1 97 608 LEU A O 1
ATOM 5059 N N . GLU A 1 609 ? -9.328 -30.359 -3.908 1 95 609 GLU A N 1
ATOM 5060 C CA . GLU A 1 609 ? -10.094 -29.562 -2.965 1 95 609 GLU A CA 1
ATOM 5061 C C . GLU A 1 609 ? -9.406 -28.219 -2.68 1 95 609 GLU A C 1
ATOM 5063 O O . GLU A 1 609 ? -10.055 -27.266 -2.271 1 95 609 GLU A O 1
ATOM 5068 N N . ASP A 1 610 ? -8.141 -28.172 -2.912 1 91.81 610 ASP A N 1
ATOM 5069 C CA . ASP A 1 610 ? -7.43 -26.906 -2.76 1 91.81 610 ASP A CA 1
ATOM 5070 C C . ASP A 1 610 ? -7.5 -26.078 -4.039 1 91.81 610 ASP A C 1
ATOM 5072 O O . ASP A 1 610 ? -6.781 -25.094 -4.188 1 91.81 610 ASP A O 1
ATOM 5076 N N . GLU A 1 611 ? -8.25 -26.5 -5 1 93 611 GLU A N 1
ATOM 5077 C CA . GLU A 1 611 ? -8.602 -25.812 -6.242 1 93 611 GLU A CA 1
ATOM 5078 C C . GLU A 1 611 ? -7.547 -26.047 -7.316 1 93 611 GLU A C 1
ATOM 5080 O O . GLU A 1 611 ? -7.73 -25.656 -8.469 1 93 611 GLU A O 1
ATOM 5085 N N . ASN A 1 612 ? -6.414 -26.672 -7.012 1 95.94 612 ASN A N 1
ATOM 5086 C CA . ASN A 1 612 ? -5.41 -26.953 -8.031 1 95.94 612 ASN A CA 1
ATOM 5087 C C . ASN A 1 612 ? -5.922 -27.953 -9.062 1 95.94 612 ASN A C 1
ATOM 5089 O O . ASN A 1 612 ? -6.785 -28.781 -8.75 1 95.94 612 ASN A O 1
ATOM 5093 N N . ILE A 1 613 ? -5.371 -27.859 -10.25 1 96.75 613 ILE A N 1
ATOM 5094 C CA . ILE A 1 613 ? -5.797 -28.672 -11.383 1 96.75 613 ILE A CA 1
ATOM 5095 C C . ILE A 1 613 ? -4.617 -29.484 -11.914 1 96.75 613 ILE A C 1
ATOM 5097 O O . ILE A 1 613 ? -3.5 -28.969 -12.016 1 96.75 613 ILE A O 1
ATOM 5101 N N . ILE A 1 614 ? -4.898 -30.766 -12.203 1 98.31 614 ILE A N 1
ATOM 5102 C CA . ILE A 1 614 ? -3.932 -31.656 -12.844 1 98.31 614 ILE A CA 1
ATOM 5103 C C . ILE A 1 614 ? -4.453 -32.094 -14.211 1 98.31 614 ILE A C 1
ATOM 5105 O O . ILE A 1 614 ? -5.605 -32.5 -14.336 1 98.31 614 ILE A O 1
ATOM 5109 N N . ILE A 1 615 ? -3.604 -32 -15.211 1 98.5 615 ILE A N 1
ATOM 5110 C CA . ILE A 1 615 ? -3.994 -32.562 -16.5 1 98.5 615 ILE A CA 1
ATOM 5111 C C . ILE A 1 615 ? -2.867 -33.406 -17.062 1 98.5 615 ILE A C 1
ATOM 5113 O O . ILE A 1 615 ? -1.688 -33.125 -16.844 1 98.5 615 ILE A O 1
ATOM 5117 N N . SER A 1 616 ? -3.227 -34.469 -17.766 1 98.88 616 SER A N 1
ATOM 5118 C CA . SER A 1 616 ? -2.234 -35.312 -18.438 1 98.88 616 SER A CA 1
ATOM 5119 C C . SER A 1 616 ? -1.979 -34.844 -19.859 1 98.88 616 SER A C 1
ATOM 5121 O O . SER A 1 616 ? -2.803 -34.156 -20.438 1 98.88 616 SER A O 1
ATOM 5123 N N . SER A 1 617 ? -0.794 -35.25 -20.375 1 98.88 617 SER A N 1
ATOM 5124 C CA . SER A 1 617 ? -0.666 -35.188 -21.828 1 98.88 617 SER A CA 1
ATOM 5125 C C . SER A 1 617 ? -1.677 -36.125 -22.484 1 98.88 617 SER A C 1
ATOM 5127 O O . SER A 1 617 ? -2.074 -37.125 -21.906 1 98.88 617 SER A O 1
ATOM 5129 N N . PRO A 1 618 ? -2.076 -35.812 -23.703 1 98.81 618 PRO A N 1
ATOM 5130 C CA . PRO A 1 618 ? -3.025 -36.656 -24.406 1 98.81 618 PRO A CA 1
ATOM 5131 C C . PRO A 1 618 ? -2.379 -37.938 -24.938 1 98.81 618 PRO A C 1
ATOM 5133 O O . PRO A 1 618 ? -1.158 -38 -25.109 1 98.81 618 PRO A O 1
ATOM 5136 N N . ILE A 1 619 ? -3.219 -38.938 -25.078 1 98.75 619 ILE A N 1
ATOM 5137 C CA . ILE A 1 619 ? -2.91 -40.094 -25.906 1 98.75 619 ILE A CA 1
ATOM 5138 C C . ILE A 1 619 ? -3.725 -40.031 -27.203 1 98.75 619 ILE A C 1
ATOM 5140 O O . ILE A 1 619 ? -4.941 -39.812 -27.172 1 98.75 619 ILE A O 1
ATOM 5144 N N . TRP A 1 620 ? -3.051 -40.188 -28.312 1 98.25 620 TRP A N 1
ATOM 5145 C CA . TRP A 1 620 ? -3.701 -40.062 -29.609 1 98.25 620 TRP A CA 1
ATOM 5146 C C . TRP A 1 620 ? -4.086 -41.406 -30.172 1 98.25 620 TRP A C 1
ATOM 5148 O O . TRP A 1 620 ? -3.344 -42.375 -30.031 1 98.25 620 TRP A O 1
ATOM 5158 N N . ILE A 1 621 ? -5.246 -41.406 -30.797 1 97.31 621 ILE A N 1
ATOM 5159 C CA . ILE A 1 621 ? -5.723 -42.562 -31.547 1 97.31 621 ILE A CA 1
ATOM 5160 C C . ILE A 1 621 ? -5.668 -42.281 -33.031 1 97.31 621 ILE A C 1
ATOM 5162 O O . ILE A 1 621 ? -6.617 -41.719 -33.625 1 97.31 621 ILE A O 1
ATOM 5166 N N . LYS A 1 622 ? -4.66 -42.844 -33.719 1 95.19 622 LYS A N 1
ATOM 5167 C CA . LYS A 1 622 ? -4.426 -42.469 -35.094 1 95.19 622 LYS A CA 1
ATOM 5168 C C . LYS A 1 622 ? -4.633 -43.656 -36.031 1 95.19 622 LYS A C 1
ATOM 5170 O O . LYS A 1 622 ? -4.312 -44.812 -35.688 1 95.19 622 LYS A O 1
ATOM 5175 N N . MET B 1 1 ? -9.859 -16.047 11.781 1 87.5 1 MET B N 1
ATOM 5176 C CA . MET B 1 1 ? -11.055 -15.742 10.984 1 87.5 1 MET B CA 1
ATOM 5177 C C . MET B 1 1 ? -12.281 -16.422 11.578 1 87.5 1 MET B C 1
ATOM 5179 O O . MET B 1 1 ? -12.195 -17.547 12.086 1 87.5 1 MET B O 1
ATOM 5183 N N . GLU B 1 2 ? -13.422 -15.719 11.625 1 93.81 2 GLU B N 1
ATOM 5184 C CA . GLU B 1 2 ? -14.727 -16.219 12.031 1 93.81 2 GLU B CA 1
ATOM 5185 C C . GLU B 1 2 ? -15.594 -16.562 10.82 1 93.81 2 GLU B C 1
ATOM 5187 O O . GLU B 1 2 ? -15.305 -16.109 9.711 1 93.81 2 GLU B O 1
ATOM 5192 N N . SER B 1 3 ? -16.594 -17.422 11.086 1 96.94 3 SER B N 1
ATOM 5193 C CA . SER B 1 3 ? -17.531 -17.812 10.047 1 96.94 3 SER B CA 1
ATOM 5194 C C . SER B 1 3 ? -18.969 -17.562 10.484 1 96.94 3 SER B C 1
ATOM 5196 O O . SER B 1 3 ? -19.344 -17.875 11.625 1 96.94 3 SER B O 1
ATOM 5198 N N . ILE B 1 4 ? -19.766 -16.969 9.664 1 97.56 4 ILE B N 1
ATOM 5199 C CA . ILE B 1 4 ? -21.188 -16.812 9.922 1 97.56 4 ILE B CA 1
ATOM 5200 C C . ILE B 1 4 ? -22 -17.406 8.758 1 97.56 4 ILE B C 1
ATOM 5202 O O . ILE B 1 4 ? -21.516 -17.438 7.625 1 97.56 4 ILE B O 1
ATOM 5206 N N . LYS B 1 5 ? -23.172 -17.844 9.094 1 97.88 5 LYS B N 1
ATOM 5207 C CA . LYS B 1 5 ? -24.062 -18.453 8.109 1 97.88 5 LYS B CA 1
ATOM 5208 C C . LYS B 1 5 ? -25.375 -17.688 8.039 1 97.88 5 LYS B C 1
ATOM 5210 O O . LYS B 1 5 ? -26 -17.391 9.062 1 97.88 5 LYS B O 1
ATOM 5215 N N . LYS B 1 6 ? -25.75 -17.25 6.879 1 97.75 6 LYS B N 1
ATOM 5216 C CA . LYS B 1 6 ? -27.047 -16.641 6.594 1 97.75 6 LYS B CA 1
ATOM 5217 C C . LYS B 1 6 ? -27.75 -17.359 5.457 1 97.75 6 LYS B C 1
ATOM 5219 O O . LYS B 1 6 ? -27.125 -17.797 4.488 1 97.75 6 LYS B O 1
ATOM 5224 N N . ILE B 1 7 ? -29.109 -17.516 5.637 1 97.75 7 ILE B N 1
ATOM 5225 C CA . ILE B 1 7 ? -29.875 -18.219 4.617 1 97.75 7 ILE B CA 1
ATOM 5226 C C . ILE B 1 7 ? -31.031 -17.328 4.141 1 97.75 7 ILE B C 1
ATOM 5228 O O . ILE B 1 7 ? -31.688 -16.672 4.945 1 97.75 7 ILE B O 1
ATOM 5232 N N . ASN B 1 8 ? -31.188 -17.203 2.865 1 96.75 8 ASN B N 1
ATOM 5233 C CA . ASN B 1 8 ? -32.344 -16.547 2.271 1 96.75 8 ASN B CA 1
ATOM 5234 C C . ASN B 1 8 ? -32.844 -17.281 1.025 1 96.75 8 ASN B C 1
ATOM 5236 O O . ASN B 1 8 ? -32.5 -18.438 0.813 1 96.75 8 ASN B O 1
ATOM 5240 N N . GLU B 1 9 ? -33.688 -16.688 0.255 1 96.56 9 GLU B N 1
ATOM 5241 C CA . GLU B 1 9 ? -34.281 -17.359 -0.879 1 96.56 9 GLU B CA 1
ATOM 5242 C C . GLU B 1 9 ? -33.281 -17.672 -1.97 1 96.56 9 GLU B C 1
ATOM 5244 O O . GLU B 1 9 ? -33.469 -18.578 -2.768 1 96.56 9 GLU B O 1
ATOM 5249 N N . PHE B 1 10 ? -32.156 -16.938 -1.963 1 97 10 PHE B N 1
ATOM 5250 C CA . PHE B 1 10 ? -31.203 -17.078 -3.049 1 97 10 PHE B CA 1
ATOM 5251 C C . PHE B 1 10 ? -30.156 -18.125 -2.707 1 97 10 PHE B C 1
ATOM 5253 O O . PHE B 1 10 ? -29.562 -18.734 -3.604 1 97 10 PHE B O 1
ATOM 5260 N N . GLY B 1 11 ? -29.906 -18.25 -1.419 1 97.62 11 GLY B N 1
ATOM 5261 C CA . GLY B 1 11 ? -28.891 -19.25 -1.103 1 97.62 11 GLY B CA 1
ATOM 5262 C C . GLY B 1 11 ? -28.484 -19.25 0.359 1 97.62 11 GLY B C 1
ATOM 5263 O O . GLY B 1 11 ? -29.047 -18.484 1.158 1 97.62 11 GLY B O 1
ATOM 5264 N N . GLU B 1 12 ? -27.672 -20.203 0.644 1 98.38 12 GLU B N 1
ATOM 5265 C CA . GLU B 1 12 ? -26.938 -20.25 1.906 1 98.38 12 GLU B CA 1
ATOM 5266 C C . GLU B 1 12 ? -25.594 -19.547 1.791 1 98.38 12 GLU B C 1
ATOM 5268 O O . GLU B 1 12 ? -24.734 -19.984 1.021 1 98.38 12 GLU B O 1
ATOM 5273 N N . PHE B 1 13 ? -25.406 -18.469 2.574 1 98.38 13 PHE B N 1
ATOM 5274 C CA . PHE B 1 13 ? -24.203 -17.672 2.562 1 98.38 13 PHE B CA 1
ATOM 5275 C C . PHE B 1 13 ? -23.328 -17.984 3.77 1 98.38 13 PHE B C 1
ATOM 5277 O O . PHE B 1 13 ? -23.75 -17.797 4.914 1 98.38 13 PHE B O 1
ATOM 5284 N N . ILE B 1 14 ? -22.172 -18.484 3.506 1 98.5 14 ILE B N 1
ATOM 5285 C CA . ILE B 1 14 ? -21.156 -18.625 4.547 1 98.5 14 ILE B CA 1
ATOM 5286 C C . ILE B 1 14 ? -20.078 -17.578 4.352 1 98.5 14 ILE B C 1
ATOM 5288 O O . ILE B 1 14 ? -19.391 -17.562 3.326 1 98.5 14 ILE B O 1
ATOM 5292 N N . ILE B 1 15 ? -19.906 -16.719 5.289 1 98.31 15 ILE B N 1
ATOM 5293 C CA . ILE B 1 15 ? -18.953 -15.617 5.199 1 98.31 15 ILE B CA 1
ATOM 5294 C C . ILE B 1 15 ? -17.828 -15.844 6.207 1 98.31 15 ILE B C 1
ATOM 5296 O O . ILE B 1 15 ? -18.078 -15.984 7.406 1 98.31 15 ILE B O 1
ATOM 5300 N N . ASN B 1 16 ? -16.641 -15.938 5.734 1 98.31 16 ASN B N 1
ATOM 5301 C CA . ASN B 1 16 ? -15.445 -15.977 6.562 1 98.31 16 ASN B CA 1
ATOM 5302 C C . ASN B 1 16 ? -14.75 -14.617 6.598 1 98.31 16 ASN B C 1
ATOM 5304 O O . ASN B 1 16 ? -14.453 -14.031 5.555 1 98.31 16 ASN B O 1
ATOM 5308 N N . TYR B 1 17 ? -14.531 -14.047 7.773 1 97.81 17 TYR B N 1
ATOM 5309 C CA . TYR B 1 17 ? -13.969 -12.711 7.934 1 97.81 17 TYR B CA 1
ATOM 5310 C C . TYR B 1 17 ? -13.367 -12.539 9.32 1 97.81 17 TYR B C 1
ATOM 5312 O O . TYR B 1 17 ? -13.531 -13.398 10.188 1 97.81 17 TYR B O 1
ATOM 5320 N N . ASN B 1 18 ? -12.547 -11.562 9.547 1 97.5 18 ASN B N 1
ATOM 5321 C CA . ASN B 1 18 ? -12.117 -11.141 10.875 1 97.5 18 ASN B CA 1
ATOM 5322 C C . ASN B 1 18 ? -13.055 -10.094 11.469 1 97.5 18 ASN B C 1
ATOM 5324 O O . ASN B 1 18 ? -13.227 -9.016 10.898 1 97.5 18 ASN B O 1
ATOM 5328 N N . LYS B 1 19 ? -13.625 -10.422 12.57 1 97.31 19 LYS B N 1
ATOM 5329 C CA . LYS B 1 19 ? -14.586 -9.531 13.211 1 97.31 19 LYS B CA 1
ATOM 5330 C C . LYS B 1 19 ? -13.945 -8.203 13.586 1 97.31 19 LYS B C 1
ATOM 5332 O O . LYS B 1 19 ? -14.594 -7.152 13.531 1 97.31 19 LYS B O 1
ATOM 5337 N N . GLU B 1 20 ? -12.719 -8.273 14.008 1 97.69 20 GLU B N 1
ATOM 5338 C CA . GLU B 1 20 ? -11.93 -7.094 14.367 1 97.69 20 GLU B CA 1
ATOM 5339 C C . GLU B 1 20 ? -10.578 -7.102 13.664 1 97.69 20 GLU B C 1
ATOM 5341 O O . GLU B 1 20 ? -9.938 -8.148 13.547 1 97.69 20 GLU B O 1
ATOM 5346 N N . ILE B 1 21 ? -10.234 -6.008 13.156 1 97.44 21 ILE B N 1
ATOM 5347 C CA . ILE B 1 21 ? -8.93 -5.828 12.531 1 97.44 21 ILE B CA 1
ATOM 5348 C C . ILE B 1 21 ? -8.242 -4.598 13.117 1 97.44 21 ILE B C 1
ATOM 5350 O O . ILE B 1 21 ? -8.883 -3.564 13.336 1 97.44 21 ILE B O 1
ATOM 5354 N N . ILE B 1 22 ? -7.016 -4.684 13.445 1 97.56 22 ILE B N 1
ATOM 5355 C CA . ILE B 1 22 ? -6.242 -3.549 13.938 1 97.56 22 ILE B CA 1
ATOM 5356 C C . ILE B 1 22 ? -5.984 -2.564 12.797 1 97.56 22 ILE B C 1
ATOM 5358 O O . ILE B 1 22 ? -5.812 -2.969 11.648 1 97.56 22 ILE B O 1
ATOM 5362 N N . ALA B 1 23 ? -5.938 -1.246 13.109 1 96.5 23 ALA B N 1
ATOM 5363 C CA . ALA B 1 23 ? -5.648 -0.216 12.117 1 96.5 23 ALA B CA 1
ATOM 5364 C C . ALA B 1 23 ? -4.43 -0.591 11.273 1 96.5 23 ALA B C 1
ATOM 5366 O O . ALA B 1 23 ? -3.398 -0.999 11.82 1 96.5 23 ALA B O 1
ATOM 5367 N N . ASP B 1 24 ? -4.566 -0.468 9.914 1 95.06 24 ASP B N 1
ATOM 5368 C CA . ASP B 1 24 ? -3.523 -0.809 8.953 1 95.06 24 ASP B CA 1
ATOM 5369 C C . ASP B 1 24 ? -3.238 -2.309 8.961 1 95.06 24 ASP B C 1
ATOM 5371 O O . ASP B 1 24 ? -2.156 -2.744 8.562 1 95.06 24 ASP B O 1
ATOM 5375 N N . GLY B 1 25 ? -4.172 -3.076 9.461 1 95.88 25 GLY B N 1
ATOM 5376 C CA . GLY B 1 25 ? -4.035 -4.523 9.492 1 95.88 25 GLY B CA 1
ATOM 5377 C C . GLY B 1 25 ? -4.445 -5.188 8.188 1 95.88 25 GLY B C 1
ATOM 5378 O O . GLY B 1 25 ? -5.02 -4.539 7.309 1 95.88 25 GLY B O 1
ATOM 5379 N N . GLU B 1 26 ? -4.16 -6.418 8.062 1 96 26 GLU B N 1
ATOM 5380 C CA . GLU B 1 26 ? -4.484 -7.191 6.863 1 96 26 GLU B CA 1
ATOM 5381 C C . GLU B 1 26 ? -5.977 -7.488 6.789 1 96 26 GLU B C 1
ATOM 5383 O O . GLU B 1 26 ? -6.605 -7.797 7.801 1 96 26 GLU B O 1
ATOM 5388 N N . LEU B 1 27 ? -6.496 -7.316 5.602 1 96.88 27 LEU B N 1
ATOM 5389 C CA . LEU B 1 27 ? -7.922 -7.48 5.352 1 96.88 27 LEU B CA 1
ATOM 5390 C C . LEU B 1 27 ? -8.172 -8.578 4.324 1 96.88 27 LEU B C 1
ATOM 5392 O O . LEU B 1 27 ? -7.59 -8.562 3.236 1 96.88 27 LEU B O 1
ATOM 5396 N N . GLU B 1 28 ? -8.984 -9.539 4.676 1 97.5 28 GLU B N 1
ATOM 5397 C CA . GLU B 1 28 ? -9.438 -10.594 3.771 1 97.5 28 GLU B CA 1
ATOM 5398 C C . GLU B 1 28 ? -10.805 -11.133 4.188 1 97.5 28 GLU B C 1
ATOM 5400 O O . GLU B 1 28 ? -11.133 -11.148 5.375 1 97.5 28 GLU B O 1
ATOM 5405 N N . TRP B 1 29 ? -11.578 -11.484 3.262 1 98.19 29 TRP B N 1
ATOM 5406 C CA . TRP B 1 29 ? -12.805 -12.227 3.523 1 98.19 29 TRP B CA 1
ATOM 5407 C C . TRP B 1 29 ? -13.195 -13.07 2.314 1 98.19 29 TRP B C 1
ATOM 5409 O O . TRP B 1 29 ? -12.672 -12.883 1.217 1 98.19 29 TRP B O 1
ATOM 5419 N N . ASN B 1 30 ? -14.023 -14.023 2.475 1 98 30 ASN B N 1
ATOM 5420 C CA . ASN B 1 30 ? -14.617 -14.781 1.379 1 98 30 ASN B CA 1
ATOM 5421 C C . ASN B 1 30 ? -16.062 -15.148 1.679 1 98 30 ASN B C 1
ATOM 5423 O O . ASN B 1 30 ? -16.469 -15.195 2.842 1 98 30 ASN B O 1
ATOM 5427 N N . ILE B 1 31 ? -16.828 -15.32 0.699 1 98.25 31 ILE B N 1
ATOM 5428 C CA . ILE B 1 31 ? -18.234 -15.719 0.743 1 98.25 31 ILE B CA 1
ATOM 5429 C C . ILE B 1 31 ? -18.422 -17 -0.061 1 98.25 31 ILE B C 1
ATOM 5431 O O . ILE B 1 31 ? -18.062 -17.078 -1.234 1 98.25 31 ILE B O 1
ATOM 5435 N N . ARG B 1 32 ? -18.969 -17.984 0.55 1 98.06 32 ARG B N 1
ATOM 5436 C CA . ARG B 1 32 ? -19.422 -19.188 -0.119 1 98.06 32 ARG B CA 1
ATOM 5437 C C . ARG B 1 32 ? -20.953 -19.219 -0.207 1 98.06 32 ARG B C 1
ATOM 5439 O O . ARG B 1 32 ? -21.641 -19.219 0.817 1 98.06 32 ARG B O 1
ATOM 5446 N N . ILE B 1 33 ? -21.484 -19.25 -1.397 1 98.44 33 ILE B N 1
ATOM 5447 C CA . ILE B 1 33 ? -22.922 -19.219 -1.614 1 98.44 33 ILE B CA 1
ATOM 5448 C C . ILE B 1 33 ? -23.391 -20.531 -2.238 1 98.44 33 ILE B C 1
ATOM 5450 O O . ILE B 1 33 ? -23.078 -20.812 -3.396 1 98.44 33 ILE B O 1
ATOM 5454 N N . LYS B 1 34 ? -24.094 -21.281 -1.501 1 98.38 34 LYS B N 1
ATOM 5455 C CA . LYS B 1 34 ? -24.844 -22.375 -2.094 1 98.38 34 LYS B CA 1
ATOM 5456 C C . LYS B 1 34 ? -26.219 -21.922 -2.572 1 98.38 34 LYS B C 1
ATOM 5458 O O . LYS B 1 34 ? -27.078 -21.562 -1.763 1 98.38 34 LYS B O 1
ATOM 5463 N N . LEU B 1 35 ? -26.469 -21.984 -3.852 1 98.19 35 LEU B N 1
ATOM 5464 C CA . LEU B 1 35 ? -27.703 -21.438 -4.422 1 98.19 35 LEU B CA 1
ATOM 5465 C C . LEU B 1 35 ? -28.891 -22.312 -4.051 1 98.19 35 LEU B C 1
ATOM 5467 O O . LEU B 1 35 ? -28.828 -23.531 -4.164 1 98.19 35 LEU B O 1
ATOM 5471 N N . ASN B 1 36 ? -29.969 -21.672 -3.656 1 98 36 ASN B N 1
ATOM 5472 C CA . ASN B 1 36 ? -31.188 -22.391 -3.27 1 98 36 ASN B CA 1
ATOM 5473 C C . ASN B 1 36 ? -32.188 -22.484 -4.43 1 98 36 ASN B C 1
ATOM 5475 O O . ASN B 1 36 ? -33.188 -23.188 -4.34 1 98 36 ASN B O 1
ATOM 5479 N N . LYS B 1 37 ? -31.922 -21.766 -5.469 1 97.44 37 LYS B N 1
ATOM 5480 C CA . LYS B 1 37 ? -32.719 -21.812 -6.695 1 97.44 37 LYS B CA 1
ATOM 5481 C C . LYS B 1 37 ? -31.859 -21.5 -7.918 1 97.44 37 LYS B C 1
ATOM 5483 O O . LYS B 1 37 ? -30.719 -21.031 -7.781 1 97.44 37 LYS B O 1
ATOM 5488 N N . SER B 1 38 ? -32.406 -21.812 -8.984 1 97.81 38 SER B N 1
ATOM 5489 C CA . SER B 1 38 ? -31.719 -21.438 -10.227 1 97.81 38 SER B CA 1
ATOM 5490 C C . SER B 1 38 ? -31.812 -19.953 -10.492 1 97.81 38 SER B C 1
ATOM 5492 O O . SER B 1 38 ? -32.844 -19.328 -10.227 1 97.81 38 SER B O 1
ATOM 5494 N N . LEU B 1 39 ? -30.781 -19.406 -10.961 1 97.94 39 LEU B N 1
ATOM 5495 C CA . LEU B 1 39 ? -30.734 -18 -11.359 1 97.94 39 LEU B CA 1
ATOM 5496 C C . LEU B 1 39 ? -30.438 -17.875 -12.852 1 97.94 39 LEU B C 1
ATOM 5498 O O . LEU B 1 39 ? -29.484 -18.453 -13.359 1 97.94 39 LEU B O 1
ATOM 5502 N N . LYS B 1 40 ? -31.188 -17.109 -13.461 1 97.88 40 LYS B N 1
ATOM 5503 C CA . LYS B 1 40 ? -31.094 -17 -14.914 1 97.88 40 LYS B CA 1
ATOM 5504 C C . LYS B 1 40 ? -29.891 -16.156 -15.336 1 97.88 40 LYS B C 1
ATOM 5506 O O . LYS B 1 40 ? -29.438 -15.305 -14.578 1 97.88 40 LYS B O 1
ATOM 5511 N N . LYS B 1 41 ? -29.453 -16.422 -16.578 1 97.5 41 LYS B N 1
ATOM 5512 C CA . LYS B 1 41 ? -28.453 -15.57 -17.203 1 97.5 41 LYS B CA 1
ATOM 5513 C C . LYS B 1 41 ? -28.828 -14.094 -17.078 1 97.5 41 LYS B C 1
ATOM 5515 O O . LYS B 1 41 ? -29.984 -13.727 -17.281 1 97.5 41 LYS B O 1
ATOM 5520 N N . GLY B 1 42 ? -27.797 -13.266 -16.703 1 97 42 GLY B N 1
ATOM 5521 C CA . GLY B 1 42 ? -28.062 -11.844 -16.531 1 97 42 GLY B CA 1
ATOM 5522 C C . GLY B 1 42 ? -28.234 -11.43 -15.078 1 97 42 GLY B C 1
ATOM 5523 O O . GLY B 1 42 ? -28.203 -10.242 -14.758 1 97 42 GLY B O 1
ATOM 5524 N N . THR B 1 43 ? -28.422 -12.469 -14.203 1 98.06 43 THR B N 1
ATOM 5525 C CA . THR B 1 43 ? -28.469 -12.164 -12.781 1 98.06 43 THR B CA 1
ATOM 5526 C C . THR B 1 43 ? -27.141 -11.578 -12.312 1 98.06 43 THR B C 1
ATOM 5528 O O . THR B 1 43 ? -26.078 -12.016 -12.742 1 98.06 43 THR B O 1
ATOM 5531 N N . LYS B 1 44 ? -27.25 -10.578 -11.422 1 97.88 44 LYS B N 1
ATOM 5532 C CA . LYS B 1 44 ? -26.047 -9.883 -10.945 1 97.88 44 LYS B CA 1
ATOM 5533 C C . LYS B 1 44 ? -26.016 -9.836 -9.422 1 97.88 44 LYS B C 1
ATOM 5535 O O . LYS B 1 44 ? -27 -9.484 -8.781 1 97.88 44 LYS B O 1
ATOM 5540 N N . PHE B 1 45 ? -24.938 -10.289 -8.867 1 98.06 45 PHE B N 1
ATOM 5541 C CA . PHE B 1 45 ? -24.578 -9.914 -7.5 1 98.06 45 PHE B CA 1
ATOM 5542 C C . PHE B 1 45 ? -23.719 -8.656 -7.488 1 98.06 45 PHE B C 1
ATOM 5544 O O . PHE B 1 45 ? -22.734 -8.57 -8.219 1 98.06 45 PHE B O 1
ATOM 5551 N N . LYS B 1 46 ? -24.109 -7.711 -6.73 1 98 46 LYS B N 1
ATOM 5552 C CA . LYS B 1 46 ? -23.391 -6.453 -6.586 1 98 46 LYS B CA 1
ATOM 5553 C C . LYS B 1 46 ? -22.828 -6.301 -5.176 1 98 46 LYS B C 1
ATOM 5555 O O . LYS B 1 46 ? -23.562 -6.438 -4.191 1 98 46 LYS B O 1
ATOM 5560 N N . ILE B 1 47 ? -21.547 -6.121 -5.086 1 98.31 47 ILE B N 1
ATOM 5561 C CA . ILE B 1 47 ? -20.891 -5.844 -3.809 1 98.31 47 ILE B CA 1
ATOM 5562 C C . ILE B 1 47 ? -20.375 -4.406 -3.797 1 98.31 47 ILE B C 1
ATOM 5564 O O . ILE B 1 47 ? -19.547 -4.035 -4.629 1 98.31 47 ILE B O 1
ATOM 5568 N N . THR B 1 48 ? -20.844 -3.605 -2.922 1 96.81 48 THR B N 1
ATOM 5569 C CA . THR B 1 48 ? -20.344 -2.248 -2.727 1 96.81 48 THR B CA 1
ATOM 5570 C C . THR B 1 48 ? -19.359 -2.199 -1.563 1 96.81 48 THR B C 1
ATOM 5572 O O . THR B 1 48 ? -19.703 -2.562 -0.436 1 96.81 48 THR B O 1
ATOM 5575 N N . PHE B 1 49 ? -18.219 -1.795 -1.866 1 96.25 49 PHE B N 1
ATOM 5576 C CA . PHE B 1 49 ? -17.141 -1.703 -0.886 1 96.25 49 PHE B CA 1
ATOM 5577 C C . PHE B 1 49 ? -17.172 -0.357 -0.172 1 96.25 49 PHE B C 1
ATOM 5579 O O . PHE B 1 49 ? -17.594 0.646 -0.745 1 96.25 49 PHE B O 1
ATOM 5586 N N . PRO B 1 50 ? -16.734 -0.38 1.11 1 93.81 50 PRO B N 1
ATOM 5587 C CA . PRO B 1 50 ? -16.625 0.902 1.812 1 93.81 50 PRO B CA 1
ATOM 5588 C C . PRO B 1 50 ? -15.531 1.802 1.241 1 93.81 50 PRO B C 1
ATOM 5590 O O . PRO B 1 50 ? -14.617 1.318 0.569 1 93.81 50 PRO B O 1
ATOM 5593 N N . ALA B 1 51 ? -15.672 3.082 1.534 1 90 51 ALA B N 1
ATOM 5594 C CA . ALA B 1 51 ? -14.617 4.016 1.153 1 90 51 ALA B CA 1
ATOM 5595 C C . ALA B 1 51 ? -13.359 3.799 1.993 1 90 51 ALA B C 1
ATOM 5597 O O . ALA B 1 51 ? -13.453 3.562 3.199 1 90 51 ALA B O 1
ATOM 5598 N N . TYR B 1 52 ? -12.242 3.68 1.43 1 78.62 52 TYR B N 1
ATOM 5599 C CA . TYR B 1 52 ? -10.977 3.521 2.125 1 78.62 52 TYR B CA 1
ATOM 5600 C C . TYR B 1 52 ? -10.383 4.875 2.502 1 78.62 52 TYR B C 1
ATOM 5602 O O . TYR B 1 52 ? -9.586 4.977 3.436 1 78.62 52 TYR B O 1
ATOM 5610 N N . ALA B 1 53 ? -10.859 5.852 2.141 1 65.06 53 ALA B N 1
ATOM 5611 C CA . ALA B 1 53 ? -10.336 7.203 2.338 1 65.06 53 ALA B CA 1
ATOM 5612 C C . ALA B 1 53 ? -8.82 7.227 2.197 1 65.06 53 ALA B C 1
ATOM 5614 O O . ALA B 1 53 ? -8.102 6.672 3.033 1 65.06 53 ALA B O 1
ATOM 5615 N N . HIS B 1 54 ? -8.203 7.617 1.223 1 72.12 54 HIS B N 1
ATOM 5616 C CA . HIS B 1 54 ? -6.789 7.789 0.93 1 72.12 54 HIS B CA 1
ATOM 5617 C C . HIS B 1 54 ? -6.121 6.449 0.642 1 72.12 54 HIS B C 1
ATOM 5619 O O . HIS B 1 54 ? -5.102 6.113 1.252 1 72.12 54 HIS B O 1
ATOM 5625 N N . GLN B 1 55 ? -6.66 5.742 -0.239 1 76.81 55 GLN B N 1
ATOM 5626 C CA . GLN B 1 55 ? -6.098 4.477 -0.703 1 76.81 55 GLN B CA 1
ATOM 5627 C C . GLN B 1 55 ? -4.629 4.637 -1.088 1 76.81 55 GLN B C 1
ATOM 5629 O O . GLN B 1 55 ? -4.258 5.605 -1.755 1 76.81 55 GLN B O 1
ATOM 5634 N N . ARG B 1 56 ? -3.865 3.729 -0.592 1 81.12 56 ARG B N 1
ATOM 5635 C CA . ARG B 1 56 ? -2.416 3.781 -0.762 1 81.12 56 ARG B CA 1
ATOM 5636 C C . ARG B 1 56 ? -1.968 2.883 -1.909 1 81.12 56 ARG B C 1
ATOM 5638 O O . ARG B 1 56 ? -0.923 3.121 -2.52 1 81.12 56 ARG B O 1
ATOM 5645 N N . SER B 1 57 ? -2.805 2 -2.17 1 85.94 57 SER B N 1
ATOM 5646 C CA . SER B 1 57 ? -2.445 1.039 -3.209 1 85.94 57 SER B CA 1
ATOM 5647 C C . SER B 1 57 ? -2.668 1.621 -4.602 1 85.94 57 SER B C 1
ATOM 5649 O O . SER B 1 57 ? -3.432 2.574 -4.766 1 85.94 57 SER B O 1
ATOM 5651 N N . ILE B 1 58 ? -2.033 1.067 -5.508 1 82.88 58 ILE B N 1
ATOM 5652 C CA . ILE B 1 58 ? -2.143 1.491 -6.898 1 82.88 58 ILE B CA 1
ATOM 5653 C C . ILE B 1 58 ? -3.594 1.382 -7.359 1 82.88 58 ILE B C 1
ATOM 5655 O O . ILE B 1 58 ? -4.051 2.178 -8.18 1 82.88 58 ILE B O 1
ATOM 5659 N N . GLU B 1 59 ? -4.266 0.427 -6.832 1 87.06 59 GLU B N 1
ATOM 5660 C CA . GLU B 1 59 ? -5.688 0.195 -7.07 1 87.06 59 GLU B CA 1
ATOM 5661 C C . GLU B 1 59 ? -6.41 -0.177 -5.781 1 87.06 59 GLU B C 1
ATOM 5663 O O . GLU B 1 59 ? -5.785 -0.64 -4.824 1 87.06 59 GLU B O 1
ATOM 5668 N N . TYR B 1 60 ? -7.727 0.121 -5.855 1 92.12 60 TYR B N 1
ATOM 5669 C CA . TYR B 1 60 ? -8.555 -0.413 -4.785 1 92.12 60 TYR B CA 1
ATOM 5670 C C . TYR B 1 60 ? -9.172 -1.749 -5.184 1 92.12 60 TYR B C 1
ATOM 5672 O O . TYR B 1 60 ? -8.453 -2.709 -5.469 1 92.12 60 TYR B O 1
ATOM 5680 N N . VAL B 1 61 ? -10.438 -1.825 -5.414 1 94.5 61 VAL B N 1
ATOM 5681 C CA . VAL B 1 61 ? -10.992 -3.115 -5.805 1 94.5 61 VAL B CA 1
ATOM 5682 C C . VAL B 1 61 ? -10.641 -3.412 -7.262 1 94.5 61 VAL B C 1
ATOM 5684 O O . VAL B 1 61 ? -10.898 -2.598 -8.148 1 94.5 61 VAL B O 1
ATOM 5687 N N . GLN B 1 62 ? -9.977 -4.555 -7.508 1 90.69 62 GLN B N 1
ATOM 5688 C CA . GLN B 1 62 ? -9.586 -4.93 -8.859 1 90.69 62 GLN B CA 1
ATOM 5689 C C . GLN B 1 62 ? -9.633 -6.441 -9.047 1 90.69 62 GLN B C 1
ATOM 5691 O O . GLN B 1 62 ? -9.516 -7.195 -8.078 1 90.69 62 GLN B O 1
ATOM 5696 N N . ASN B 1 63 ? -9.867 -6.84 -10.234 1 89.62 63 ASN B N 1
ATOM 5697 C CA . ASN B 1 63 ? -9.961 -8.266 -10.539 1 89.62 63 ASN B CA 1
ATOM 5698 C C . ASN B 1 63 ? -9.055 -8.648 -11.703 1 89.62 63 ASN B C 1
ATOM 5700 O O . ASN B 1 63 ? -9.297 -9.648 -12.383 1 89.62 63 ASN B O 1
ATOM 5704 N N . ILE B 1 64 ? -7.98 -7.871 -11.898 1 83.31 64 ILE B N 1
ATOM 5705 C CA . ILE B 1 64 ? -7.172 -8.078 -13.094 1 83.31 64 ILE B CA 1
ATOM 5706 C C . ILE B 1 64 ? -5.832 -8.703 -12.703 1 83.31 64 ILE B C 1
ATOM 5708 O O . ILE B 1 64 ? -5.387 -9.672 -13.328 1 83.31 64 ILE B O 1
ATOM 5712 N N . ASP B 1 65 ? -5.199 -8.109 -11.734 1 85.31 65 ASP B N 1
ATOM 5713 C CA . ASP B 1 65 ? -3.859 -8.555 -11.375 1 85.31 65 ASP B CA 1
ATOM 5714 C C . ASP B 1 65 ? -3.854 -9.211 -10 1 85.31 65 ASP B C 1
ATOM 5716 O O . ASP B 1 65 ? -3.766 -8.531 -8.977 1 85.31 65 ASP B O 1
ATOM 5720 N N . TYR B 1 66 ? -3.785 -10.523 -9.969 1 87.69 66 TYR B N 1
ATOM 5721 C CA . TYR B 1 66 ? -3.873 -11.242 -8.695 1 87.69 66 TYR B CA 1
ATOM 5722 C C . TYR B 1 66 ? -2.574 -11.117 -7.91 1 87.69 66 TYR B C 1
ATOM 5724 O O . TYR B 1 66 ? -2.496 -11.539 -6.758 1 87.69 66 TYR B O 1
ATOM 5732 N N . TRP B 1 67 ? -1.494 -10.5 -8.5 1 87.62 67 TRP B N 1
ATOM 5733 C CA . TRP B 1 67 ? -0.239 -10.258 -7.797 1 87.62 67 TRP B CA 1
ATOM 5734 C C . TRP B 1 67 ? -0.298 -8.953 -7.008 1 87.62 67 TRP B C 1
ATOM 5736 O O . TRP B 1 67 ? 0.652 -8.602 -6.305 1 87.62 67 TRP B O 1
ATOM 5746 N N . LYS B 1 68 ? -1.375 -8.25 -7.129 1 89.75 68 LYS B N 1
ATOM 5747 C CA . LYS B 1 68 ? -1.523 -6.977 -6.438 1 89.75 68 LYS B CA 1
ATOM 5748 C C . LYS B 1 68 ? -2.561 -7.07 -5.32 1 89.75 68 LYS B C 1
ATOM 5750 O O . LYS B 1 68 ? -3.387 -7.984 -5.312 1 89.75 68 LYS B O 1
ATOM 5755 N N . PRO B 1 69 ? -2.518 -6.117 -4.375 1 92.81 69 PRO B N 1
ATOM 5756 C CA . PRO B 1 69 ? -3.535 -6.109 -3.318 1 92.81 69 PRO B CA 1
ATOM 5757 C C . PRO B 1 69 ? -4.926 -5.754 -3.84 1 92.81 69 PRO B C 1
ATOM 5759 O O . PRO B 1 69 ? -5.066 -5.332 -4.992 1 92.81 69 PRO B O 1
ATOM 5762 N N . HIS B 1 70 ? -5.922 -5.945 -2.982 1 94.31 70 HIS B N 1
ATOM 5763 C CA . HIS B 1 70 ? -7.305 -5.566 -3.234 1 94.31 70 HIS B CA 1
ATOM 5764 C C . HIS B 1 70 ? -7.891 -6.348 -4.406 1 94.31 70 HIS B C 1
ATOM 5766 O O . HIS B 1 70 ? -8.641 -5.797 -5.215 1 94.31 70 HIS B O 1
ATOM 5772 N N . PHE B 1 71 ? -7.457 -7.547 -4.539 1 94 71 PHE B N 1
ATOM 5773 C CA . PHE B 1 71 ? -7.914 -8.438 -5.598 1 94 71 PHE B CA 1
ATOM 5774 C C . PHE B 1 71 ? -9.203 -9.148 -5.191 1 94 71 PHE B C 1
ATOM 5776 O O . PHE B 1 71 ? -9.305 -9.656 -4.078 1 94 71 PHE B O 1
ATOM 5783 N N . ILE B 1 72 ? -10.195 -9.141 -6.121 1 95.81 72 ILE B N 1
ATOM 5784 C CA . ILE B 1 72 ? -11.43 -9.898 -5.934 1 95.81 72 ILE B CA 1
ATOM 5785 C C . ILE B 1 72 ? -11.609 -10.891 -7.078 1 95.81 72 ILE B C 1
ATOM 5787 O O . ILE B 1 72 ? -11.305 -10.586 -8.234 1 95.81 72 ILE B O 1
ATOM 5791 N N . TYR B 1 73 ? -12.07 -12.062 -6.746 1 93.69 73 TYR B N 1
ATOM 5792 C CA . TYR B 1 73 ? -12.398 -13.023 -7.789 1 93.69 73 TYR B CA 1
ATOM 5793 C C . TYR B 1 73 ? -13.523 -13.945 -7.336 1 93.69 73 TYR B C 1
ATOM 5795 O O . TYR B 1 73 ? -13.766 -14.109 -6.137 1 93.69 73 TYR B O 1
ATOM 5803 N N . ALA B 1 74 ? -14.25 -14.461 -8.305 1 95.25 74 ALA B N 1
ATOM 5804 C CA . ALA B 1 74 ? -15.383 -15.359 -8.086 1 95.25 74 ALA B CA 1
ATOM 5805 C C . ALA B 1 74 ? -15.328 -16.562 -9.031 1 95.25 74 ALA B C 1
ATOM 5807 O O . ALA B 1 74 ? -14.844 -16.438 -10.164 1 95.25 74 ALA B O 1
ATOM 5808 N N . TYR B 1 75 ? -15.766 -17.672 -8.555 1 93.44 75 TYR B N 1
ATOM 5809 C CA . TYR B 1 75 ? -15.789 -18.891 -9.375 1 93.44 75 TYR B CA 1
ATOM 5810 C C . TYR B 1 75 ? -16.75 -19.906 -8.805 1 93.44 75 TYR B C 1
ATOM 5812 O O . TYR B 1 75 ? -17.172 -19.812 -7.648 1 93.44 75 TYR B O 1
ATOM 5820 N N . PHE B 1 76 ? -17.172 -20.859 -9.633 1 94.31 76 PHE B N 1
ATOM 5821 C CA . PHE B 1 76 ? -17.953 -22 -9.195 1 94.31 76 PHE B CA 1
ATOM 5822 C C . PHE B 1 76 ? -17.062 -23.219 -8.938 1 94.31 76 PHE B C 1
ATOM 5824 O O . PHE B 1 76 ? -16.141 -23.484 -9.703 1 94.31 76 PHE B O 1
ATOM 5831 N N . ASP B 1 77 ? -17.328 -23.953 -7.93 1 90.12 77 ASP B N 1
ATOM 5832 C CA . ASP B 1 77 ? -16.516 -25.094 -7.504 1 90.12 77 ASP B CA 1
ATOM 5833 C C . ASP B 1 77 ? -16.297 -26.078 -8.648 1 90.12 77 ASP B C 1
ATOM 5835 O O . ASP B 1 77 ? -15.203 -26.609 -8.82 1 90.12 77 ASP B O 1
ATOM 5839 N N . TYR B 1 78 ? -17.344 -26.266 -9.445 1 88.5 78 TYR B N 1
ATOM 5840 C CA . TYR B 1 78 ? -17.25 -27.281 -10.492 1 88.5 78 TYR B CA 1
ATOM 5841 C C . TYR B 1 78 ? -17.172 -26.625 -11.875 1 88.5 78 TYR B C 1
ATOM 5843 O O . TYR B 1 78 ? -17.156 -27.312 -12.891 1 88.5 78 TYR B O 1
ATOM 5851 N N . GLU B 1 79 ? -17.141 -25.359 -11.969 1 86.81 79 GLU B N 1
ATOM 5852 C CA . GLU B 1 79 ? -16.922 -24.547 -13.148 1 86.81 79 GLU B CA 1
ATOM 5853 C C . GLU B 1 79 ? -17.953 -24.844 -14.234 1 86.81 79 GLU B C 1
ATOM 5855 O O . GLU B 1 79 ? -17.656 -24.719 -15.43 1 86.81 79 GLU B O 1
ATOM 5860 N N . LYS B 1 80 ? -19.047 -25.375 -13.852 1 87.62 80 LYS B N 1
ATOM 5861 C CA . LYS B 1 80 ? -20.109 -25.656 -14.812 1 87.62 80 LYS B CA 1
ATOM 5862 C C . LYS B 1 80 ? -20.844 -24.375 -15.203 1 87.62 80 LYS B C 1
ATOM 5864 O O . LYS B 1 80 ? -21.094 -24.141 -16.391 1 87.62 80 LYS B O 1
ATOM 5869 N N . SER B 1 81 ? -21.219 -23.688 -14.148 1 91.94 81 SER B N 1
ATOM 5870 C CA . SER B 1 81 ? -21.828 -22.375 -14.391 1 91.94 81 SER B CA 1
ATOM 5871 C C . SER B 1 81 ? -20.766 -21.312 -14.672 1 91.94 81 SER B C 1
ATOM 5873 O O . SER B 1 81 ? -19.641 -21.406 -14.172 1 91.94 81 SER B O 1
ATOM 5875 N N . LYS B 1 82 ? -21.172 -20.391 -15.523 1 91.88 82 LYS B N 1
ATOM 5876 C CA . LYS B 1 82 ? -20.219 -19.375 -15.938 1 91.88 82 LYS B CA 1
ATOM 5877 C C . LYS B 1 82 ? -20.625 -18 -15.414 1 91.88 82 LYS B C 1
ATOM 5879 O O . LYS B 1 82 ? -21.812 -17.703 -15.297 1 91.88 82 LYS B O 1
ATOM 5884 N N . LEU B 1 83 ? -19.562 -17.266 -15.094 1 93.62 83 LEU B N 1
ATOM 5885 C CA . LEU B 1 83 ? -19.781 -15.922 -14.578 1 93.62 83 LEU B CA 1
ATOM 5886 C C . LEU B 1 83 ? -18.734 -14.953 -15.109 1 93.62 83 LEU B C 1
ATOM 5888 O O . LEU B 1 83 ? -17.75 -15.383 -15.719 1 93.62 83 LEU B O 1
ATOM 5892 N N . LYS B 1 84 ? -18.984 -13.711 -15.008 1 90.12 84 LYS B N 1
ATOM 5893 C CA . LYS B 1 84 ? -18.016 -12.633 -15.242 1 90.12 84 LYS B CA 1
ATOM 5894 C C . LYS B 1 84 ? -18 -11.648 -14.078 1 90.12 84 LYS B C 1
ATOM 5896 O O . LYS B 1 84 ? -19.047 -11.336 -13.516 1 90.12 84 LYS B O 1
ATOM 5901 N N . THR B 1 85 ? -16.828 -11.281 -13.688 1 91.81 85 THR B N 1
ATOM 5902 C CA . THR B 1 85 ? -16.656 -10.281 -12.641 1 91.81 85 THR B CA 1
ATOM 5903 C C . THR B 1 85 ? -16.203 -8.953 -13.227 1 91.81 85 THR B C 1
ATOM 5905 O O . THR B 1 85 ? -15.234 -8.914 -13.992 1 91.81 85 THR B O 1
ATOM 5908 N N . LYS B 1 86 ? -16.875 -7.91 -12.891 1 90.94 86 LYS B N 1
ATOM 5909 C CA . LYS B 1 86 ? -16.531 -6.574 -13.367 1 90.94 86 LYS B CA 1
ATOM 5910 C C . LYS B 1 86 ? -16.422 -5.59 -12.203 1 90.94 86 LYS B C 1
ATOM 5912 O O . LYS B 1 86 ? -17.109 -5.73 -11.195 1 90.94 86 LYS B O 1
ATOM 5917 N N . ILE B 1 87 ? -15.547 -4.648 -12.398 1 93.44 87 ILE B N 1
ATOM 5918 C CA . ILE B 1 87 ? -15.375 -3.588 -11.406 1 93.44 87 ILE B CA 1
ATOM 5919 C C . ILE B 1 87 ? -15.906 -2.271 -11.977 1 93.44 87 ILE B C 1
ATOM 5921 O O . ILE B 1 87 ? -15.695 -1.964 -13.148 1 93.44 87 ILE B O 1
ATOM 5925 N N . GLU B 1 88 ? -16.625 -1.56 -11.172 1 93.81 88 GLU B N 1
ATOM 5926 C CA . GLU B 1 88 ? -17.188 -0.266 -11.562 1 93.81 88 GLU B CA 1
ATOM 5927 C C . GLU B 1 88 ? -16.844 0.813 -10.539 1 93.81 88 GLU B C 1
ATOM 5929 O O . GLU B 1 88 ? -16.547 0.507 -9.383 1 93.81 88 GLU B O 1
ATOM 5934 N N . LYS B 1 89 ? -16.828 2.018 -11.023 1 92.12 89 LYS B N 1
ATOM 5935 C CA . LYS B 1 89 ? -16.656 3.17 -10.141 1 92.12 89 LYS B CA 1
ATOM 5936 C C . LYS B 1 89 ? -17.969 3.578 -9.5 1 92.12 89 LYS B C 1
ATOM 5938 O O . LYS B 1 89 ? -19.047 3.291 -10.039 1 92.12 89 LYS B O 1
ATOM 5943 N N . ILE B 1 90 ? -17.828 4.203 -8.383 1 90.12 90 ILE B N 1
ATOM 5944 C CA . ILE B 1 90 ? -19 4.824 -7.781 1 90.12 90 ILE B CA 1
ATOM 5945 C C . ILE B 1 90 ? -19.438 6.016 -8.625 1 90.12 90 ILE B C 1
ATOM 5947 O O . ILE B 1 90 ? -18.703 6.457 -9.516 1 90.12 90 ILE B O 1
ATOM 5951 N N . ASN B 1 91 ? -20.609 6.426 -8.336 1 86.44 91 ASN B N 1
ATOM 5952 C CA . ASN B 1 91 ? -21.094 7.656 -8.961 1 86.44 91 ASN B CA 1
ATOM 5953 C C . ASN B 1 91 ? -20.719 8.883 -8.133 1 86.44 91 ASN B C 1
ATOM 5955 O O . ASN B 1 91 ? -20.922 8.906 -6.922 1 86.44 91 ASN B O 1
ATOM 5959 N N . SER B 1 92 ? -20 9.805 -8.75 1 85.75 92 SER B N 1
ATOM 5960 C CA . SER B 1 92 ? -19.656 11.07 -8.117 1 85.75 92 SER B CA 1
ATOM 5961 C C . SER B 1 92 ? -19.625 12.211 -9.133 1 85.75 92 SER B C 1
ATOM 5963 O O . SER B 1 92 ? -19.281 12 -10.297 1 85.75 92 SER B O 1
ATOM 5965 N N . GLU B 1 93 ? -20.062 13.406 -8.703 1 81.88 93 GLU B N 1
ATOM 5966 C CA . GLU B 1 93 ? -19.984 14.586 -9.555 1 81.88 93 GLU B CA 1
ATOM 5967 C C . GLU B 1 93 ? -18.578 15.195 -9.539 1 81.88 93 GLU B C 1
ATOM 5969 O O . GLU B 1 93 ? -18.297 16.141 -10.281 1 81.88 93 GLU B O 1
ATOM 5974 N N . PHE B 1 94 ? -17.828 14.648 -8.688 1 81.75 94 PHE B N 1
ATOM 5975 C CA . PHE B 1 94 ? -16.484 15.18 -8.539 1 81.75 94 PHE B CA 1
ATOM 5976 C C . PHE B 1 94 ? -15.484 14.336 -9.328 1 81.75 94 PHE B C 1
ATOM 5978 O O . PHE B 1 94 ? -15.195 13.203 -8.953 1 81.75 94 PHE B O 1
ATOM 5985 N N . SER B 1 95 ? -14.922 14.961 -10.25 1 78.62 95 SER B N 1
ATOM 5986 C CA . SER B 1 95 ? -14.023 14.258 -11.156 1 78.62 95 SER B CA 1
ATOM 5987 C C . SER B 1 95 ? -12.789 13.742 -10.414 1 78.62 95 SER B C 1
ATOM 5989 O O . SER B 1 95 ? -12.258 12.68 -10.75 1 78.62 95 SER B O 1
ATOM 5991 N N . HIS B 1 96 ? -12.328 14.523 -9.445 1 77.25 96 HIS B N 1
ATOM 5992 C CA . HIS B 1 96 ? -11.133 14.086 -8.734 1 77.25 96 HIS B CA 1
ATOM 5993 C C . HIS B 1 96 ? -11.398 12.82 -7.934 1 77.25 96 HIS B C 1
ATOM 5995 O O . HIS B 1 96 ? -10.523 11.969 -7.789 1 77.25 96 HIS B O 1
ATOM 6001 N N . VAL B 1 97 ? -12.594 12.688 -7.465 1 80.12 97 VAL B N 1
ATOM 6002 C CA . VAL B 1 97 ? -12.977 11.469 -6.758 1 80.12 97 VAL B CA 1
ATOM 6003 C C . VAL B 1 97 ? -12.953 10.281 -7.719 1 80.12 97 VAL B C 1
ATOM 6005 O O . VAL B 1 97 ? -12.445 9.211 -7.379 1 80.12 97 VAL B O 1
ATOM 6008 N N . LEU B 1 98 ? -13.391 10.531 -8.891 1 84 98 LEU B N 1
ATOM 6009 C CA . LEU B 1 98 ? -13.469 9.461 -9.883 1 84 98 LEU B CA 1
ATOM 6010 C C . LEU B 1 98 ? -12.07 9.07 -10.359 1 84 98 LEU B C 1
ATOM 6012 O O . LEU B 1 98 ? -11.883 7.973 -10.891 1 84 98 LEU B O 1
ATOM 6016 N N . ARG B 1 99 ? -11.156 9.891 -10.109 1 79.81 99 ARG B N 1
ATOM 6017 C CA . ARG B 1 99 ? -9.789 9.602 -10.539 1 79.81 99 ARG B CA 1
ATOM 6018 C C . ARG B 1 99 ? -9.023 8.867 -9.445 1 79.81 99 ARG B C 1
ATOM 6020 O O . ARG B 1 99 ? -7.984 8.258 -9.719 1 79.81 99 ARG B O 1
ATOM 6027 N N . TRP B 1 100 ? -9.492 8.961 -8.281 1 83.44 100 TRP B N 1
ATOM 6028 C CA . TRP B 1 100 ? -8.828 8.266 -7.188 1 83.44 100 TRP B CA 1
ATOM 6029 C C . TRP B 1 100 ? -9.016 6.754 -7.305 1 83.44 100 TRP B C 1
ATOM 6031 O O . TRP B 1 100 ? -10.07 6.285 -7.73 1 83.44 100 TRP B O 1
ATOM 6041 N N . PRO B 1 101 ? -7.988 6.016 -6.902 1 83.56 101 PRO B N 1
ATOM 6042 C CA . PRO B 1 101 ? -8.125 4.559 -6.934 1 83.56 101 PRO B CA 1
ATOM 6043 C C . PRO B 1 101 ? -9.312 4.055 -6.125 1 83.56 101 PRO B C 1
ATOM 6045 O O . PRO B 1 101 ? -9.914 3.033 -6.469 1 83.56 101 PRO B O 1
ATOM 6048 N N . ASP B 1 102 ? -9.648 4.773 -5.105 1 86.5 102 ASP B N 1
ATOM 6049 C CA . ASP B 1 102 ? -10.68 4.281 -4.203 1 86.5 102 ASP B CA 1
ATOM 6050 C C . ASP B 1 102 ? -12.07 4.484 -4.801 1 86.5 102 ASP B C 1
ATOM 6052 O O . ASP B 1 102 ? -13.078 4.18 -4.16 1 86.5 102 ASP B O 1
ATOM 6056 N N . SER B 1 103 ? -12.133 4.961 -6.047 1 88.88 103 SER B N 1
ATOM 6057 C CA . SER B 1 103 ? -13.438 5.117 -6.68 1 88.88 103 SER B CA 1
ATOM 6058 C C . SER B 1 103 ? -13.953 3.791 -7.23 1 88.88 103 SER B C 1
ATOM 6060 O O . SER B 1 103 ? -15.148 3.635 -7.484 1 88.88 103 SER B O 1
ATOM 6062 N N . THR B 1 104 ? -13.086 2.893 -7.508 1 91.62 104 THR B N 1
ATOM 6063 C CA . THR B 1 104 ? -13.492 1.565 -7.957 1 91.62 104 THR B CA 1
ATOM 6064 C C . THR B 1 104 ? -13.977 0.718 -6.781 1 91.62 104 THR B C 1
ATOM 6066 O O . THR B 1 104 ? -13.25 -0.154 -6.301 1 91.62 104 THR B O 1
ATOM 6069 N N . ARG B 1 105 ? -15.32 0.924 -6.426 1 95 105 ARG B N 1
ATOM 6070 C CA . ARG B 1 105 ? -15.812 0.35 -5.176 1 95 105 ARG B CA 1
ATOM 6071 C C . ARG B 1 105 ? -16.984 -0.601 -5.434 1 95 105 ARG B C 1
ATOM 6073 O O . ARG B 1 105 ? -17.641 -1.059 -4.496 1 95 105 ARG B O 1
ATOM 6080 N N . ILE B 1 106 ? -17.219 -0.9 -6.684 1 96.5 106 ILE B N 1
ATOM 6081 C CA . ILE B 1 106 ? -18.344 -1.78 -6.984 1 96.5 106 ILE B CA 1
ATOM 6082 C C . ILE B 1 106 ? -17.859 -2.998 -7.762 1 96.5 106 ILE B C 1
ATOM 6084 O O . ILE B 1 106 ? -17.234 -2.859 -8.82 1 96.5 106 ILE B O 1
ATOM 6088 N N . ALA B 1 107 ? -18.125 -4.105 -7.242 1 97.06 107 ALA B N 1
ATOM 6089 C CA . ALA B 1 107 ? -17.875 -5.355 -7.961 1 97.06 107 ALA B CA 1
ATOM 6090 C C . ALA B 1 107 ? -19.188 -6.012 -8.375 1 97.06 107 ALA B C 1
ATOM 6092 O O . ALA B 1 107 ? -20.109 -6.129 -7.562 1 97.06 107 ALA B O 1
ATOM 6093 N N . ILE B 1 108 ? -19.281 -6.41 -9.617 1 96.88 108 ILE B N 1
ATOM 6094 C CA . ILE B 1 108 ? -20.453 -7.109 -10.141 1 96.88 108 ILE B CA 1
ATOM 6095 C C . ILE B 1 108 ? -20.062 -8.523 -10.562 1 96.88 108 ILE B C 1
ATOM 6097 O O . ILE B 1 108 ? -19.172 -8.711 -11.391 1 96.88 108 ILE B O 1
ATOM 6101 N N . VAL B 1 109 ? -20.656 -9.484 -9.969 1 96.88 109 VAL B N 1
ATOM 6102 C CA . VAL B 1 109 ? -20.578 -10.867 -10.422 1 96.88 109 VAL B CA 1
ATOM 6103 C C . VAL B 1 109 ? -21.828 -11.227 -11.211 1 96.88 109 VAL B C 1
ATOM 6105 O O . VAL B 1 109 ? -22.906 -11.367 -10.641 1 96.88 109 VAL B O 1
ATOM 6108 N N . GLU B 1 110 ? -21.656 -11.406 -12.477 1 96.44 110 GLU B N 1
ATOM 6109 C CA . GLU B 1 110 ? -22.797 -11.555 -13.383 1 96.44 110 GLU B CA 1
ATOM 6110 C C . GLU B 1 110 ? -22.875 -12.969 -13.953 1 96.44 110 GLU B C 1
ATOM 6112 O O . GLU B 1 110 ? -21.844 -13.539 -14.344 1 96.44 110 GLU B O 1
ATOM 6117 N N . ALA B 1 111 ? -24.094 -13.492 -14.008 1 97 111 ALA B N 1
ATOM 6118 C CA . ALA B 1 111 ? -24.328 -14.789 -14.633 1 97 111 ALA B CA 1
ATOM 6119 C C . ALA B 1 111 ? -24.281 -14.688 -16.156 1 97 111 ALA B C 1
ATOM 6121 O O . ALA B 1 111 ? -25.109 -14.016 -16.766 1 97 111 ALA B O 1
ATOM 6122 N N . ILE B 1 112 ? -23.391 -15.469 -16.719 1 93.88 112 ILE B N 1
ATOM 6123 C CA . ILE B 1 112 ? -23.312 -15.484 -18.188 1 93.88 112 ILE B CA 1
ATOM 6124 C C . ILE B 1 112 ? -24.016 -16.719 -18.719 1 93.88 112 ILE B C 1
ATOM 6126 O O . ILE B 1 112 ? -24.281 -16.828 -19.922 1 93.88 112 ILE B O 1
ATOM 6130 N N . THR B 1 113 ? -24.266 -17.672 -17.922 1 95.25 113 THR B N 1
ATOM 6131 C CA . THR B 1 113 ? -25.172 -18.797 -18.125 1 95.25 113 THR B CA 1
ATOM 6132 C C . THR B 1 113 ? -26.188 -18.891 -16.969 1 95.25 113 THR B C 1
ATOM 6134 O O . THR B 1 113 ? -26.062 -18.172 -15.977 1 95.25 113 THR B O 1
ATOM 6137 N N . ASP B 1 114 ? -27.172 -19.703 -17.203 1 97.62 114 ASP B N 1
ATOM 6138 C CA . ASP B 1 114 ? -28 -20 -16.047 1 97.62 114 ASP B CA 1
ATOM 6139 C C . ASP B 1 114 ? -27.203 -20.703 -14.953 1 97.62 114 ASP B C 1
ATOM 6141 O O . ASP B 1 114 ? -26.359 -21.562 -15.242 1 97.62 114 ASP B O 1
ATOM 6145 N N . TRP B 1 115 ? -27.406 -20.234 -13.773 1 97.88 115 TRP B N 1
ATOM 6146 C CA . TRP B 1 115 ? -26.812 -20.891 -12.617 1 97.88 115 TRP B CA 1
ATOM 6147 C C . TRP B 1 115 ? -27.781 -21.906 -12.008 1 97.88 115 TRP B C 1
ATOM 6149 O O . TRP B 1 115 ? -28.953 -21.578 -11.789 1 97.88 115 TRP B O 1
ATOM 6159 N N . ALA B 1 116 ? -27.297 -23.047 -11.734 1 97.12 116 ALA B N 1
ATOM 6160 C CA . ALA B 1 116 ? -28.172 -24.109 -11.281 1 97.12 116 ALA B CA 1
ATOM 6161 C C . ALA B 1 116 ? -28.359 -24.078 -9.766 1 97.12 116 ALA B C 1
ATOM 6163 O O . ALA B 1 116 ? -27.469 -23.609 -9.047 1 97.12 116 ALA B O 1
ATOM 6164 N N . LYS B 1 117 ? -29.531 -24.578 -9.359 1 97.19 117 LYS B N 1
ATOM 6165 C CA . LYS B 1 117 ? -29.734 -24.828 -7.938 1 97.19 117 LYS B CA 1
ATOM 6166 C C . LYS B 1 117 ? -28.625 -25.719 -7.379 1 97.19 117 LYS B C 1
ATOM 6168 O O . LYS B 1 117 ? -28.156 -26.641 -8.055 1 97.19 117 LYS B O 1
ATOM 6173 N N . ASP B 1 118 ? -28.094 -25.359 -6.203 1 96.12 118 ASP B N 1
ATOM 6174 C CA . ASP B 1 118 ? -27.125 -26.141 -5.434 1 96.12 118 ASP B CA 1
ATOM 6175 C C . ASP B 1 118 ? -25.703 -25.891 -5.934 1 96.12 118 ASP B C 1
ATOM 6177 O O . ASP B 1 118 ? -24.75 -26.406 -5.355 1 96.12 118 ASP B O 1
ATOM 6181 N N . ASP B 1 119 ? -25.578 -25.078 -7.059 1 96.31 119 ASP B N 1
ATOM 6182 C CA . ASP B 1 119 ? -24.234 -24.641 -7.398 1 96.31 119 ASP B CA 1
ATOM 6183 C C . ASP B 1 119 ? -23.609 -23.859 -6.242 1 96.31 119 ASP B C 1
ATOM 6185 O O . ASP B 1 119 ? -24.328 -23.188 -5.484 1 96.31 119 ASP B O 1
ATOM 6189 N N . ILE B 1 120 ? -22.375 -23.984 -6.129 1 96.81 120 ILE B N 1
ATOM 6190 C CA . ILE B 1 120 ? -21.656 -23.266 -5.07 1 96.81 120 ILE B CA 1
ATOM 6191 C C . ILE B 1 120 ? -20.797 -22.156 -5.676 1 96.81 120 ILE B C 1
ATOM 6193 O O . ILE B 1 120 ? -19.812 -22.438 -6.352 1 96.81 120 ILE B O 1
ATOM 6197 N N . LEU B 1 121 ? -21.109 -20.938 -5.398 1 97.19 121 LEU B N 1
ATOM 6198 C CA . LEU B 1 121 ? -20.375 -19.75 -5.824 1 97.19 121 LEU B CA 1
ATOM 6199 C C . LEU B 1 121 ? -19.422 -19.281 -4.727 1 97.19 121 LEU B C 1
ATOM 6201 O O . LEU B 1 121 ? -19.844 -19.062 -3.588 1 97.19 121 LEU B O 1
ATOM 6205 N N . ASN B 1 122 ? -18.172 -19.156 -5.102 1 96.44 122 ASN B N 1
ATOM 6206 C CA . ASN B 1 122 ? -17.156 -18.625 -4.188 1 96.44 122 ASN B CA 1
ATOM 6207 C C . ASN B 1 122 ? -16.719 -17.219 -4.602 1 96.44 122 ASN B C 1
ATOM 6209 O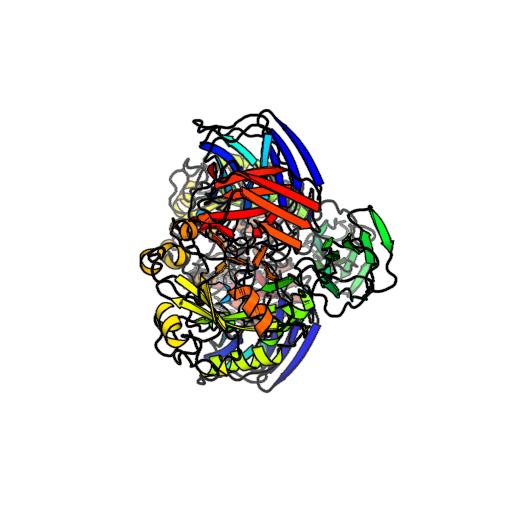 O . ASN B 1 122 ? -16.422 -16.984 -5.773 1 96.44 122 ASN B O 1
ATOM 6213 N N . ILE B 1 123 ? -16.703 -16.328 -3.689 1 97.25 123 ILE B N 1
ATOM 6214 C CA . ILE B 1 123 ? -16.172 -14.984 -3.885 1 97.25 123 ILE B CA 1
ATOM 6215 C C . ILE B 1 123 ? -15.086 -14.703 -2.85 1 97.25 123 ILE B C 1
ATOM 6217 O O . ILE B 1 123 ? -15.305 -14.875 -1.648 1 97.25 123 ILE B O 1
ATOM 6221 N N . TYR B 1 124 ? -13.922 -14.32 -3.301 1 96.69 124 TYR B N 1
ATOM 6222 C CA . TYR B 1 124 ? -12.797 -14.008 -2.434 1 96.69 124 TYR B CA 1
ATOM 6223 C C . TYR B 1 124 ? -12.352 -12.555 -2.617 1 96.69 124 TYR B C 1
ATOM 6225 O O . TYR B 1 124 ? -12.344 -12.039 -3.738 1 96.69 124 TYR B O 1
ATOM 6233 N N . TYR B 1 125 ? -12.008 -11.906 -1.492 1 97.31 125 TYR B N 1
ATOM 6234 C CA . TYR B 1 125 ? -11.422 -10.57 -1.562 1 97.31 125 TYR B CA 1
ATOM 6235 C C . TYR B 1 125 ? -10.242 -10.438 -0.605 1 97.31 125 TYR B C 1
ATOM 6237 O O . TYR B 1 125 ? -10.328 -10.844 0.554 1 97.31 125 TYR B O 1
ATOM 6245 N N . GLY B 1 126 ? -9.195 -9.805 -1.179 1 96.12 126 G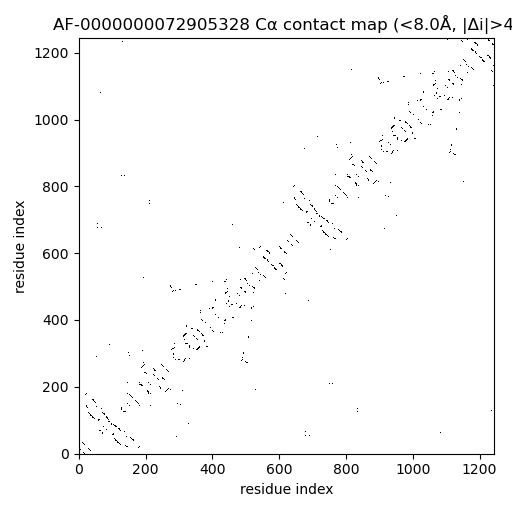LY B N 1
ATOM 6246 C CA . GLY B 1 126 ? -8.047 -9.438 -0.371 1 96.12 126 GLY B CA 1
ATOM 6247 C C . GLY B 1 126 ? -7.191 -10.625 0.025 1 96.12 126 GLY B C 1
ATOM 6248 O O . GLY B 1 126 ? -7.055 -11.578 -0.74 1 96.12 126 GLY B O 1
ATOM 6249 N N . GLY B 1 127 ? -6.496 -10.492 1.164 1 95.19 127 GLY B N 1
ATOM 6250 C CA . GLY B 1 127 ? -5.594 -11.531 1.64 1 95.19 127 GLY B CA 1
ATOM 6251 C C . GLY B 1 127 ? -4.336 -11.656 0.802 1 95.19 127 GLY B C 1
ATOM 6252 O O . GLY B 1 127 ? -4.074 -10.82 -0.063 1 95.19 127 GLY B O 1
ATOM 6253 N N . ILE B 1 128 ? -3.543 -12.648 1.144 1 95.19 128 ILE B N 1
ATOM 6254 C CA . ILE B 1 128 ? -2.273 -12.852 0.453 1 95.19 128 ILE B CA 1
ATOM 6255 C C . ILE B 1 128 ? -2.338 -14.125 -0.385 1 95.19 128 ILE B C 1
ATOM 6257 O O . ILE B 1 128 ? -1.399 -14.438 -1.121 1 95.19 128 ILE B O 1
ATOM 6261 N N . ASN B 1 129 ? -3.404 -14.883 -0.243 1 94.06 129 ASN B N 1
ATOM 6262 C CA . ASN B 1 129 ? -3.594 -16.125 -0.979 1 94.06 129 ASN B CA 1
ATOM 6263 C C . ASN B 1 129 ? -4.465 -15.922 -2.213 1 94.06 129 ASN B C 1
ATOM 6265 O O . ASN B 1 129 ? -5.441 -15.172 -2.17 1 94.06 129 ASN B O 1
ATOM 6269 N N . ARG B 1 130 ? -4.066 -16.562 -3.287 1 92.31 130 ARG B N 1
ATOM 6270 C CA . ARG B 1 130 ? -4.863 -16.688 -4.504 1 92.31 130 ARG B CA 1
ATOM 6271 C C . AR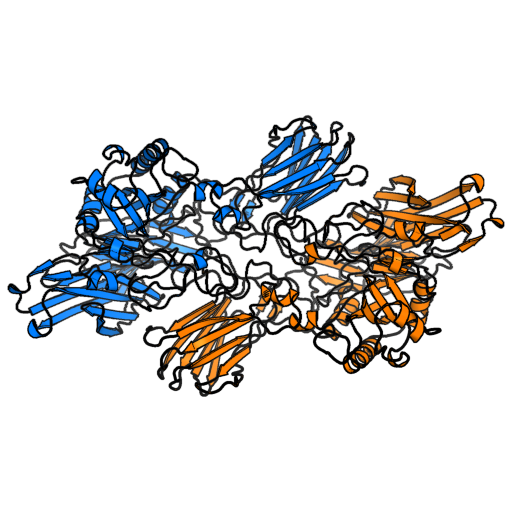G B 1 130 ? -5.246 -18.125 -4.777 1 92.31 130 ARG B C 1
ATOM 6273 O O . ARG B 1 130 ? -4.859 -19.031 -4.023 1 92.31 130 ARG B O 1
ATOM 6280 N N . MET B 1 131 ? -6.016 -18.281 -5.781 1 88.69 131 MET B N 1
ATOM 6281 C CA . MET B 1 131 ? -6.508 -19.625 -6.074 1 88.69 131 MET B CA 1
ATOM 6282 C C . MET B 1 131 ? -5.352 -20.594 -6.242 1 88.69 131 MET B C 1
ATOM 6284 O O . MET B 1 131 ? -5.344 -21.672 -5.629 1 88.69 131 MET B O 1
ATOM 6288 N N . TRP B 1 132 ? -4.316 -20.25 -7.027 1 89.88 132 TRP B N 1
ATOM 6289 C CA . TRP B 1 132 ? -3.227 -21.188 -7.32 1 89.88 132 TRP B CA 1
ATOM 6290 C C . TRP B 1 132 ? -1.895 -20.625 -6.824 1 89.88 132 TRP B C 1
ATOM 6292 O O . TRP B 1 132 ? -0.83 -21.094 -7.238 1 89.88 132 TRP B O 1
ATOM 6302 N N . LEU B 1 133 ? -1.937 -19.578 -6.047 1 89.31 133 LEU B N 1
ATOM 6303 C CA . LEU B 1 133 ? -0.75 -18.906 -5.516 1 89.31 133 LEU B CA 1
ATOM 6304 C C . LEU B 1 133 ? -0.952 -18.516 -4.059 1 89.31 133 LEU B C 1
ATOM 6306 O O . LEU B 1 133 ? -1.3 -17.375 -3.76 1 89.31 133 LEU B O 1
ATOM 6310 N N . LYS B 1 134 ? -0.583 -19.391 -3.191 1 91.38 134 LYS B N 1
ATOM 6311 C CA . LYS B 1 134 ? -0.801 -19.125 -1.771 1 91.38 134 LYS B CA 1
ATOM 6312 C C . LYS B 1 134 ? 0.43 -18.484 -1.135 1 91.38 134 LYS B C 1
ATOM 6314 O O . LYS B 1 134 ? 1.522 -19.062 -1.174 1 91.38 134 LYS B O 1
ATOM 6319 N N . GLY B 1 135 ? 0.229 -17.297 -0.627 1 92.62 135 GLY B N 1
ATOM 6320 C CA . GLY B 1 135 ? 1.267 -16.672 0.176 1 92.62 135 GLY B CA 1
ATOM 6321 C C . GLY B 1 135 ? 2.24 -15.852 -0.644 1 92.62 135 GLY B C 1
ATOM 6322 O O . GLY B 1 135 ? 3.348 -15.555 -0.19 1 92.62 135 GLY B O 1
ATOM 6323 N N . TYR B 1 136 ? 1.91 -15.438 -1.839 1 92.12 136 TYR B N 1
ATOM 6324 C CA . TYR B 1 136 ? 2.914 -14.773 -2.666 1 92.12 136 TYR B CA 1
ATOM 6325 C C . TYR B 1 136 ? 2.498 -13.344 -2.992 1 92.12 136 TYR B C 1
ATOM 6327 O O . TYR B 1 136 ? 3.332 -12.523 -3.379 1 92.12 136 TYR B O 1
ATOM 6335 N N . ALA B 1 137 ? 1.253 -13.055 -2.906 1 92.06 137 ALA B N 1
ATOM 6336 C CA . ALA B 1 137 ? 0.795 -11.695 -3.166 1 92.06 137 ALA B CA 1
ATOM 6337 C C . ALA B 1 137 ? 0.957 -10.812 -1.928 1 92.06 137 ALA B C 1
ATOM 6339 O O . ALA B 1 137 ? 0.944 -11.312 -0.799 1 92.06 137 ALA B O 1
ATOM 6340 N N . PRO B 1 138 ? 1.152 -9.555 -2.135 1 92.56 138 PRO B N 1
ATOM 6341 C CA . PRO B 1 138 ? 1.162 -8.656 -0.978 1 92.56 138 PRO B CA 1
ATOM 6342 C C . PRO B 1 138 ? -0.202 -8.555 -0.298 1 92.56 138 PRO B C 1
ATOM 6344 O O . PRO B 1 138 ? -1.233 -8.773 -0.94 1 92.56 138 PRO B O 1
ATOM 6347 N N . ALA B 1 139 ? -0.183 -8.172 0.898 1 92.94 139 ALA B N 1
ATOM 6348 C CA . ALA B 1 139 ? -1.403 -8.141 1.7 1 92.94 139 ALA B CA 1
ATOM 6349 C C . ALA B 1 139 ? -2.281 -6.953 1.316 1 92.94 139 ALA B C 1
ATOM 6351 O O . ALA B 1 139 ? -1.773 -5.871 1.023 1 92.94 139 ALA B O 1
ATOM 6352 N N . THR B 1 140 ? -3.59 -7.148 1.281 1 94.88 140 THR B N 1
ATOM 6353 C CA . THR B 1 140 ? -4.566 -6.066 1.345 1 94.88 140 THR B CA 1
ATOM 6354 C C . THR B 1 140 ? -4.723 -5.562 2.775 1 94.88 140 THR B C 1
ATOM 6356 O O . THR B 1 140 ? -4.824 -6.355 3.713 1 94.88 140 THR B O 1
ATOM 6359 N N . ARG B 1 141 ? -4.707 -4.266 2.947 1 94.44 141 ARG B N 1
ATOM 6360 C CA . ARG B 1 141 ? -4.781 -3.711 4.297 1 94.44 141 ARG B CA 1
ATOM 6361 C C . ARG B 1 141 ? -5.93 -2.715 4.414 1 94.44 141 ARG B C 1
ATOM 6363 O O . ARG B 1 141 ? -6.312 -2.084 3.426 1 94.44 141 ARG B O 1
ATOM 6370 N N . CYS B 1 142 ? -6.48 -2.623 5.633 1 94.62 142 CYS B N 1
ATOM 6371 C CA . CYS B 1 142 ? -7.527 -1.644 5.902 1 94.62 142 CYS B CA 1
ATOM 6372 C C . CYS B 1 142 ? -6.926 -0.281 6.23 1 94.62 142 CYS B C 1
ATOM 6374 O O . CYS B 1 142 ? -5.711 -0.094 6.137 1 94.62 142 CYS B O 1
ATOM 6376 N N . MET B 1 143 ? -7.734 0.69 6.496 1 93.31 143 MET B N 1
ATOM 6377 C CA . MET B 1 143 ? -7.336 2.076 6.727 1 93.31 143 MET B CA 1
ATOM 6378 C C . MET B 1 143 ? -6.531 2.205 8.016 1 93.31 143 MET B C 1
ATOM 6380 O O . MET B 1 143 ? -6.68 1.393 8.93 1 93.31 143 MET B O 1
ATOM 6384 N N . ASN B 1 144 ? -5.73 3.219 8.102 1 93.75 144 ASN B N 1
ATOM 6385 C CA . ASN B 1 144 ? -4.938 3.441 9.305 1 93.75 144 ASN B CA 1
ATOM 6386 C C . ASN B 1 144 ? -5.633 4.402 10.266 1 93.75 144 ASN B C 1
ATOM 6388 O O . ASN B 1 144 ? -5.27 4.488 11.438 1 93.75 144 ASN B O 1
ATOM 6392 N N . HIS B 1 145 ? -6.66 5.176 9.828 1 94.69 145 HIS B N 1
ATOM 6393 C CA . HIS B 1 145 ? -7.371 6.113 10.688 1 94.69 145 HIS B CA 1
ATOM 6394 C C . HIS B 1 145 ? -8.68 5.52 11.188 1 94.69 145 HIS B C 1
ATOM 6396 O O . HIS B 1 145 ? -9.594 5.25 10.398 1 94.69 145 HIS B O 1
ATOM 6402 N N . VAL B 1 146 ? -8.766 5.309 12.453 1 95.12 146 VAL B N 1
ATOM 6403 C CA . VAL B 1 146 ? -9.922 4.727 13.133 1 95.12 146 VAL B CA 1
ATOM 6404 C C . VAL B 1 146 ? -10.297 5.586 14.336 1 95.12 146 VAL B C 1
ATOM 6406 O O . VAL B 1 146 ? -10.125 5.168 15.484 1 95.12 146 VAL B O 1
ATOM 6409 N N . THR B 1 147 ? -11.008 6.652 14.086 1 95 147 THR B N 1
ATOM 6410 C CA . THR B 1 147 ? -11.023 7.707 15.094 1 95 147 THR B CA 1
ATOM 6411 C C . THR B 1 147 ? -12.414 7.848 15.703 1 95 147 THR B C 1
ATOM 6413 O O . THR B 1 147 ? -12.617 8.656 16.625 1 95 147 THR B O 1
ATOM 6416 N N . PHE B 1 148 ? -13.414 7.062 15.258 1 96.38 148 PHE B N 1
ATOM 6417 C CA . PHE B 1 148 ? -14.789 7.285 15.695 1 96.38 148 PHE B CA 1
ATOM 6418 C C . PHE B 1 148 ? -15.023 6.688 17.078 1 96.38 148 PHE B C 1
ATOM 6420 O O . PHE B 1 148 ? -14.672 5.531 17.328 1 96.38 148 PHE B O 1
ATOM 6427 N N . LYS B 1 149 ? -15.656 7.461 17.922 1 95.5 149 LYS B N 1
ATOM 6428 C CA . LYS B 1 149 ? -15.898 7.07 19.312 1 95.5 149 LYS B CA 1
ATOM 6429 C C . LYS B 1 149 ? -16.781 5.828 19.375 1 95.5 149 LYS B C 1
ATOM 6431 O O . LYS B 1 149 ? -16.609 4.98 20.266 1 95.5 149 LYS B O 1
ATOM 6436 N N . ASN B 1 150 ? -17.734 5.746 18.469 1 94.62 150 ASN B N 1
ATOM 6437 C CA . ASN B 1 150 ? -18.641 4.609 18.484 1 94.62 150 ASN B CA 1
ATOM 6438 C C . ASN B 1 150 ? -18.125 3.465 17.609 1 94.62 150 ASN B C 1
ATOM 6440 O O . ASN B 1 150 ? -18.844 2.5 17.344 1 94.62 150 ASN B O 1
ATOM 6444 N N . GLY B 1 151 ? -16.953 3.604 17.203 1 94.69 151 GLY B N 1
ATOM 6445 C CA . GLY B 1 151 ? -16.328 2.551 16.422 1 94.69 151 GLY B CA 1
ATOM 6446 C C . GLY B 1 151 ? -16.266 2.859 14.938 1 94.69 151 GLY B C 1
ATOM 6447 O O . GLY B 1 151 ? -17.109 3.578 14.414 1 94.69 151 GLY B O 1
ATOM 6448 N N . THR B 1 152 ? -15.234 2.402 14.312 1 94.69 152 THR B N 1
ATOM 6449 C CA . THR B 1 152 ? -15.07 2.455 12.867 1 94.69 152 THR B CA 1
ATOM 6450 C C . THR B 1 152 ? -15.32 1.083 12.25 1 94.69 152 THR B C 1
ATOM 6452 O O . THR B 1 152 ? -14.727 0.088 12.664 1 94.69 152 THR B O 1
ATOM 6455 N N . TYR B 1 153 ? -16.172 1.06 11.242 1 96.19 153 TYR B N 1
ATOM 6456 C CA . TYR B 1 153 ? -16.594 -0.228 10.703 1 96.19 153 TYR B CA 1
ATOM 6457 C C . TYR B 1 153 ? -16.484 -0.25 9.188 1 96.19 153 TYR B C 1
ATOM 6459 O O . TYR B 1 153 ? -16.781 0.743 8.523 1 96.19 153 TYR B O 1
ATOM 6467 N N . LEU B 1 154 ? -15.953 -1.3 8.664 1 95.94 154 LEU B N 1
ATOM 6468 C CA . LEU B 1 154 ? -16.078 -1.606 7.242 1 95.94 154 LEU B CA 1
ATOM 6469 C C . LEU B 1 154 ? -17.422 -2.27 6.949 1 95.94 154 LEU B C 1
ATOM 6471 O O . LEU B 1 154 ? -17.719 -3.354 7.461 1 95.94 154 LEU B O 1
ATOM 6475 N N . LYS B 1 155 ? -18.219 -1.578 6.156 1 95.44 155 LYS B N 1
ATOM 6476 C CA . LYS B 1 155 ? -19.547 -2.072 5.816 1 95.44 155 LYS B CA 1
ATOM 6477 C C . LYS B 1 155 ? -19.641 -2.436 4.336 1 95.44 155 LYS B C 1
ATOM 6479 O O . LYS B 1 155 ? -19.516 -1.566 3.471 1 95.44 155 LYS B O 1
ATOM 6484 N N . TYR B 1 156 ? -19.781 -3.652 4.047 1 96.62 156 TYR B N 1
ATOM 6485 C CA . TYR B 1 156 ? -20 -4.148 2.691 1 96.62 156 TYR B CA 1
ATOM 6486 C C . TYR B 1 156 ? -21.484 -4.355 2.41 1 96.62 156 TYR B C 1
ATOM 6488 O O . TYR B 1 156 ? -22.203 -4.895 3.25 1 96.62 156 TYR B O 1
ATOM 6496 N N . LYS B 1 157 ? -21.953 -3.879 1.289 1 96.12 157 LYS B N 1
ATOM 6497 C CA . LYS B 1 157 ? -23.328 -4.098 0.868 1 96.12 157 LYS B CA 1
ATOM 6498 C C . LYS B 1 157 ? -23.406 -5.129 -0.256 1 96.12 157 LYS B C 1
ATOM 6500 O O . LYS B 1 157 ? -22.797 -4.949 -1.312 1 96.12 157 LYS B O 1
ATOM 6505 N N . ILE B 1 158 ? -24.047 -6.148 -0.028 1 97.88 158 ILE B N 1
ATOM 6506 C CA . ILE B 1 158 ? -24.281 -7.168 -1.046 1 97.88 158 ILE B CA 1
ATOM 6507 C C . ILE B 1 158 ? -25.719 -7.105 -1.526 1 97.88 158 ILE B C 1
ATOM 6509 O O . ILE B 1 158 ? -26.656 -7.203 -0.725 1 97.88 158 ILE B O 1
ATOM 6513 N N . GLU B 1 159 ? -25.859 -6.93 -2.801 1 98.19 159 GLU B N 1
ATOM 6514 C CA . GLU B 1 159 ? -27.172 -6.828 -3.434 1 98.19 159 GLU B CA 1
ATOM 6515 C C . GLU B 1 159 ? -27.297 -7.797 -4.609 1 98.19 159 GLU B C 1
ATOM 6517 O O . GLU B 1 159 ? -26.297 -8.312 -5.102 1 98.19 159 GLU B O 1
ATOM 6522 N N . ILE B 1 160 ? -28.531 -8.047 -5.012 1 98.12 160 ILE B N 1
ATOM 6523 C CA . ILE B 1 160 ? -28.766 -8.922 -6.152 1 98.12 160 ILE B CA 1
ATOM 6524 C C . ILE B 1 160 ? -29.844 -8.32 -7.055 1 98.12 160 ILE B C 1
ATOM 6526 O O . ILE B 1 160 ? -30.797 -7.703 -6.566 1 98.12 160 ILE B O 1
ATOM 6530 N N . ALA B 1 161 ? -29.641 -8.406 -8.336 1 97.94 161 ALA B N 1
ATOM 6531 C CA . ALA B 1 161 ? -30.625 -8.133 -9.359 1 97.94 161 ALA B CA 1
ATOM 6532 C C . ALA B 1 161 ? -30.828 -9.336 -10.281 1 97.94 161 ALA B C 1
ATOM 6534 O O . ALA B 1 161 ? -29.922 -9.703 -11.031 1 97.94 161 ALA B O 1
ATOM 6535 N N . GLU B 1 162 ? -31.969 -9.906 -10.234 1 96.88 162 GLU B N 1
ATOM 6536 C CA . GLU B 1 162 ? -32.25 -11.047 -11.102 1 96.88 162 GLU B CA 1
ATOM 6537 C C . GLU B 1 162 ? -32.375 -10.617 -12.555 1 96.88 162 GLU B C 1
ATOM 6539 O O . GLU B 1 162 ? -32.594 -9.438 -12.844 1 96.88 162 GLU B O 1
ATOM 6544 N N . SER B 1 163 ? -32.281 -11.602 -13.352 1 95.06 163 SER B N 1
ATOM 6545 C CA . SER B 1 163 ? -32.312 -11.336 -14.789 1 95.06 163 SER B CA 1
ATOM 6546 C C . SER B 1 163 ? -33.531 -10.492 -15.172 1 95.06 163 SER B C 1
ATOM 6548 O O . SER B 1 163 ? -34.656 -10.781 -14.758 1 95.06 163 SER B O 1
ATOM 6550 N N . GLY B 1 164 ? -33.25 -9.492 -15.961 1 90.38 164 GLY B N 1
ATOM 6551 C CA . GLY B 1 164 ? -34.344 -8.641 -16.453 1 90.38 164 GLY B CA 1
ATOM 6552 C C . GLY B 1 164 ? -34.719 -7.535 -15.484 1 90.38 164 GLY B C 1
ATOM 6553 O O . GLY B 1 164 ? -35.438 -6.617 -15.844 1 90.38 164 GLY B O 1
ATOM 6554 N N . ASN B 1 165 ? -34.25 -7.633 -14.242 1 88.56 165 ASN B N 1
ATOM 6555 C CA . ASN B 1 165 ? -34.531 -6.602 -13.242 1 88.56 165 ASN B CA 1
ATOM 6556 C C . ASN B 1 165 ? -33.344 -5.633 -13.117 1 88.56 165 ASN B C 1
ATOM 6558 O O . ASN B 1 165 ? -32.188 -6.047 -13.148 1 88.56 165 ASN B O 1
ATOM 6562 N N . GLU B 1 166 ? -33.594 -4.414 -13.148 1 87.31 166 GLU B N 1
ATOM 6563 C CA . GLU B 1 166 ? -32.531 -3.42 -13 1 87.31 166 GLU B CA 1
ATOM 6564 C C . GLU B 1 166 ? -32.375 -3.002 -11.547 1 87.31 166 GLU B C 1
ATOM 6566 O O . GLU B 1 166 ? -31.344 -2.422 -11.172 1 87.31 166 GLU B O 1
ATOM 6571 N N . GLU B 1 167 ? -33.344 -3.309 -10.75 1 92.88 167 GLU B N 1
ATOM 6572 C CA . GLU B 1 167 ? -33.281 -2.879 -9.359 1 92.88 167 GLU B CA 1
ATOM 6573 C C . GLU B 1 167 ? -32.594 -3.916 -8.484 1 92.88 167 GLU B C 1
ATOM 6575 O O . GLU B 1 167 ? -32.938 -5.102 -8.516 1 92.88 167 GLU B O 1
ATOM 6580 N N . PHE B 1 168 ? -31.656 -3.471 -7.73 1 96.44 168 PHE B N 1
ATOM 6581 C CA . PHE B 1 168 ? -30.922 -4.332 -6.812 1 96.44 168 PHE B CA 1
ATOM 6582 C C . PHE B 1 168 ? -31.641 -4.43 -5.469 1 96.44 168 PHE B C 1
ATOM 6584 O O . PHE B 1 168 ? -32.094 -3.42 -4.934 1 96.44 168 PHE B O 1
ATOM 6591 N N . LYS B 1 169 ? -31.719 -5.613 -4.98 1 96.44 169 LYS B N 1
ATOM 6592 C CA . LYS B 1 169 ? -32.25 -5.887 -3.648 1 96.44 169 LYS B CA 1
ATOM 6593 C C . LYS B 1 169 ? -31.125 -6.164 -2.654 1 96.44 169 LYS B C 1
ATOM 6595 O O . LYS B 1 169 ? -30.234 -6.977 -2.922 1 96.44 169 LYS B O 1
ATOM 6600 N N . GLN B 1 170 ? -31.203 -5.527 -1.545 1 96.88 170 GLN B N 1
ATOM 6601 C CA . GLN B 1 170 ? -30.203 -5.742 -0.509 1 96.88 170 GLN B CA 1
ATOM 6602 C C . GLN B 1 170 ? -30.406 -7.09 0.179 1 96.88 170 GLN B C 1
ATOM 6604 O O . GLN B 1 170 ? -31.516 -7.441 0.555 1 96.88 170 GLN B O 1
ATOM 6609 N N . LEU B 1 171 ? -29.344 -7.84 0.344 1 97.06 171 LEU B N 1
ATOM 6610 C CA . LEU B 1 171 ? -29.422 -9.18 0.912 1 97.06 171 LEU B CA 1
ATOM 6611 C C . LEU B 1 171 ? -29.125 -9.156 2.404 1 97.06 171 LEU B C 1
ATOM 6613 O O . LEU B 1 171 ? -29.516 -10.07 3.137 1 97.06 171 LEU B O 1
ATOM 6617 N N . ASN B 1 172 ? -28.422 -8.188 2.949 1 95.69 172 ASN B N 1
ATOM 6618 C CA . ASN B 1 172 ? -28.062 -8 4.352 1 95.69 172 ASN B CA 1
ATOM 6619 C C . ASN B 1 172 ? -27.422 -9.25 4.93 1 95.69 172 ASN B C 1
ATOM 6621 O O . ASN B 1 172 ? -27.797 -9.719 6.004 1 95.69 172 ASN B O 1
ATOM 6625 N N . VAL B 1 173 ? -26.453 -9.82 4.262 1 96.38 173 VAL B N 1
ATOM 6626 C CA . VAL B 1 173 ? -25.859 -11.086 4.68 1 96.38 173 VAL B CA 1
ATOM 6627 C C . VAL B 1 173 ? -24.438 -10.844 5.199 1 96.38 173 VAL B C 1
ATOM 6629 O O . VAL B 1 173 ? -23.875 -11.695 5.891 1 96.38 173 VAL B O 1
ATOM 6632 N N . PHE B 1 174 ? -23.859 -9.789 4.891 1 96.62 174 PHE B N 1
ATOM 6633 C CA . PHE B 1 174 ? -22.469 -9.555 5.262 1 96.62 174 PHE B CA 1
ATOM 6634 C C . PHE B 1 174 ? -22.375 -8.758 6.562 1 96.62 174 PHE B C 1
ATOM 6636 O O . PHE B 1 174 ? -22.984 -7.695 6.688 1 96.62 174 PHE B O 1
ATOM 6643 N N . PRO B 1 175 ? -21.578 -9.211 7.512 1 96.81 175 PRO B N 1
ATOM 6644 C CA . PRO B 1 175 ? -21.438 -8.492 8.781 1 96.81 175 PRO B CA 1
ATOM 6645 C C . PRO B 1 175 ? -20.5 -7.289 8.672 1 96.81 175 PRO B C 1
ATOM 6647 O O . PRO B 1 175 ? -19.734 -7.184 7.707 1 96.81 175 PRO B O 1
ATOM 6650 N N . GLU B 1 176 ? -20.625 -6.434 9.609 1 96.06 176 GLU B N 1
ATOM 6651 C CA . GLU B 1 176 ? -19.672 -5.34 9.711 1 96.06 176 GLU B CA 1
ATOM 6652 C C . GLU B 1 176 ? -18.344 -5.824 10.281 1 96.06 176 GLU B C 1
ATOM 6654 O O . GLU B 1 176 ? -18.312 -6.719 11.133 1 96.06 176 GLU B O 1
ATOM 6659 N N . ILE B 1 177 ? -17.281 -5.273 9.805 1 97.25 177 ILE B N 1
ATOM 6660 C CA . ILE B 1 177 ? -15.945 -5.527 10.352 1 97.25 177 ILE B CA 1
ATOM 6661 C C . ILE B 1 177 ? -15.469 -4.309 11.141 1 97.25 177 ILE B C 1
ATOM 6663 O O . ILE B 1 177 ? -15.391 -3.203 10.602 1 97.25 177 ILE B O 1
ATOM 6667 N N . LYS B 1 178 ? -15.195 -4.504 12.383 1 97.12 178 LYS B N 1
ATOM 6668 C CA . LYS B 1 178 ? -14.719 -3.402 13.211 1 97.12 178 LYS B CA 1
ATOM 6669 C C . LYS B 1 178 ? -13.211 -3.215 13.062 1 97.12 178 LYS B C 1
ATOM 6671 O O . LYS B 1 178 ? -12.445 -4.18 13.133 1 97.12 178 LYS B O 1
ATOM 6676 N N . VAL B 1 179 ? -12.797 -2.041 12.773 1 97 179 VAL B N 1
ATOM 6677 C CA . VAL B 1 179 ? -11.375 -1.705 12.789 1 97 179 VAL B CA 1
ATOM 6678 C C . VAL B 1 179 ? -11.031 -0.979 14.086 1 97 179 VAL B C 1
ATOM 6680 O O . VAL B 1 179 ? -11.695 -0.009 14.453 1 97 179 VAL B O 1
ATOM 6683 N N . ILE B 1 180 ? -10.016 -1.44 14.805 1 97.88 180 ILE B N 1
ATOM 6684 C CA . ILE B 1 180 ? -9.711 -0.908 16.125 1 97.88 180 ILE B CA 1
ATOM 6685 C C . ILE B 1 180 ? -8.305 -0.316 16.141 1 97.88 180 ILE B C 1
ATOM 6687 O O . ILE B 1 180 ? -7.469 -0.671 15.297 1 97.88 180 ILE B O 1
ATOM 6691 N N . PRO B 1 181 ? -8.039 0.635 17.031 1 97.81 181 PRO B N 1
ATOM 6692 C CA . PRO B 1 181 ? -6.676 1.153 17.172 1 97.81 181 PRO B CA 1
ATOM 6693 C C . PRO B 1 181 ? -5.676 0.083 17.609 1 97.81 181 PRO B C 1
ATOM 6695 O O . PRO B 1 181 ? -6.066 -0.927 18.203 1 97.81 181 PRO B O 1
ATOM 6698 N N . ASP B 1 182 ? -4.41 0.284 17.312 1 96.44 182 ASP B N 1
ATOM 6699 C CA . ASP B 1 182 ? -3.32 -0.517 17.859 1 96.44 182 ASP B CA 1
ATOM 6700 C C . ASP B 1 182 ? -3.084 -0.188 19.328 1 96.44 182 ASP B C 1
ATOM 6702 O O . ASP B 1 182 ? -3.875 0.527 19.938 1 96.44 182 ASP B O 1
ATOM 6706 N N . LYS B 1 183 ? -2.029 -0.732 19.922 1 96.81 183 LYS B N 1
ATOM 6707 C CA . LYS B 1 183 ? -1.672 -0.459 21.312 1 96.81 183 LYS B CA 1
ATOM 6708 C C . LYS B 1 183 ? -1.262 0.999 21.484 1 96.81 183 LYS B C 1
ATOM 6710 O O . LYS B 1 183 ? -0.872 1.667 20.531 1 96.81 183 LYS B O 1
ATOM 6715 N N . GLU B 1 184 ? -1.376 1.477 22.703 1 97.56 184 GLU B N 1
ATOM 6716 C CA . GLU B 1 184 ? -1.044 2.865 23.016 1 97.56 184 GLU B CA 1
ATOM 6717 C C . GLU B 1 184 ? 0.424 3.16 22.719 1 97.56 184 GLU B C 1
ATOM 6719 O O . GLU B 1 184 ? 1.302 2.361 23.047 1 97.56 184 GLU B O 1
ATOM 6724 N N . LYS B 1 185 ? 0.607 4.23 22.125 1 97.75 185 LYS B N 1
ATOM 6725 C CA . LYS B 1 185 ? 1.948 4.707 21.797 1 97.75 185 LYS B CA 1
ATOM 6726 C C . LYS B 1 185 ? 2.133 6.16 22.219 1 97.75 185 LYS B C 1
ATOM 6728 O O . LYS B 1 185 ? 3.242 6.578 22.562 1 97.75 185 LYS B O 1
ATOM 6733 N N . TYR B 1 186 ? 1.042 6.895 22.266 1 97.75 186 TYR B N 1
ATOM 6734 C CA . TYR B 1 186 ? 1.088 8.32 22.594 1 97.75 186 TYR B CA 1
ATOM 6735 C C . TYR B 1 186 ? 0.177 8.641 23.766 1 97.75 186 TYR B C 1
ATOM 6737 O O . TYR B 1 186 ? -0.812 7.945 24 1 97.75 186 TYR B O 1
ATOM 6745 N N . LEU B 1 187 ? 0.572 9.664 24.5 1 98.44 187 LEU B N 1
ATOM 6746 C CA . LEU B 1 187 ? -0.243 10.281 25.531 1 98.44 187 LEU B CA 1
ATOM 6747 C C . LEU B 1 187 ? -0.299 11.797 25.344 1 98.44 187 LEU B C 1
ATOM 6749 O O . LEU B 1 187 ? 0.737 12.469 25.359 1 98.44 187 LEU B O 1
ATOM 6753 N N . LEU B 1 188 ? -1.48 12.336 25.125 1 97.94 188 LEU B N 1
ATOM 6754 C CA . LEU B 1 188 ? -1.689 13.781 25.016 1 97.94 188 LEU B CA 1
ATOM 6755 C C . LEU B 1 188 ? -2.242 14.344 26.328 1 97.94 188 LEU B C 1
ATOM 6757 O O . LEU B 1 188 ? -3.242 13.844 26.844 1 97.94 188 LEU B O 1
ATOM 6761 N N . ILE B 1 189 ? -1.583 15.367 26.875 1 98.38 189 ILE B N 1
ATOM 6762 C CA . ILE B 1 189 ? -2.014 16.031 28.094 1 98.38 189 ILE B CA 1
ATOM 6763 C C . ILE B 1 189 ? -2.447 17.453 27.797 1 98.38 189 ILE B C 1
ATOM 6765 O O . ILE B 1 189 ? -1.796 18.156 27.016 1 98.38 189 ILE B O 1
ATOM 6769 N N . LYS B 1 190 ? -3.545 17.906 28.391 1 98.12 190 LYS B N 1
ATOM 6770 C CA . LYS B 1 190 ? -4.047 19.266 28.172 1 98.12 190 LYS B CA 1
ATOM 6771 C C . LYS B 1 190 ? -4.398 19.938 29.484 1 98.12 190 LYS B C 1
ATOM 6773 O O . LYS B 1 190 ? -5.148 19.391 30.297 1 98.12 190 LYS B O 1
ATOM 6778 N N . THR B 1 191 ? -3.852 21.078 29.75 1 98.31 191 THR B N 1
ATOM 6779 C CA . THR B 1 191 ? -4.242 22.031 30.766 1 98.31 191 THR B CA 1
ATOM 6780 C C . THR B 1 191 ? -4.547 23.391 30.156 1 98.31 191 THR B C 1
ATOM 6782 O O . THR B 1 191 ? -4.18 23.656 29.016 1 98.31 191 THR B O 1
ATOM 6785 N N . PRO B 1 192 ? -5.281 24.234 30.906 1 97.56 192 PRO B N 1
ATOM 6786 C CA . PRO B 1 192 ? -5.398 25.594 30.375 1 97.56 192 PRO B CA 1
ATOM 6787 C C . PRO B 1 192 ? -4.047 26.297 30.266 1 97.56 192 PRO B C 1
ATOM 6789 O O . PRO B 1 192 ? -3.178 26.125 31.109 1 97.56 192 PRO B O 1
ATOM 6792 N N . LEU B 1 193 ? -3.906 27.078 29.234 1 98 193 LEU B N 1
ATOM 6793 C CA . LEU B 1 193 ? -2.65 27.781 29 1 98 193 LEU B CA 1
ATOM 6794 C C . LEU B 1 193 ? -2.426 28.844 30.078 1 98 193 LEU B C 1
ATOM 6796 O O . LEU B 1 193 ? -1.285 29.125 30.453 1 98 193 LEU B O 1
ATOM 6800 N N . VAL B 1 194 ? -3.469 29.5 30.453 1 98.19 194 VAL B N 1
ATOM 6801 C CA . VAL B 1 194 ? -3.406 30.547 31.484 1 98.19 194 VAL B CA 1
ATOM 6802 C C . VAL B 1 194 ? -4.207 30.109 32.719 1 98.19 194 VAL B C 1
ATOM 6804 O O . VAL B 1 194 ? -5.391 29.781 32.594 1 98.19 194 VAL B O 1
ATOM 6807 N N . ILE B 1 195 ? -3.557 30.156 33.875 1 97.69 195 ILE B N 1
ATOM 6808 C CA . ILE B 1 195 ? -4.203 29.719 35.094 1 97.69 195 ILE B CA 1
ATOM 6809 C C . ILE B 1 195 ? -4.035 30.781 36.188 1 97.69 195 ILE B C 1
ATOM 6811 O O . ILE B 1 195 ? -3.299 31.75 36 1 97.69 195 ILE B O 1
ATOM 6815 N N . GLU B 1 196 ? -4.754 30.578 37.281 1 96.56 196 GLU B N 1
ATOM 6816 C CA . GLU B 1 196 ? -4.727 31.516 38.406 1 96.56 196 GLU B CA 1
ATOM 6817 C C . GLU B 1 196 ? -4.238 30.812 39.656 1 96.56 196 GLU B C 1
ATOM 6819 O O . GLU B 1 196 ? -4.406 29.609 39.812 1 96.56 196 GLU B O 1
ATOM 6824 N N . LYS B 1 197 ? -3.725 31.656 40.531 1 95.81 197 LYS B N 1
ATOM 6825 C CA . LYS B 1 197 ? -3.273 31.125 41.844 1 95.81 197 LYS B CA 1
ATOM 6826 C C . LYS B 1 197 ? -4.449 30.625 42.656 1 95.81 197 LYS B C 1
ATOM 6828 O O . LYS B 1 197 ? -5.527 31.219 42.656 1 95.81 197 LYS B O 1
ATOM 6833 N N . ASN B 1 198 ? -4.195 29.547 43.344 1 96.31 198 ASN B N 1
ATOM 6834 C CA . ASN B 1 198 ? -5.105 29.016 44.344 1 96.31 198 ASN B CA 1
ATOM 6835 C C . ASN B 1 198 ? -6.402 28.516 43.719 1 96.31 198 ASN B C 1
ATOM 6837 O O . ASN B 1 198 ? -7.441 28.469 44.375 1 96.31 198 ASN B O 1
ATOM 6841 N N . LYS B 1 199 ? -6.402 28.25 42.5 1 96.81 199 LYS B N 1
ATOM 6842 C CA . LYS B 1 199 ? -7.531 27.641 41.812 1 96.81 199 LYS B CA 1
ATOM 6843 C C . LYS B 1 199 ? -7.18 26.234 41.312 1 96.81 199 LYS B C 1
ATOM 6845 O O . LYS B 1 199 ? -6.074 26.016 40.812 1 96.81 199 LYS B O 1
ATOM 6850 N N . GLU B 1 200 ? -8.102 25.359 41.5 1 97.56 200 GLU B N 1
ATOM 6851 C CA . GLU B 1 200 ? -7.879 23.984 41.031 1 97.56 200 GLU B CA 1
ATOM 6852 C C . GLU B 1 200 ? -8.266 23.812 39.594 1 97.56 200 GLU B C 1
ATOM 6854 O O . GLU B 1 200 ? -9.32 24.297 39.156 1 97.56 200 GLU B O 1
ATOM 6859 N N . TYR B 1 201 ? -7.441 23.125 38.844 1 97.94 201 TYR B N 1
ATOM 6860 C CA . TYR B 1 201 ? -7.688 22.859 37.438 1 97.94 201 TYR B CA 1
ATOM 6861 C C . TYR B 1 201 ? -7.641 21.359 37.156 1 97.94 201 TYR B C 1
ATOM 6863 O O . TYR B 1 201 ? -6.902 20.625 37.812 1 97.94 201 TYR B O 1
ATOM 6871 N N . GLU B 1 202 ? -8.438 20.953 36.219 1 97.44 202 GLU B N 1
ATOM 6872 C CA . GLU B 1 202 ? -8.438 19.562 35.75 1 97.44 202 GLU B CA 1
ATOM 6873 C C . GLU B 1 202 ? -7.422 19.359 34.625 1 97.44 202 GLU B C 1
ATOM 6875 O O . GLU B 1 202 ? -7.27 20.219 33.75 1 97.44 202 GLU B O 1
ATOM 6880 N N . ILE B 1 203 ? -6.68 18.203 34.688 1 98.38 203 ILE B N 1
ATOM 6881 C CA . ILE B 1 203 ? -5.793 17.781 33.625 1 98.38 203 ILE B CA 1
ATOM 6882 C C . ILE B 1 203 ? -6.508 16.75 32.75 1 98.38 203 ILE B C 1
ATOM 6884 O O . ILE B 1 203 ? -6.906 15.688 33.219 1 98.38 203 ILE B O 1
ATOM 6888 N N . LYS B 1 204 ? -6.699 17.078 31.484 1 98 204 LYS B N 1
ATOM 6889 C CA . LYS B 1 204 ? -7.254 16.125 30.531 1 98 204 LYS B CA 1
ATOM 6890 C C . LYS B 1 204 ? -6.148 15.344 29.828 1 98 204 LYS B C 1
ATOM 6892 O O . LYS B 1 204 ? -5.016 15.82 29.719 1 98 204 LYS B O 1
ATOM 6897 N N . TYR B 1 205 ? -6.438 14.117 29.438 1 98.31 205 TYR B N 1
ATOM 6898 C CA . TYR B 1 205 ? -5.457 13.281 28.75 1 98.31 205 TYR B CA 1
ATOM 6899 C C . TYR B 1 205 ? -6.145 12.328 27.781 1 98.31 205 TYR B C 1
ATOM 6901 O O . TYR B 1 205 ? -7.324 12.008 27.938 1 98.31 205 TYR B O 1
ATOM 6909 N N . MET B 1 206 ? -5.469 11.867 26.734 1 98.25 206 MET B N 1
ATOM 6910 C CA . MET B 1 206 ? -5.953 10.93 25.719 1 98.25 206 MET B CA 1
ATOM 6911 C C . MET B 1 206 ? -4.84 9.992 25.266 1 98.25 206 MET B C 1
ATOM 6913 O O . MET B 1 206 ? -3.787 10.453 24.812 1 98.25 206 MET B O 1
ATOM 6917 N N . TYR B 1 207 ? -5.055 8.695 25.469 1 98.5 207 TYR B N 1
ATOM 6918 C CA . TYR B 1 207 ? -4.168 7.68 24.906 1 98.5 207 TYR B CA 1
ATOM 6919 C C . TYR B 1 207 ? -4.473 7.457 23.422 1 98.5 207 TYR B C 1
ATOM 6921 O O . TYR B 1 207 ? -5.637 7.457 23.016 1 98.5 207 TYR B O 1
ATOM 6929 N N . SER B 1 208 ? -3.479 7.312 22.625 1 98.25 208 SER B N 1
ATOM 6930 C CA . SER B 1 208 ? -3.666 7.012 21.203 1 98.25 208 SER B CA 1
ATOM 6931 C C . SER B 1 208 ? -2.621 6.02 20.703 1 98.25 208 SER B C 1
ATOM 6933 O O . SER B 1 208 ? -1.586 5.828 21.344 1 98.25 208 SER B O 1
ATOM 6935 N N . ASP B 1 209 ? -2.922 5.367 19.656 1 98 209 ASP B N 1
ATOM 6936 C CA . ASP B 1 209 ? -1.973 4.422 19.078 1 98 209 ASP B CA 1
ATOM 6937 C C . ASP B 1 209 ? -0.963 5.137 18.172 1 98 209 ASP B C 1
ATOM 6939 O O . ASP B 1 209 ? -0.859 6.363 18.203 1 98 209 ASP B O 1
ATOM 6943 N N . LYS B 1 210 ? -0.172 4.441 17.406 1 96.88 210 LYS B N 1
ATOM 6944 C CA . LYS B 1 210 ? 0.921 5.004 16.625 1 96.88 210 LYS B CA 1
ATOM 6945 C C . LYS B 1 210 ? 0.39 5.895 15.5 1 96.88 210 LYS B C 1
ATOM 6947 O O . LYS B 1 210 ? 1.112 6.75 14.984 1 96.88 210 LYS B O 1
ATOM 6952 N N . PHE B 1 211 ? -0.883 5.703 15.055 1 96.56 211 PHE B N 1
ATOM 6953 C CA . PHE B 1 211 ? -1.497 6.527 14.023 1 96.56 211 PHE B CA 1
ATOM 6954 C C . PHE B 1 211 ? -2.359 7.621 14.641 1 96.56 211 PHE B C 1
ATOM 6956 O O . PHE B 1 211 ? -3.223 8.195 13.977 1 96.56 211 PHE B O 1
ATOM 6963 N N . LYS B 1 212 ? -2.184 7.828 15.93 1 96.94 212 LYS B N 1
ATOM 6964 C CA . LYS B 1 212 ? -2.902 8.844 16.688 1 96.94 212 LYS B CA 1
ATOM 6965 C C . LYS B 1 212 ? -4.395 8.531 16.766 1 96.94 212 LYS B C 1
ATOM 6967 O O . LYS B 1 212 ? -5.223 9.43 16.891 1 96.94 212 LYS B O 1
ATOM 6972 N N . ASN B 1 213 ? -4.754 7.293 16.531 1 97.81 213 ASN B N 1
ATOM 6973 C CA . ASN B 1 213 ? -6.121 6.875 16.812 1 97.81 213 ASN B CA 1
ATOM 6974 C C . ASN B 1 213 ? -6.406 6.883 18.312 1 97.81 213 ASN B C 1
ATOM 6976 O O . ASN B 1 213 ? -5.699 6.23 19.078 1 97.81 213 ASN B O 1
ATOM 6980 N N . PRO B 1 214 ? -7.457 7.617 18.703 1 98.25 214 PRO B N 1
ATOM 6981 C CA . PRO B 1 214 ? -7.754 7.633 20.141 1 98.25 214 PRO B CA 1
ATOM 6982 C C . PRO B 1 214 ? -8.195 6.27 20.656 1 98.25 214 PRO B C 1
ATOM 6984 O O . PRO B 1 214 ? -8.945 5.559 19.984 1 98.25 214 PRO B O 1
ATOM 6987 N N . ILE B 1 215 ? -7.695 5.93 21.781 1 98.31 215 ILE B N 1
ATOM 6988 C CA . ILE B 1 215 ? -8.188 4.758 22.5 1 98.31 215 ILE B CA 1
ATOM 6989 C C . ILE B 1 215 ? -9.258 5.176 23.5 1 98.31 215 ILE B C 1
ATOM 6991 O O . ILE B 1 215 ? -8.977 5.293 24.703 1 98.31 215 ILE B O 1
ATOM 6995 N N . TRP B 1 216 ? -10.445 5.32 23.031 1 97.75 216 TRP B N 1
ATOM 6996 C CA . TRP B 1 216 ? -11.562 5.961 23.719 1 97.75 216 TRP B CA 1
ATOM 6997 C C . TRP B 1 216 ? -11.859 5.262 25.047 1 97.75 216 TRP B C 1
ATOM 6999 O O . TRP B 1 216 ? -12.281 5.902 26 1 97.75 216 TRP B O 1
ATOM 7009 N N . ASP B 1 217 ? -11.586 3.988 25.141 1 95.31 217 ASP B N 1
ATOM 7010 C CA . ASP B 1 217 ? -11.992 3.201 26.297 1 95.31 217 ASP B CA 1
ATOM 7011 C C . ASP B 1 217 ? -10.922 3.225 27.375 1 95.31 217 ASP B C 1
ATOM 7013 O O . ASP B 1 217 ? -11.164 2.809 28.516 1 95.31 217 ASP B O 1
ATOM 7017 N N . ASN B 1 218 ? -9.773 3.693 27.062 1 95.06 218 ASN B N 1
ATOM 7018 C CA . ASN B 1 218 ? -8.727 3.805 28.078 1 95.06 218 ASN B CA 1
ATOM 7019 C C . ASN B 1 218 ? -8.891 5.07 28.922 1 95.06 218 ASN B C 1
ATOM 7021 O O . ASN B 1 218 ? -8.555 6.164 28.469 1 95.06 218 ASN B O 1
ATOM 7025 N N . LYS B 1 219 ? -9.352 4.871 30.172 1 91.69 219 LYS B N 1
ATOM 7026 C CA . LYS B 1 219 ? -9.578 6.004 31.062 1 91.69 219 LYS B CA 1
ATOM 7027 C C . LYS B 1 219 ? -8.594 5.996 32.219 1 91.69 219 LYS B C 1
ATOM 7029 O O . LYS B 1 219 ? -8.773 6.727 33.188 1 91.69 219 LYS B O 1
ATOM 7034 N N . GLU B 1 220 ? -7.605 5.168 32.094 1 95.44 220 GLU B N 1
ATOM 7035 C CA . GLU B 1 220 ? -6.621 5.098 33.188 1 95.44 220 GLU B CA 1
ATOM 7036 C C . GLU B 1 220 ? -5.859 6.41 33.312 1 95.44 220 GLU B C 1
ATOM 7038 O O . GLU B 1 220 ? -5.273 6.902 32.344 1 95.44 220 GLU B O 1
ATOM 7043 N N . CYS B 1 221 ? -5.91 6.938 34.5 1 97.19 221 CYS B N 1
ATOM 7044 C CA . CYS B 1 221 ? -5.172 8.172 34.75 1 97.19 221 CYS B CA 1
ATOM 7045 C C . CYS B 1 221 ? -3.67 7.918 34.719 1 97.19 221 CYS B C 1
ATOM 7047 O O . CYS B 1 221 ? -3.168 7.082 35.469 1 97.19 221 CYS B O 1
ATOM 7049 N N . PRO B 1 222 ? -2.971 8.586 33.906 1 97.75 222 PRO B N 1
ATOM 7050 C CA . PRO B 1 222 ? -1.516 8.422 33.938 1 97.75 222 PRO B CA 1
ATOM 7051 C C . PRO B 1 222 ? -0.878 9.008 35.219 1 97.75 222 PRO B C 1
ATOM 7053 O O . PRO B 1 222 ? -1.509 9.797 35.906 1 97.75 222 PRO B O 1
ATOM 7056 N N . LYS B 1 223 ? 0.354 8.516 35.562 1 97.94 223 LYS B N 1
ATOM 7057 C CA . LYS B 1 223 ? 1.13 9.156 36.594 1 97.94 223 LYS B CA 1
ATOM 7058 C C . LYS B 1 223 ? 1.645 10.523 36.156 1 97.94 223 LYS B C 1
ATOM 7060 O O . LYS B 1 223 ? 2.588 10.609 35.375 1 97.94 223 LYS B O 1
ATOM 7065 N N . LEU B 1 224 ? 1.073 11.539 36.781 1 98.38 224 LEU B N 1
ATOM 7066 C CA . LEU B 1 224 ? 1.324 12.906 36.312 1 98.38 224 LEU B CA 1
ATOM 7067 C C . LEU B 1 224 ? 2.311 13.617 37.219 1 98.38 224 LEU B C 1
ATOM 7069 O O . LEU B 1 224 ? 2.426 13.273 38.406 1 98.38 224 LEU B O 1
ATOM 7073 N N . MET B 1 225 ? 3.004 14.547 36.688 1 98.25 225 MET B N 1
ATOM 7074 C CA . MET B 1 225 ? 3.934 15.406 37.406 1 98.25 225 MET B CA 1
ATOM 7075 C C . MET B 1 225 ? 3.756 16.859 37 1 98.25 225 MET B C 1
ATOM 7077 O O . MET B 1 225 ? 3.438 17.156 35.844 1 98.25 225 MET B O 1
ATOM 7081 N N . LEU B 1 226 ? 3.943 17.703 37.938 1 98.12 226 LEU B N 1
ATOM 7082 C CA . LEU B 1 226 ? 3.951 19.156 37.75 1 98.12 226 LEU B CA 1
ATOM 7083 C C . LEU B 1 226 ? 5.348 19.719 37.969 1 98.12 226 LEU B C 1
ATOM 7085 O O . LEU B 1 226 ? 5.98 19.469 39 1 98.12 226 LEU B O 1
ATOM 7089 N N . LYS B 1 227 ? 5.816 20.438 37 1 97.75 227 LYS B N 1
ATOM 7090 C CA . LYS B 1 227 ? 7.145 21.031 37.062 1 97.75 227 LYS B CA 1
ATOM 7091 C C . LYS B 1 227 ? 7.066 22.547 36.938 1 97.75 227 LYS B C 1
ATOM 7093 O O . LYS B 1 227 ? 6.402 23.078 36.031 1 97.75 227 LYS B O 1
ATOM 7098 N N . ASN B 1 228 ? 7.668 23.25 37.844 1 96.88 228 ASN B N 1
ATOM 7099 C CA . ASN B 1 228 ? 7.879 24.688 37.719 1 96.88 228 ASN B CA 1
ATOM 7100 C C . ASN B 1 228 ? 9.102 24.984 36.844 1 96.88 228 ASN B C 1
ATOM 7102 O O . ASN B 1 228 ? 10.234 24.703 37.25 1 96.88 228 ASN B O 1
ATOM 7106 N N . LEU B 1 229 ? 8.898 25.609 35.75 1 96.69 229 LEU B N 1
ATOM 7107 C CA . LEU B 1 229 ? 9.969 25.781 34.75 1 96.69 229 LEU B CA 1
ATOM 7108 C C . LEU B 1 229 ? 10.953 26.859 35.219 1 96.69 229 LEU B C 1
ATOM 7110 O O . LEU B 1 229 ? 12.07 26.953 34.719 1 96.69 229 LEU B O 1
ATOM 7114 N N . LEU B 1 230 ? 10.562 27.688 36.188 1 93.88 230 LEU B N 1
ATOM 7115 C CA . LEU B 1 230 ? 11.453 28.719 36.688 1 93.88 230 LEU B CA 1
ATOM 7116 C C . LEU B 1 230 ? 12.398 28.125 37.75 1 93.88 230 LEU B C 1
ATOM 7118 O O . LEU B 1 230 ? 13.594 28.406 37.75 1 93.88 230 LEU B O 1
ATOM 7122 N N . THR B 1 231 ? 11.883 27.312 38.688 1 93.69 231 THR B N 1
ATOM 7123 C CA . THR B 1 231 ? 12.656 26.828 39.812 1 93.69 231 THR B CA 1
ATOM 7124 C C . THR B 1 231 ? 13.195 25.422 39.531 1 93.69 231 THR B C 1
ATOM 7126 O O . THR B 1 231 ? 14.148 24.984 40.188 1 93.69 231 THR B O 1
ATOM 7129 N N . GLY B 1 232 ? 12.547 24.688 38.688 1 93.75 232 GLY B N 1
ATOM 7130 C CA . GLY B 1 232 ? 12.93 23.312 38.406 1 93.75 232 GLY B CA 1
ATOM 7131 C C . GLY B 1 232 ? 12.273 22.312 39.344 1 93.75 232 GLY B C 1
ATOM 7132 O O . GLY B 1 232 ? 12.445 21.109 39.188 1 93.75 232 GLY B O 1
ATOM 7133 N N . GLU B 1 233 ? 11.461 22.812 40.219 1 95.31 233 GLU B N 1
ATOM 7134 C CA . GLU B 1 233 ? 10.812 21.953 41.219 1 95.31 233 GLU B CA 1
ATOM 7135 C C . GLU B 1 233 ? 9.797 21.031 40.531 1 95.31 233 GLU B C 1
ATOM 7137 O O . GLU B 1 233 ? 9 21.484 39.719 1 95.31 233 GLU B O 1
ATOM 7142 N N . ILE B 1 234 ? 9.891 19.75 40.906 1 96.44 234 ILE B N 1
ATOM 7143 C CA . ILE B 1 234 ? 8.984 18.75 40.344 1 96.44 234 ILE B CA 1
ATOM 7144 C C . ILE B 1 234 ? 8.156 18.125 41.469 1 96.44 234 ILE B C 1
ATOM 7146 O O . ILE B 1 234 ? 8.695 17.797 42.531 1 96.44 234 ILE B O 1
ATOM 7150 N N . SER B 1 235 ? 6.891 18 41.312 1 95.69 235 SER B N 1
ATOM 7151 C CA . SER B 1 235 ? 5.996 17.328 42.25 1 95.69 235 SER B CA 1
ATOM 7152 C C . SER B 1 235 ? 5.117 16.312 41.531 1 95.69 235 SER B C 1
ATOM 7154 O O . SER B 1 235 ? 4.578 16.594 40.438 1 95.69 235 SER B O 1
ATOM 7156 N N . GLU B 1 236 ? 4.953 15.195 42.125 1 96.31 236 GLU B N 1
ATOM 7157 C CA . GLU B 1 236 ? 4.027 14.195 41.625 1 96.31 236 GLU B CA 1
ATOM 7158 C C . GLU B 1 236 ? 2.586 14.523 42 1 96.31 236 GLU B C 1
ATOM 7160 O O . GLU B 1 236 ? 2.32 14.961 43.125 1 96.31 236 GLU B O 1
ATOM 7165 N N . LEU B 1 237 ? 1.764 14.312 41.031 1 96.62 237 LEU B N 1
ATOM 7166 C CA . LEU B 1 237 ? 0.355 14.594 41.281 1 96.62 237 LEU B CA 1
ATOM 7167 C C . LEU B 1 237 ? -0.391 13.32 41.656 1 96.62 237 LEU B C 1
ATOM 7169 O O . LEU B 1 237 ? -0.116 12.25 41.094 1 96.62 237 LEU B O 1
ATOM 7173 N N . VAL B 1 238 ? -1.382 13.438 42.531 1 92.19 238 VAL B N 1
ATOM 7174 C CA . VAL B 1 238 ? -2.107 12.289 43.062 1 92.19 238 VAL B CA 1
ATOM 7175 C C . VAL B 1 238 ? -3.264 11.93 42.125 1 92.19 238 VAL B C 1
ATOM 7177 O O . VAL B 1 238 ? -3.715 10.781 42.094 1 92.19 238 VAL B O 1
ATOM 7180 N N . ASN B 1 239 ? -3.773 12.867 41.5 1 94.88 239 ASN B N 1
ATOM 7181 C CA . ASN B 1 239 ? -4.855 12.703 40.531 1 94.88 239 ASN B CA 1
ATOM 7182 C C . ASN B 1 239 ? -4.695 13.664 39.344 1 94.88 239 ASN B C 1
ATOM 7184 O O . ASN B 1 239 ? -3.604 14.18 39.125 1 94.88 239 ASN B O 1
ATOM 7188 N N . ASN B 1 240 ? -5.734 13.742 38.562 1 97.75 240 ASN B N 1
ATOM 7189 C CA . ASN B 1 240 ? -5.629 14.562 37.375 1 97.75 240 ASN B CA 1
ATOM 7190 C C . ASN B 1 240 ? -6.051 16 37.625 1 97.75 240 ASN B C 1
ATOM 7192 O O . ASN B 1 240 ? -6.648 16.641 36.75 1 97.75 240 ASN B O 1
ATOM 7196 N N . LYS B 1 241 ? -5.816 16.516 38.844 1 97.88 241 LYS B N 1
ATOM 7197 C CA . LYS B 1 241 ? -6.051 17.906 39.219 1 97.88 241 LYS B CA 1
ATOM 7198 C C . LYS B 1 241 ? -4.785 18.531 39.781 1 97.88 241 LYS B C 1
ATOM 7200 O O . LYS B 1 241 ? -3.906 17.828 40.312 1 97.88 241 LYS B O 1
ATOM 7205 N N . PHE B 1 242 ? -4.727 19.828 39.688 1 97.56 242 PHE B N 1
ATOM 7206 C CA . PHE B 1 242 ? -3.568 20.5 40.281 1 97.56 242 PHE B CA 1
ATOM 7207 C C . PHE B 1 242 ? -3.916 21.938 40.656 1 97.56 242 PHE B C 1
ATOM 7209 O O . PHE B 1 242 ? -4.895 22.5 40.156 1 97.56 242 PHE B O 1
ATOM 7216 N N . THR B 1 243 ? -3.219 22.516 41.594 1 97.19 243 THR B N 1
ATOM 7217 C CA . THR B 1 243 ? -3.277 23.891 42.031 1 97.19 243 THR B CA 1
ATOM 7218 C C . THR B 1 243 ? -1.875 24.484 42.156 1 97.19 243 THR B C 1
ATOM 7220 O O . THR B 1 243 ? -0.939 23.797 42.562 1 97.19 243 THR B O 1
ATOM 7223 N N . VAL B 1 244 ? -1.739 25.656 41.719 1 96.94 244 VAL B N 1
ATOM 7224 C CA . VAL B 1 244 ? -0.461 26.328 41.906 1 96.94 244 VAL B CA 1
ATOM 7225 C C . VAL B 1 244 ? -0.639 27.5 42.875 1 96.94 244 VAL B C 1
ATOM 7227 O O . VAL B 1 244 ? -1.701 28.125 42.906 1 96.94 244 VAL B O 1
ATOM 7230 N N . TYR B 1 245 ? 0.43 27.859 43.562 1 94.94 245 TYR B N 1
ATOM 7231 C CA . TYR B 1 245 ? 0.303 28.859 44.594 1 94.94 245 TYR B CA 1
ATOM 7232 C C . TYR B 1 245 ? 1.195 30.062 44.312 1 94.94 245 TYR B C 1
ATOM 7234 O O . TYR B 1 245 ? 1.081 31.109 45 1 94.94 245 TYR B O 1
ATOM 7242 N N . ASN B 1 246 ? 2.029 29.953 43.406 1 94.81 246 ASN B N 1
ATOM 7243 C CA . ASN B 1 246 ? 2.922 31.031 43 1 94.81 246 ASN B CA 1
ATOM 7244 C C . ASN B 1 246 ? 2.83 31.312 41.531 1 94.81 246 ASN B C 1
ATOM 7246 O O . ASN B 1 246 ? 2.549 30.406 40.719 1 94.81 246 ASN B O 1
ATOM 7250 N N . SER B 1 247 ? 3.07 32.625 41.219 1 95.75 247 SER B N 1
ATOM 7251 C CA . SER B 1 247 ? 3.227 32.938 39.812 1 95.75 247 SER B CA 1
ATOM 7252 C C . SER B 1 247 ? 4.41 32.188 39.188 1 95.75 247 SER B C 1
ATOM 7254 O O . SER B 1 247 ? 5.395 31.906 39.875 1 95.75 247 SER B O 1
ATOM 7256 N N . GLY B 1 248 ? 4.207 31.812 37.938 1 96.31 248 GLY B N 1
ATOM 7257 C CA . GLY B 1 248 ? 5.281 31.078 37.281 1 96.31 248 GLY B CA 1
ATOM 7258 C C . GLY B 1 248 ? 4.848 30.406 36 1 96.31 248 GLY B C 1
ATOM 7259 O O . GLY B 1 248 ? 3.793 30.719 35.438 1 96.31 248 GLY B O 1
ATOM 7260 N N . TYR B 1 249 ? 5.758 29.656 35.469 1 98.12 249 TYR B N 1
ATOM 7261 C CA . TYR B 1 249 ? 5.562 28.828 34.281 1 98.12 249 TYR B CA 1
ATOM 7262 C C . TYR B 1 249 ? 5.609 27.344 34.625 1 98.12 249 TYR B C 1
ATOM 7264 O O . TYR B 1 249 ? 6.586 26.875 35.219 1 98.12 249 TYR B O 1
ATOM 7272 N N . TYR B 1 250 ? 4.52 26.625 34.281 1 98.38 250 TYR B N 1
ATOM 7273 C CA . TYR B 1 250 ? 4.383 25.25 34.75 1 98.38 250 TYR B CA 1
ATOM 7274 C C . TYR B 1 250 ? 4.227 24.281 33.562 1 98.38 250 TYR B C 1
ATOM 7276 O O . TYR B 1 250 ? 3.641 24.641 32.562 1 98.38 250 TYR B O 1
ATOM 7284 N N . GLU B 1 25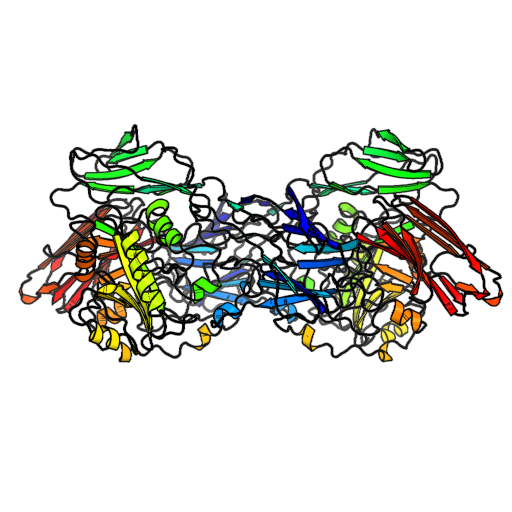1 ? 4.777 23.109 33.75 1 98.5 251 GLU B N 1
ATOM 7285 C CA . GLU B 1 251 ? 4.656 22 32.812 1 98.5 251 GLU B CA 1
ATOM 7286 C C . GLU B 1 251 ? 4.012 20.781 33.469 1 98.5 251 GLU B C 1
ATOM 7288 O O . GLU B 1 251 ? 4.352 20.438 34.594 1 98.5 251 GLU B O 1
ATOM 7293 N N . VAL B 1 252 ? 3.008 20.25 32.844 1 98.5 252 VAL B N 1
ATOM 7294 C CA . VAL B 1 252 ? 2.471 18.953 33.281 1 98.5 252 VAL B CA 1
ATOM 7295 C C . VAL B 1 252 ? 2.953 17.859 32.312 1 98.5 252 VAL B C 1
ATOM 7297 O O . VAL B 1 252 ? 2.779 17.953 31.109 1 98.5 252 VAL B O 1
ATOM 7300 N N . ASP B 1 253 ? 3.57 16.875 32.875 1 97.94 253 ASP B N 1
ATOM 7301 C CA . ASP B 1 253 ? 4.121 15.719 32.156 1 97.94 253 ASP B CA 1
ATOM 7302 C C . ASP B 1 253 ? 3.662 14.422 32.812 1 97.94 253 ASP B C 1
ATOM 7304 O O . ASP B 1 253 ? 2.873 14.438 33.781 1 97.94 253 ASP B O 1
ATOM 7308 N N . ALA B 1 254 ? 3.969 13.312 32.219 1 98.06 254 ALA B N 1
ATOM 7309 C CA . ALA B 1 254 ? 3.619 12.008 32.781 1 98.06 254 ALA B CA 1
ATOM 7310 C C . ALA B 1 254 ? 4.844 11.102 32.875 1 98.06 254 ALA B C 1
ATOM 7312 O O . ALA B 1 254 ? 5.762 11.203 32.062 1 98.06 254 ALA B O 1
ATOM 7313 N N . ILE B 1 255 ? 4.895 10.273 33.875 1 96.88 255 ILE B N 1
ATOM 7314 C CA . ILE B 1 255 ? 5.863 9.188 33.969 1 96.88 255 ILE B CA 1
ATOM 7315 C C . ILE B 1 255 ? 5.359 7.98 33.188 1 96.88 255 ILE B C 1
ATOM 7317 O O . ILE B 1 255 ? 4.578 7.176 33.688 1 96.88 255 ILE B O 1
ATOM 7321 N N . THR B 1 256 ? 5.84 7.852 32.031 1 96.38 256 THR B N 1
ATOM 7322 C CA . THR B 1 256 ? 5.344 6.82 31.125 1 96.38 256 THR B CA 1
ATOM 7323 C C . THR B 1 256 ? 6.406 6.449 30.094 1 96.38 256 THR B C 1
ATOM 7325 O O . THR B 1 256 ? 7.383 7.184 29.906 1 96.38 256 THR B O 1
ATOM 7328 N N . ASP B 1 257 ? 6.293 5.262 29.484 1 96.38 257 ASP B N 1
ATOM 7329 C CA . ASP B 1 257 ? 7.152 4.844 28.391 1 96.38 257 ASP B CA 1
ATOM 7330 C C . ASP B 1 257 ? 6.586 5.301 27.047 1 96.38 257 ASP B C 1
ATOM 7332 O O . ASP B 1 257 ? 7.227 5.133 26 1 96.38 257 ASP B O 1
ATOM 7336 N N . LEU B 1 258 ? 5.371 5.902 27.109 1 97.62 258 LEU B N 1
ATOM 7337 C CA . LEU B 1 258 ? 4.738 6.43 25.906 1 97.62 258 LEU B CA 1
ATOM 7338 C C . LEU B 1 258 ? 5.371 7.758 25.5 1 97.62 258 LEU B C 1
ATOM 7340 O O . LEU B 1 258 ? 6.043 8.398 26.297 1 97.62 258 LEU B O 1
ATOM 7344 N N . ILE B 1 259 ? 5.219 8.047 24.25 1 96.62 259 ILE B N 1
ATOM 7345 C CA . ILE B 1 259 ? 5.562 9.398 23.828 1 96.62 259 ILE B CA 1
ATOM 7346 C C . ILE B 1 259 ? 4.527 10.391 24.344 1 96.62 259 ILE B C 1
ATOM 7348 O O . ILE B 1 259 ? 3.361 10.352 23.953 1 96.62 259 ILE B O 1
ATOM 7352 N N . CYS B 1 260 ? 4.961 11.289 25.156 1 97.62 260 CYS B N 1
ATOM 7353 C CA . CYS B 1 260 ? 4.039 12.18 25.844 1 97.62 260 CYS B CA 1
ATOM 7354 C C . CYS B 1 260 ? 4.086 13.578 25.234 1 97.62 260 CYS B C 1
ATOM 7356 O O . CYS B 1 260 ? 5.16 14.172 25.109 1 97.62 260 CYS B O 1
ATOM 7358 N N . GLU B 1 261 ? 2.967 14.062 24.828 1 96.75 261 GLU B N 1
ATOM 7359 C CA . GLU B 1 261 ? 2.809 15.484 24.531 1 96.75 261 GLU B CA 1
ATOM 7360 C C . GLU B 1 261 ? 2.418 16.266 25.781 1 96.75 261 GLU B C 1
ATOM 7362 O O . GLU B 1 261 ? 1.239 16.328 26.125 1 96.75 261 GLU B O 1
ATOM 7367 N N . LYS B 1 262 ? 3.348 16.953 26.312 1 97.69 262 LYS B N 1
ATOM 7368 C CA . LYS B 1 262 ? 3.201 17.672 27.578 1 97.69 262 LYS B CA 1
ATOM 7369 C C . LYS B 1 262 ? 2.373 18.938 27.406 1 97.69 262 LYS B C 1
ATOM 7371 O O . LYS B 1 262 ? 2.109 19.359 26.281 1 97.69 262 LYS B O 1
ATOM 7376 N N . SER B 1 263 ? 1.956 19.422 28.531 1 98.19 263 SER B N 1
ATOM 7377 C CA . SER B 1 263 ? 1.203 20.672 28.531 1 98.19 263 SER B CA 1
ATOM 7378 C C . SER B 1 263 ? 1.915 21.75 29.328 1 98.19 263 SER B C 1
ATOM 7380 O O . SER B 1 263 ? 2.676 21.453 30.25 1 98.19 263 SER B O 1
ATOM 7382 N N . ILE B 1 264 ? 1.681 23 28.953 1 98.31 264 ILE B N 1
ATOM 7383 C CA . ILE B 1 264 ? 2.234 24.141 29.688 1 98.31 264 ILE B CA 1
ATOM 7384 C C . ILE B 1 264 ? 1.1 25.016 30.219 1 98.31 264 ILE B C 1
ATOM 7386 O O . ILE B 1 264 ? 0.047 25.125 29.578 1 98.31 264 ILE B O 1
ATOM 7390 N N . SER B 1 265 ? 1.327 25.641 31.359 1 98.5 265 SER B N 1
ATOM 7391 C CA . SER B 1 265 ? 0.419 26.609 31.969 1 98.5 265 SER B CA 1
ATOM 7392 C C . SER B 1 265 ? 1.182 27.797 32.562 1 98.5 265 SER B C 1
ATOM 7394 O O . SER B 1 265 ? 2.215 27.625 33.188 1 98.5 265 SER B O 1
ATOM 7396 N N . VAL B 1 266 ? 0.66 28.906 32.281 1 98.44 266 VAL B N 1
ATOM 7397 C CA . VAL B 1 266 ? 1.286 30.125 32.781 1 98.44 266 VAL B CA 1
ATOM 7398 C C . VAL B 1 266 ? 0.399 30.781 33.844 1 98.44 266 VAL B C 1
ATOM 7400 O O . VAL B 1 266 ? -0.794 30.984 33.625 1 98.44 266 VAL B O 1
ATOM 7403 N N . CYS B 1 267 ? 0.966 31.062 35 1 97.62 267 CYS B N 1
ATOM 7404 C CA . CYS B 1 267 ? 0.298 31.766 36.062 1 97.62 267 CYS B CA 1
ATOM 7405 C C . CYS B 1 267 ? 0.916 33.156 36.312 1 97.62 267 CYS B C 1
ATOM 7407 O O . CYS B 1 267 ? 1.991 33.25 36.875 1 97.62 267 CYS B O 1
ATOM 7409 N N . LYS B 1 268 ? 0.285 34.062 35.812 1 94.5 268 LYS B N 1
ATOM 7410 C CA . LYS B 1 268 ? 0.708 35.469 35.938 1 94.5 268 LYS B CA 1
ATOM 7411 C C . LYS B 1 268 ? -0.471 36.375 36.281 1 94.5 268 LYS B C 1
ATOM 7413 O O . LYS B 1 268 ? -1.574 36.188 35.781 1 94.5 268 LYS B O 1
ATOM 7418 N N . ASP B 1 269 ? -0.135 37.375 37.062 1 90.38 269 ASP B N 1
ATOM 7419 C CA . ASP B 1 269 ? -1.188 38.312 37.438 1 90.38 269 ASP B CA 1
ATOM 7420 C C . ASP B 1 269 ? -1.71 39.062 36.219 1 90.38 269 ASP B C 1
ATOM 7422 O O . ASP B 1 269 ? -0.927 39.562 35.406 1 90.38 269 ASP B O 1
ATOM 7426 N N . ASN B 1 270 ? -2.961 39.219 36.062 1 88 270 ASN B N 1
ATOM 7427 C CA . ASN B 1 270 ? -3.654 40 35.062 1 88 270 ASN B CA 1
ATOM 7428 C C . ASN B 1 270 ? -3.361 39.469 33.656 1 88 270 ASN B C 1
ATOM 7430 O O . ASN B 1 270 ? -3.422 40.219 32.688 1 88 270 ASN B O 1
ATOM 7434 N N . GLN B 1 271 ? -2.936 38.281 33.594 1 92 271 GLN B N 1
ATOM 7435 C CA . GLN B 1 271 ? -2.713 37.656 32.281 1 92 271 GLN B CA 1
ATOM 7436 C C . GLN B 1 271 ? -4.035 37.344 31.594 1 92 271 GLN B C 1
ATOM 7438 O O . GLN B 1 271 ? -4.895 36.656 32.156 1 92 271 GLN B O 1
ATOM 7443 N N . LYS B 1 272 ? -4.176 37.875 30.328 1 94.38 272 LYS B N 1
ATOM 7444 C CA . LYS B 1 272 ? -5.363 37.531 29.547 1 94.38 272 LYS B CA 1
ATOM 7445 C C . LYS B 1 272 ? -5.395 36.062 29.188 1 94.38 272 LYS B C 1
ATOM 7447 O O . LYS B 1 272 ? -4.352 35.469 28.906 1 94.38 272 LYS B O 1
ATOM 7452 N N . LYS B 1 273 ? -6.59 35.531 29.156 1 97.31 273 LYS B N 1
ATOM 7453 C CA . LYS B 1 273 ? -6.742 34.125 28.797 1 97.31 273 LYS B CA 1
ATOM 7454 C C . LYS B 1 273 ? -6.461 33.906 27.312 1 97.31 273 LYS B C 1
ATOM 7456 O O . LYS B 1 273 ? -6.625 34.812 26.5 1 97.31 273 LYS B O 1
ATOM 7461 N N . ILE B 1 274 ? -5.961 32.75 27.016 1 98.62 274 ILE B N 1
ATOM 7462 C CA . ILE B 1 274 ? -5.672 32.312 25.641 1 98.62 274 ILE B CA 1
ATOM 7463 C C . ILE B 1 274 ? -6.309 30.953 25.391 1 98.62 274 ILE B C 1
ATOM 7465 O O . ILE B 1 274 ? -6.152 30.031 26.188 1 98.62 274 ILE B O 1
ATOM 7469 N N . TYR B 1 275 ? -7.031 30.844 24.344 1 98.69 275 TYR B N 1
ATOM 7470 C CA . TYR B 1 275 ? -7.629 29.594 23.891 1 98.69 275 TYR B CA 1
ATOM 7471 C C . TYR B 1 275 ? -7.102 29.203 22.516 1 98.69 275 TYR B C 1
ATOM 7473 O O . TYR B 1 275 ? -6.598 30.047 21.766 1 98.69 275 TYR B O 1
ATOM 7481 N N . PHE B 1 276 ? -7.098 27.953 22.219 1 98.62 276 PHE B N 1
ATOM 7482 C CA . PHE B 1 276 ? -6.609 27.531 20.906 1 98.62 276 PHE B CA 1
ATOM 7483 C C . PHE B 1 276 ? -7.586 26.547 20.266 1 98.62 276 PHE B C 1
ATOM 7485 O O . PHE B 1 276 ? -8.297 25.828 20.969 1 98.62 276 PHE B O 1
ATOM 7492 N N . GLY B 1 277 ? -7.672 26.594 18.984 1 98.62 277 GLY B N 1
ATOM 7493 C CA . GLY B 1 277 ? -8.602 25.766 18.219 1 98.62 277 GLY B CA 1
ATOM 7494 C C . GLY B 1 277 ? -8.258 25.688 16.75 1 98.62 277 GLY B C 1
ATOM 7495 O O . GLY B 1 277 ? -7.109 25.922 16.359 1 98.62 277 GLY B O 1
ATOM 7496 N N . ASP B 1 278 ? -9.156 25.141 15.953 1 98.69 278 ASP B N 1
ATOM 7497 C CA . ASP B 1 278 ? -9.047 24.875 14.516 1 98.69 278 ASP B CA 1
ATOM 7498 C C . ASP B 1 278 ? -10.086 25.688 13.742 1 98.69 278 ASP B C 1
ATOM 7500 O O . ASP B 1 278 ? -11.289 25.453 13.867 1 98.69 278 ASP B O 1
ATOM 7504 N N . THR B 1 279 ? -9.602 26.578 12.875 1 98.62 279 THR B N 1
ATOM 7505 C CA . THR B 1 279 ? -10.484 27.531 12.211 1 98.62 279 THR B CA 1
ATOM 7506 C C . THR B 1 279 ? -10.898 27.016 10.836 1 98.62 279 THR B C 1
ATOM 7508 O O . THR B 1 279 ? -11.68 27.656 10.133 1 98.62 279 THR B O 1
ATOM 7511 N N . HIS B 1 280 ? -10.398 25.875 10.414 1 98.44 280 HIS B N 1
ATOM 7512 C CA . HIS B 1 280 ? -10.625 25.375 9.062 1 98.44 280 HIS B CA 1
ATOM 7513 C C . HIS B 1 280 ? -10.602 23.859 9.023 1 98.44 280 HIS B C 1
ATOM 7515 O O . HIS B 1 280 ? -9.539 23.25 8.922 1 98.44 280 HIS B O 1
ATOM 7521 N N . ALA B 1 281 ? -11.734 23.25 9.031 1 98.06 281 ALA B N 1
ATOM 7522 C CA . ALA B 1 281 ? -11.93 21.812 8.852 1 98.06 281 ALA B CA 1
ATOM 7523 C C . ALA B 1 281 ? -13.281 21.516 8.195 1 98.06 281 ALA B C 1
ATOM 7525 O O . ALA B 1 281 ? -14.148 22.391 8.141 1 98.06 281 ALA B O 1
ATOM 7526 N N . HIS B 1 282 ? -13.43 20.328 7.73 1 97.12 282 HIS B N 1
ATOM 7527 C CA . HIS B 1 282 ? -14.648 19.969 7.016 1 97.12 282 HIS B CA 1
ATOM 7528 C C . HIS B 1 282 ? -15.289 18.719 7.602 1 97.12 282 HIS B C 1
ATOM 7530 O O . HIS B 1 282 ? -14.656 18 8.383 1 97.12 282 HIS B O 1
ATOM 7536 N N . SER B 1 283 ? -16.516 18.531 7.281 1 96.69 283 SER B N 1
ATOM 7537 C CA . SER B 1 283 ? -17.25 17.328 7.66 1 96.69 283 SER B CA 1
ATOM 7538 C C . SER B 1 283 ? -17.891 16.656 6.449 1 96.69 283 SER B C 1
ATOM 7540 O O . SER B 1 283 ? -17.594 17.016 5.309 1 96.69 283 SER B O 1
ATOM 7542 N N . ILE B 1 284 ? -18.75 15.688 6.715 1 94.5 284 ILE B N 1
ATOM 7543 C CA . ILE B 1 284 ? -19.375 14.898 5.664 1 94.5 284 ILE B CA 1
ATOM 7544 C C . ILE B 1 284 ? -20.453 15.734 4.965 1 94.5 284 ILE B C 1
ATOM 7546 O O . ILE B 1 284 ? -21.016 15.312 3.951 1 94.5 284 ILE B O 1
ATOM 7550 N N . LEU B 1 285 ? -20.719 16.938 5.48 1 95.56 285 LEU B N 1
ATOM 7551 C CA . LEU B 1 285 ? -21.688 17.812 4.824 1 95.56 285 LEU B CA 1
ATOM 7552 C C . LEU B 1 285 ? -21.109 18.391 3.539 1 95.56 285 LEU B C 1
ATOM 7554 O O . LEU B 1 285 ? -21.844 18.906 2.699 1 95.56 285 LEU B O 1
ATOM 7558 N N . THR B 1 286 ? -19.766 18.359 3.443 1 92.25 286 THR B N 1
ATOM 7559 C CA . THR B 1 286 ? -19.125 18.656 2.17 1 92.25 286 THR B CA 1
ATOM 7560 C C . THR B 1 286 ? -19.328 17.516 1.179 1 92.25 286 THR B C 1
ATOM 7562 O O . THR B 1 286 ? -18.969 16.359 1.455 1 92.25 286 THR B O 1
ATOM 7565 N N . PRO B 1 287 ? -19.766 17.797 0.006 1 86.19 287 PRO B N 1
ATOM 7566 C CA . PRO B 1 287 ? -20.188 16.719 -0.899 1 86.19 287 PRO B CA 1
ATOM 7567 C C . PRO B 1 287 ? -19.047 15.797 -1.289 1 86.19 287 PRO B C 1
ATOM 7569 O O . PRO B 1 287 ? -19.219 14.57 -1.334 1 86.19 287 PRO B O 1
ATOM 7572 N N . ASN B 1 288 ? -17.922 16.328 -1.585 1 84.5 288 ASN B N 1
ATOM 7573 C CA . ASN B 1 288 ? -16.812 15.453 -1.994 1 84.5 288 ASN B CA 1
ATOM 7574 C C . ASN B 1 288 ? -16.359 14.547 -0.852 1 84.5 288 ASN B C 1
ATOM 7576 O O . ASN B 1 288 ? -15.859 13.453 -1.087 1 84.5 288 ASN B O 1
ATOM 7580 N N . ILE B 1 289 ? -16.5 15 0.334 1 90.12 289 ILE B N 1
ATOM 7581 C CA . ILE B 1 289 ? -16.156 14.195 1.5 1 90.12 289 ILE B CA 1
ATOM 7582 C C . ILE B 1 289 ? -17.25 13.148 1.735 1 90.12 289 ILE B C 1
ATOM 7584 O O . ILE B 1 289 ? -16.953 12.008 2.094 1 90.12 289 ILE B O 1
ATOM 7588 N N . LYS B 1 290 ? -18.406 13.508 1.471 1 88.44 290 LYS B N 1
ATOM 7589 C CA . LYS B 1 290 ? -19.547 12.594 1.595 1 88.44 290 LYS B CA 1
ATOM 7590 C C . LYS B 1 290 ? -19.375 11.383 0.674 1 88.44 290 LYS B C 1
ATOM 7592 O O . LYS B 1 290 ? -19.672 10.25 1.07 1 88.44 290 LYS B O 1
ATOM 7597 N N . ASP B 1 291 ? -18.859 11.625 -0.491 1 84.25 291 ASP B N 1
ATOM 7598 C CA . ASP B 1 291 ? -18.719 10.57 -1.493 1 84.25 291 ASP B CA 1
ATOM 7599 C C . ASP B 1 291 ? -17.625 9.586 -1.112 1 84.25 291 ASP B C 1
ATOM 7601 O O . ASP B 1 291 ? -17.594 8.453 -1.604 1 84.25 291 ASP B O 1
ATOM 7605 N N . ASN B 1 292 ? -16.75 9.969 -0.189 1 83.88 292 ASN B N 1
ATOM 7606 C CA . ASN B 1 292 ? -15.633 9.117 0.232 1 83.88 292 ASN B CA 1
ATOM 7607 C C . ASN B 1 292 ? -15.625 8.914 1.744 1 83.88 292 ASN B C 1
ATOM 7609 O O . ASN B 1 292 ? -14.562 8.75 2.346 1 83.88 292 ASN B O 1
ATOM 7613 N N . ASN B 1 293 ? -16.781 8.906 2.219 1 83.56 293 ASN B N 1
ATOM 7614 C CA . ASN B 1 293 ? -16.953 8.82 3.664 1 83.56 293 ASN B CA 1
ATOM 7615 C C . ASN B 1 293 ? -16.797 7.383 4.16 1 83.56 293 ASN B C 1
ATOM 7617 O O . ASN B 1 293 ? -17.375 6.457 3.58 1 83.56 293 ASN B O 1
ATOM 7621 N N . LYS B 1 294 ? -15.984 7.215 5.199 1 81.94 294 LYS B N 1
ATOM 7622 C CA . LYS B 1 294 ? -15.734 5.883 5.738 1 81.94 294 LYS B CA 1
ATOM 7623 C C . LYS B 1 294 ? -16.734 5.539 6.836 1 81.94 294 LYS B C 1
ATOM 7625 O O . LYS B 1 294 ? -16.406 4.82 7.785 1 81.94 294 LYS B O 1
ATOM 7630 N N . GLY B 1 295 ? -17.859 6.191 6.793 1 88.38 295 GLY B N 1
ATOM 7631 C CA . GLY B 1 295 ? -18.922 5.84 7.723 1 88.38 295 GLY B CA 1
ATOM 7632 C C . GLY B 1 295 ? -19.078 6.828 8.867 1 88.38 295 GLY B C 1
ATOM 7633 O O . GLY B 1 295 ? -19.766 6.555 9.844 1 88.38 295 GLY B O 1
ATOM 7634 N N . GLY B 1 296 ? -18.438 7.902 8.805 1 92.75 296 GLY B N 1
ATOM 7635 C CA . GLY B 1 296 ? -18.516 8.898 9.859 1 92.75 296 GLY B CA 1
ATOM 7636 C C . GLY B 1 296 ? -19.672 9.867 9.68 1 92.75 296 GLY B C 1
ATOM 7637 O O . GLY B 1 296 ? -20.344 9.867 8.641 1 92.75 296 GLY B O 1
ATOM 7638 N N . CYS B 1 297 ? -20.016 10.508 10.719 1 95.62 297 CYS B N 1
ATOM 7639 C CA . CYS B 1 297 ? -21.016 11.57 10.711 1 95.62 297 CYS B CA 1
ATOM 7640 C C . CYS B 1 297 ? -20.453 12.867 11.266 1 95.62 297 CYS B C 1
ATOM 7642 O O . CYS B 1 297 ? -19.281 12.922 11.656 1 95.62 297 CYS B O 1
ATOM 7644 N N . VAL B 1 298 ? -21.234 13.922 11.203 1 97.19 298 VAL B N 1
ATOM 7645 C CA . VAL B 1 298 ? -20.797 15.242 11.625 1 97.19 298 VAL B CA 1
ATOM 7646 C C . VAL B 1 298 ? -20.359 15.211 13.094 1 97.19 298 VAL B C 1
ATOM 7648 O O . VAL B 1 298 ? -19.375 15.844 13.477 1 97.19 298 VAL B O 1
ATOM 7651 N N . ASP B 1 299 ? -21.047 14.406 13.922 1 97.88 299 ASP B N 1
ATOM 7652 C CA . ASP B 1 299 ? -20.734 14.266 15.344 1 97.88 299 ASP B CA 1
ATOM 7653 C C . ASP B 1 299 ? -19.297 13.82 15.547 1 97.88 299 ASP B C 1
ATOM 7655 O O . ASP B 1 299 ? -18.625 14.289 16.469 1 97.88 299 ASP B O 1
ATOM 7659 N N . ASP B 1 300 ? -18.859 12.984 14.703 1 97.5 300 ASP B N 1
ATOM 7660 C CA . ASP B 1 300 ? -17.531 12.398 14.852 1 97.5 300 ASP B CA 1
ATOM 7661 C C . ASP B 1 300 ? -16.453 13.469 14.758 1 97.5 300 ASP B C 1
ATOM 7663 O O . ASP B 1 300 ? -15.43 13.398 15.445 1 97.5 300 ASP B O 1
ATOM 7667 N N . ALA B 1 301 ? -16.656 14.43 13.914 1 97.75 301 ALA B N 1
ATOM 7668 C CA . ALA B 1 301 ? -15.688 15.516 13.773 1 97.75 301 ALA B CA 1
ATOM 7669 C C . ALA B 1 301 ? -15.633 16.359 15.047 1 97.75 301 ALA B C 1
ATOM 7671 O O . ALA B 1 301 ? -14.547 16.641 15.555 1 97.75 301 ALA B O 1
ATOM 7672 N N . TYR B 1 302 ? -16.781 16.75 15.57 1 98.5 302 TYR B N 1
ATOM 7673 C CA . TYR B 1 302 ? -16.828 17.562 16.781 1 98.5 302 TYR B CA 1
ATOM 7674 C C . TYR B 1 302 ? -16.266 16.781 17.969 1 98.5 302 TYR B C 1
ATOM 7676 O O . TYR B 1 302 ? -15.516 17.344 18.781 1 98.5 302 TYR B O 1
ATOM 7684 N N . GLU B 1 303 ? -16.609 15.516 18.047 1 97.94 303 GLU B N 1
ATOM 7685 C CA . GLU B 1 303 ? -16.156 14.688 19.156 1 97.94 303 GLU B CA 1
ATOM 7686 C C . GLU B 1 303 ? -14.648 14.484 19.109 1 97.94 303 GLU B C 1
ATOM 7688 O O . GLU B 1 303 ? -13.977 14.516 20.141 1 97.94 303 GLU B O 1
ATOM 7693 N N . PHE B 1 304 ? -14.18 14.258 17.953 1 97.88 304 PHE B N 1
ATOM 7694 C CA . PHE B 1 304 ? -12.734 14.086 17.812 1 97.88 304 PHE B CA 1
ATOM 7695 C C . PHE B 1 304 ? -12 15.344 18.25 1 97.88 304 PHE B C 1
ATOM 7697 O O . PHE B 1 304 ? -11.047 15.273 19.031 1 97.88 304 PHE B O 1
ATOM 7704 N N . ALA B 1 305 ? -12.438 16.484 17.797 1 98.38 305 ALA B N 1
ATOM 7705 C CA . ALA B 1 305 ? -11.805 17.75 18.125 1 98.38 305 ALA B CA 1
ATOM 7706 C C . ALA B 1 305 ? -11.883 18.031 19.625 1 98.38 305 ALA B C 1
ATOM 7708 O O . ALA B 1 305 ? -10.875 18.391 20.25 1 98.38 305 ALA B O 1
ATOM 7709 N N . ARG B 1 306 ? -13.023 17.875 20.156 1 98.19 306 ARG B N 1
ATOM 7710 C CA . ARG B 1 306 ? -13.289 18.234 21.547 1 98.19 306 ARG B CA 1
ATOM 7711 C C . ARG B 1 306 ? -12.625 17.25 22.5 1 98.19 306 ARG B C 1
ATOM 7713 O O . ARG B 1 306 ? -12 17.656 23.484 1 98.19 306 ARG B O 1
ATOM 7720 N N . ASP B 1 307 ? -12.734 15.938 22.203 1 97.88 307 ASP B N 1
ATOM 7721 C CA . ASP B 1 307 ? -12.414 14.938 23.219 1 97.88 307 ASP B CA 1
ATOM 7722 C C . ASP B 1 307 ? -11.055 14.305 22.953 1 97.88 307 ASP B C 1
ATOM 7724 O O . ASP B 1 307 ? -10.352 13.914 23.891 1 97.88 307 ASP B O 1
ATOM 7728 N N . ALA B 1 308 ? -10.703 14.125 21.719 1 97.56 308 ALA B N 1
ATOM 7729 C CA . ALA B 1 308 ? -9.445 13.461 21.406 1 97.56 308 ALA B CA 1
ATOM 7730 C C . ALA B 1 308 ? -8.305 14.469 21.281 1 97.56 308 ALA B C 1
ATOM 7732 O O . ALA B 1 308 ? -7.227 14.273 21.844 1 97.56 308 ALA B O 1
ATOM 7733 N N . ARG B 1 309 ? -8.594 15.531 20.609 1 97.75 309 ARG B N 1
ATOM 7734 C CA . ARG B 1 309 ? -7.562 16.562 20.438 1 97.75 309 ARG B CA 1
ATOM 7735 C C . ARG B 1 309 ? -7.672 17.625 21.516 1 97.75 309 ARG B C 1
ATOM 7737 O O . ARG B 1 309 ? -6.738 18.406 21.719 1 97.75 309 ARG B O 1
ATOM 7744 N N . MET B 1 310 ? -8.766 17.75 22.109 1 98.06 310 MET B N 1
ATOM 7745 C CA . MET B 1 310 ? -9.031 18.609 23.266 1 98.06 310 MET B CA 1
ATOM 7746 C C . MET B 1 310 ? -8.688 20.062 22.953 1 98.06 310 MET B C 1
ATOM 7748 O O . MET B 1 310 ? -8 20.719 23.734 1 98.06 310 MET B O 1
ATOM 7752 N N . ILE B 1 311 ? -9.125 20.531 21.812 1 98.44 311 ILE B N 1
ATOM 7753 C CA . ILE B 1 311 ? -9 21.938 21.484 1 98.44 311 ILE B CA 1
ATOM 7754 C C . ILE B 1 311 ? -10.188 22.719 22.047 1 98.44 311 ILE B C 1
ATOM 7756 O O . ILE B 1 311 ? -11.188 22.109 22.453 1 98.44 311 ILE B O 1
ATOM 7760 N N . ASP B 1 312 ? -10.109 24.016 22.062 1 98.75 312 ASP B N 1
ATOM 7761 C CA . ASP B 1 312 ? -11.102 24.844 22.734 1 98.75 312 ASP B CA 1
ATOM 7762 C C . ASP B 1 312 ? -12.211 25.266 21.781 1 98.75 312 ASP B C 1
ATOM 7764 O O . ASP B 1 312 ? -13.344 25.516 22.203 1 98.75 312 ASP B O 1
ATOM 7768 N N . PHE B 1 313 ? -11.906 25.375 20.531 1 98.81 313 PHE B N 1
ATOM 7769 C CA . PHE B 1 313 ? -12.938 25.781 19.578 1 98.81 313 PHE B CA 1
ATOM 7770 C C . PHE B 1 313 ? -12.672 25.188 18.203 1 98.81 313 PHE B C 1
ATOM 7772 O O . PHE B 1 313 ? -11.539 24.812 17.875 1 98.81 313 PHE B O 1
ATOM 7779 N N . LEU B 1 314 ? -13.719 25.016 17.422 1 98.81 314 LEU B N 1
ATOM 7780 C CA . LEU B 1 314 ? -13.648 24.438 16.094 1 98.81 314 LEU B CA 1
ATOM 7781 C C . LEU B 1 314 ? -14.609 25.125 15.133 1 98.81 314 LEU B C 1
ATOM 7783 O O . LEU B 1 314 ? -15.758 25.406 15.492 1 98.81 314 LEU B O 1
ATOM 7787 N N . ALA B 1 315 ? -14.07 25.484 13.992 1 98.69 315 ALA B N 1
ATOM 7788 C CA . ALA B 1 315 ? -14.938 25.875 12.883 1 98.69 315 ALA B CA 1
ATOM 7789 C C . ALA B 1 315 ? -15.047 24.766 11.844 1 98.69 315 ALA B C 1
ATOM 7791 O O . ALA B 1 315 ? -14.047 24.344 11.258 1 98.69 315 ALA B O 1
ATOM 7792 N N . LEU B 1 316 ? -16.203 24.188 11.664 1 98.31 316 LEU B N 1
ATOM 7793 C CA . LEU B 1 316 ? -16.469 23.344 10.508 1 98.31 316 LEU B CA 1
ATOM 7794 C C . LEU B 1 316 ? -17.031 24.156 9.352 1 98.31 316 LEU B C 1
ATOM 7796 O O . LEU B 1 316 ? -18.156 24.656 9.414 1 98.31 316 LEU B O 1
ATOM 7800 N N . VAL B 1 317 ? -16.203 24.312 8.336 1 97.94 317 VAL B N 1
ATOM 7801 C CA . VAL B 1 317 ? -16.5 25.203 7.211 1 97.94 317 VAL B CA 1
ATOM 7802 C C . VAL B 1 317 ? -16.625 24.375 5.934 1 97.94 317 VAL B C 1
ATOM 7804 O O . VAL B 1 317 ? -15.641 24.109 5.25 1 97.94 317 VAL B O 1
ATOM 7807 N N . GLU B 1 318 ? -17.844 24.109 5.527 1 97.5 318 GLU B N 1
ATOM 7808 C CA . GLU B 1 318 ? -18.125 23.188 4.434 1 97.5 318 GLU B CA 1
ATOM 7809 C C . GLU B 1 318 ? -17.812 23.812 3.08 1 97.5 318 GLU B C 1
ATOM 7811 O O . GLU B 1 318 ? -18.062 25.016 2.877 1 97.5 318 GLU B O 1
ATOM 7816 N N . GLN B 1 319 ? -17.359 23.047 2.156 1 95.69 319 GLN B N 1
ATOM 7817 C CA . GLN B 1 319 ? -16.922 23.531 0.856 1 95.69 319 GLN B CA 1
ATOM 7818 C C . GLN B 1 319 ? -18.109 23.828 -0.057 1 95.69 319 GLN B C 1
ATOM 7820 O O . GLN B 1 319 ? -19.094 23.078 -0.058 1 95.69 319 GLN B O 1
ATOM 7825 N N . THR B 1 320 ? -17.953 24.859 -0.834 1 95.38 320 THR B N 1
ATOM 7826 C CA . THR B 1 320 ? -18.969 25.188 -1.832 1 95.38 320 THR B CA 1
ATOM 7827 C C . THR B 1 320 ? -18.359 26.031 -2.953 1 95.38 320 THR B C 1
ATOM 7829 O O . THR B 1 320 ? -17.453 26.828 -2.719 1 95.38 320 THR B O 1
ATOM 7832 N N . PHE B 1 321 ? -18.828 25.844 -4.152 1 92.94 321 PHE B N 1
ATOM 7833 C CA . PHE B 1 321 ? -18.438 26.656 -5.297 1 92.94 321 PHE B CA 1
ATOM 7834 C C . PHE B 1 321 ? -19.469 27.75 -5.551 1 92.94 321 PHE B C 1
ATOM 7836 O O . PHE B 1 321 ? -19.125 28.828 -6.047 1 92.94 321 PHE B O 1
ATOM 7843 N N . LEU B 1 322 ? -20.656 27.359 -5.344 1 94.88 322 LEU B N 1
ATOM 7844 C CA . LEU B 1 322 ? -21.828 28.234 -5.445 1 94.88 322 LEU B CA 1
ATOM 7845 C C . LEU B 1 322 ? -22.797 27.969 -4.301 1 94.88 322 LEU B C 1
ATOM 7847 O O . LEU B 1 322 ? -22.594 27.047 -3.504 1 94.88 322 LEU B O 1
ATOM 7851 N N . PHE B 1 323 ? -23.734 28.828 -4.246 1 96.62 323 PHE B N 1
ATOM 7852 C CA . PHE B 1 323 ? -24.828 28.625 -3.318 1 96.62 323 PHE B CA 1
ATOM 7853 C C . PHE B 1 323 ? -26.141 28.406 -4.074 1 96.62 323 PHE B C 1
ATOM 7855 O O . PHE B 1 323 ? -26.875 29.359 -4.34 1 96.62 323 PHE B O 1
ATOM 7862 N N . ASP B 1 324 ? -26.344 27.141 -4.402 1 95.56 324 ASP B N 1
ATOM 7863 C CA . ASP B 1 324 ? -27.547 26.719 -5.102 1 95.56 324 ASP B CA 1
ATOM 7864 C C . ASP B 1 324 ? -28.031 25.359 -4.594 1 95.56 324 ASP B C 1
ATOM 7866 O O . ASP B 1 324 ? -27.609 24.906 -3.535 1 95.56 324 ASP B O 1
ATOM 7870 N N . GLU B 1 325 ? -28.953 24.766 -5.223 1 94.38 325 GLU B N 1
ATOM 7871 C CA . GLU B 1 325 ? -29.609 23.578 -4.684 1 94.38 325 GLU B CA 1
ATOM 7872 C C . GLU B 1 325 ? -29 22.297 -5.266 1 94.38 325 GLU B C 1
ATOM 7874 O O . GLU B 1 325 ? -29.594 21.234 -5.18 1 94.38 325 GLU B O 1
ATOM 7879 N N . ASN B 1 326 ? -27.797 22.469 -5.824 1 92.19 326 ASN B N 1
ATOM 7880 C CA . ASN B 1 326 ? -27.047 21.281 -6.25 1 92.19 326 ASN B CA 1
ATOM 7881 C C . ASN B 1 326 ? -26.312 20.641 -5.082 1 92.19 326 ASN B C 1
ATOM 7883 O O . ASN B 1 326 ? -25.141 20.938 -4.836 1 92.19 326 ASN B O 1
ATOM 7887 N N . GLU B 1 327 ? -26.906 19.656 -4.488 1 88.25 327 GLU B N 1
ATOM 7888 C CA . GLU B 1 327 ? -26.391 19.016 -3.275 1 88.25 327 GLU B CA 1
ATOM 7889 C C . GLU B 1 327 ? -25.141 18.188 -3.574 1 88.25 327 GLU B C 1
ATOM 7891 O O . GLU B 1 327 ? -24.391 17.859 -2.664 1 88.25 327 GLU B O 1
ATOM 7896 N N . ARG B 1 328 ? -24.875 17.922 -4.777 1 87.69 328 ARG B N 1
ATOM 7897 C CA . ARG B 1 328 ? -23.734 17.094 -5.145 1 87.69 328 ARG B CA 1
ATOM 7898 C C . ARG B 1 328 ? -22.453 17.906 -5.223 1 87.69 328 ARG B C 1
ATOM 7900 O O . ARG B 1 328 ? -21.359 17.359 -5.242 1 87.69 328 ARG B O 1
ATOM 7907 N N . GLN B 1 329 ? -22.641 19.219 -5.129 1 88.12 329 GLN B N 1
ATOM 7908 C CA . GLN B 1 329 ? -21.438 20.031 -5.332 1 88.12 329 GLN B CA 1
ATOM 7909 C C . GLN B 1 329 ? -21.344 21.156 -4.305 1 88.12 329 GLN B C 1
ATOM 7911 O O . GLN B 1 329 ? -20.25 21.625 -3.998 1 88.12 329 GLN B O 1
ATOM 7916 N N . ASN B 1 330 ? -22.547 21.562 -3.838 1 94.19 330 ASN B N 1
ATOM 7917 C CA . ASN B 1 330 ? -22.547 22.828 -3.119 1 94.19 330 ASN B CA 1
ATOM 7918 C C . ASN B 1 330 ? -23.312 22.734 -1.802 1 94.19 330 ASN B C 1
ATOM 7920 O O . ASN B 1 330 ? -24.016 21.75 -1.562 1 94.19 330 ASN B O 1
ATOM 7924 N N . VAL B 1 331 ? -23.094 23.734 -0.972 1 95.88 331 VAL B N 1
ATOM 7925 C CA . VAL B 1 331 ? -23.906 23.922 0.225 1 95.88 331 VAL B CA 1
ATOM 7926 C C . VAL B 1 331 ? -25.297 24.391 -0.169 1 95.88 331 VAL B C 1
ATOM 7928 O O . VAL B 1 331 ? -25.484 25.547 -0.585 1 95.88 331 VAL B O 1
ATOM 7931 N N . THR B 1 332 ? -26.281 23.578 -0.009 1 96.5 332 THR B N 1
ATOM 7932 C CA . THR B 1 332 ? -27.672 23.922 -0.26 1 96.5 332 THR B CA 1
ATOM 7933 C C . THR B 1 332 ? -28.281 24.609 0.955 1 96.5 332 THR B C 1
ATOM 7935 O O . THR B 1 332 ? -27.656 24.688 2.016 1 96.5 332 THR B O 1
ATOM 7938 N N . LYS B 1 333 ? -29.484 25.078 0.721 1 96.62 333 LYS B N 1
ATOM 7939 C CA . LYS B 1 333 ? -30.188 25.688 1.845 1 96.62 333 LYS B CA 1
ATOM 7940 C C . LYS B 1 333 ? -30.375 24.672 2.979 1 96.62 333 LYS B C 1
ATOM 7942 O O . LYS B 1 333 ? -30.266 25.031 4.152 1 96.62 333 LYS B O 1
ATOM 7947 N N . LYS B 1 334 ? -30.703 23.484 2.57 1 96.19 334 LYS B N 1
ATOM 7948 C CA . LYS B 1 334 ? -30.875 22.422 3.568 1 96.19 334 LYS B CA 1
ATOM 7949 C C . LYS B 1 334 ? -29.578 22.172 4.336 1 96.19 334 LYS B C 1
ATOM 7951 O O . LYS B 1 334 ? -29.594 22.078 5.562 1 96.19 334 LYS B O 1
ATOM 7956 N N . ILE B 1 335 ? -28.5 22.062 3.641 1 96.38 335 ILE B N 1
ATOM 7957 C CA . ILE B 1 335 ? -27.203 21.844 4.273 1 96.38 335 ILE B CA 1
ATOM 7958 C C . ILE B 1 335 ? -26.859 23.031 5.164 1 96.38 335 ILE B C 1
ATOM 7960 O O . ILE B 1 335 ? -26.312 22.844 6.258 1 96.38 335 ILE B O 1
ATOM 7964 N N . TRP B 1 336 ? -27.188 24.219 4.66 1 97.19 336 TRP B N 1
ATOM 7965 C CA . TRP B 1 336 ? -27 25.453 5.426 1 97.19 336 TRP B CA 1
ATOM 7966 C C . TRP B 1 336 ? -27.656 25.344 6.797 1 97.19 336 TRP B C 1
ATOM 7968 O O . TRP B 1 336 ? -27.031 25.656 7.816 1 97.19 336 TRP B O 1
ATOM 7978 N N . GLU B 1 337 ? -28.812 24.828 6.867 1 97.06 337 GLU B N 1
ATOM 7979 C CA . GLU B 1 337 ? -29.547 24.672 8.117 1 97.06 337 GLU B CA 1
ATOM 7980 C C . GLU B 1 337 ? -28.922 23.578 8.992 1 97.06 337 GLU B C 1
ATOM 7982 O O . GLU B 1 337 ? -28.828 23.75 10.211 1 97.06 337 GLU B O 1
ATOM 7987 N N . VAL B 1 338 ? -28.516 22.516 8.383 1 97.44 338 VAL B N 1
ATOM 7988 C CA . VAL B 1 338 ? -27.922 21.406 9.102 1 97.44 338 VAL B CA 1
ATOM 7989 C C . VAL B 1 338 ? -26.594 21.828 9.734 1 97.44 338 VAL B C 1
ATOM 7991 O O . VAL B 1 338 ? -26.281 21.438 10.859 1 97.44 338 VAL B O 1
ATOM 7994 N N . MET B 1 339 ? -25.844 22.625 9.016 1 97.69 339 MET B N 1
ATOM 7995 C CA . MET B 1 339 ? -24.594 23.172 9.555 1 97.69 339 MET B CA 1
ATOM 7996 C C . MET B 1 339 ? -24.844 23.922 10.859 1 97.69 339 MET B C 1
ATOM 7998 O O . MET B 1 339 ? -24.125 23.719 11.836 1 97.69 339 MET B O 1
ATOM 8002 N N . GLY B 1 340 ? -25.844 24.766 10.812 1 97.44 340 GLY B N 1
ATOM 8003 C CA . GLY B 1 340 ? -26.203 25.516 12.008 1 97.44 340 GLY B CA 1
ATOM 8004 C C . GLY B 1 340 ? -26.641 24.625 13.164 1 97.44 340 GLY B C 1
ATOM 8005 O O . GLY B 1 340 ? -26.234 24.859 14.305 1 97.44 340 GLY B O 1
ATOM 8006 N N . LYS B 1 341 ? -27.453 23.641 12.836 1 97.69 341 LYS B N 1
ATOM 8007 C CA . LYS B 1 341 ? -27.953 22.734 13.852 1 97.69 341 LYS B CA 1
ATOM 8008 C C . LYS B 1 341 ? -26.828 22.047 14.594 1 97.69 341 LYS B C 1
ATOM 8010 O O . LYS B 1 341 ? -26.781 22.047 15.828 1 97.69 341 LYS B O 1
ATOM 8015 N N . TYR B 1 342 ? -25.906 21.484 13.906 1 97.81 342 TYR B N 1
ATOM 8016 C CA . TYR B 1 342 ? -24.828 20.75 14.539 1 97.81 342 TYR B CA 1
ATOM 8017 C C . TYR B 1 342 ? -23.875 21.688 15.289 1 97.81 342 TYR B C 1
ATOM 8019 O O . TYR B 1 342 ? -23.375 21.344 16.359 1 97.81 342 TYR B O 1
ATOM 8027 N N . SER B 1 343 ? -23.594 22.844 14.688 1 98.19 343 SER B N 1
ATOM 8028 C CA . SER B 1 343 ? -22.766 23.828 15.391 1 98.19 343 SER B CA 1
ATOM 8029 C C . SER B 1 343 ? -23.359 24.188 16.75 1 98.19 343 SER B C 1
ATOM 8031 O O . SER B 1 343 ? -22.641 24.25 17.75 1 98.19 343 SER B O 1
ATOM 8033 N N . ASN B 1 344 ? -24.641 24.328 16.812 1 98.19 344 ASN B N 1
ATOM 8034 C CA . ASN B 1 344 ? -25.312 24.719 18.047 1 98.19 344 ASN B CA 1
ATOM 8035 C C . ASN B 1 344 ? -25.359 23.562 19.047 1 98.19 344 ASN B C 1
ATOM 8037 O O . ASN B 1 344 ? -25.25 23.766 20.25 1 98.19 344 ASN B O 1
ATOM 8041 N N . ILE B 1 345 ? -25.547 22.391 18.547 1 98.06 345 ILE B N 1
ATOM 8042 C CA . ILE B 1 345 ? -25.609 21.219 19.406 1 98.06 345 ILE B CA 1
ATOM 8043 C C . ILE B 1 345 ? -24.297 21.094 20.188 1 98.06 345 ILE B C 1
ATOM 8045 O O . ILE B 1 345 ? -24.312 20.734 21.375 1 98.06 345 ILE B O 1
ATOM 8049 N N . TYR B 1 346 ? -23.203 21.406 19.641 1 98.31 346 TYR B N 1
ATOM 8050 C CA . TYR B 1 346 ? -21.906 21.109 20.266 1 98.31 346 TYR B CA 1
ATOM 8051 C C . TYR B 1 346 ? -21.312 22.359 20.906 1 98.31 346 TYR B C 1
ATOM 8053 O O . TYR B 1 346 ? -20.328 22.281 21.641 1 98.31 346 TYR B O 1
ATOM 8061 N N . ASN B 1 347 ? -21.906 23.516 20.609 1 98.56 347 ASN B N 1
ATOM 8062 C CA . ASN B 1 347 ? -21.422 24.734 21.25 1 98.56 347 ASN B CA 1
ATOM 8063 C C . ASN B 1 347 ? -21.781 24.781 22.734 1 98.56 347 ASN B C 1
ATOM 8065 O O . ASN B 1 347 ? -22.953 24.75 23.094 1 98.56 347 ASN B O 1
ATOM 8069 N N . GLU B 1 348 ? -20.797 24.797 23.531 1 98.12 348 GLU B N 1
ATOM 8070 C CA . GLU B 1 348 ? -20.984 24.859 24.984 1 98.12 348 GLU B CA 1
ATOM 8071 C C . GLU B 1 348 ? -20.062 25.891 25.625 1 98.12 348 GLU B C 1
ATOM 8073 O O . GLU B 1 348 ? -18.844 25.703 25.656 1 98.12 348 GLU B O 1
ATOM 8078 N N . ASP B 1 349 ? -20.609 26.891 26.266 1 97.62 349 ASP B N 1
ATOM 8079 C CA . ASP B 1 349 ? -19.828 27.938 26.922 1 97.62 349 ASP B CA 1
ATOM 8080 C C . ASP B 1 349 ? -18.922 27.344 28 1 97.62 349 ASP B C 1
ATOM 8082 O O . ASP B 1 349 ? -19.328 26.438 28.719 1 97.62 349 ASP B O 1
ATOM 8086 N N . ASP B 1 350 ? -17.703 27.828 28 1 96.75 350 ASP B N 1
ATOM 8087 C CA . ASP B 1 350 ? -16.688 27.516 29 1 96.75 350 ASP B CA 1
ATOM 8088 C C . ASP B 1 350 ? -16.188 26.078 28.844 1 96.75 350 ASP B C 1
ATOM 8090 O O . ASP B 1 350 ? -15.531 25.547 29.734 1 96.75 350 ASP B O 1
ATOM 8094 N N . LYS B 1 351 ? -16.547 25.453 27.75 1 96.94 351 LYS B N 1
ATOM 8095 C CA . LYS B 1 351 ? -16.094 24.078 27.516 1 96.94 351 LYS B CA 1
ATOM 8096 C C . LYS B 1 351 ? -15.578 23.906 26.094 1 96.94 351 LYS B C 1
ATOM 8098 O O . LYS B 1 351 ? -14.445 23.469 25.891 1 96.94 351 LYS B O 1
ATOM 8103 N N . PHE B 1 352 ? -16.438 24.188 25.141 1 98.56 352 PHE B N 1
ATOM 8104 C CA . PHE B 1 352 ? -16.109 23.984 23.734 1 98.56 352 PHE B CA 1
ATOM 8105 C C . PHE B 1 352 ? -16.922 24.906 22.844 1 98.56 352 PHE B C 1
ATOM 8107 O O . PHE B 1 352 ? -18.156 24.891 22.859 1 98.56 352 PHE B O 1
ATOM 8114 N N . VAL B 1 353 ? -16.219 25.688 22.047 1 98.75 353 VAL B N 1
ATOM 8115 C CA . VAL B 1 353 ? -16.891 26.688 21.203 1 98.75 353 VAL B CA 1
ATOM 8116 C C . VAL B 1 353 ? -16.875 26.219 19.75 1 98.75 353 VAL B C 1
ATOM 8118 O O . VAL B 1 353 ? -15.875 25.672 19.266 1 98.75 353 VAL B O 1
ATOM 8121 N N . THR B 1 354 ? -18 26.391 19.047 1 98.69 354 THR B N 1
ATOM 8122 C CA . THR B 1 354 ? -18.094 26.016 17.641 1 98.69 354 THR B CA 1
ATOM 8123 C C . THR B 1 354 ? -18.469 27.219 16.781 1 98.69 354 THR B C 1
ATOM 8125 O O . THR B 1 354 ? -19.141 28.141 17.25 1 98.69 354 THR B O 1
ATOM 8128 N N . PHE B 1 355 ? -18 27.25 15.594 1 98.62 355 PHE B N 1
ATOM 8129 C CA . PHE B 1 355 ? -18.375 28.219 14.578 1 98.62 355 PHE B CA 1
ATOM 8130 C C . PHE B 1 355 ? -18.859 27.531 13.305 1 98.62 355 PHE B C 1
ATOM 8132 O O . PHE B 1 355 ? -18.141 26.719 12.727 1 98.62 355 PHE B O 1
ATOM 8139 N N . PRO B 1 356 ? -20.078 27.781 12.867 1 98.06 356 PRO B N 1
ATOM 8140 C CA . PRO B 1 356 ? -20.438 27.359 11.516 1 98.06 356 PRO B CA 1
ATOM 8141 C C . PRO B 1 356 ? -19.828 28.25 10.438 1 98.06 356 PRO B C 1
ATOM 8143 O O . PRO B 1 356 ? -19.359 29.344 10.742 1 98.06 356 PRO B O 1
ATOM 8146 N N . GLY B 1 357 ? -19.797 27.781 9.242 1 98.06 357 GLY B N 1
ATOM 8147 C CA . GLY B 1 357 ? -19.25 28.562 8.133 1 98.06 357 GLY B CA 1
ATOM 8148 C C . GLY B 1 357 ? -19.062 27.734 6.875 1 98.06 357 GLY B C 1
ATOM 8149 O O . GLY B 1 357 ? -19.641 26.672 6.727 1 98.06 357 GLY B O 1
ATOM 8150 N N . PHE B 1 358 ? -18.328 28.297 5.914 1 97.94 358 PHE B N 1
ATOM 8151 C CA . PHE B 1 358 ? -18.094 27.625 4.641 1 97.94 358 PHE B CA 1
ATOM 8152 C C . PHE B 1 358 ? -16.75 28.031 4.047 1 97.94 358 PHE B C 1
ATOM 8154 O O . PHE B 1 358 ? -16.203 29.078 4.391 1 97.94 358 PHE B O 1
ATOM 8161 N N . GLU B 1 359 ? -16.203 27.156 3.34 1 97.38 359 GLU B N 1
ATOM 8162 C CA . GLU B 1 359 ? -15.086 27.484 2.459 1 97.38 359 GLU B CA 1
ATOM 8163 C C . GLU B 1 359 ? -15.562 27.75 1.034 1 97.38 359 GLU B C 1
ATOM 8165 O O . GLU B 1 359 ? -16.031 26.828 0.352 1 97.38 359 GLU B O 1
ATOM 8170 N N . PHE B 1 360 ? -15.367 28.922 0.603 1 95.81 360 PHE B N 1
ATOM 8171 C CA . PHE B 1 360 ? -15.859 29.359 -0.701 1 95.81 360 PHE B CA 1
ATOM 8172 C C . PHE B 1 360 ? -14.773 29.219 -1.76 1 95.81 360 PHE B C 1
ATOM 8174 O O . PHE B 1 360 ? -13.727 29.875 -1.676 1 95.81 360 PHE B O 1
ATOM 8181 N N . HIS B 1 361 ? -15.047 28.312 -2.672 1 91.5 361 HIS B N 1
ATOM 8182 C CA . HIS B 1 361 ? -14.18 28.188 -3.838 1 91.5 361 HIS B CA 1
ATOM 8183 C C . HIS B 1 361 ? -14.562 29.188 -4.918 1 91.5 361 HIS B C 1
ATOM 8185 O O . HIS B 1 361 ? -15.266 28.844 -5.871 1 91.5 361 HIS B O 1
ATOM 8191 N N . SER B 1 362 ? -14.039 30.359 -4.816 1 88.56 362 SER B N 1
ATOM 8192 C CA . SER B 1 362 ? -14.422 31.438 -5.727 1 88.56 362 SER B CA 1
ATOM 8193 C C . SER B 1 362 ? -13.312 31.734 -6.727 1 88.56 362 SER B C 1
ATOM 8195 O O . SER B 1 362 ? -12.195 31.219 -6.598 1 88.56 362 SER B O 1
ATOM 8197 N N . PRO B 1 363 ? -13.555 32.562 -7.719 1 84.19 363 PRO B N 1
ATOM 8198 C CA . PRO B 1 363 ? -12.562 32.875 -8.742 1 84.19 363 PRO B CA 1
ATOM 8199 C C . PRO B 1 363 ? -11.289 33.5 -8.148 1 84.19 363 PRO B C 1
ATOM 8201 O O . PRO B 1 363 ? -10.203 33.344 -8.727 1 84.19 363 PRO B O 1
ATOM 8204 N N . ARG B 1 364 ? -11.375 34.156 -7.039 1 86.62 364 ARG B N 1
ATOM 8205 C CA . ARG B 1 364 ? -10.18 34.75 -6.43 1 86.62 364 ARG B CA 1
ATOM 8206 C C . ARG B 1 364 ? -9.297 33.656 -5.816 1 86.62 364 ARG B C 1
ATOM 8208 O O . ARG B 1 364 ? -8.078 33.812 -5.719 1 86.62 364 ARG B O 1
ATOM 8215 N N . GLY B 1 365 ? -9.844 32.625 -5.449 1 87.25 365 GLY B N 1
ATOM 8216 C CA . GLY B 1 365 ? -9.234 31.578 -4.652 1 87.25 365 GLY B CA 1
ATOM 8217 C C . GLY B 1 365 ? -10.086 31.141 -3.477 1 87.25 365 GLY B C 1
ATOM 8218 O O . GLY B 1 365 ? -11.211 31.609 -3.314 1 87.25 365 GLY B O 1
ATOM 8219 N N . ASP B 1 366 ? -9.531 30.344 -2.688 1 91.31 366 ASP B N 1
ATOM 8220 C CA . ASP B 1 366 ? -10.32 29.781 -1.593 1 91.31 366 ASP B CA 1
ATOM 8221 C C . ASP B 1 366 ? -10.297 30.703 -0.372 1 91.31 366 ASP B C 1
ATOM 8223 O O . ASP B 1 366 ? -9.258 31.266 -0.037 1 91.31 366 ASP B O 1
ATOM 8227 N N . THR B 1 367 ? -11.43 30.875 0.17 1 95.94 367 THR B N 1
ATOM 8228 C CA . THR B 1 367 ? -11.594 31.688 1.37 1 95.94 367 THR B CA 1
ATOM 8229 C C . THR B 1 367 ? -12.484 30.984 2.387 1 95.94 367 THR B C 1
ATOM 8231 O O . THR B 1 367 ? -13.578 30.531 2.047 1 95.94 367 THR B O 1
ATOM 8234 N N . VAL B 1 368 ? -12.023 30.906 3.582 1 97.88 368 VAL B N 1
ATOM 8235 C CA . VAL B 1 368 ? -12.805 30.375 4.695 1 97.88 368 VAL B CA 1
ATOM 8236 C C . VAL B 1 368 ? -13.656 31.484 5.309 1 97.88 368 VAL B C 1
ATOM 8238 O O . VAL B 1 368 ? -13.148 32.562 5.617 1 97.88 368 VAL B O 1
ATOM 8241 N N . VAL B 1 369 ? -14.898 31.25 5.449 1 98.44 369 VAL B N 1
ATOM 8242 C CA . VAL B 1 369 ? -15.789 32.188 6.117 1 98.44 369 VAL B CA 1
ATOM 8243 C C . VAL B 1 369 ? -16.328 31.578 7.406 1 98.44 369 VAL B C 1
ATOM 8245 O O . VAL B 1 369 ? -16.953 30.516 7.379 1 98.44 369 VAL B O 1
ATOM 8248 N N . ILE B 1 370 ? -16.047 32.219 8.461 1 98.19 370 ILE B N 1
ATOM 8249 C CA . ILE B 1 370 ? -16.516 31.812 9.773 1 98.19 370 ILE B CA 1
ATOM 8250 C C . ILE B 1 370 ? -17.656 32.75 10.234 1 98.19 370 ILE B C 1
ATOM 8252 O O . ILE B 1 370 ? -17.516 33.969 10.203 1 98.19 370 ILE B O 1
ATOM 8256 N N . LEU B 1 371 ? -18.781 32.156 10.648 1 98.38 371 LEU B N 1
ATOM 8257 C CA . LEU B 1 371 ? -19.906 32.906 11.164 1 98.38 371 LEU B CA 1
ATOM 8258 C C . LEU B 1 371 ? -19.859 33 12.688 1 98.38 371 LEU B C 1
ATOM 8260 O O . LEU B 1 371 ? -19.875 31.969 13.367 1 98.38 371 LEU B O 1
ATOM 8264 N N . GLY B 1 372 ? -19.844 34.219 13.188 1 97.62 372 GLY B N 1
ATOM 8265 C CA . GLY B 1 372 ? -19.625 34.438 14.602 1 97.62 372 GLY B CA 1
ATOM 8266 C C . GLY B 1 372 ? -20.875 34.312 15.438 1 97.62 372 GLY B C 1
ATOM 8267 O O . GLY B 1 372 ? -20.828 34.438 16.656 1 97.62 372 GLY B O 1
ATOM 8268 N N . GLU B 1 373 ? -22 34.094 14.797 1 94.81 373 GLU B N 1
ATOM 8269 C CA . GLU B 1 373 ? -23.281 33.844 15.445 1 94.81 373 GLU B CA 1
ATOM 8270 C C . GLU B 1 373 ? -24.031 32.688 14.781 1 94.81 373 GLU B C 1
ATOM 8272 O O . GLU B 1 373 ? -23.484 32.031 13.906 1 94.81 373 GLU B O 1
ATOM 8277 N N . ASP B 1 374 ? -25.172 32.438 15.32 1 94.81 374 ASP B N 1
ATOM 8278 C CA . ASP B 1 374 ? -26 31.391 14.742 1 94.81 374 ASP B CA 1
ATOM 8279 C C . ASP B 1 374 ? -26.219 31.625 13.25 1 94.81 374 ASP B C 1
ATOM 8281 O O . ASP B 1 374 ? -26.516 32.75 12.836 1 94.81 374 ASP B O 1
ATOM 8285 N N . ILE B 1 375 ? -26.047 30.578 12.516 1 95.06 375 ILE B N 1
ATOM 8286 C CA . ILE B 1 375 ? -26.125 30.672 11.062 1 95.06 375 ILE B CA 1
ATOM 8287 C C . ILE B 1 375 ? -27.516 31.141 10.648 1 95.06 375 ILE B C 1
ATOM 8289 O O . ILE B 1 375 ? -27.703 31.703 9.57 1 95.06 375 ILE B O 1
ATOM 8293 N N . GLU B 1 376 ? -28.5 30.953 11.484 1 93.88 376 GLU B N 1
ATOM 8294 C CA . GLU B 1 376 ? -29.859 31.391 11.211 1 93.88 376 GLU B CA 1
ATOM 8295 C C . GLU B 1 376 ? -29.938 32.906 11.062 1 93.88 376 GLU B C 1
ATOM 8297 O O . GLU B 1 376 ? -30.859 33.438 10.438 1 93.88 376 GLU B O 1
ATOM 8302 N N . ASN B 1 377 ? -29 33.594 11.586 1 95.38 377 ASN B N 1
ATOM 8303 C CA . ASN B 1 377 ? -28.969 35.031 11.523 1 95.38 377 ASN B CA 1
ATOM 8304 C C . ASN B 1 377 ? -28.359 35.531 10.219 1 95.38 377 ASN B C 1
ATOM 8306 O O . ASN B 1 377 ? -28.281 36.75 9.969 1 95.38 377 ASN B O 1
ATOM 8310 N N . PHE B 1 378 ? -27.906 34.625 9.391 1 96.94 378 PHE B N 1
ATOM 8311 C CA . PHE B 1 378 ? -27.328 34.969 8.094 1 96.94 378 PHE B CA 1
ATOM 8312 C C . PHE B 1 378 ? -28.219 34.469 6.961 1 96.94 378 PHE B C 1
ATOM 8314 O O . PHE B 1 378 ? -28.641 33.312 6.957 1 96.94 378 PHE B O 1
ATOM 8321 N N . GLU B 1 379 ? -28.5 35.344 6.059 1 95.69 379 GLU B N 1
ATOM 8322 C CA . GLU B 1 379 ? -29.25 34.938 4.883 1 95.69 379 GLU B CA 1
ATOM 8323 C C . GLU B 1 379 ? -28.438 34 4.008 1 95.69 379 GLU B C 1
ATOM 8325 O O . GLU B 1 379 ? -27.234 34.219 3.789 1 95.69 379 GLU B O 1
ATOM 8330 N N . TYR B 1 380 ? -29.078 32.875 3.6 1 97.12 380 TYR B N 1
ATOM 8331 C CA . TYR B 1 380 ? -28.422 32 2.623 1 97.12 380 TYR B CA 1
ATOM 8332 C C . TYR B 1 380 ? -27.969 32.812 1.411 1 97.12 380 TYR B C 1
ATOM 8334 O O . TYR B 1 380 ? -28.766 33.469 0.761 1 97.12 380 TYR B O 1
ATOM 8342 N N . PRO B 1 381 ? -26.703 32.781 1.089 1 96.88 381 PRO B N 1
ATOM 8343 C CA . PRO B 1 381 ? -26.188 33.719 0.104 1 96.88 381 PRO B CA 1
ATOM 8344 C C . PRO B 1 381 ? -26.344 33.25 -1.333 1 96.88 381 PRO B C 1
ATOM 8346 O O . PRO B 1 381 ? -25.375 33.219 -2.098 1 96.88 381 PRO B O 1
ATOM 8349 N N . LYS B 1 382 ? -27.516 33.031 -1.692 1 95.81 382 LYS B N 1
ATOM 8350 C CA . LYS B 1 382 ? -27.844 32.562 -3.043 1 95.81 382 LYS B CA 1
ATOM 8351 C C . LYS B 1 382 ? -27.281 33.531 -4.09 1 95.81 382 LYS B C 1
ATOM 8353 O O . LYS B 1 382 ? -27.344 34.75 -3.922 1 95.81 382 LYS B O 1
ATOM 8358 N N . GLY B 1 383 ? -26.672 33.031 -5.082 1 92.62 383 GLY B N 1
ATOM 8359 C CA . GLY B 1 383 ? -26.219 33.812 -6.219 1 92.62 383 GLY B CA 1
ATOM 8360 C C . GLY B 1 383 ? -24.828 34.406 -6.027 1 92.62 383 GLY B C 1
ATOM 8361 O O . GLY B 1 383 ? -24.281 35.031 -6.941 1 92.62 383 GLY B O 1
ATOM 8362 N N . ALA B 1 384 ? -24.25 34.281 -4.848 1 96 384 ALA B N 1
ATOM 8363 C CA . ALA B 1 384 ? -22.891 34.75 -4.637 1 96 384 ALA B CA 1
ATOM 8364 C C . ALA B 1 384 ? -21.906 34.094 -5.586 1 96 384 ALA B C 1
ATOM 8366 O O . ALA B 1 384 ? -21.953 32.875 -5.758 1 96 384 ALA B O 1
ATOM 8367 N N . ILE B 1 385 ? -21.031 34.875 -6.215 1 94.44 385 ILE B N 1
ATOM 8368 C CA . ILE B 1 385 ? -20.094 34.375 -7.203 1 94.44 385 ILE B CA 1
ATOM 8369 C C . ILE B 1 385 ? -18.672 34.438 -6.645 1 94.44 385 ILE B C 1
ATOM 8371 O O . ILE B 1 385 ? -17.859 33.531 -6.887 1 94.44 385 ILE B O 1
ATOM 8375 N N . ASP B 1 386 ? -18.422 35.531 -5.934 1 94.19 386 ASP B N 1
ATOM 8376 C CA . ASP B 1 386 ? -17.109 35.75 -5.348 1 94.19 386 ASP B CA 1
ATOM 8377 C C . ASP B 1 386 ? -17.219 36.219 -3.904 1 94.19 386 ASP B C 1
ATOM 8379 O O . ASP B 1 386 ? -18.312 36.562 -3.436 1 94.19 386 ASP B O 1
ATOM 8383 N N . ILE B 1 387 ? -16.109 36.281 -3.215 1 95.5 387 ILE B N 1
ATOM 8384 C CA . ILE B 1 387 ? -16.094 36.625 -1.793 1 95.5 387 ILE B CA 1
ATOM 8385 C C . ILE B 1 387 ? -16.641 38.031 -1.581 1 95.5 387 ILE B C 1
ATOM 8387 O O . ILE B 1 387 ? -17.266 38.312 -0.555 1 95.5 387 ILE B O 1
ATOM 8391 N N . GLY B 1 388 ? -16.469 38.938 -2.559 1 95.62 388 GLY B N 1
ATOM 8392 C CA . GLY B 1 388 ? -17.016 40.281 -2.467 1 95.62 388 GLY B CA 1
ATOM 8393 C C . GLY B 1 388 ? -18.516 40.281 -2.322 1 95.62 388 GLY B C 1
ATOM 8394 O O . GLY B 1 388 ? -19.062 41.156 -1.631 1 95.62 388 GLY B O 1
ATOM 8395 N N . ASP B 1 389 ? -19.203 39.344 -2.994 1 96.75 389 ASP B N 1
ATOM 8396 C CA . ASP B 1 389 ? -20.641 39.25 -2.869 1 96.75 389 ASP B CA 1
ATOM 8397 C C . ASP B 1 389 ? -21.047 38.875 -1.443 1 96.75 389 ASP B C 1
ATOM 8399 O O . ASP B 1 389 ? -22.078 39.344 -0.941 1 96.75 389 ASP B O 1
ATOM 8403 N N . ILE B 1 390 ? -20.25 38.062 -0.824 1 97.44 390 ILE B N 1
ATOM 8404 C CA . ILE B 1 390 ? -20.516 37.688 0.559 1 97.44 390 ILE B CA 1
ATOM 8405 C C . ILE B 1 390 ? -20.328 38.875 1.475 1 97.44 390 ILE B C 1
ATOM 8407 O O . ILE B 1 390 ? -21.141 39.125 2.369 1 97.44 390 ILE B O 1
ATOM 8411 N N . TRP B 1 391 ? -19.297 39.656 1.251 1 97.19 391 TRP B N 1
ATOM 8412 C CA . TRP B 1 391 ? -19.047 40.875 2.029 1 97.19 391 TRP B CA 1
ATOM 8413 C C . TRP B 1 391 ? -20.234 41.812 1.946 1 97.19 391 TRP B C 1
ATOM 8415 O O . TRP B 1 391 ? -20.641 42.406 2.951 1 97.19 391 TRP B O 1
ATOM 8425 N N . ASP B 1 392 ? -20.75 41.938 0.795 1 96.81 392 ASP B N 1
ATOM 8426 C CA . ASP B 1 392 ? -21.875 42.812 0.594 1 96.81 392 ASP B CA 1
ATOM 8427 C C . ASP B 1 392 ? -23.125 42.281 1.296 1 96.81 392 ASP B C 1
ATOM 8429 O O . ASP B 1 392 ? -23.859 43.062 1.938 1 96.81 392 ASP B O 1
ATOM 8433 N N . LYS B 1 393 ? -23.312 41.031 1.206 1 96.38 393 LYS B N 1
ATOM 8434 C CA . LYS B 1 393 ? -24.531 40.406 1.745 1 96.38 393 LYS B CA 1
ATOM 8435 C C . LYS B 1 393 ? -24.5 40.375 3.271 1 96.38 393 LYS B C 1
ATOM 8437 O O . LYS B 1 393 ? -25.547 40.469 3.92 1 96.38 393 LYS B O 1
ATOM 8442 N N . PHE B 1 394 ? -23.344 40.156 3.824 1 97.19 394 PHE B N 1
ATOM 8443 C CA . PHE B 1 394 ? -23.234 39.969 5.27 1 97.19 394 PHE B CA 1
ATOM 8444 C C . PHE B 1 394 ? -22.734 41.25 5.922 1 97.19 394 PHE B C 1
ATOM 8446 O O . PHE B 1 394 ? -22.203 41.219 7.039 1 97.19 394 PHE B O 1
ATOM 8453 N N . LYS B 1 395 ? -22.906 42.344 5.281 1 93.62 395 LYS B N 1
ATOM 8454 C CA . LYS B 1 395 ? -22.453 43.656 5.805 1 93.62 395 LYS B CA 1
ATOM 8455 C C . LYS B 1 395 ? -23.016 43.906 7.199 1 93.62 395 LYS B C 1
ATOM 8457 O O . LYS B 1 395 ? -24.203 43.688 7.441 1 93.62 395 LYS B O 1
ATOM 8462 N N . ASN B 1 396 ? -22.203 44.312 8.203 1 91.62 396 ASN B N 1
ATOM 8463 C CA . ASN B 1 396 ? -22.547 44.688 9.57 1 91.62 396 ASN B CA 1
ATOM 8464 C C . ASN B 1 396 ? -22.922 43.469 10.406 1 91.62 396 ASN B C 1
ATOM 8466 O O . ASN B 1 396 ? -23.547 43.594 11.461 1 91.62 396 ASN B O 1
ATOM 8470 N N . LYS B 1 397 ? -22.641 42.281 9.906 1 95.62 397 LYS B N 1
ATOM 8471 C CA . LYS B 1 397 ? -22.844 41.062 10.688 1 95.62 397 LYS B CA 1
ATOM 8472 C C . LYS B 1 397 ? -21.531 40.562 11.289 1 95.62 397 LYS B C 1
ATOM 8474 O O . LYS B 1 397 ? -20.469 41.125 10.992 1 95.62 397 LYS B O 1
ATOM 8479 N N . LYS B 1 398 ? -21.688 39.625 12.172 1 96.94 398 LYS B N 1
ATOM 8480 C CA . LYS B 1 398 ? -20.5 39.062 12.836 1 96.94 398 LYS B CA 1
ATOM 8481 C C . LYS B 1 398 ? -19.969 37.844 12.086 1 96.94 398 LYS B C 1
ATOM 8483 O O . LYS B 1 398 ? -20.312 36.719 12.414 1 96.94 398 LYS B O 1
ATOM 8488 N N . TYR B 1 399 ? -19.109 38.125 11.172 1 98 399 TYR B N 1
ATOM 8489 C CA . TYR B 1 399 ? -18.453 37.062 10.422 1 98 399 TYR B CA 1
ATOM 8490 C C . TYR B 1 399 ? -17.031 37.438 10.055 1 98 399 TYR B C 1
ATOM 8492 O O . TYR B 1 399 ? -16.641 38.594 10.195 1 98 399 TYR B O 1
ATOM 8500 N N . LEU B 1 400 ? -16.25 36.438 9.719 1 98.25 400 LEU B N 1
ATOM 8501 C CA . LEU B 1 400 ? -14.875 36.625 9.258 1 98.25 400 LEU B CA 1
ATOM 8502 C C . LEU B 1 400 ? -14.633 35.906 7.938 1 98.25 400 LEU B C 1
ATOM 8504 O O . LEU B 1 400 ? -15.219 34.844 7.688 1 98.25 400 LEU B O 1
ATOM 8508 N N . SER B 1 401 ? -13.859 36.5 7.074 1 98 401 SER B N 1
ATOM 8509 C CA . SER B 1 401 ? -13.305 35.812 5.906 1 98 401 SER B CA 1
ATOM 8510 C C . SER B 1 401 ? -11.797 35.625 6.043 1 98 401 SER B C 1
ATOM 8512 O O . SER B 1 401 ? -11.078 36.594 6.363 1 98 401 SER B O 1
ATOM 8514 N N . ILE B 1 402 ? -11.32 34.438 5.895 1 98.31 402 ILE B N 1
ATOM 8515 C CA . ILE B 1 402 ? -9.922 34.062 6.086 1 98.31 402 ILE B CA 1
ATOM 8516 C C . ILE B 1 402 ? -9.367 33.438 4.809 1 98.31 402 ILE B C 1
ATOM 8518 O O . ILE B 1 402 ? -9.617 32.281 4.531 1 98.31 402 ILE B O 1
ATOM 8522 N N . PRO B 1 403 ? -8.578 34.219 4.027 1 95.25 403 PRO B N 1
ATOM 8523 C CA . PRO B 1 403 ? -7.953 33.625 2.846 1 95.25 403 PRO B CA 1
ATOM 8524 C C . PRO B 1 403 ? -7.152 32.375 3.17 1 95.25 403 PRO B C 1
ATOM 8526 O O . PRO B 1 403 ? -6.398 32.344 4.145 1 95.25 403 PRO B O 1
ATOM 8529 N N . HIS B 1 404 ? -7.418 31.406 2.49 1 89.25 404 HIS B N 1
ATOM 8530 C CA . HIS B 1 404 ? -6.699 30.141 2.486 1 89.25 404 HIS B CA 1
ATOM 8531 C C . HIS B 1 404 ? -5.844 30 1.231 1 89.25 404 HIS B C 1
ATOM 8533 O O . HIS B 1 404 ? -6.371 29.797 0.137 1 89.25 404 HIS B O 1
ATOM 8539 N N . PHE B 1 405 ? -4.555 30.094 1.448 1 83.06 405 PHE B N 1
ATOM 8540 C CA . PHE B 1 405 ? -3.65 30.047 0.306 1 83.06 405 PHE B CA 1
ATOM 8541 C C . PHE B 1 405 ? -3.439 28.625 -0.169 1 83.06 405 PHE B C 1
ATOM 8543 O O . PHE B 1 405 ? -3.438 27.688 0.637 1 83.06 405 PHE B O 1
ATOM 8550 N N . HIS B 1 406 ? -3.623 28.422 -1.365 1 72.69 406 HIS B N 1
ATOM 8551 C CA . HIS B 1 406 ? -3.398 27.062 -1.878 1 72.69 406 HIS B CA 1
ATOM 8552 C C . HIS B 1 406 ? -2.467 27.094 -3.084 1 72.69 406 HIS B C 1
ATOM 8554 O O . HIS B 1 406 ? -2.23 28.141 -3.678 1 72.69 406 HIS B O 1
ATOM 8560 N N . ARG B 1 407 ? -1.822 25.953 -3.156 1 65.88 407 ARG B N 1
ATOM 8561 C CA . ARG B 1 407 ? -0.891 25.766 -4.262 1 65.88 407 ARG B CA 1
ATOM 8562 C C . ARG B 1 407 ? -1.481 24.844 -5.324 1 65.88 407 ARG B C 1
ATOM 8564 O O . ARG B 1 407 ? -2.52 24.219 -5.102 1 65.88 407 ARG B O 1
ATOM 8571 N N . TYR B 1 408 ? -1.034 25.156 -6.477 1 60.94 408 TYR B N 1
ATOM 8572 C CA . TYR B 1 408 ? -1.392 24.203 -7.523 1 60.94 408 TYR B CA 1
ATOM 8573 C C . TYR B 1 408 ? -0.37 23.062 -7.602 1 60.94 408 TYR B C 1
ATOM 8575 O O . TYR B 1 408 ? 0.828 23.297 -7.41 1 60.94 408 TYR B O 1
ATOM 8583 N N . CYS B 1 409 ? -0.924 21.875 -7.457 1 55.69 409 CYS B N 1
ATOM 8584 C CA . CYS B 1 409 ? -0.048 20.719 -7.535 1 55.69 409 CYS B CA 1
ATOM 8585 C C . CYS B 1 409 ? 0.814 20.766 -8.789 1 55.69 409 CYS B C 1
ATOM 8587 O O . CYS B 1 409 ? 0.297 20.922 -9.898 1 55.69 409 CYS B O 1
ATOM 8589 N N . GLY B 1 410 ? 2.146 21.203 -8.641 1 59.81 410 GLY B N 1
ATOM 8590 C CA . GLY B 1 410 ? 3.115 21.125 -9.719 1 59.81 410 GLY B CA 1
ATOM 8591 C C . GLY B 1 410 ? 4.242 20.141 -9.43 1 59.81 410 GLY B C 1
ATOM 8592 O O . GLY B 1 410 ? 4.414 19.703 -8.297 1 59.81 410 GLY B O 1
ATOM 8593 N N . GLY B 1 411 ? 4.789 19.438 -10.406 1 58.44 411 GLY B N 1
ATOM 8594 C CA . GLY B 1 411 ? 6.02 18.672 -10.344 1 58.44 411 GLY B CA 1
ATOM 8595 C C . GLY B 1 411 ? 5.789 17.172 -10.398 1 58.44 411 GLY B C 1
ATOM 8596 O O . GLY B 1 411 ? 6.742 16.391 -10.352 1 58.44 411 GLY B O 1
ATOM 8597 N N . ARG B 1 412 ? 4.496 16.875 -10.438 1 60.56 412 ARG B N 1
ATOM 8598 C CA . ARG B 1 412 ? 4.297 15.438 -10.562 1 60.56 412 ARG B CA 1
ATOM 8599 C C . ARG B 1 412 ? 4.785 14.93 -11.914 1 60.56 412 ARG B C 1
ATOM 8601 O O . ARG B 1 412 ? 4.641 15.617 -12.93 1 60.56 412 ARG B O 1
ATOM 8608 N N . LEU B 1 413 ? 5.414 13.906 -11.766 1 54.94 413 LEU B N 1
ATOM 8609 C CA . LEU B 1 413 ? 5.832 13.273 -13.008 1 54.94 413 LEU B CA 1
ATOM 8610 C C . LEU B 1 413 ? 4.629 12.969 -13.898 1 54.94 413 LEU B C 1
ATOM 8612 O O . LEU B 1 413 ? 4.688 13.148 -15.117 1 54.94 413 LEU B O 1
ATOM 8616 N N . HIS B 1 414 ? 3.611 12.461 -13.211 1 52.28 414 HIS B N 1
ATOM 8617 C CA . HIS B 1 414 ? 2.369 12.281 -13.953 1 52.28 414 HIS B CA 1
ATOM 8618 C C . HIS B 1 414 ? 1.388 13.414 -13.672 1 52.28 414 HIS B C 1
ATOM 8620 O O . HIS B 1 414 ? 0.94 13.578 -12.531 1 52.28 414 HIS B O 1
ATOM 8626 N N . LYS B 1 415 ? 1.366 14.406 -14.641 1 51.56 415 LYS B N 1
ATOM 8627 C CA . LYS B 1 415 ? 0.591 15.633 -14.523 1 51.56 415 LYS B CA 1
ATOM 8628 C C . LYS B 1 415 ? -0.875 15.336 -14.219 1 51.56 415 LYS B C 1
ATOM 8630 O O . LYS B 1 415 ? -1.453 14.406 -14.789 1 51.56 415 LYS B O 1
ATOM 8635 N N . ASP B 1 416 ? -1.242 15.719 -13.094 1 51.56 416 ASP B N 1
ATOM 8636 C CA . ASP B 1 416 ? -2.682 15.664 -12.852 1 51.56 416 ASP B CA 1
ATOM 8637 C C . ASP B 1 416 ? -3.336 17.016 -13.133 1 51.56 416 ASP B C 1
ATOM 8639 O O . ASP B 1 416 ? -2.662 17.969 -13.523 1 51.56 416 ASP B O 1
ATOM 8643 N N . GLU B 1 417 ? -4.574 17 -13.281 1 46.59 417 GLU B N 1
ATOM 8644 C CA . GLU B 1 417 ? -5.375 18.172 -13.641 1 46.59 417 GLU B CA 1
ATOM 8645 C C . GLU B 1 417 ? -5.035 19.359 -12.75 1 46.59 417 GLU B C 1
ATOM 8647 O O . GLU B 1 417 ? -5.102 20.5 -13.195 1 46.59 417 GLU B O 1
ATOM 8652 N N . GLN B 1 418 ? -4.652 19.062 -11.656 1 49.44 418 GLN B N 1
ATOM 8653 C CA . GLN B 1 418 ? -4.395 20.156 -10.734 1 49.44 418 GLN B CA 1
ATOM 8654 C C . GLN B 1 418 ? -3.137 20.922 -11.133 1 49.44 418 GLN B C 1
ATOM 8656 O O . GLN B 1 418 ? -2.992 22.109 -10.805 1 49.44 418 GLN B O 1
ATOM 8661 N N . ASP B 1 419 ? -2.223 20.156 -11.773 1 51.12 419 ASP B N 1
ATOM 8662 C CA . ASP B 1 419 ? -1.018 20.797 -12.289 1 51.12 419 ASP B CA 1
ATOM 8663 C C . ASP B 1 419 ? -1.351 21.75 -13.438 1 51.12 419 ASP B C 1
ATOM 8665 O O . ASP B 1 419 ? -0.606 22.688 -13.703 1 51.12 419 ASP B O 1
ATOM 8669 N N . GLN B 1 420 ? -2.314 21.422 -14.117 1 48.44 420 GLN B N 1
ATOM 8670 C CA . GLN B 1 420 ? -2.602 22.188 -15.32 1 48.44 420 GLN B CA 1
ATOM 8671 C C . GLN B 1 420 ? -3.289 23.516 -14.977 1 48.44 420 GLN B C 1
ATOM 8673 O O . GLN B 1 420 ? -3.42 24.391 -15.836 1 48.44 420 GLN B O 1
ATOM 8678 N N . LYS B 1 421 ? -4.059 23.469 -13.977 1 46.09 421 LYS B N 1
ATOM 8679 C CA . LYS B 1 421 ? -4.938 24.609 -13.805 1 46.09 421 LYS B CA 1
ATOM 8680 C C . LYS B 1 421 ? -4.215 25.766 -13.109 1 46.09 421 LYS B C 1
ATOM 8682 O O . LYS B 1 421 ? -4.457 26.031 -11.93 1 46.09 421 LYS B O 1
ATOM 8687 N N . ASN B 1 422 ? -2.975 25.766 -13.094 1 47.12 422 ASN B N 1
ATOM 8688 C CA . ASN B 1 422 ? -2.367 26.953 -12.5 1 47.12 422 ASN B CA 1
ATOM 8689 C C . ASN B 1 422 ? -3.166 28.219 -12.82 1 47.12 422 ASN B C 1
ATOM 8691 O O . ASN B 1 422 ? -2.664 29.328 -12.664 1 47.12 422 ASN B O 1
ATOM 8695 N N . THR B 1 423 ? -4.105 28.156 -13.719 1 52.62 423 THR B N 1
ATOM 8696 C CA . THR B 1 423 ? -4.34 29.328 -14.547 1 52.62 423 THR B CA 1
ATOM 8697 C C . THR B 1 423 ? -5.098 30.406 -13.766 1 52.62 423 THR B C 1
ATOM 8699 O O . THR B 1 423 ? -5.301 31.516 -14.266 1 52.62 423 THR B O 1
ATOM 8702 N N . GLY B 1 424 ? -5.203 30.359 -12.461 1 58.84 424 GLY B N 1
ATOM 8703 C CA . GLY B 1 424 ? -6.227 31.359 -12.242 1 58.84 424 GLY B CA 1
ATOM 8704 C C . GLY B 1 424 ? -5.875 32.344 -11.141 1 58.84 424 GLY B C 1
ATOM 8705 O O . GLY B 1 424 ? -6.684 33.188 -10.781 1 58.84 424 GLY B O 1
ATOM 8706 N N . PHE B 1 425 ? -4.609 32.281 -10.617 1 75.06 425 PHE B N 1
ATOM 8707 C CA . PHE B 1 425 ? -4.375 33.25 -9.586 1 75.06 425 PHE B CA 1
ATOM 8708 C C . PHE B 1 425 ? -4.215 34.656 -10.195 1 75.06 425 PHE B C 1
ATOM 8710 O O . PHE B 1 425 ? -3.355 34.875 -11.055 1 75.06 425 PHE B O 1
ATOM 8717 N N . ASP B 1 426 ? -5.059 35.531 -9.898 1 81.75 426 ASP B N 1
ATOM 8718 C CA . ASP B 1 426 ? -5.062 36.906 -10.359 1 81.75 426 ASP B CA 1
ATOM 8719 C C . ASP B 1 426 ? -5.086 37.875 -9.188 1 81.75 426 ASP B C 1
ATOM 8721 O O . ASP B 1 426 ? -6.117 38.062 -8.531 1 81.75 426 ASP B O 1
ATOM 8725 N N . LEU B 1 427 ? -3.936 38.531 -8.992 1 85.38 427 LEU B N 1
ATOM 8726 C CA . LEU B 1 427 ? -3.744 39.469 -7.875 1 85.38 427 LEU B CA 1
ATOM 8727 C C . LEU B 1 427 ? -4.781 40.562 -7.91 1 85.38 427 LEU B C 1
ATOM 8729 O O . LEU B 1 427 ? -5.121 41.156 -6.871 1 85.38 427 LEU B O 1
ATOM 8733 N N . LYS B 1 428 ? -5.301 40.875 -9.047 1 86.69 428 LYS B N 1
ATOM 8734 C CA . LYS B 1 428 ? -6.285 41.938 -9.18 1 86.69 428 LYS B CA 1
ATOM 8735 C C . LYS B 1 428 ? -7.555 41.594 -8.398 1 86.69 428 LYS B C 1
ATOM 8737 O O . LYS B 1 428 ? -8.242 42.5 -7.922 1 86.69 428 LYS B O 1
ATOM 8742 N N . LYS B 1 429 ? -7.742 40.375 -8.188 1 87.38 429 LYS B N 1
ATOM 8743 C CA . LYS B 1 429 ? -8.953 39.938 -7.504 1 87.38 429 LYS B CA 1
ATOM 8744 C C . LYS B 1 429 ? -8.82 40.094 -5.992 1 87.38 429 LYS B C 1
ATOM 8746 O O . LYS B 1 429 ? -9.797 39.938 -5.258 1 87.38 429 LYS B O 1
ATOM 8751 N N . TRP B 1 430 ? -7.656 40.531 -5.586 1 89.81 430 TRP B N 1
ATOM 8752 C CA . TRP B 1 430 ? -7.379 40.594 -4.156 1 89.81 430 TRP B CA 1
ATOM 8753 C C . TRP B 1 430 ? -7.336 42.062 -3.697 1 89.81 430 TRP B C 1
ATOM 8755 O O . TRP B 1 430 ? -6.988 42.344 -2.549 1 89.81 430 TRP B O 1
ATOM 8765 N N . GLU B 1 431 ? -7.668 42.969 -4.527 1 89.69 431 GLU B N 1
ATOM 8766 C CA . GLU B 1 431 ? -7.527 44.406 -4.227 1 89.69 431 GLU B CA 1
ATOM 8767 C C . GLU B 1 431 ? -8.625 44.875 -3.279 1 89.69 431 GLU B C 1
ATOM 8769 O O . GLU B 1 431 ? -8.375 45.688 -2.391 1 89.69 431 GLU B O 1
ATOM 8774 N N . ARG B 1 432 ? -9.812 44.344 -3.438 1 89.81 432 ARG B N 1
ATOM 8775 C CA . ARG B 1 432 ? -10.906 44.75 -2.566 1 89.81 432 ARG B CA 1
ATOM 8776 C C . ARG B 1 432 ? -10.633 44.344 -1.12 1 89.81 432 ARG B C 1
ATOM 8778 O O . ARG B 1 432 ? -10.055 43.281 -0.858 1 89.81 432 ARG B O 1
ATOM 8785 N N . ASN B 1 433 ? -10.977 45.25 -0.222 1 89 433 ASN B N 1
ATOM 8786 C CA . ASN B 1 433 ? -10.82 45.031 1.212 1 89 433 ASN B CA 1
ATOM 8787 C C . ASN B 1 433 ? -12.172 45.062 1.929 1 89 433 ASN B C 1
ATOM 8789 O O . ASN B 1 433 ? -13.102 45.75 1.486 1 89 433 ASN B O 1
ATOM 8793 N N . ASP B 1 434 ? -12.258 44.312 2.9 1 91.06 434 ASP B N 1
ATOM 8794 C CA . ASP B 1 434 ? -13.43 44.281 3.768 1 91.06 434 ASP B CA 1
ATOM 8795 C C . ASP B 1 434 ? -13.031 44.156 5.234 1 91.06 434 ASP B C 1
ATOM 8797 O O . ASP B 1 434 ? -12 43.562 5.555 1 91.06 434 ASP B O 1
ATOM 8801 N N . GLU B 1 435 ? -13.875 44.719 6.102 1 94.88 435 GLU B N 1
ATOM 8802 C CA . GLU B 1 435 ? -13.594 44.688 7.531 1 94.88 435 GLU B CA 1
ATOM 8803 C C . GLU B 1 435 ? -13.664 43.281 8.078 1 94.88 435 GLU B C 1
ATOM 8805 O O . GLU B 1 435 ? -13.172 43 9.172 1 94.88 435 GLU B O 1
ATOM 8810 N N . ALA B 1 436 ? -14.266 42.344 7.316 1 96.81 436 ALA B N 1
ATOM 8811 C CA . ALA B 1 436 ? -14.383 40.969 7.758 1 96.81 436 ALA B CA 1
ATOM 8812 C C . ALA B 1 436 ? -13.102 40.188 7.48 1 96.81 436 ALA B C 1
ATOM 8814 O O . ALA B 1 436 ? -12.891 39.094 8.031 1 96.81 436 ALA B O 1
ATOM 8815 N N . GLU B 1 437 ? -12.281 40.656 6.613 1 97.62 437 GLU B N 1
ATOM 8816 C CA . GLU B 1 437 ? -11.062 39.969 6.242 1 97.62 437 GLU B CA 1
ATOM 8817 C C . GLU B 1 437 ? -9.852 40.5 6.992 1 97.62 437 GLU B C 1
ATOM 8819 O O . GLU B 1 437 ? -9.023 41.219 6.414 1 97.62 437 GLU B O 1
ATOM 8824 N N . VAL B 1 438 ? -9.727 40.062 8.211 1 98 438 VAL B N 1
ATOM 8825 C CA . VAL B 1 438 ? -8.703 40.625 9.086 1 98 438 VAL B CA 1
ATOM 8826 C C . VAL B 1 438 ? -7.684 39.531 9.453 1 98 438 VAL B C 1
ATOM 8828 O O . VAL B 1 438 ? -6.738 39.812 10.203 1 98 438 VAL B O 1
ATOM 8831 N N . LEU B 1 439 ? -7.859 38.312 8.992 1 98.56 439 LEU B N 1
ATOM 8832 C CA . LEU B 1 439 ? -6.957 37.188 9.234 1 98.56 439 LEU B CA 1
ATOM 8833 C C . LEU B 1 439 ? -6.598 36.5 7.934 1 98.56 439 LEU B C 1
ATOM 8835 O O . LEU B 1 439 ? -7.316 36.625 6.938 1 98.56 439 LEU B O 1
ATOM 8839 N N . CYS B 1 440 ? -5.531 35.75 7.918 1 97.81 440 CYS B N 1
ATOM 8840 C CA . CYS B 1 440 ? -5.164 34.844 6.836 1 97.81 440 CYS B CA 1
ATOM 8841 C C . CYS B 1 440 ? -4.523 33.594 7.379 1 97.81 440 CYS B C 1
ATOM 8843 O O . CYS B 1 440 ? -4.031 33.562 8.508 1 97.81 440 CYS B O 1
ATOM 8845 N N . GLU B 1 441 ? -4.559 32.562 6.609 1 96.25 441 GLU B N 1
ATOM 8846 C CA . GLU B 1 441 ? -4.027 31.25 7.02 1 96.25 441 GLU B CA 1
ATOM 8847 C C . GLU B 1 441 ? -2.576 31.094 6.578 1 96.25 441 GLU B C 1
ATOM 8849 O O . GLU B 1 441 ? -2.293 30.969 5.383 1 96.25 441 GLU B O 1
ATOM 8854 N N . PHE B 1 442 ? -1.669 31.031 7.52 1 94.5 442 PHE B N 1
ATOM 8855 C CA . PHE B 1 442 ? -0.269 30.906 7.133 1 94.5 442 PHE B CA 1
ATOM 8856 C C . PHE B 1 442 ? 0.109 29.453 6.918 1 94.5 442 PHE B C 1
ATOM 8858 O O . PHE B 1 442 ? 1.094 29.156 6.242 1 94.5 442 PHE B O 1
ATOM 8865 N N . TYR B 1 443 ? -0.713 28.484 7.574 1 93.38 443 TYR B N 1
ATOM 8866 C CA . TYR B 1 443 ? -0.434 27.062 7.512 1 93.38 443 TYR B CA 1
ATOM 8867 C C . TYR B 1 443 ? -1.726 26.25 7.516 1 93.38 443 TYR B C 1
ATOM 8869 O O . TYR B 1 443 ? -2.656 26.562 8.266 1 93.38 443 TYR B O 1
ATOM 8877 N N . SER B 1 444 ? -1.853 25.359 6.727 1 91.75 444 SER B N 1
ATOM 8878 C CA . SER B 1 444 ? -2.877 24.312 6.832 1 91.75 444 SER B CA 1
ATOM 8879 C C . SER B 1 444 ? -2.26 22.922 6.797 1 91.75 444 SER B C 1
ATOM 8881 O O . SER B 1 444 ? -1.311 22.672 6.051 1 91.75 444 SER B O 1
ATOM 8883 N N . GLY B 1 445 ? -2.736 22.031 7.559 1 90.38 445 GLY B N 1
ATOM 8884 C CA . GLY B 1 445 ? -2.25 20.656 7.59 1 90.38 445 GLY B CA 1
ATOM 8885 C C . GLY B 1 445 ? -2.338 19.969 6.246 1 90.38 445 GLY B C 1
ATOM 8886 O O . GLY B 1 445 ? -1.567 19.047 5.965 1 90.38 445 GLY B O 1
ATOM 8887 N N . GLN B 1 446 ? -3.178 20.469 5.371 1 86.06 446 GLN B N 1
ATOM 8888 C CA . GLN B 1 446 ? -3.385 19.844 4.07 1 86.06 446 GLN B CA 1
ATOM 8889 C C . GLN B 1 446 ? -2.416 20.406 3.031 1 86.06 446 GLN B C 1
ATOM 8891 O O . GLN B 1 446 ? -1.955 19.688 2.146 1 86.06 446 GLN B O 1
ATOM 8896 N N . TRP B 1 447 ? -2.045 21.734 3.119 1 83.62 447 TRP B N 1
ATOM 8897 C CA . TRP B 1 447 ? -1.352 22.375 2.004 1 83.62 447 TRP B CA 1
ATOM 8898 C C . TRP B 1 447 ? 0.022 22.875 2.434 1 83.62 447 TRP B C 1
ATOM 8900 O O . TRP B 1 447 ? 0.862 23.203 1.592 1 83.62 447 TRP B O 1
ATOM 8910 N N . GLY B 1 448 ? 0.188 23.031 3.703 1 86.69 448 GLY B N 1
ATOM 8911 C CA . GLY B 1 448 ? 1.52 23.406 4.156 1 86.69 448 GLY B CA 1
ATOM 8912 C C . GLY B 1 448 ? 1.619 24.859 4.582 1 86.69 448 GLY B C 1
ATOM 8913 O O . GLY B 1 448 ? 0.657 25.422 5.102 1 86.69 448 GLY B O 1
ATOM 8914 N N . ARG B 1 449 ? 2.836 25.391 4.477 1 89.25 449 ARG B N 1
ATOM 8915 C CA . ARG B 1 449 ? 3.191 26.703 4.988 1 89.25 449 ARG B CA 1
ATOM 8916 C C . ARG B 1 449 ? 3.174 27.75 3.875 1 89.25 449 ARG B C 1
ATOM 8918 O O . ARG B 1 449 ? 3.664 27.5 2.771 1 89.25 449 ARG B O 1
ATOM 8925 N N . PHE B 1 450 ? 2.623 28.969 4.172 1 90.19 450 PHE B N 1
ATOM 8926 C CA . PHE B 1 450 ? 2.516 30.047 3.197 1 90.19 450 PHE B CA 1
ATOM 8927 C C . PHE B 1 450 ? 2.998 31.375 3.791 1 90.19 450 PHE B C 1
ATOM 8929 O O . PHE B 1 450 ? 2.453 32.438 3.484 1 90.19 450 PHE B O 1
ATOM 8936 N N . GLU B 1 451 ? 4.004 31.312 4.57 1 92.38 451 GLU B N 1
ATOM 8937 C CA . GLU B 1 451 ? 4.438 32.5 5.297 1 92.38 451 GLU B CA 1
ATOM 8938 C C . GLU B 1 451 ? 5.086 33.531 4.359 1 92.38 451 GLU B C 1
ATOM 8940 O O . GLU B 1 451 ? 4.676 34.688 4.312 1 92.38 451 GLU B O 1
ATOM 8945 N N . TYR B 1 452 ? 6.129 33.156 3.645 1 90.56 452 TYR B N 1
ATOM 8946 C CA . TYR B 1 452 ? 6.867 34.031 2.758 1 90.56 452 TYR B CA 1
ATOM 8947 C C . TYR B 1 452 ? 7.289 33.312 1.484 1 90.56 452 TYR B C 1
ATOM 8949 O O . TYR B 1 452 ? 7.277 32.094 1.43 1 90.56 452 TYR B O 1
ATOM 8957 N N . PRO B 1 453 ? 7.68 34.156 0.532 1 82.44 453 PRO B N 1
ATOM 8958 C CA . PRO B 1 453 ? 8.078 33.5 -0.729 1 82.44 453 PRO B CA 1
ATOM 8959 C C . PRO B 1 453 ? 9.289 32.594 -0.573 1 82.44 453 PRO B C 1
ATOM 8961 O O . PRO B 1 453 ? 10.273 32.969 0.065 1 82.44 453 PRO B O 1
ATOM 8964 N N . LYS B 1 454 ? 9.242 31.453 -1.041 1 75.25 454 LYS B N 1
ATOM 8965 C CA . LYS B 1 454 ? 10.328 30.469 -1.146 1 75.25 454 LYS B CA 1
ATOM 8966 C C . LYS B 1 454 ? 10.633 29.844 0.208 1 75.25 454 LYS B C 1
ATOM 8968 O O . LYS B 1 454 ? 11.727 29.328 0.43 1 75.25 454 LYS B O 1
ATOM 8973 N N . ASN B 1 455 ? 9.711 30.031 1.167 1 80.06 455 ASN B N 1
ATOM 8974 C CA . ASN B 1 455 ? 9.891 29.203 2.361 1 80.06 455 ASN B CA 1
ATOM 8975 C C . ASN B 1 455 ? 9.961 27.719 2.018 1 80.06 455 ASN B C 1
ATOM 8977 O O . ASN B 1 455 ? 9.43 27.297 0.995 1 80.06 455 ASN B O 1
ATOM 8981 N N . PRO B 1 456 ? 10.766 26.953 2.824 1 74.94 456 PRO B N 1
ATOM 8982 C CA . PRO B 1 456 ? 10.867 25.531 2.508 1 74.94 456 PRO B CA 1
ATOM 8983 C C . PRO B 1 456 ? 9.508 24.844 2.436 1 74.94 456 PRO B C 1
ATOM 8985 O O . PRO B 1 456 ? 8.664 25.031 3.312 1 74.94 456 PRO B O 1
ATOM 8988 N N . MET B 1 457 ? 9.336 24.219 1.243 1 63.62 457 MET B N 1
ATOM 8989 C CA . MET B 1 457 ? 8.078 23.516 0.975 1 63.62 457 MET B CA 1
ATOM 8990 C C . MET B 1 457 ? 8.211 22.031 1.255 1 63.62 457 MET B C 1
ATOM 8992 O O . MET B 1 457 ? 8.969 21.328 0.579 1 63.62 457 MET B O 1
ATOM 8996 N N . LEU B 1 458 ? 7.766 21.516 2.271 1 63.25 458 LEU B N 1
ATOM 8997 C CA . LEU B 1 458 ? 7.926 20.094 2.566 1 63.25 458 LEU B CA 1
ATOM 8998 C C . LEU B 1 458 ? 6.613 19.344 2.373 1 63.25 458 LEU B C 1
ATOM 9000 O O . LEU B 1 458 ? 6.531 18.141 2.633 1 63.25 458 LEU B O 1
ATOM 9004 N N . LEU B 1 459 ? 5.656 20.062 1.967 1 63.03 459 LEU B N 1
ATOM 9005 C CA . LEU B 1 459 ? 4.371 19.359 1.977 1 63.03 459 LEU B CA 1
ATOM 9006 C C . LEU B 1 459 ? 3.752 19.344 0.583 1 63.03 459 LEU B C 1
ATOM 9008 O O . LEU B 1 459 ? 4.445 19.562 -0.412 1 63.03 459 LEU B O 1
ATOM 9012 N N . LYS B 1 460 ? 2.367 19.281 0.582 1 61.53 460 LYS B N 1
ATOM 9013 C CA . LYS B 1 460 ? 1.518 19.031 -0.58 1 61.53 460 LYS B CA 1
ATOM 9014 C C . LYS B 1 460 ? 1.619 20.172 -1.587 1 61.53 460 LYS B C 1
ATOM 9016 O O . LYS B 1 460 ? 1.458 21.344 -1.228 1 61.53 460 LYS B O 1
ATOM 9021 N N . ALA B 1 461 ? 2.322 20.125 -2.869 1 57.94 461 ALA B N 1
ATOM 9022 C CA . ALA B 1 461 ? 2.291 20.969 -4.055 1 57.94 461 ALA B CA 1
ATOM 9023 C C . ALA B 1 461 ? 3.518 21.875 -4.109 1 57.94 461 ALA B C 1
ATOM 9025 O O . ALA B 1 461 ? 3.674 22.766 -3.275 1 57.94 461 ALA B O 1
ATOM 9026 N N . MET B 1 462 ? 4.496 21.641 -4.766 1 62.69 462 MET B N 1
ATOM 9027 C CA . MET B 1 462 ? 5.789 22.328 -4.852 1 62.69 462 MET B CA 1
ATOM 9028 C C . MET B 1 462 ? 5.691 23.578 -5.707 1 62.69 462 MET B C 1
ATOM 9030 O O . MET B 1 462 ? 6.645 24.359 -5.789 1 62.69 462 MET B O 1
ATOM 9034 N N . SER B 1 463 ? 4.426 23.859 -6.156 1 63.28 463 SER B N 1
ATOM 9035 C CA . SER B 1 463 ? 4.375 25.016 -7.039 1 63.28 463 SER B CA 1
ATOM 9036 C C . SER B 1 463 ? 3.826 26.234 -6.316 1 63.28 463 SER B C 1
ATOM 9038 O O . SER B 1 463 ? 2.619 26.344 -6.082 1 63.28 463 SER B O 1
ATOM 9040 N N . ASN B 1 464 ? 4.824 27.031 -5.879 1 62.72 464 ASN B N 1
ATOM 9041 C CA . ASN B 1 464 ? 4.414 28.281 -5.27 1 62.72 464 ASN B CA 1
ATOM 9042 C C . ASN B 1 464 ? 3.969 29.297 -6.32 1 62.72 464 ASN B C 1
ATOM 9044 O O . ASN B 1 464 ? 4.531 29.359 -7.414 1 62.72 464 ASN B O 1
ATOM 9048 N N . ILE B 1 465 ? 2.902 29.812 -6.012 1 72.81 465 ILE B N 1
ATOM 9049 C CA . ILE B 1 465 ? 2.455 30.953 -6.801 1 72.81 465 ILE B CA 1
ATOM 9050 C C . ILE B 1 465 ? 3.109 32.219 -6.281 1 72.81 465 ILE B C 1
ATOM 9052 O O . ILE B 1 465 ? 3.021 32.531 -5.09 1 72.81 465 ILE B O 1
ATOM 9056 N N . ASP B 1 466 ? 3.713 32.844 -7.156 1 75.56 466 ASP B N 1
ATOM 9057 C CA . ASP B 1 466 ? 4.375 34.094 -6.766 1 75.56 466 ASP B CA 1
ATOM 9058 C C . ASP B 1 466 ? 3.396 35.062 -6.09 1 75.56 466 ASP B C 1
ATOM 9060 O O . ASP B 1 466 ? 2.252 35.188 -6.531 1 75.56 466 ASP B O 1
ATOM 9064 N N . ASP B 1 467 ? 3.764 35.625 -4.98 1 83.19 467 ASP B N 1
ATOM 9065 C CA . ASP B 1 467 ? 3.062 36.688 -4.281 1 83.19 467 ASP B CA 1
ATOM 9066 C C . ASP B 1 467 ? 1.875 36.156 -3.49 1 83.19 467 ASP B C 1
ATOM 9068 O O . ASP B 1 467 ? 1.086 36.906 -2.938 1 83.19 467 ASP B O 1
ATOM 9072 N N . ASN B 1 468 ? 1.724 34.875 -3.498 1 87.56 468 ASN B N 1
ATOM 9073 C CA . ASN B 1 468 ? 0.613 34.25 -2.771 1 87.56 468 ASN B CA 1
ATOM 9074 C C . ASN B 1 468 ? 1.048 33.781 -1.395 1 87.56 468 ASN B C 1
ATOM 9076 O O . ASN B 1 468 ? 0.867 32.594 -1.067 1 87.56 468 ASN B O 1
ATOM 9080 N N . THR B 1 469 ? 1.583 34.719 -0.588 1 90.94 469 THR B N 1
ATOM 9081 C CA . THR B 1 469 ? 2.059 34.406 0.757 1 90.94 469 THR B CA 1
ATOM 9082 C C . THR B 1 469 ? 1.617 35.469 1.742 1 90.94 469 THR B C 1
ATOM 9084 O O . THR B 1 469 ? 1.188 36.562 1.334 1 90.94 469 THR B O 1
ATOM 9087 N N . VAL B 1 470 ? 1.728 35.188 2.977 1 95.38 470 VAL B N 1
ATOM 9088 C CA . VAL B 1 470 ? 1.341 36.125 4.039 1 95.38 470 VAL B CA 1
ATOM 9089 C C . VAL B 1 470 ? 2.111 37.438 3.889 1 95.38 470 VAL B C 1
ATOM 9091 O O . VAL B 1 470 ? 1.511 38.5 3.818 1 95.38 470 VAL B O 1
ATOM 9094 N N . THR B 1 471 ? 3.408 37.344 3.775 1 96.06 471 THR B N 1
ATOM 9095 C CA . THR B 1 471 ? 4.215 38.562 3.736 1 96.06 471 THR B CA 1
ATOM 9096 C C . THR B 1 471 ? 3.975 39.344 2.439 1 96.06 471 THR B C 1
ATOM 9098 O O . THR B 1 471 ? 4.027 40.562 2.424 1 96.06 471 THR B O 1
ATOM 9101 N N . SER B 1 472 ? 3.691 38.625 1.35 1 93.94 472 SER B N 1
ATOM 9102 C CA . SER B 1 472 ? 3.375 39.281 0.098 1 93.94 472 SER B CA 1
ATOM 9103 C C . SER B 1 472 ? 2.15 40.188 0.25 1 93.94 472 SER B C 1
ATOM 9105 O O . SER B 1 472 ? 2.148 41.344 -0.22 1 93.94 472 SER B O 1
ATOM 9107 N N . PHE B 1 473 ? 1.142 39.75 0.869 1 95.38 473 PHE B N 1
ATOM 9108 C CA . PHE B 1 473 ? -0.082 40.531 1.021 1 95.38 473 PHE B CA 1
ATOM 9109 C C . PHE B 1 473 ? 0.091 41.594 2.082 1 95.38 473 PHE B C 1
ATOM 9111 O O . PHE B 1 473 ? -0.445 42.688 1.947 1 95.38 473 PHE B O 1
ATOM 9118 N N . LEU B 1 474 ? 0.813 41.281 3.166 1 97 474 LEU B N 1
ATOM 9119 C CA . LEU B 1 474 ? 1.105 42.312 4.156 1 97 474 LEU B CA 1
ATOM 9120 C C . LEU B 1 474 ? 1.865 43.469 3.527 1 97 474 LEU B C 1
ATOM 9122 O O . LEU B 1 474 ? 1.58 44.625 3.818 1 97 474 LEU B O 1
ATOM 9126 N N . ASN B 1 475 ? 2.799 43.156 2.693 1 95.88 475 ASN B N 1
ATOM 9127 C CA . ASN B 1 475 ? 3.602 44.188 2.018 1 95.88 475 ASN B CA 1
ATOM 9128 C C . ASN B 1 475 ? 2.76 45 1.047 1 95.88 475 ASN B C 1
ATOM 9130 O O . ASN B 1 475 ? 3.143 46.125 0.677 1 95.88 475 ASN B O 1
ATOM 9134 N N . ARG B 1 476 ? 1.664 44.5 0.666 1 93.62 476 ARG B N 1
ATOM 9135 C CA . ARG B 1 476 ? 0.757 45.219 -0.225 1 93.62 476 ARG B CA 1
ATOM 9136 C C . ARG B 1 476 ? -0.248 46.031 0.568 1 93.62 476 ARG B C 1
ATOM 9138 O O . ARG B 1 476 ? -1.128 46.688 -0.011 1 93.62 476 ARG B O 1
ATOM 9145 N N . GLY B 1 477 ? -0.156 45.875 1.874 1 94.19 477 GLY B N 1
ATOM 9146 C CA . GLY B 1 477 ? -0.946 46.781 2.705 1 94.19 477 GLY B CA 1
ATOM 9147 C C . GLY B 1 477 ? -2.096 46.062 3.408 1 94.19 477 GLY B C 1
ATOM 9148 O O . GLY B 1 477 ? -2.836 46.719 4.172 1 94.19 477 GLY B O 1
ATOM 9149 N N . LYS B 1 478 ? -2.271 44.812 3.129 1 96.31 478 LYS B N 1
ATOM 9150 C CA . LYS B 1 478 ? -3.307 44.094 3.867 1 96.31 478 LYS B CA 1
ATOM 9151 C C . LYS B 1 478 ? -2.959 44 5.352 1 96.31 478 LYS B C 1
ATOM 9153 O O . LYS B 1 478 ? -1.816 43.688 5.707 1 96.31 478 LYS B O 1
ATOM 9158 N N . MET B 1 479 ? -3.818 44.312 6.219 1 97 479 MET B N 1
ATOM 9159 C CA . MET B 1 479 ? -3.613 44.219 7.66 1 97 479 MET B CA 1
ATOM 9160 C C . MET B 1 479 ? -4.27 42.969 8.227 1 97 479 MET B C 1
ATOM 9162 O O . MET B 1 479 ? -5.32 43.062 8.875 1 97 479 MET B O 1
ATOM 9166 N N . TRP B 1 480 ? -3.641 41.875 7.996 1 98.25 480 TRP B N 1
ATOM 9167 C CA . TRP B 1 480 ? -4.176 40.594 8.391 1 98.25 480 TRP B CA 1
ATOM 9168 C C . TRP B 1 480 ? -3.379 40 9.547 1 98.25 480 TRP B C 1
ATOM 9170 O O . TRP B 1 480 ? -2.146 40.031 9.547 1 98.25 480 TRP B O 1
ATOM 9180 N N . GLY B 1 481 ? -4.113 39.531 10.633 1 98.69 481 GLY B N 1
ATOM 9181 C CA . GLY B 1 481 ? -3.506 38.594 11.578 1 98.69 481 GLY B CA 1
ATOM 9182 C C . GLY B 1 481 ? -3.336 37.188 11.016 1 98.69 481 GLY B C 1
ATOM 9183 O O . GLY B 1 481 ? -3.533 36.969 9.82 1 98.69 481 GLY B O 1
ATOM 9184 N N . VAL B 1 482 ? -2.932 36.25 11.875 1 98.62 482 VAL B N 1
ATOM 9185 C CA . VAL B 1 482 ? -2.59 34.938 11.312 1 98.62 482 VAL B CA 1
ATOM 9186 C C . VAL B 1 482 ? -3.434 33.844 11.977 1 98.62 482 VAL B C 1
ATOM 9188 O O . VAL B 1 482 ? -3.809 33.969 13.148 1 98.62 482 VAL B O 1
ATOM 9191 N N . THR B 1 483 ? -3.729 32.812 11.211 1 98.56 483 THR B N 1
ATOM 9192 C CA . THR B 1 483 ? -4.312 31.547 11.68 1 98.56 483 THR B CA 1
ATOM 9193 C C . THR B 1 483 ? -3.539 30.359 11.133 1 98.56 483 THR B C 1
ATOM 9195 O O . THR B 1 483 ? -2.717 30.5 10.227 1 98.56 483 THR B O 1
ATOM 9198 N N . ALA B 1 484 ? -3.654 29.25 11.719 1 97.69 484 ALA B N 1
ATOM 9199 C CA . ALA B 1 484 ? -3.271 27.922 11.234 1 97.69 484 ALA B CA 1
ATOM 9200 C C . ALA B 1 484 ? -4.363 26.891 11.516 1 97.69 484 ALA B C 1
ATOM 9202 O O . ALA B 1 484 ? -5.094 27.016 12.508 1 97.69 484 ALA B O 1
ATOM 9203 N N . SER B 1 485 ? -4.531 26.016 10.656 1 97.56 485 SER B N 1
ATOM 9204 C CA . SER B 1 485 ? -5.645 25.078 10.789 1 97.56 485 SER B CA 1
ATOM 9205 C C . SER B 1 485 ? -5.281 23.703 10.234 1 97.56 485 SER B C 1
ATOM 9207 O O . SER B 1 485 ? -4.238 23.531 9.602 1 97.56 485 SER B O 1
ATOM 9209 N N . SER B 1 486 ? -6.109 22.75 10.469 1 96.44 486 SER B N 1
ATOM 9210 C CA . SER B 1 486 ? -5.902 21.406 9.938 1 96.44 486 SER B CA 1
ATOM 9211 C C . SER B 1 486 ? -6.285 21.328 8.461 1 96.44 486 SER B C 1
ATOM 9213 O O . SER B 1 486 ? -5.598 20.672 7.672 1 96.44 486 SER B O 1
ATOM 9215 N N . ASP B 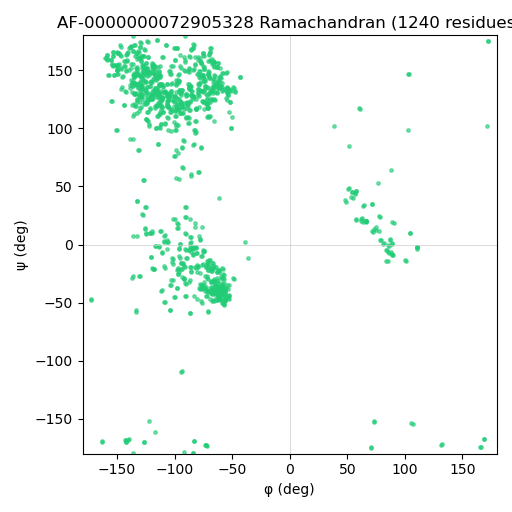1 487 ? -7.359 22.031 8.117 1 95.88 487 ASP B N 1
ATOM 9216 C CA . ASP B 1 487 ? -7.977 21.828 6.809 1 95.88 487 ASP B CA 1
ATOM 9217 C C . ASP B 1 487 ? -8.312 20.359 6.586 1 95.88 487 ASP B C 1
ATOM 9219 O O . ASP B 1 487 ? -8.023 19.797 5.523 1 95.88 487 ASP B O 1
ATOM 9223 N N . ASP B 1 488 ? -8.883 19.75 7.586 1 95.12 488 ASP B N 1
ATOM 9224 C CA . ASP B 1 488 ? -9.117 18.297 7.598 1 95.12 488 ASP B CA 1
ATOM 9225 C C . ASP B 1 488 ? -10.32 17.938 6.73 1 95.12 488 ASP B C 1
ATOM 9227 O O . ASP B 1 488 ? -11.32 18.656 6.707 1 95.12 488 ASP B O 1
ATOM 9231 N N . HIS B 1 489 ? -10.203 16.781 6.125 1 93.12 489 HIS B N 1
ATOM 9232 C CA . HIS B 1 489 ? -11.273 16.25 5.289 1 93.12 489 HIS B CA 1
ATOM 9233 C C . HIS B 1 489 ? -11.695 14.852 5.746 1 93.12 489 HIS B C 1
ATOM 9235 O O . HIS B 1 489 ? -12.438 14.164 5.047 1 93.12 489 HIS B O 1
ATOM 9241 N N . ASP B 1 490 ? -11.195 14.43 6.898 1 91.94 490 ASP B N 1
ATOM 9242 C CA . ASP B 1 490 ? -11.383 13.039 7.285 1 91.94 490 ASP B CA 1
ATOM 9243 C C . ASP B 1 490 ? -12.031 12.93 8.664 1 91.94 490 ASP B C 1
ATOM 9245 O O . ASP B 1 490 ? -11.945 11.891 9.32 1 91.94 490 ASP B O 1
ATOM 9249 N N . LEU B 1 491 ? -12.578 14.055 9.148 1 95.69 491 LEU B N 1
ATOM 9250 C CA . LEU B 1 491 ? -13.273 14.133 10.43 1 95.69 491 LEU B CA 1
ATOM 9251 C C . LEU B 1 491 ? -12.289 14.023 11.586 1 95.69 491 LEU B C 1
ATOM 9253 O O . LEU B 1 491 ? -12.586 13.383 12.602 1 95.69 491 LEU B O 1
ATOM 9257 N N . MET B 1 492 ? -11.125 14.578 11.344 1 95.56 492 MET B N 1
ATOM 9258 C CA . MET B 1 492 ? -10.094 14.617 12.375 1 95.56 492 MET B CA 1
ATOM 9259 C C . MET B 1 492 ? -9.586 16.031 12.586 1 95.56 492 MET B C 1
ATOM 9261 O O . MET B 1 492 ? -8.375 16.281 12.539 1 95.56 492 MET B O 1
ATOM 9265 N N . PRO B 1 493 ? -10.477 16.922 12.867 1 97.25 493 PRO B N 1
ATOM 9266 C CA . PRO B 1 493 ? -9.992 18.297 13.094 1 97.25 493 PRO B CA 1
ATOM 9267 C C . PRO B 1 493 ? -9.07 18.406 14.305 1 97.25 493 PRO B C 1
ATOM 9269 O O . PRO B 1 493 ? -9.18 17.609 15.242 1 97.25 493 PRO B O 1
ATOM 9272 N N . GLY B 1 494 ? -8.188 19.375 14.289 1 96.44 494 GLY B N 1
ATOM 9273 C CA . GLY B 1 494 ? -7.293 19.625 15.414 1 96.44 494 GLY B CA 1
ATOM 9274 C C . GLY B 1 494 ? -6.016 18.812 15.352 1 96.44 494 GLY B C 1
ATOM 9275 O O . GLY B 1 494 ? -5.172 18.906 16.25 1 96.44 494 GLY B O 1
ATOM 9276 N N . HIS B 1 495 ? -5.812 18.031 14.258 1 93.25 495 HIS B N 1
ATOM 9277 C CA . HIS B 1 495 ? -4.648 17.156 14.203 1 93.25 495 HIS B CA 1
ATOM 9278 C C . HIS B 1 495 ? -3.391 17.922 13.812 1 93.25 495 HIS B C 1
ATOM 9280 O O . HIS B 1 495 ? -2.273 17.453 14.023 1 93.25 495 HIS B O 1
ATOM 9286 N N . ALA B 1 496 ? -3.617 19.109 13.234 1 92.5 496 ALA B N 1
ATOM 9287 C CA . ALA B 1 496 ? -2.502 19.953 12.82 1 92.5 496 ALA B CA 1
ATOM 9288 C C . ALA B 1 496 ? -2.941 21.406 12.68 1 92.5 496 ALA B C 1
ATOM 9290 O O . ALA B 1 496 ? -4.133 21.688 12.547 1 92.5 496 ALA B O 1
ATOM 9291 N N . GLY B 1 497 ? -1.986 22.281 12.742 1 96.06 497 GLY B N 1
ATOM 9292 C CA . GLY B 1 497 ? -2.33 23.688 12.625 1 96.06 497 GLY B CA 1
ATOM 9293 C C . GLY B 1 497 ? -3.277 24.172 13.711 1 96.06 497 GLY B C 1
ATOM 9294 O O . GLY B 1 497 ? -4.391 23.656 13.836 1 96.06 497 GLY B O 1
ATOM 9295 N N . LEU B 1 498 ? -2.855 25.078 14.516 1 98.12 498 LEU B N 1
ATOM 9296 C CA . LEU B 1 498 ? -3.674 25.609 15.602 1 98.12 498 LEU B CA 1
ATOM 9297 C C . LEU B 1 498 ? -3.617 27.141 15.625 1 98.12 498 LEU B C 1
ATOM 9299 O O . LEU B 1 498 ? -2.562 27.734 15.391 1 98.12 498 LEU B O 1
ATOM 9303 N N . THR B 1 499 ? -4.75 27.641 15.836 1 98.81 499 THR B N 1
ATOM 9304 C CA . THR B 1 499 ? -4.871 29.078 16.047 1 98.81 499 THR B CA 1
ATOM 9305 C C . THR B 1 499 ? -5.109 29.391 17.516 1 98.81 499 THR B C 1
ATOM 9307 O O . THR B 1 499 ? -5.988 28.797 18.156 1 98.81 499 THR B O 1
ATOM 9310 N N . PHE B 1 500 ? -4.309 30.234 18.031 1 98.88 500 PHE B N 1
ATOM 9311 C CA . PHE B 1 500 ? -4.453 30.703 19.406 1 98.88 500 PHE B CA 1
ATOM 9312 C C . PHE B 1 500 ? -5.082 32.094 19.453 1 98.88 500 PHE B C 1
ATOM 9314 O O . PHE B 1 500 ? -4.75 32.969 18.625 1 98.88 500 PHE B O 1
ATOM 9321 N N . VAL B 1 501 ? -6.016 32.344 20.406 1 98.81 501 VAL B N 1
ATOM 9322 C CA . VAL B 1 501 ? -6.773 33.562 20.453 1 98.81 501 VAL B CA 1
ATOM 9323 C C . VAL B 1 501 ? -6.812 34.094 21.891 1 98.81 501 VAL B C 1
ATOM 9325 O O . VAL B 1 501 ? -7.102 33.344 22.828 1 98.81 501 VAL B O 1
ATOM 9328 N N . TYR B 1 502 ? -6.488 35.344 22.062 1 98.69 502 TYR B N 1
ATOM 9329 C CA . TYR B 1 502 ? -6.742 36.031 23.328 1 98.69 502 TYR B CA 1
ATOM 9330 C C . TYR B 1 502 ? -8.227 36.312 23.5 1 98.69 502 TYR B C 1
ATOM 9332 O O . TYR B 1 502 ? -8.859 36.906 22.625 1 98.69 502 TYR B O 1
ATOM 9340 N N . SER B 1 503 ? -8.742 35.812 24.5 1 97.62 503 SER B N 1
ATOM 9341 C CA . SER B 1 503 ? -10.164 36 24.797 1 97.62 503 SER B CA 1
ATOM 9342 C C . SER B 1 503 ? -10.43 36 26.297 1 97.62 503 SER B C 1
ATOM 9344 O O . SER B 1 503 ? -9.805 35.219 27.031 1 97.62 503 SER B O 1
ATOM 9346 N N . ASP B 1 504 ? -11.414 36.781 26.688 1 92.38 504 ASP B N 1
ATOM 9347 C CA . ASP B 1 504 ? -11.734 36.844 28.109 1 92.38 504 ASP B CA 1
ATOM 9348 C C . ASP B 1 504 ? -12.43 35.594 28.578 1 92.38 504 ASP B C 1
ATOM 9350 O O . ASP B 1 504 ? -12.18 35.094 29.688 1 92.38 504 ASP B O 1
ATOM 9354 N N . LYS B 1 505 ? -13.305 35.125 27.734 1 96.88 505 LYS B N 1
ATOM 9355 C CA . LYS B 1 505 ? -14.07 33.906 28.031 1 96.88 505 LYS B CA 1
ATOM 9356 C C . LYS B 1 505 ? -14.07 32.938 26.844 1 96.88 505 LYS B C 1
ATOM 9358 O O . LYS B 1 505 ? -13.742 33.344 25.719 1 96.88 505 LYS B O 1
ATOM 9363 N N . LEU B 1 506 ? -14.406 31.734 27.203 1 98.19 506 LEU B N 1
ATOM 9364 C CA . LEU B 1 506 ? -14.578 30.734 26.156 1 98.19 506 LEU B CA 1
ATOM 9365 C C . LEU B 1 506 ? -16.031 30.641 25.703 1 98.19 506 LEU B C 1
ATOM 9367 O O . LEU B 1 506 ? -16.734 29.688 26.016 1 98.19 506 LEU B O 1
ATOM 9371 N N . ARG B 1 507 ? -16.484 31.656 25.109 1 97.88 507 ARG B N 1
ATOM 9372 C CA . ARG B 1 507 ? -17.797 31.766 24.484 1 97.88 507 ARG B CA 1
ATOM 9373 C C . ARG B 1 507 ? -17.688 32.219 23.031 1 97.88 507 ARG B C 1
ATOM 9375 O O . ARG B 1 507 ? -16.734 32.906 22.672 1 97.88 507 ARG B O 1
ATOM 9382 N N . ARG B 1 508 ? -18.688 31.812 22.234 1 97.88 508 ARG B N 1
ATOM 9383 C CA . ARG B 1 508 ? -18.656 32.062 20.797 1 97.88 508 ARG B CA 1
ATOM 9384 C C . ARG B 1 508 ? -18.422 33.531 20.516 1 97.88 508 ARG B C 1
ATOM 9386 O O . ARG B 1 508 ? -17.484 33.875 19.781 1 97.88 508 ARG B O 1
ATOM 9393 N N . PRO B 1 509 ? -19.141 34.469 21.188 1 97.69 509 PRO B N 1
ATOM 9394 C CA . PRO B 1 509 ? -18.891 35.875 20.875 1 97.69 509 PRO B CA 1
ATOM 9395 C C . PRO B 1 509 ? -17.5 36.344 21.328 1 97.69 509 PRO B C 1
ATOM 9397 O O . PRO B 1 509 ? -16.891 37.188 20.656 1 97.69 509 PRO B O 1
ATOM 9400 N N . ASP B 1 510 ? -17 35.875 22.453 1 98.31 510 ASP B N 1
ATOM 9401 C CA . ASP B 1 510 ? -15.711 36.312 22.984 1 98.31 510 ASP B CA 1
ATOM 9402 C C . ASP B 1 510 ? -14.562 35.812 22.109 1 98.31 510 ASP B C 1
ATOM 9404 O O . ASP B 1 510 ? -13.633 36.562 21.812 1 98.31 510 ASP B O 1
ATOM 9408 N N . ILE B 1 511 ? -14.609 34.531 21.75 1 98.69 511 ILE B N 1
ATOM 9409 C CA . ILE B 1 511 ? -13.586 34 20.859 1 98.69 511 ILE B CA 1
ATOM 9410 C C . ILE B 1 511 ? -13.625 34.719 19.516 1 98.69 511 ILE B C 1
ATOM 9412 O O . ILE B 1 511 ? -12.586 35.094 18.969 1 98.69 511 ILE B O 1
ATOM 9416 N N . PHE B 1 512 ? -14.852 34.938 18.984 1 98.5 512 PHE B N 1
ATOM 9417 C CA . PHE B 1 512 ? -15.008 35.656 17.719 1 98.5 512 PHE B CA 1
ATOM 9418 C C . PHE B 1 512 ? -14.352 37.031 17.812 1 98.5 512 PHE B C 1
ATOM 9420 O O . PHE B 1 512 ? -13.664 37.469 16.891 1 98.5 512 PHE B O 1
ATOM 9427 N N . ASN B 1 513 ? -14.578 37.75 18.906 1 98.25 513 ASN B N 1
ATOM 9428 C CA . ASN B 1 513 ? -14.016 39.062 19.094 1 98.25 513 ASN B CA 1
ATOM 9429 C C . ASN B 1 513 ? -12.492 39.062 19.078 1 98.25 513 ASN B C 1
ATOM 9431 O O . ASN B 1 513 ? -11.859 39.938 18.516 1 98.25 513 ASN B O 1
ATOM 9435 N N . GLY B 1 514 ? -11.922 38.062 19.766 1 98.62 514 GLY B N 1
ATOM 9436 C CA . GLY B 1 514 ? -10.477 37.938 19.719 1 98.62 514 GLY B CA 1
ATOM 9437 C C . GLY B 1 514 ? -9.938 37.688 18.328 1 98.62 514 GLY B C 1
ATOM 9438 O O . GLY B 1 514 ? -8.914 38.281 17.938 1 98.62 514 GLY B O 1
ATOM 9439 N N . LEU B 1 515 ? -10.656 36.875 17.562 1 98.69 515 LEU B N 1
ATOM 9440 C CA . LEU B 1 515 ? -10.289 36.625 16.156 1 98.69 515 LEU B CA 1
ATOM 9441 C C . LEU B 1 515 ? -10.414 37.938 15.352 1 98.69 515 LEU B C 1
ATOM 9443 O O . LEU B 1 515 ? -9.5 38.281 14.609 1 98.69 515 LEU B O 1
ATOM 9447 N N . LYS B 1 516 ? -11.484 38.625 15.539 1 98.12 516 LYS B N 1
ATOM 9448 C CA . LYS B 1 516 ? -11.781 39.844 14.789 1 98.12 516 LYS B CA 1
ATOM 9449 C C . LYS B 1 516 ? -10.75 40.938 15.07 1 98.12 516 LYS B C 1
ATOM 9451 O O . LYS B 1 516 ? -10.414 41.719 14.18 1 98.12 516 LYS B O 1
ATOM 9456 N N . ARG B 1 517 ? -10.227 40.969 16.25 1 98.06 517 ARG B N 1
ATOM 9457 C CA . ARG B 1 517 ? -9.258 41.969 16.656 1 98.06 517 ARG B CA 1
ATOM 9458 C C . ARG B 1 517 ? -7.84 41.562 16.281 1 98.06 517 ARG B C 1
ATOM 9460 O O . ARG B 1 517 ? -6.879 42.25 16.594 1 98.06 517 ARG B O 1
ATOM 9467 N N . ARG B 1 518 ? -7.676 40.469 15.656 1 98.62 518 ARG B N 1
ATOM 9468 C CA . ARG B 1 518 ? -6.391 39.906 15.242 1 98.62 518 ARG B CA 1
ATOM 9469 C C . ARG B 1 518 ? -5.516 39.594 16.453 1 98.62 518 ARG B C 1
ATOM 9471 O O . ARG B 1 518 ? -4.285 39.656 16.359 1 98.62 518 ARG B O 1
ATOM 9478 N N . ASN B 1 519 ? -6.125 39.406 17.625 1 98.81 519 ASN B N 1
ATOM 9479 C CA . ASN B 1 519 ? -5.371 38.969 18.797 1 98.81 519 ASN B CA 1
ATOM 9480 C C . ASN B 1 519 ? -5.098 37.469 18.766 1 98.81 519 ASN B C 1
ATOM 9482 O O . ASN B 1 519 ? -5.527 36.75 19.672 1 98.81 519 ASN B O 1
ATOM 9486 N N . THR B 1 520 ? -4.324 37.094 17.703 1 98.88 520 THR B N 1
ATOM 9487 C CA . THR B 1 520 ? -4.109 35.688 17.438 1 98.88 520 THR B CA 1
ATOM 9488 C C . THR B 1 520 ? -2.633 35.406 17.172 1 98.88 520 THR B C 1
ATOM 9490 O O . THR B 1 520 ? -1.885 36.312 16.781 1 98.88 520 THR B O 1
ATOM 9493 N N . TYR B 1 521 ? -2.182 34.219 17.469 1 98.88 521 TYR B N 1
ATOM 9494 C CA . TYR B 1 521 ? -0.973 33.625 16.938 1 98.88 521 TYR B CA 1
ATOM 9495 C C . TYR B 1 521 ? -1.243 32.188 16.484 1 98.88 521 TYR B C 1
ATOM 9497 O O . TYR B 1 521 ? -2.348 31.672 16.672 1 98.88 521 TYR B O 1
ATOM 9505 N N . ALA B 1 522 ? -0.34 31.688 15.734 1 98.62 522 ALA B N 1
ATOM 9506 C CA . ALA B 1 522 ? -0.59 30.406 15.094 1 98.62 522 ALA B CA 1
ATOM 9507 C C . ALA B 1 522 ? 0.608 29.469 15.25 1 98.62 522 ALA B C 1
ATOM 9509 O O . ALA B 1 522 ? 1.749 29.922 15.344 1 98.62 522 ALA B O 1
ATOM 9510 N N . SER B 1 523 ? 0.338 28.219 15.336 1 97.88 523 SER B N 1
ATOM 9511 C CA . SER B 1 523 ? 1.321 27.141 15.43 1 97.88 523 SER B CA 1
ATOM 9512 C C . SER B 1 523 ? 1.046 26.047 14.406 1 97.88 523 SER B C 1
ATOM 9514 O O . SER B 1 523 ? -0.111 25.719 14.141 1 97.88 523 SER B O 1
ATOM 9516 N N . THR B 1 524 ? 2.115 25.469 13.891 1 95.62 524 THR B N 1
ATOM 9517 C CA . THR B 1 524 ? 1.908 24.328 12.992 1 95.62 524 THR B CA 1
ATOM 9518 C C . THR B 1 524 ? 1.371 23.125 13.75 1 95.62 524 THR B C 1
ATOM 9520 O O . THR B 1 524 ? 0.772 22.219 13.156 1 95.62 524 THR B O 1
ATOM 9523 N N . TYR B 1 525 ? 1.579 23.125 15.062 1 94.38 525 TYR B N 1
ATOM 9524 C CA . TYR B 1 525 ? 0.901 22.062 15.82 1 94.38 525 TYR B CA 1
ATOM 9525 C C . TYR B 1 525 ? 1.062 22.281 17.312 1 94.38 525 TYR B C 1
ATOM 9527 O O . TYR B 1 525 ? 0.085 22.219 18.062 1 94.38 525 TYR B O 1
ATOM 9535 N N . THR B 1 526 ? 2.27 22.562 17.812 1 96.12 526 THR B N 1
ATOM 9536 C CA . THR B 1 526 ? 2.609 22.547 19.234 1 96.12 526 THR B CA 1
ATOM 9537 C C . THR B 1 526 ? 1.815 23.609 20 1 96.12 526 THR B C 1
ATOM 9539 O O . THR B 1 526 ? 1.65 24.734 19.516 1 96.12 526 THR B O 1
ATOM 9542 N N . ARG B 1 527 ? 1.357 23.266 21.109 1 97.69 527 ARG B N 1
ATOM 9543 C CA . ARG B 1 527 ? 0.586 24.156 21.969 1 97.69 527 ARG B CA 1
ATOM 9544 C C . ARG B 1 527 ? 1.502 24.969 22.875 1 97.69 527 ARG B C 1
ATOM 9546 O O . ARG B 1 527 ? 2.055 24.438 23.844 1 97.69 527 ARG B O 1
ATOM 9553 N N . VAL B 1 528 ? 1.601 26.234 22.609 1 98.44 528 VAL B N 1
ATOM 9554 C CA . VAL B 1 528 ? 2.549 27.078 23.328 1 98.44 528 VAL B CA 1
ATOM 9555 C C . VAL B 1 528 ? 1.829 28.312 23.859 1 98.44 528 VAL B C 1
ATOM 9557 O O . VAL B 1 528 ? 0.724 28.641 23.422 1 98.44 528 VAL B O 1
ATOM 9560 N N . PHE B 1 529 ? 2.447 28.906 24.891 1 98.69 529 PHE B N 1
ATOM 9561 C CA . PHE B 1 529 ? 2.051 30.234 25.344 1 98.69 529 PHE B CA 1
ATOM 9562 C C . PHE B 1 529 ? 2.914 31.312 24.703 1 98.69 529 PHE B C 1
ATOM 9564 O O . PHE B 1 529 ? 4.141 31.188 24.656 1 98.69 529 PHE B O 1
ATOM 9571 N N . LEU B 1 530 ? 2.307 32.312 24.125 1 98.81 530 LEU B N 1
ATOM 9572 C CA . LEU B 1 530 ? 3.035 33.438 23.562 1 98.81 530 LEU B CA 1
ATOM 9573 C C . LEU B 1 530 ? 2.377 34.75 23.938 1 98.81 530 LEU B C 1
ATOM 9575 O O . LEU B 1 530 ? 1.18 34.969 23.703 1 98.81 530 LEU B O 1
ATOM 9579 N N . ASP B 1 531 ? 3.074 35.625 24.594 1 98.31 531 ASP B N 1
ATOM 9580 C CA . ASP B 1 531 ? 2.713 37 24.844 1 98.31 531 ASP B CA 1
ATOM 9581 C C . ASP B 1 531 ? 3.646 37.969 24.094 1 98.31 531 ASP B C 1
ATOM 9583 O O . ASP B 1 531 ? 4.848 38 24.375 1 98.31 531 ASP B O 1
ATOM 9587 N N . TYR B 1 532 ? 3.143 38.688 23.156 1 98.5 532 TYR B N 1
ATOM 9588 C CA . TYR B 1 532 ? 3.896 39.625 22.312 1 98.5 532 TYR B CA 1
ATOM 9589 C C . TYR B 1 532 ? 3.221 40.969 22.266 1 98.5 532 TYR B C 1
ATOM 9591 O O . TYR B 1 532 ? 2.076 41.094 21.828 1 98.5 532 TYR B O 1
ATOM 9599 N N . ARG B 1 533 ? 4.004 42 22.672 1 98.25 533 ARG B N 1
ATOM 9600 C CA . ARG B 1 533 ? 3.49 43.375 22.734 1 98.25 533 ARG B CA 1
ATOM 9601 C C . ARG B 1 533 ? 4.551 44.375 22.297 1 98.25 533 ARG B C 1
ATOM 9603 O O . ARG B 1 533 ? 5.746 44.125 22.484 1 98.25 533 ARG B O 1
ATOM 9610 N N . ILE B 1 534 ? 4.066 45.438 21.75 1 98.5 534 ILE B N 1
ATOM 9611 C CA . ILE B 1 534 ? 4.895 46.625 21.516 1 98.5 534 ILE B CA 1
ATOM 9612 C C . ILE B 1 534 ? 4.25 47.844 22.156 1 98.5 534 ILE B C 1
ATOM 9614 O O . ILE B 1 534 ? 3.123 48.219 21.812 1 98.5 534 ILE B O 1
ATOM 9618 N N . ASN B 1 535 ? 4.992 48.531 23.062 1 97.56 535 ASN B N 1
ATOM 9619 C CA . ASN B 1 535 ? 4.445 49.656 23.828 1 97.56 535 ASN B CA 1
ATOM 9620 C C . ASN B 1 535 ? 3.092 49.312 24.438 1 97.56 535 ASN B C 1
ATOM 9622 O O . ASN B 1 535 ? 2.127 50.062 24.297 1 97.56 535 ASN B O 1
ATOM 9626 N N . GLU B 1 536 ? 2.908 48.125 24.906 1 95.62 536 GLU B N 1
ATOM 9627 C CA . GLU B 1 536 ? 1.776 47.594 25.656 1 95.62 536 GLU B CA 1
ATOM 9628 C C . GLU B 1 536 ? 0.618 47.219 24.734 1 95.62 536 GLU B C 1
ATOM 9630 O O . GLU B 1 536 ? -0.412 46.719 25.188 1 95.62 536 GLU B O 1
ATOM 9635 N N . VAL B 1 537 ? 0.861 47.438 23.422 1 97.56 537 VAL B N 1
ATOM 9636 C CA . VAL B 1 537 ? -0.15 47.031 22.453 1 97.56 537 VAL B CA 1
ATOM 9637 C C . VAL B 1 537 ? 0.022 45.562 22.125 1 97.56 537 VAL B C 1
ATOM 9639 O O . VAL B 1 537 ? 1.122 45.125 21.781 1 97.56 537 VAL B O 1
ATOM 9642 N N . LEU B 1 538 ? -1.031 44.844 22.25 1 97.94 538 LEU B N 1
ATOM 9643 C CA . LEU B 1 538 ? -1.02 43.406 22.016 1 97.94 538 LEU B CA 1
ATOM 9644 C C . LEU B 1 538 ? -0.954 43.094 20.516 1 97.94 538 LEU B C 1
ATOM 9646 O O . LEU B 1 538 ? -1.415 43.906 19.703 1 97.94 538 LEU B O 1
ATOM 9650 N N . MET B 1 539 ? -0.356 41.938 20.188 1 98.56 539 MET B N 1
ATOM 9651 C CA . MET B 1 539 ? -0.326 41.5 18.797 1 98.56 539 MET B CA 1
ATOM 9652 C C . MET B 1 539 ? -1.678 41.719 18.125 1 98.56 539 MET B C 1
ATOM 9654 O O . MET B 1 539 ? -2.723 41.531 18.734 1 98.56 539 MET B O 1
ATOM 9658 N N . GLY B 1 540 ? -1.658 42.062 16.875 1 98.5 540 GLY B N 1
ATOM 9659 C CA . GLY B 1 540 ? -2.848 42.406 16.109 1 98.5 540 GLY B CA 1
ATOM 9660 C C . GLY B 1 540 ? -3.209 43.875 16.172 1 98.5 540 GLY B C 1
ATOM 9661 O O . GLY B 1 540 ? -4.047 44.344 15.406 1 98.5 540 GLY B O 1
ATOM 9662 N N . GLY B 1 541 ? -2.539 44.594 17 1 98 541 GLY B N 1
ATOM 9663 C CA . GLY B 1 541 ? -2.887 46 17.234 1 98 541 GLY B CA 1
ATOM 9664 C C . GLY B 1 541 ? -2.152 46.938 16.328 1 98 541 GLY B C 1
ATOM 9665 O O . GLY B 1 541 ? -1.422 46.531 15.43 1 98 541 GLY B O 1
ATOM 9666 N N . ILE B 1 542 ? -2.475 48.25 16.516 1 97.5 542 ILE B N 1
ATOM 9667 C CA . ILE B 1 542 ? -1.914 49.312 15.711 1 97.5 542 ILE B CA 1
ATOM 9668 C C . ILE B 1 542 ? -1.342 50.406 16.625 1 97.5 542 ILE B C 1
ATOM 9670 O O . ILE B 1 542 ? -2.008 50.875 17.562 1 97.5 542 ILE B O 1
ATOM 9674 N N . LEU B 1 543 ? -0.112 50.75 16.391 1 97.06 543 LEU B N 1
ATOM 9675 C CA . LEU B 1 543 ? 0.543 51.875 17.047 1 97.06 543 LEU B CA 1
ATOM 9676 C C . LEU B 1 543 ? 0.631 53.062 16.094 1 97.06 543 LEU B C 1
ATOM 9678 O O . LEU B 1 543 ? 0.884 52.906 14.906 1 97.06 543 LEU B O 1
ATOM 9682 N N . LYS B 1 544 ? 0.532 54.281 16.672 1 95.81 544 LYS B N 1
ATOM 9683 C CA . LYS B 1 544 ? 0.674 55.5 15.891 1 95.81 544 LYS B CA 1
ATOM 9684 C C . LYS B 1 544 ? 2.127 55.969 15.852 1 95.81 544 LYS B C 1
ATOM 9686 O O . LYS B 1 544 ? 2.711 56.281 16.891 1 95.81 544 LYS B O 1
ATOM 9691 N N . TYR B 1 545 ? 2.596 56.062 14.703 1 94 545 TYR B N 1
ATOM 9692 C CA . TYR B 1 545 ? 3.998 56.406 14.492 1 94 545 TYR B CA 1
ATOM 9693 C C . TYR B 1 545 ? 4.34 57.719 15.148 1 94 545 TYR B C 1
ATOM 9695 O O . TYR B 1 545 ? 5.391 57.875 15.773 1 94 545 TYR B O 1
ATOM 9703 N N . ASP B 1 546 ? 3.455 58.688 15.07 1 93.12 546 ASP B N 1
ATOM 9704 C CA . ASP B 1 546 ? 3.719 60.062 15.523 1 93.12 546 ASP B CA 1
ATOM 9705 C C . ASP B 1 546 ? 3.652 60.156 17.047 1 93.12 546 ASP B C 1
ATOM 9707 O O . ASP B 1 546 ? 4.102 61.125 17.641 1 93.12 546 ASP B O 1
ATOM 9711 N N . GLU B 1 547 ? 3.189 59.094 17.641 1 92.75 547 GLU B N 1
ATOM 9712 C CA . GLU B 1 547 ? 3.014 59.125 19.094 1 92.75 547 GLU B CA 1
ATOM 9713 C C . GLU B 1 547 ? 4.09 58.281 19.797 1 92.75 547 GLU B C 1
ATOM 9715 O O . GLU B 1 547 ? 4.098 58.188 21.016 1 92.75 547 GLU B O 1
ATOM 9720 N N . ILE B 1 548 ? 4.98 57.781 18.953 1 90.94 548 ILE B N 1
ATOM 9721 C CA . ILE B 1 548 ? 5.984 56.938 19.594 1 90.94 548 ILE B CA 1
ATOM 9722 C C . ILE B 1 548 ? 7.359 57.594 19.469 1 90.94 548 ILE B C 1
ATOM 9724 O O . ILE B 1 548 ? 7.637 58.281 18.5 1 90.94 548 ILE B O 1
ATOM 9728 N N . ASN B 1 549 ? 8.188 57.438 20.578 1 91.69 549 ASN B N 1
ATOM 9729 C CA . ASN B 1 549 ? 9.586 57.844 20.531 1 91.69 549 ASN B CA 1
ATOM 9730 C C . ASN B 1 549 ? 10.516 56.656 20.328 1 91.69 549 ASN B C 1
ATOM 9732 O O . ASN B 1 549 ? 11.594 56.781 19.766 1 91.69 549 ASN B O 1
ATOM 9736 N N . LYS B 1 550 ? 10.031 55.562 20.859 1 95.31 550 LYS B N 1
ATOM 9737 C CA . LYS B 1 550 ? 10.742 54.312 20.75 1 95.31 550 LYS B CA 1
ATOM 9738 C C . LYS B 1 550 ? 9.781 53.125 20.828 1 95.31 550 LYS B C 1
ATOM 9740 O O . LYS B 1 550 ? 8.664 53.25 21.328 1 95.31 550 LYS B O 1
ATOM 9745 N N . LEU B 1 551 ? 10.227 52.062 20.219 1 96.94 551 LEU B N 1
ATOM 9746 C CA . LEU B 1 551 ? 9.469 50.812 20.359 1 96.94 551 LEU B CA 1
ATOM 9747 C C . LEU B 1 551 ? 10.008 49.969 21.5 1 96.94 551 LEU B C 1
ATOM 9749 O O . LEU B 1 551 ? 11.195 49.625 21.531 1 96.94 551 LEU B O 1
ATOM 9753 N N . ASN B 1 552 ? 9.188 49.719 22.5 1 97.81 552 ASN B N 1
ATOM 9754 C CA . ASN B 1 552 ? 9.461 48.75 23.547 1 97.81 552 ASN B CA 1
ATOM 9755 C C . ASN B 1 552 ? 8.75 47.406 23.281 1 97.81 552 ASN B C 1
ATOM 9757 O O . ASN B 1 552 ? 7.551 47.281 23.531 1 97.81 552 ASN B O 1
ATOM 9761 N N . ILE B 1 553 ? 9.531 46.438 22.844 1 98.31 553 ILE B N 1
ATOM 9762 C CA . ILE B 1 553 ? 8.984 45.125 22.453 1 98.31 553 ILE B CA 1
ATOM 9763 C C . ILE B 1 553 ? 9.156 44.125 23.578 1 98.31 553 ILE B C 1
ATOM 9765 O O . ILE B 1 553 ? 10.273 43.875 24.047 1 98.31 553 ILE B O 1
ATOM 9769 N N . LYS B 1 554 ? 8.094 43.594 24.094 1 98.25 554 LYS B N 1
ATOM 9770 C CA . LYS B 1 554 ? 8.086 42.562 25.109 1 98.25 554 LYS B CA 1
ATOM 9771 C C . LYS B 1 554 ? 7.57 41.25 24.547 1 98.25 554 LYS B C 1
ATOM 9773 O O . LYS B 1 554 ? 6.492 41.188 23.953 1 98.25 554 LYS B O 1
ATOM 9778 N N . ILE B 1 555 ? 8.359 40.219 24.703 1 98.56 555 ILE B N 1
ATOM 9779 C CA . ILE B 1 555 ? 8.008 38.875 24.203 1 98.56 555 ILE B CA 1
ATOM 9780 C C . ILE B 1 555 ? 8.188 37.844 25.297 1 98.56 555 ILE B C 1
ATOM 9782 O O . ILE B 1 555 ? 9.164 37.906 26.062 1 98.56 555 ILE B O 1
ATOM 9786 N N . ASN B 1 556 ? 7.234 37 25.5 1 98.19 556 ASN B N 1
ATOM 9787 C CA . ASN B 1 556 ? 7.312 35.844 26.391 1 98.19 556 ASN B CA 1
ATOM 9788 C C . ASN B 1 556 ? 6.734 34.594 25.734 1 98.19 556 ASN B C 1
ATOM 9790 O O . ASN B 1 556 ? 5.543 34.531 25.438 1 98.19 556 ASN B O 1
ATOM 9794 N N . LEU B 1 557 ? 7.562 33.562 25.406 1 98.62 557 LEU B N 1
ATOM 9795 C CA . LEU B 1 557 ? 7.121 32.281 24.875 1 98.62 557 LEU B CA 1
ATOM 9796 C C . LEU B 1 557 ? 7.469 31.156 25.828 1 98.62 557 LEU B C 1
ATOM 9798 O O . LEU B 1 557 ? 8.594 31.078 26.328 1 98.62 557 LEU B O 1
ATOM 9802 N N . VAL B 1 558 ? 6.527 30.297 26.172 1 98.62 558 VAL B N 1
ATOM 9803 C CA . VAL B 1 558 ? 6.703 29.078 26.953 1 98.62 558 VAL B CA 1
ATOM 9804 C C . VAL B 1 558 ? 6.285 27.875 26.125 1 98.62 558 VAL B C 1
ATOM 9806 O O . VAL B 1 558 ? 5.18 27.828 25.578 1 98.62 558 VAL B O 1
ATOM 9809 N N . SER B 1 559 ? 7.152 26.906 26 1 98.5 559 SER B N 1
ATOM 9810 C CA . SER B 1 559 ? 6.941 25.766 25.109 1 98.5 559 SER B CA 1
ATOM 9811 C C . SER B 1 559 ? 7.191 24.453 25.844 1 98.5 559 SER B C 1
ATOM 9813 O O . SER B 1 559 ? 8.102 24.359 26.672 1 98.5 559 SER B O 1
ATOM 9815 N N . PRO B 1 560 ? 6.328 23.438 25.562 1 97.81 560 PRO B N 1
ATOM 9816 C CA . PRO B 1 560 ? 6.613 22.109 26.125 1 97.81 560 PRO B CA 1
ATOM 9817 C C . PRO B 1 560 ? 7.832 21.453 25.484 1 97.81 560 PRO B C 1
ATOM 9819 O O . PRO B 1 560 ? 8.336 20.453 26 1 97.81 560 PRO B O 1
ATOM 9822 N N . VAL B 1 561 ? 8.281 21.953 24.422 1 96.75 561 VAL B N 1
ATOM 9823 C CA . VAL B 1 561 ? 9.461 21.5 23.688 1 96.75 561 VAL B CA 1
ATOM 9824 C C . VAL B 1 561 ? 10.516 22.609 23.656 1 96.75 561 VAL B C 1
ATOM 9826 O O . VAL B 1 561 ? 10.18 23.781 23.719 1 96.75 561 VAL B O 1
ATOM 9829 N N . GLU B 1 562 ? 11.758 22.188 23.578 1 97.69 562 GLU B N 1
ATOM 9830 C CA . GLU B 1 562 ? 12.836 23.172 23.531 1 97.69 562 GLU B CA 1
ATOM 9831 C C . GLU B 1 562 ? 12.688 24.078 22.312 1 97.69 562 GLU B C 1
ATOM 9833 O O . GLU B 1 562 ? 12.359 23.609 21.219 1 97.69 562 GLU B O 1
ATOM 9838 N N . ILE B 1 563 ? 12.898 25.391 22.562 1 98.44 563 ILE B N 1
ATOM 9839 C CA . ILE B 1 563 ? 12.867 26.406 21.5 1 98.44 563 ILE B CA 1
ATOM 9840 C C . ILE B 1 563 ? 14.219 26.469 20.797 1 98.44 563 ILE B C 1
ATOM 9842 O O . ILE B 1 563 ? 15.258 26.609 21.453 1 98.44 563 ILE B O 1
ATOM 9846 N N . ARG B 1 564 ? 14.219 26.359 19.5 1 96.94 564 ARG B N 1
ATOM 9847 C CA . ARG B 1 564 ? 15.469 26.438 18.75 1 96.94 564 ARG B CA 1
ATOM 9848 C C . ARG B 1 564 ? 15.836 27.875 18.422 1 96.94 564 ARG B C 1
ATOM 9850 O O . ARG B 1 564 ? 16.859 28.375 18.875 1 96.94 564 ARG B O 1
ATOM 9857 N N . THR B 1 565 ? 14.938 28.578 17.688 1 97.38 565 THR B N 1
ATOM 9858 C CA . THR B 1 565 ? 15.297 29.922 17.25 1 97.38 565 THR B CA 1
ATOM 9859 C C . THR B 1 565 ? 14.164 30.906 17.531 1 97.38 565 THR B C 1
ATOM 9861 O O . THR B 1 565 ? 12.992 30.516 17.594 1 97.38 565 THR B O 1
ATOM 9864 N N . PHE B 1 566 ? 14.555 32.156 17.75 1 98.31 566 PHE B N 1
ATOM 9865 C CA . PHE B 1 566 ? 13.711 33.344 17.766 1 98.31 566 PHE B CA 1
ATOM 9866 C C . PHE B 1 566 ? 14.062 34.281 16.609 1 98.31 566 PHE B C 1
ATOM 9868 O O . PHE B 1 566 ? 15.242 34.5 16.328 1 98.31 566 PHE B O 1
ATOM 9875 N N . GLU B 1 567 ? 13.016 34.781 15.953 1 98.06 567 GLU B N 1
ATOM 9876 C CA . GLU B 1 567 ? 13.211 35.812 14.93 1 98.06 567 GLU B CA 1
ATOM 9877 C C . GLU B 1 567 ? 12.195 36.938 15.07 1 98.06 567 GLU B C 1
ATOM 9879 O O . GLU B 1 567 ? 11.008 36.688 15.297 1 98.06 567 GLU B O 1
ATOM 9884 N N . LEU B 1 568 ? 12.688 38.125 15.062 1 98.56 568 LEU B N 1
ATOM 9885 C CA . LEU B 1 568 ? 11.844 39.312 14.906 1 98.56 568 LEU B CA 1
ATOM 9886 C C . LEU B 1 568 ? 11.766 39.75 13.438 1 98.56 568 LEU B C 1
ATOM 9888 O O . LEU B 1 568 ? 12.797 40.031 12.82 1 98.56 568 LEU B O 1
ATOM 9892 N N . ILE B 1 569 ? 10.586 39.781 12.922 1 98.19 569 ILE B N 1
ATOM 9893 C CA . ILE B 1 569 ? 10.398 40.094 11.508 1 98.19 569 ILE B CA 1
ATOM 9894 C C . ILE B 1 569 ? 9.836 41.5 11.344 1 98.19 569 ILE B C 1
ATOM 9896 O O . ILE B 1 569 ? 8.828 41.844 11.961 1 98.19 569 ILE B O 1
ATOM 9900 N N . VAL B 1 570 ? 10.445 42.312 10.547 1 97.75 570 VAL B N 1
ATOM 9901 C CA . VAL B 1 570 ? 9.984 43.656 10.195 1 97.75 570 VAL B CA 1
ATOM 9902 C C . VAL B 1 570 ? 9.789 43.75 8.68 1 97.75 570 VAL B C 1
ATOM 9904 O O . VAL B 1 570 ? 10.742 43.562 7.914 1 97.75 570 VAL B O 1
ATOM 9907 N N . ASN B 1 571 ? 8.586 43.969 8.242 1 97.56 571 ASN B N 1
ATOM 9908 C CA . ASN B 1 571 ? 8.227 44.125 6.836 1 97.56 571 ASN B CA 1
ATOM 9909 C C . ASN B 1 571 ? 8.703 42.906 6.02 1 97.56 571 ASN B C 1
ATOM 9911 O O . ASN B 1 571 ? 9.258 43.094 4.934 1 97.56 571 ASN B O 1
ATOM 9915 N N . GLY B 1 572 ? 8.531 41.75 6.648 1 95.81 572 GLY B N 1
ATOM 9916 C CA . GLY B 1 572 ? 8.781 40.5 5.938 1 95.81 572 GLY B CA 1
ATOM 9917 C C . GLY B 1 572 ? 10.234 40.062 5.977 1 95.81 572 GLY B C 1
ATOM 9918 O O . GLY B 1 572 ? 10.594 39.031 5.449 1 95.81 572 GLY B O 1
ATOM 9919 N N . GLU B 1 573 ? 11.062 40.844 6.605 1 95.44 573 GLU B N 1
ATOM 9920 C CA . GLU B 1 573 ? 12.484 40.562 6.676 1 95.44 573 GLU B CA 1
ATOM 9921 C C . GLU B 1 573 ? 12.93 40.312 8.117 1 95.44 573 GLU B C 1
ATOM 9923 O O . GLU B 1 573 ? 12.445 40.969 9.039 1 95.44 573 GLU B O 1
ATOM 9928 N N . ILE B 1 574 ? 13.859 39.469 8.258 1 95.88 574 ILE B N 1
ATOM 9929 C CA . ILE B 1 574 ? 14.391 39.188 9.586 1 95.88 574 ILE B CA 1
ATOM 9930 C C . ILE B 1 574 ? 15.203 40.375 10.086 1 95.88 574 ILE B C 1
ATOM 9932 O O . ILE B 1 574 ? 16.188 40.781 9.453 1 95.88 574 ILE B O 1
ATOM 9936 N N . PHE B 1 575 ? 14.828 40.906 11.172 1 97.06 575 PHE B N 1
ATOM 9937 C CA . PHE B 1 575 ? 15.484 42.062 11.781 1 97.06 575 PHE B CA 1
ATOM 9938 C C . PHE B 1 575 ? 16.406 41.625 12.906 1 97.06 575 PHE B C 1
ATOM 9940 O O . PHE B 1 575 ? 17.516 42.156 13.062 1 97.06 575 PHE B O 1
ATOM 9947 N N . ILE B 1 576 ? 15.961 40.719 13.781 1 97.5 576 ILE B N 1
ATOM 9948 C CA . ILE B 1 576 ? 16.719 40.094 14.852 1 97.5 576 ILE B CA 1
ATOM 9949 C C . ILE B 1 576 ? 16.562 38.562 14.789 1 97.5 576 ILE B C 1
ATOM 9951 O O . ILE B 1 576 ? 15.469 38.062 14.523 1 97.5 576 ILE B O 1
ATOM 9955 N N . GLU B 1 577 ? 17.625 37.875 14.953 1 96.75 577 GLU B N 1
ATOM 9956 C CA . GLU B 1 577 ? 17.625 36.406 15.031 1 96.75 577 GLU B CA 1
ATOM 9957 C C . GLU B 1 577 ? 18.5 35.938 16.188 1 96.75 577 GLU B C 1
ATOM 9959 O O . GLU B 1 577 ? 19.594 36.438 16.406 1 96.75 577 GLU B O 1
ATOM 9964 N N . ASP B 1 578 ? 18.016 34.906 16.922 1 97.12 578 ASP B N 1
ATOM 9965 C CA . ASP B 1 578 ? 18.766 34.344 18.047 1 97.12 578 ASP B CA 1
ATOM 9966 C C . ASP B 1 578 ? 18.469 32.875 18.234 1 97.12 578 ASP B C 1
ATOM 9968 O O . ASP B 1 578 ? 17.375 32.406 17.938 1 97.12 578 ASP B O 1
ATOM 9972 N N . ASN B 1 579 ? 19.469 32.156 18.75 1 96.06 579 ASN B N 1
ATOM 9973 C CA . ASN B 1 579 ? 19.25 30.812 19.25 1 96.06 579 ASN B CA 1
ATOM 9974 C C . ASN B 1 579 ? 18.812 30.812 20.703 1 96.06 579 ASN B C 1
ATOM 9976 O O . ASN B 1 579 ? 19.375 31.531 21.531 1 96.06 579 ASN B O 1
ATOM 9980 N N . VAL B 1 580 ? 17.828 30.078 21.078 1 97.25 580 VAL B N 1
ATOM 9981 C CA . VAL B 1 580 ? 17.266 30.156 22.406 1 97.25 580 VAL B CA 1
ATOM 9982 C C . VAL B 1 580 ? 17.734 28.953 23.234 1 97.25 580 VAL B C 1
ATOM 9984 O O . VAL B 1 580 ? 18.328 29.125 24.312 1 97.25 580 VAL B O 1
ATOM 9987 N N . LYS B 1 581 ? 17.531 27.672 22.828 1 95.5 581 LYS B N 1
ATOM 9988 C CA . LYS B 1 581 ? 17.906 26.406 23.453 1 95.5 581 LYS B CA 1
ATOM 9989 C C . LYS B 1 581 ? 17.344 26.312 24.859 1 95.5 581 LYS B C 1
ATOM 9991 O O . LYS B 1 581 ? 18.062 26.031 25.812 1 95.5 581 LYS B O 1
ATOM 9996 N N . ASN B 1 582 ? 16.156 26.656 25.062 1 96.81 582 ASN B N 1
ATOM 9997 C CA . ASN B 1 582 ? 15.375 26.594 26.297 1 96.81 582 ASN B CA 1
ATOM 9998 C C . ASN B 1 582 ? 13.883 26.484 26.016 1 96.81 582 ASN B C 1
ATOM 10000 O O . ASN B 1 582 ? 13.445 26.672 24.891 1 96.81 582 ASN B O 1
ATOM 10004 N N . GLN B 1 583 ? 13.125 26.125 27.078 1 97.94 583 GLN B N 1
ATOM 10005 C CA . GLN B 1 583 ? 11.672 26.031 26.938 1 97.94 583 GLN B CA 1
ATOM 10006 C C . GLN B 1 583 ? 11.016 27.391 27.188 1 97.94 583 GLN B C 1
ATOM 10008 O O . GLN B 1 583 ? 9.852 27.594 26.844 1 97.94 583 GLN B O 1
ATOM 10013 N N . LEU B 1 584 ? 11.766 28.297 27.859 1 97.69 584 LEU B N 1
ATOM 10014 C CA . LEU B 1 584 ? 11.297 29.641 28.188 1 97.69 584 LEU B CA 1
ATOM 10015 C C . LEU B 1 584 ? 12.125 30.688 27.453 1 97.69 584 LEU B C 1
ATOM 10017 O O . LEU B 1 584 ? 13.359 30.609 27.438 1 97.69 584 LEU B O 1
ATOM 10021 N N . ASP B 1 585 ? 11.484 31.594 26.812 1 98.25 585 ASP B N 1
ATOM 10022 C CA . ASP B 1 585 ? 12.156 32.75 26.203 1 98.25 585 ASP B CA 1
ATOM 10023 C C . ASP B 1 585 ? 11.453 34.062 26.578 1 98.25 585 ASP B C 1
ATOM 10025 O O . ASP B 1 585 ? 10.281 34.25 26.234 1 98.25 585 ASP B O 1
ATOM 10029 N N . LYS B 1 586 ? 12.094 34.906 27.297 1 97.31 586 LYS B N 1
ATOM 10030 C CA . LYS B 1 586 ? 11.617 36.219 27.672 1 97.31 586 LYS B CA 1
ATOM 10031 C C . LYS B 1 586 ? 12.531 37.312 27.109 1 97.31 586 LYS B C 1
ATOM 10033 O O . LYS B 1 586 ? 13.742 37.281 27.312 1 97.31 586 LYS B O 1
ATOM 10038 N N . ARG B 1 587 ? 11.875 38.25 26.453 1 97.88 587 ARG B N 1
ATOM 10039 C CA . ARG B 1 587 ? 12.68 39.312 25.812 1 97.88 587 ARG B CA 1
ATOM 10040 C C . ARG B 1 587 ? 12.086 40.688 26.047 1 97.88 587 ARG B C 1
ATOM 10042 O O . ARG B 1 587 ? 10.859 40.844 26.062 1 97.88 587 ARG B O 1
ATOM 10049 N N . ASP B 1 588 ? 12.969 41.594 26.266 1 97.88 588 ASP B N 1
ATOM 10050 C CA . ASP B 1 588 ? 12.711 43.031 26.234 1 97.88 588 ASP B CA 1
ATOM 10051 C C . ASP B 1 588 ? 13.609 43.75 25.234 1 97.88 588 ASP B C 1
ATOM 10053 O O . ASP B 1 588 ? 14.797 43.969 25.484 1 97.88 588 ASP B O 1
ATOM 10057 N N . ILE B 1 589 ? 13.047 44.156 24.109 1 97.88 589 ILE B N 1
ATOM 10058 C CA . ILE B 1 589 ? 13.812 44.719 23.016 1 97.88 589 ILE B CA 1
ATOM 10059 C C . ILE B 1 589 ? 13.391 46.156 22.781 1 97.88 589 ILE B C 1
ATOM 10061 O O . ILE B 1 589 ? 12.195 46.469 22.75 1 97.88 589 ILE B O 1
ATOM 10065 N N . GLU B 1 590 ? 14.383 46.969 22.625 1 97 590 GLU B N 1
ATOM 10066 C CA . GLU B 1 590 ? 14.125 48.375 22.297 1 97 590 GLU B CA 1
ATOM 10067 C C . GLU B 1 590 ? 14.617 48.719 20.891 1 97 590 GLU B C 1
ATOM 10069 O O . GLU B 1 590 ? 15.734 48.344 20.516 1 97 590 GLU B O 1
ATOM 10074 N N . ILE B 1 591 ? 13.766 49.312 20.109 1 96.19 591 ILE B N 1
ATOM 10075 C CA . ILE B 1 591 ? 14.133 49.812 18.781 1 96.19 591 ILE B CA 1
ATOM 10076 C C . ILE B 1 591 ? 13.867 51.312 18.688 1 96.19 591 ILE B C 1
ATOM 10078 O O . ILE B 1 591 ? 12.758 51.75 18.969 1 96.19 591 ILE B O 1
ATOM 10082 N N . ASP B 1 592 ? 14.891 52.031 18.234 1 95.12 592 ASP B N 1
ATOM 10083 C CA . ASP B 1 592 ? 14.727 53.469 18.062 1 95.12 592 ASP B CA 1
ATOM 10084 C C . ASP B 1 592 ? 13.781 53.781 16.906 1 95.12 592 ASP B C 1
ATOM 10086 O O . ASP B 1 592 ? 13.805 53.094 15.867 1 95.12 592 ASP B O 1
ATOM 10090 N N . LYS B 1 593 ? 13.008 54.812 17.109 1 92.88 593 LYS B N 1
ATOM 10091 C CA . LYS B 1 593 ? 12.07 55.219 16.078 1 92.88 593 LYS B CA 1
ATOM 10092 C C . LYS B 1 593 ? 12.773 55.438 14.75 1 92.88 593 LYS B C 1
ATOM 10094 O O . LYS B 1 593 ? 12.211 55.156 13.688 1 92.88 593 LYS B O 1
ATOM 10099 N N . LYS B 1 594 ? 14 55.938 14.734 1 92.88 594 LYS B N 1
ATOM 10100 C CA . LYS B 1 594 ? 14.75 56.25 13.516 1 92.88 594 LYS B CA 1
ATOM 10101 C C . LYS B 1 594 ? 15.023 54.969 12.703 1 92.88 594 LYS B C 1
ATOM 10103 O O . LYS B 1 594 ? 15.281 55.031 11.5 1 92.88 594 LYS B O 1
ATOM 10108 N N . ASP B 1 595 ? 14.922 53.812 13.375 1 93.31 595 ASP B N 1
ATOM 10109 C CA . ASP B 1 595 ? 15.242 52.562 12.719 1 93.31 595 ASP B CA 1
ATOM 10110 C C . ASP B 1 595 ? 13.984 51.906 12.172 1 93.31 595 ASP B C 1
ATOM 10112 O O . ASP B 1 595 ? 14.055 50.781 11.625 1 93.31 595 ASP B O 1
ATOM 10116 N N . ILE B 1 596 ? 12.844 52.531 12.359 1 93 596 ILE B N 1
ATOM 10117 C CA . ILE B 1 596 ? 11.578 52 11.883 1 93 596 ILE B CA 1
ATOM 10118 C C . ILE B 1 596 ? 10.875 53 10.992 1 93 596 ILE B C 1
ATOM 10120 O O . ILE B 1 596 ? 10.82 54.188 11.328 1 93 596 ILE B O 1
ATOM 10124 N N . VAL B 1 597 ? 10.359 52.562 9.906 1 93.56 597 VAL B N 1
ATOM 10125 C CA . VAL B 1 597 ? 9.664 53.438 8.984 1 93.56 597 VAL B CA 1
ATOM 10126 C C . VAL B 1 597 ? 8.164 53.406 9.266 1 93.56 597 VAL B C 1
ATOM 10128 O O . VAL B 1 597 ? 7.645 52.438 9.797 1 93.56 597 VAL B O 1
ATOM 10131 N N . LYS B 1 598 ? 7.52 54.469 8.953 1 94.25 598 LYS B N 1
ATOM 10132 C CA . LYS B 1 598 ? 6.066 54.531 9.055 1 94.25 598 LYS B CA 1
ATOM 10133 C C . LYS B 1 598 ? 5.41 53.469 8.18 1 94.25 598 LYS B C 1
ATOM 10135 O O . LYS B 1 598 ? 5.887 53.156 7.086 1 94.25 598 LYS B O 1
ATOM 10140 N N . ASN B 1 599 ? 4.34 52.812 8.688 1 95.25 599 ASN B N 1
ATOM 10141 C CA . ASN B 1 599 ? 3.557 51.781 8.023 1 95.25 599 ASN B CA 1
ATOM 10142 C C . ASN B 1 599 ? 4.273 50.438 8.047 1 95.25 599 ASN B C 1
ATOM 10144 O O . ASN B 1 599 ? 4.02 49.562 7.203 1 95.25 599 ASN B O 1
ATOM 10148 N N . SER B 1 600 ? 5.148 50.281 9.008 1 97.31 600 SER B N 1
ATOM 10149 C CA . SER B 1 600 ? 5.793 49 9.211 1 97.31 600 SER B CA 1
ATOM 10150 C C . SER B 1 600 ? 4.875 48.031 9.945 1 97.31 600 SER B C 1
ATOM 10152 O O . SER B 1 600 ? 3.955 48.438 10.648 1 97.31 600 SER B O 1
ATOM 10154 N N . TYR B 1 601 ? 5.02 46.812 9.68 1 98.31 601 TYR B N 1
ATOM 10155 C CA . TYR B 1 601 ? 4.445 45.75 10.516 1 98.31 601 TYR B CA 1
ATOM 10156 C C . TYR B 1 601 ? 5.535 44.875 11.094 1 98.31 601 TYR B C 1
ATOM 10158 O O . TYR B 1 601 ? 6.559 44.625 10.453 1 98.31 601 TYR B O 1
ATOM 10166 N N . ILE B 1 602 ? 5.379 44.406 12.344 1 98.56 602 ILE B N 1
ATOM 10167 C CA . ILE B 1 602 ? 6.371 43.625 13.078 1 98.56 602 ILE B CA 1
ATOM 10168 C C . ILE B 1 602 ? 5.707 42.375 13.688 1 98.56 602 ILE B C 1
ATOM 10170 O O . ILE B 1 602 ? 4.641 42.469 14.305 1 98.56 602 ILE B O 1
ATOM 10174 N N . TYR B 1 603 ? 6.238 41.219 13.438 1 98.75 603 TYR B N 1
ATOM 10175 C CA . TYR B 1 603 ? 5.77 40.031 14.117 1 98.75 603 TYR B CA 1
ATOM 10176 C C . TYR B 1 603 ? 6.938 39.125 14.516 1 98.75 603 TYR B C 1
ATOM 10178 O O . TYR B 1 603 ? 8.086 39.406 14.164 1 98.75 603 TYR B O 1
ATOM 10186 N N . VAL B 1 604 ? 6.719 38.125 15.305 1 98.81 604 VAL B N 1
ATOM 10187 C CA . VAL B 1 604 ? 7.766 37.219 15.789 1 98.81 604 VAL B CA 1
ATOM 10188 C C . VAL B 1 604 ? 7.547 35.844 15.227 1 98.81 604 VAL B C 1
ATOM 10190 O O . VAL B 1 604 ? 6.41 35.438 14.969 1 98.81 604 VAL B O 1
ATOM 10193 N N . ARG B 1 605 ? 8.594 35.125 15.016 1 98.25 605 ARG B N 1
ATOM 10194 C CA . ARG B 1 605 ? 8.602 33.75 14.594 1 98.25 605 ARG B CA 1
ATOM 10195 C C . ARG B 1 605 ? 9.523 32.906 15.477 1 98.25 605 ARG B C 1
ATOM 10197 O O . ARG B 1 605 ? 10.648 33.312 15.766 1 98.25 605 ARG B O 1
ATOM 10204 N N . TYR B 1 606 ? 9.016 31.812 15.977 1 98.44 606 TYR B N 1
ATOM 10205 C CA . TYR B 1 606 ? 9.812 30.828 16.703 1 98.44 606 TYR B CA 1
ATOM 10206 C C . TYR B 1 606 ? 9.828 29.484 15.961 1 98.44 606 TYR B C 1
ATOM 10208 O O . TYR B 1 606 ? 8.836 29.094 15.344 1 98.44 606 TYR B O 1
ATOM 10216 N N . LYS B 1 607 ? 10.906 28.828 15.977 1 96.75 607 LYS B N 1
ATOM 10217 C CA . LYS B 1 607 ? 11.031 27.438 15.57 1 96.75 607 LYS B CA 1
ATOM 10218 C C . LYS B 1 607 ? 11.422 26.547 16.75 1 96.75 607 LYS B C 1
ATOM 10220 O O . LYS B 1 607 ? 12.32 26.906 17.516 1 96.75 607 LYS B O 1
ATOM 10225 N N . LEU B 1 608 ? 10.742 25.484 16.875 1 97 608 LEU B N 1
ATOM 10226 C CA . LEU B 1 608 ? 10.992 24.562 17.984 1 97 608 LEU B CA 1
ATOM 10227 C C . LEU B 1 608 ? 11.875 23.406 17.547 1 97 608 LEU B C 1
ATOM 10229 O O . LEU B 1 608 ? 12.094 23.219 16.344 1 97 608 LEU B O 1
ATOM 10233 N N . GLU B 1 609 ? 12.352 22.641 18.531 1 95.06 609 GLU B N 1
ATOM 10234 C CA . GLU B 1 609 ? 13.234 21.516 18.234 1 95.06 609 GLU B CA 1
ATOM 10235 C C . GLU B 1 609 ? 12.477 20.375 17.547 1 95.06 609 GLU B C 1
ATOM 10237 O O . GLU B 1 609 ? 13.078 19.547 16.859 1 95.06 609 GLU B O 1
ATOM 10242 N N . ASP B 1 610 ? 11.203 20.359 17.719 1 91.88 610 ASP B N 1
ATOM 10243 C CA . ASP B 1 610 ? 10.398 19.375 17.016 1 91.88 610 ASP B CA 1
ATOM 10244 C C . ASP B 1 610 ? 10.016 19.859 15.617 1 91.88 610 ASP B C 1
ATOM 10246 O O . ASP B 1 610 ? 9.156 19.266 14.953 1 91.88 610 ASP B O 1
ATOM 10250 N N . GLU B 1 611 ? 10.523 20.953 15.188 1 92.94 611 GLU B N 1
ATOM 10251 C CA . GLU B 1 611 ? 10.438 21.547 13.859 1 92.94 611 GLU B CA 1
ATOM 10252 C C . GLU B 1 611 ? 9.172 22.375 13.703 1 92.94 611 GLU B C 1
ATOM 10254 O O . GLU B 1 611 ? 8.984 23.047 12.688 1 92.94 611 GLU B O 1
ATOM 10259 N N . ASN B 1 612 ? 8.258 22.375 14.672 1 95.81 612 ASN B N 1
ATOM 10260 C CA . ASN B 1 612 ? 7.066 23.203 14.578 1 95.81 612 ASN B CA 1
ATOM 10261 C C . ASN B 1 612 ? 7.41 24.703 14.625 1 95.81 612 ASN B C 1
ATOM 10263 O O . ASN B 1 612 ? 8.43 25.078 15.211 1 95.81 612 ASN B O 1
ATOM 10267 N N . ILE B 1 613 ? 6.555 25.484 14.016 1 96.69 613 ILE B N 1
ATOM 10268 C CA . ILE B 1 613 ? 6.762 26.922 13.883 1 96.69 613 ILE B CA 1
ATOM 10269 C C . ILE B 1 613 ? 5.602 27.672 14.523 1 96.69 613 ILE B C 1
ATOM 10271 O O . ILE B 1 613 ? 4.441 27.281 14.375 1 96.69 613 ILE B O 1
ATOM 10275 N N . ILE B 1 614 ? 5.957 28.734 15.273 1 98.31 614 ILE B N 1
ATOM 10276 C CA . ILE B 1 614 ? 4.98 29.641 15.859 1 98.31 614 ILE B CA 1
ATOM 10277 C C . ILE B 1 614 ? 5.172 31.047 15.273 1 98.31 614 ILE B C 1
ATOM 10279 O O . ILE B 1 614 ? 6.293 31.562 15.219 1 98.31 614 ILE B O 1
ATOM 10283 N N . ILE B 1 615 ? 4.086 31.656 14.844 1 98.5 615 ILE B N 1
ATOM 10284 C CA . ILE B 1 615 ? 4.188 33.031 14.43 1 98.5 615 ILE B CA 1
ATOM 10285 C C . ILE B 1 615 ? 3.074 33.875 15.094 1 98.5 615 ILE B C 1
ATOM 10287 O O . ILE B 1 615 ? 1.969 33.344 15.305 1 98.5 615 ILE B O 1
ATOM 10291 N N . SER B 1 616 ? 3.367 35.125 15.414 1 98.88 616 SER B N 1
ATOM 10292 C CA . SER B 1 616 ? 2.354 36.031 15.945 1 98.88 616 SER B CA 1
ATOM 10293 C C . SER B 1 616 ? 1.663 36.812 14.828 1 98.88 616 SER B C 1
ATOM 10295 O O . SER B 1 616 ? 2.197 36.906 13.727 1 98.88 616 SER B O 1
ATOM 10297 N N . SER B 1 617 ? 0.443 37.281 15.141 1 98.88 617 SER B N 1
ATOM 10298 C CA . SER B 1 617 ? -0.071 38.375 14.312 1 98.88 617 SER B CA 1
ATOM 10299 C C . SER B 1 617 ? 0.837 39.594 14.383 1 98.88 617 SER B C 1
ATOM 10301 O O . SER B 1 617 ? 1.51 39.812 15.391 1 98.88 617 SER B O 1
ATOM 10303 N N . PRO B 1 618 ? 0.855 40.375 13.336 1 98.81 618 PRO B N 1
ATOM 10304 C CA . PRO B 1 618 ? 1.683 41.594 13.344 1 98.81 618 PRO B CA 1
ATOM 10305 C C . PRO B 1 618 ? 1.094 42.719 14.203 1 98.81 618 PRO B C 1
ATOM 10307 O O . PRO B 1 618 ? -0.109 42.719 14.477 1 98.81 618 PRO B O 1
ATOM 10310 N N . ILE B 1 619 ? 1.982 43.531 14.672 1 98.75 619 ILE B N 1
ATOM 10311 C CA . ILE B 1 619 ? 1.617 44.844 15.172 1 98.75 619 ILE B CA 1
ATOM 10312 C C . ILE B 1 619 ? 2.043 45.938 14.172 1 98.75 619 ILE B C 1
ATOM 10314 O O . ILE B 1 619 ? 3.184 45.938 13.703 1 98.75 619 ILE B O 1
ATOM 10318 N N . TRP B 1 620 ? 1.13 46.812 13.844 1 98.25 620 TRP B N 1
ATOM 10319 C CA . TRP B 1 620 ? 1.386 47.812 12.812 1 98.25 620 TRP B CA 1
ATOM 10320 C C . TRP B 1 620 ? 1.775 49.125 13.438 1 98.25 620 TRP B C 1
ATOM 10322 O O . TRP B 1 620 ? 1.236 49.531 14.477 1 98.25 620 TRP B O 1
ATOM 10332 N N . ILE B 1 621 ? 2.721 49.75 12.758 1 97.25 621 ILE B N 1
ATOM 10333 C CA . ILE B 1 621 ? 3.127 51.125 13.102 1 97.25 621 ILE B CA 1
ATOM 10334 C C . ILE B 1 621 ? 2.633 52.094 12.031 1 97.25 621 ILE B C 1
ATOM 10336 O O . ILE B 1 621 ? 3.314 52.312 11.031 1 97.25 621 ILE B O 1
ATOM 10340 N N . LYS B 1 622 ? 1.56 52.844 12.375 1 95.25 622 LYS B N 1
ATOM 10341 C CA . LYS B 1 622 ? 0.91 53.656 11.352 1 95.25 622 LYS B CA 1
ATOM 10342 C C . LYS B 1 622 ? 1.028 55.125 11.672 1 95.25 622 LYS B C 1
ATOM 10344 O O . LYS B 1 622 ? 0.972 55.531 12.836 1 95.25 622 LYS B O 1
#

pLDDT: mean 93.29, std 9.15, range [46.09, 98.88]

Organism: NCBI:txid187101

Foldseek 3Di:
DDWDWDDDQFFIKIKDFAQEAAAQGFGKMKIKTQGQFKFFFFKKKKKFWAFQPQDPFPAAQDCDDLQEFFHKDKAWPVRPWDWDKDWDFDDAPDVVCRVDRSRRGMIMIGTRGMDGHRIMMMMITFDCCDPPRGNRHDGHTGHNAWAFLVFFKIDMWIWMAGHPGPDTDTPPPDDIHTYHYDDFAEKEWDWFQEDEAPDKTFIAMFTGHPSLHTPNPDPDFFFKWKAFQVPRDIDTDPGRMDHDHDFGKMKMDGDDPHHYQIYIYGYDPPDFGKFKFFQAAAFCQAQVLVSNASPDHPVLLLCLRCRSLNGAEDEHAHEAAFEDCPSSGHCYPVSLVVQLVVQVVSDDWQRYHYWYHHWYQALQGTKTKTALDRSVVADRQHPDHHVVSVCVRQPPHQMAIADDFAAQAPDDPPDDPSNVPPPGHDCVSVPDDHLRYAAYEQQELQHGGFADPPDDGDHRHPDDDPLRGPLSVVLVPRNHAYFFWHNYSHSNTLQFKMKMFRFNTSHSNRRSVRRSLSLIKMKRHFDKDKFWDWPNHGASEEAELVPDFKTWIWIKIAGPFFWAKKFKDKSRHTDDIDGDRGRIDIDIDMDGSVVHDAFIWIKMWIAGPVGMIMITHIYTHD/DDWDWDDDQFFIKIKDFAQEAAAQGFGKMKIKTQGQFKFFFFKKKKKFWAFQPPDPFPAAQDDDDLQEFFHKDKAWPVRPWDWDKDWDFDDAPDVVCRVDRSRRGMIMIGTRGMDGHRIMMMMITFDCCDPVRGNRHDTHTGHNAWAFLVFFKIDMWIWMDGHPGPDTDTPPPDDIHTYHYDDFAEKEWDWFQEDEAPDKTFIAMFTGHPSLHTPNPDPDFFFKWKAFQVPRDIDTDPGRMDHDHDFGKMKMWGDDPHHYQIYIYGYDPPDFGKFKFFQAAAFCQAQVLVSNASDDHPVLLLCLRCRSLNGAEDEHAHEAAFEDCPSSGHCYPVSLVVQLVVQVVSDDWQRYHYWYHHWYQALQGTKTKTALDRSVVADRQHPDHDVVSVCVRQPPHQMAIADDFAAQAPDDPPDDPSNPVPPGNDCVVVPDDHLRYAAYEQQELQHGGAADPPDDDPHGHPGDDPLRGPLSVVLVPRNHAYFFWHNYSHSNTLQFKMKMFRFNTSHSNGRSVRNSLSLIKMKRHFDKDKFWDWPNHGASEEAELVPDQKTWIWIKIAGPFFWAKKFKDKSNHTDDIDGDRGRIDIDIDMGGSVVHDAFMWIKMWIAGPVRMIMITHTYTHD

Nearest PDB structures (foldseek):
  2vsd-assembly1_A-2  TM=6.109E-01  e=1.776E-02  Gallus gallus
  8gyr-assembly2_B  TM=3.606E-01  e=6.165E-03  Leptospira interrogans
  8gyr-assembly1_A  TM=3.576E-01  e=2.219E-02  Leptospira interrogans
  2y7q-assembly1_D  TM=5.829E-01  e=1.293E+00  Homo sapiens
  2y7q-assembly1_B  TM=1.318E-01  e=4.746E-01  Homo sapiens

Secondary structure (DSSP, 8-state):
-EEEEEE-SSEEEEEEE-SEEETT-B-EEEEEEEESS-B-TT-EEEEEPPP-SS--BS-SSBSS-TTSSSBEEEEETTS-S-EEEEEEPPP-S-HHHHHSGGG--EEEEEESSPBPTT-EEEEEEESSB-SS-BT-SPPPB--S----TT-EEE--EEEEE-TT--SPEE---SPPEEEE--S--EEEEE--SEE-TT-EEEPEEEEE-TT--B-TT--PPP-EEEEETTT--EEE-SSSEEE--SSEEEEEEE-SSSEEE-EEEEE-TTPPPEEEEEEEE--TTSHHHHTT--S--HHHHHHIIIIIS--SEEEEEEEESS-SS-TTTS--HHHHHHHHHHHHHH-BTTTBEEEEEEEEEETTEEEEEEESS-GGGS---TT--SHHHHHHHTTTSSEEEEEB---B----SS--HHHH-GGG--GGGG----TT--EEEEEETTTEE-SSTT----SS--BPPTT-SHHHHHHTT---EEEEE--BSSS-TTSS-EEEEE-SSSSHHHHHHHHHTT-EEEESS---EEEEEETTEETT-EE-GGG-SEEEEEEEEEEEEEEEEEEEEETTEEEEEEEEEEEEEEEEEEEEGGGS-TTEEEEEEEEETTS-EEEEPPEEE-/-EEEEEE-SSEEEEEEE-SEEETT-B-EEEEEEEESS-B-TT-EEEEEPPP-SS--BS-SSBSS-TTSSSBEEEEETTS-S-EEEEEEPPP-S-HHHHHSGGG--EEEEEESSPBPTT-EEEEEEESSB-SS-BT-SPPPB--S----TT-EEE--EEEEE-TT--SPEE---SPPEEEE--S--EEEEE--SEE-TT-EEEPEEEEE-TT--B-TT--PPP-EEEEETTT--EEE-SSSEEE--SSEEEEEEE-SSSEEE-EEEEE-TTPPPEEEEEEEE--TTSHHHHTT--S--HHHHHHIIIIIS--SEEEEEEEESS-SS-TTTS--HHHHHHHHHHHHHH-BTTTBEEEEEEEEEETTEEEEEEESS-GGGS---TT--SHHHHHHHTTTSSEEEEEB---B----SS--HHHH--TT--GGGG----TT--EEEEEETTTEE-SSTT----SS--BPPTT-SHHHHHHTT---EEEEE--BSSS-TTSS-EEEEE-SSSSHHHHHHHHHTT-EEEESS---EEEEEETTEETT-EE-GGG-SEEEEEEEEEEEEEEEEEEEEETTEEEEEEEEEEEEEEEEEEEEGGGS-TTEEEEEEEEETTS-EEEEPPEEE-

Sequence (1244 aa):
MESIKKINEFGEFIINYNKEIIADGELEWNIRIKLNKSLKKGTKFKITFPAYAHQRSIEYVQNIDYWKPHFIYAYFDYEKSKLKTKIEKINSEFSHVLRWPDSTRIAIVEAITDWAKDDILNIYYGGINRMWLKGYAPATRCMNHVTFKNGTYLKYKIEIAESGNEEFKQLNVFPEIKVIPDKEKYLLIKTPLVIEKNKEYEIKYMYSDKFKNPIWDNKECPKLMLKNLLTGEISELVNNKFTVYNSGYYEVDAITDLICEKSISVCKDNQKKIYFGDTHAHSILTPNIKDNNKGGCVDDAYEFARDARMIDFLALVEQTFLFDENERQNVTKKIWEVMGKYSNIYNEDDKFVTFPGFEFHSPRGDTVVILGEDIENFEYPKGAIDIGDIWDKFKNKKYLSIPHFHRYCGGRLHKDEQDQKNTGFDLKKWERNDEAEVLCEFYSGQWGRFEYPKNPMLLKAMSNIDDNTVTSFLNRGKMWGVTASSDDHDLMPGHAGLTFVYSDKLRRPDIFNGLKRRNTYASTYTRVFLDYRINEVLMGGILKYDEINKLNIKINLVSPVEIRTFELIVNGEIFIEDNVKNQLDKRDIEIDKKDIVKNSYIYVRYKLEDENIIISSPIWIKMESIKKINEFGEFIINYNKEIIADGELEWNIRIKLNKSLKKGTKFKITFPAYAHQRSIEYVQNIDYWKPHFIYAYFDYEKSKLKTKIEKINSEFSHVLRWPDSTRIAIVEAITDWAKDDILNIYYGGINRMWLKGYAPATRCMNHVTFKNGTYLKYKIEIAESGNEEFKQLNVFPEIKVIPDKEKYLLIKTPLVIEKNKEYEIKYMYSDKFKNPIWDNKECPKLMLKNLLTGEISELVNNKFTVYNSGYYEVDAITDLICEKSISVCKDNQKKIYFGDTHAHSILTPNIKDNNKGGCVDDAYEFARDARMIDFLALVEQTFLFDENERQNVTKKIWEVMGKYSNIYNEDDKFVTFPGFEFHSPRGDTVVILGEDIENFEYPKGAIDIGDIWDKFKNKKYLSIPHFHRYCGGRLHKDEQDQKNTGFDLKKWERNDEAEVLCEFYSGQWGRFEYPKNPMLLKAMSNIDDNTVTSFLNRGKMWGVTASSDDHDLMPGHAGLTFVYSDKLRRPDIFNGLKRRNTYASTYTRVFLDYRINEVLMGGILKYDEINKLNIKINLVSPVEIRTFELIVNGEIFIEDNVKNQLDKRDIEIDKKDIVKNSYIYVRYKLEDENIIISSPIWIK

InterPro domains:
  IPR016195 Polymerase/histidinol phosphatase-like [SSF89550] (274-525)

Radius of gyration: 35.44 Å; Cα contacts (8 Å, |Δi|>4): 3389; chains: 2; bounding box: 70×113×84 Å